Protein AF-A0A0H2RCX7-F1 (afdb_monomer)

Radius of gyration: 35.37 Å; Cα contacts (8 Å, |Δi|>4): 1238; chains: 1; bounding box: 104×89×108 Å

Organism: NCBI:txid27342

Foldseek 3Di:
DDAQVPPRADQDAQFWFAFPVRWIWHFHDWDADPNFIWGQIFTWDQDPQATDGDPPDDDDTDTGTPVRTDGGPVRCVVVVNDGHHDPLSPGLLLLQQQALPDADDFDDPPADPLRSCVVVLVVQVVCVVPFDWFADPVVRHIDTHGDDDQFDQDAPVVLCQLLQFQALLAQQRASFARQGHPLVLCLFLVNVLSLLAGHHTDFLVVLLVLLVVLLLVLLCLDCVVSVVSCRGRRGHHPLLVVNSVVNSVQSVVQVVPDDPDDSVVSSVVSVVVCVVCVCRRGRCQSPRPPHTSSQRHALACFNLQQVHLLLVLLCLQLVVCPPPVVLLQQLLQQLQFWDCFLLPADRDNSNVCNVCVNPDGSNVSSSCLLCVLVRCQPSHDNLSSQLSLLSLLLLLLLLDPADPDLVLSLVLNSLSLLSNLLSCLVVPVCCSVRGSSNSSSNCNSVVCVSVNRNNVSHCVSVVSSVSSLVVQQSNAPVPGSRVSSVVVSVVLVVLSCQQCFGWDADPVRDIDHHDPVSVVCSVPDVSNCSSSSNDDDDPQDPFFDFDADPVQPDAWDFPCVDLCCVAPVNVVDDRRFTKTWTQFTAHPVRDTAGAFHAHKDADPVDPVRTFADGWHTWIATPPPRDIDTHWAGWDWDPAADPSSLFIKTARPVVDIGHDGHDWTDPCPVQVWDQPDKDFDQDPNRTDPDIDTHTDGDDDRMTTHSCSRSRCNVVVVVPDDCNSSRDDRPDPPVCSSVSSSVSSVVVVVVVVVVVVVVVVVVVVVVVVVVVPDPDDDDDDDDDDDDDPPPPPPPPPPPDDDDDDDDDDDDDDDDDDDDDDDDDDDDDDDDDDDDDDDDDDDDDDDDDDDDDDD

pLDDT: mean 79.43, std 20.94, range [19.95, 98.75]

Solvent-accessible surface area (backbone atoms only — not comparable to full-atom values): 49452 Å² total; per-residue (Å²): 108,46,69,44,89,92,76,73,46,63,45,48,54,47,36,59,30,32,30,73,88,70,49,42,33,31,30,67,48,78,47,76,56,98,87,43,56,24,26,38,19,44,63,47,39,80,51,98,80,18,39,30,69,56,82,86,60,96,80,77,65,46,79,44,54,56,85,46,62,63,40,29,56,68,54,27,58,74,73,69,67,61,76,50,64,38,81,96,56,65,38,64,77,70,54,38,32,80,46,55,88,67,77,89,86,83,67,63,98,85,57,54,72,56,65,58,41,41,62,51,51,51,55,30,52,47,16,68,80,49,53,42,82,46,61,40,75,82,83,73,40,82,43,70,47,65,61,74,74,85,65,48,54,52,50,68,72,55,40,13,51,64,38,28,19,52,38,83,75,13,29,17,34,46,58,35,24,62,31,68,40,55,72,68,43,33,35,32,41,69,41,33,41,46,49,76,46,77,42,61,71,51,47,58,66,62,52,51,57,48,52,54,48,41,49,64,44,15,46,73,39,52,66,64,70,43,54,53,49,27,31,62,62,10,49,42,37,73,54,35,45,58,52,29,52,50,34,20,49,51,38,46,52,48,52,73,69,36,87,83,59,53,63,71,57,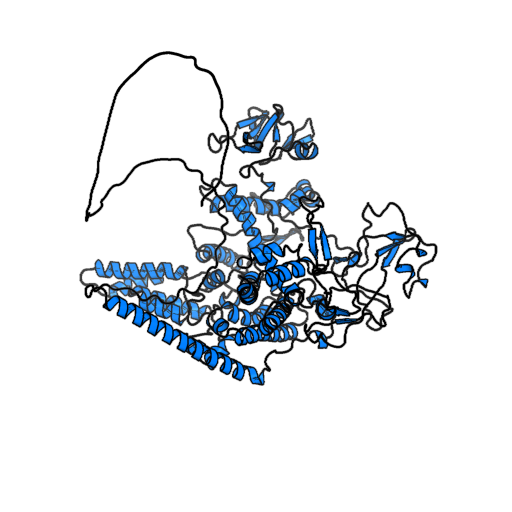55,41,50,55,50,51,49,58,48,64,77,40,62,88,74,44,52,52,45,53,72,72,38,90,88,52,47,45,41,75,31,42,52,69,22,45,47,54,33,41,36,66,29,58,48,45,52,58,47,49,69,48,51,58,80,36,77,85,35,65,65,57,53,48,53,43,28,30,45,53,54,56,57,83,56,74,62,47,84,56,77,90,69,57,30,65,56,53,64,74,40,60,94,73,72,53,53,75,56,42,59,51,42,45,50,41,40,68,85,50,36,75,83,74,40,60,67,70,60,42,52,38,43,44,33,48,10,49,33,48,16,63,52,44,19,89,66,74,94,49,68,66,65,49,34,56,44,47,49,40,29,51,47,34,36,53,53,46,44,35,74,77,45,42,61,49,66,74,72,36,53,55,62,40,52,53,50,45,40,55,59,38,37,76,74,74,39,42,53,49,79,45,42,44,64,65,66,56,53,38,51,55,39,55,50,45,40,44,73,74,48,85,70,84,51,47,50,62,52,28,52,55,49,51,51,54,48,54,59,42,53,38,36,33,77,45,41,58,47,72,47,98,89,68,49,83,43,60,53,59,65,72,56,30,50,43,43,77,70,36,63,69,57,23,49,44,49,17,46,78,73,82,73,84,74,59,62,56,72,44,63,58,77,50,81,91,46,67,86,66,63,43,52,35,78,81,42,68,45,56,72,26,93,67,33,85,84,51,66,69,92,39,46,26,28,62,35,66,35,32,29,34,90,84,63,44,76,42,39,69,67,39,40,58,70,44,77,35,97,90,32,97,83,41,48,44,35,35,35,32,75,43,38,36,31,32,72,86,80,61,54,73,52,70,22,37,44,27,33,42,78,46,97,53,52,37,95,86,74,75,27,36,29,33,33,35,58,96,77,47,60,60,27,22,8,37,52,65,42,76,49,46,76,86,57,64,42,40,71,79,30,73,42,69,39,71,53,100,87,39,83,43,93,55,67,45,64,26,61,38,78,59,92,71,65,51,35,35,37,55,66,24,20,49,43,67,32,56,61,52,54,74,71,48,58,62,93,69,67,62,72,72,62,76,61,55,79,92,49,38,66,62,48,32,30,52,37,15,54,56,41,42,55,56,48,50,53,49,50,49,52,50,50,47,53,52,45,55,52,50,54,54,52,61,73,60,70,94,81,83,94,76,94,73,86,88,79,82,79,87,71,92,75,82,75,73,80,81,74,80,78,88,69,91,78,79,92,80,83,86,78,89,87,87,88,86,84,87,87,88,84,93,80,90,79,91,88,80,90,81,90,80,91,82,88,87,82,87,80,85,84,84,89,84,81,89,78,88,86,84,82,88,82,86,88,82,135

Secondary structure (DSSP, 8-state):
-EE-TTT--EE-TTS-EEETTS-EEEEEEEEEETTEEEEEEEEEEEETTEEEE--SSS---EEEEGGGEEE-HHHHHHHT-PPPB-GGG--GGG---S-SS-------SSS-HHHHHHHHHHHHHHHHHSPEEEEETTTTEEEEE----------HHHHHHHTTB-GGGSSS--SSB----SHHHHHSHHHHHGGGS--SBP-HHHHHHHHHHHHHHHTTT-SHHHHHHHHHH-B--HHHHHHHHHHHHHHHHHHHHSSS--HHHHHHHHHHHHHTTTTTSS-GGGG-TT--HHHHS---HIIIIIIIIIHHHHHHHHGGGTT-HHHHHHHHHHHHHS--TTTT-----HHHHHHTGGG--HHHHHHHHHHHHHHHTTTS-HHHHHHHHHHHHHHHHHT-S--S-HHHHHHHHHHHHHHHHHHHHHH-THHHHH-HHHHHGGGHHHHHHHHSSGGGG-THHHHHHHHHHHHHHHTS-SSSHHHHHHHHHHHHHHHHHHHHT--EE-TTS-EE---HHHHHHHHH-HHHHHTTT--PPP--PPTT-----GGG-S-PEEGGGSGGGGSTTGGGS-TT-EEEEESEEE-TTS-EEETT----EE-TTSTTSEEBB--S-EEEETTT--EEE----BEEEEEE-TTT-SEEEE-GGG-----B--EEE-TTTTT-EEEEEEEEEETTEEEEEEEEEEEPPP-SEEEE-TT-SSSHHHHHHHS-GGGTS---SS-HHHHHHHHHHHHHHHHHHHHHHHHHHHHHHHHHHHHHHHS----------------------------PPP--------------------------------------------------

Sequence (852 aa):
MFVHPSNGKHFYVKEIAQLEDNSYVIPLRWVIRKGSLCADAYLMKLIDGKLTLSDESVRTPVSISSTQFKDDLQTMKKTGVVPEVSESVKPFAAINPQEFNVHFLSASQHTLATEQYAAVKDMMCATHARPAEAFDCMSKSRCRFRIYQNSEPADNPMQSELCAHIGGQGSKNCRRCMVGGTTQYKESPEGYHSLFSPGDPRTVKYTSDLLKTQLQLSIKGVKKPIGELQTATGVKDKVCEVFIEQFIKASKEMRTRIPRPSEARIEAELKSTLKSNEENILNPLLSMPGFDPHLDTPVELLHTILLGVNKYAWHMSHTPWKNLKDKQSQFVVRLQSIDIKGLNIPPIQAKYIMNYAGSLIGRQFKALIQTASFVLYDLVPPLVFELWKALGALSHVLWYPEIDDMDTYVDDLQILIDNVLDIFAVIEPSRMVTKAKMHILTHAPFDARRFGPLIGECTENYESYNGVFRQCSIFSNHRAPSRDIAKQLGCIEGSKQRFTGGFWKASDGEWVQAGPGLRECFTRDSIVQDGLGWVPERKKYPAGTVQVTGKSQETPVSWSSTASSKAVNKQLFGANTLWYKCSNIETESHELALHASWILAKSPLAESGYVIGRILEILKNSSNGTISVAIDRYELGQNLHAFFDMPTLLRPHGEETILDVPYDHDCRTANCKATGTRHVVQERQLTDNTVSEIEHQEVHAYILNTHCLHNGYLLRRFLPRSLTKPRRYIPETDREAKHTEFANSLHSKMDDRRAQTKTKRAEKRDATTAEHPTASGDLEDNPDSGDEDEGVAVAASGTVLDTQSSQTTRRPNTRAQRQQSKSRTDAENIETNNHDNLGESVANTRRKRKRV

Nearest PDB structures (foldseek):
  1whh-assembly1_A  TM=5.866E-01  e=3.506E+00  Mus musculus

Structure (mmCIF, N/CA/C/O backbone):
data_AF-A0A0H2RCX7-F1
#
_entry.id   AF-A0A0H2RCX7-F1
#
loop_
_atom_site.group_PDB
_atom_site.id
_atom_site.type_symbol
_atom_site.label_atom_id
_atom_site.label_alt_id
_atom_site.label_comp_id
_atom_site.label_asym_id
_atom_site.label_entity_id
_atom_site.label_seq_id
_atom_site.pdbx_PDB_ins_code
_atom_site.Cartn_x
_atom_site.Cartn_y
_atom_site.Cartn_z
_atom_site.occupancy
_atom_site.B_iso_or_equiv
_atom_site.auth_seq_id
_atom_site.auth_comp_id
_atom_site.auth_asym_id
_atom_site.auth_atom_id
_atom_site.pdbx_PDB_model_num
ATOM 1 N N . MET A 1 1 ? 7.120 40.050 -0.108 1.00 53.69 1 MET A N 1
ATOM 2 C CA . MET A 1 1 ? 7.940 40.460 -1.259 1.00 53.69 1 MET A CA 1
ATOM 3 C C . MET A 1 1 ? 7.944 41.974 -1.307 1.00 53.69 1 MET A C 1
ATOM 5 O O . MET A 1 1 ? 6.889 42.569 -1.120 1.00 53.69 1 MET A O 1
ATOM 9 N N . PHE A 1 2 ? 9.111 42.556 -1.524 1.00 71.19 2 PHE A N 1
ATOM 10 C CA . PHE A 1 2 ? 9.362 43.963 -1.804 1.00 71.19 2 PHE A CA 1
ATOM 11 C C . PHE A 1 2 ? 10.454 44.007 -2.881 1.00 71.19 2 PHE A C 1
ATOM 13 O O . PHE A 1 2 ? 11.323 43.137 -2.890 1.00 71.19 2 PHE A O 1
ATOM 20 N N . VAL A 1 3 ? 10.396 44.974 -3.794 1.00 70.06 3 VAL A N 1
ATOM 21 C CA . VAL A 1 3 ? 11.401 45.155 -4.851 1.00 70.06 3 VAL A CA 1
ATOM 22 C C . VAL A 1 3 ? 12.089 46.488 -4.605 1.00 70.06 3 VAL A C 1
ATOM 24 O O . VAL A 1 3 ? 11.413 47.515 -4.542 1.00 70.06 3 VAL A O 1
ATOM 27 N N . HIS A 1 4 ? 13.410 46.481 -4.424 1.00 71.94 4 HIS A N 1
ATOM 28 C CA . HIS A 1 4 ? 14.142 47.689 -4.052 1.00 71.94 4 HIS A CA 1
ATOM 29 C C . HIS A 1 4 ? 14.388 48.586 -5.286 1.00 71.94 4 HIS A C 1
ATOM 31 O O . HIS A 1 4 ? 15.114 48.172 -6.198 1.00 71.94 4 HIS A O 1
ATOM 37 N N . PRO A 1 5 ? 13.821 49.812 -5.356 1.00 51.53 5 PRO A N 1
ATOM 38 C CA . PRO A 1 5 ? 13.712 50.547 -6.623 1.00 51.53 5 PRO A CA 1
ATOM 39 C C . PRO A 1 5 ? 15.035 50.906 -7.309 1.00 51.53 5 PRO A C 1
ATOM 41 O O . PRO A 1 5 ? 15.069 51.004 -8.530 1.00 51.53 5 PRO A O 1
ATOM 44 N N . SER A 1 6 ? 16.120 51.106 -6.553 1.00 59.16 6 SER A N 1
ATOM 45 C CA . SER A 1 6 ? 17.409 51.554 -7.107 1.00 59.16 6 SER A CA 1
ATOM 46 C C . SER A 1 6 ? 18.318 50.438 -7.633 1.00 59.16 6 SER A C 1
ATOM 48 O O . SER A 1 6 ? 19.309 50.741 -8.290 1.00 59.16 6 SER A O 1
ATOM 50 N N . ASN A 1 7 ? 18.033 49.167 -7.325 1.00 66.94 7 ASN A N 1
ATOM 51 C CA . ASN A 1 7 ? 18.910 48.041 -7.683 1.00 66.94 7 ASN A CA 1
ATOM 52 C C . ASN A 1 7 ? 18.167 46.792 -8.199 1.00 66.94 7 ASN A C 1
ATOM 54 O O . ASN A 1 7 ? 18.817 45.817 -8.567 1.00 66.94 7 ASN A O 1
ATOM 58 N N . GLY A 1 8 ? 16.828 46.807 -8.232 1.00 71.62 8 GLY A N 1
ATOM 59 C CA . GLY A 1 8 ? 16.008 45.733 -8.799 1.00 71.62 8 GLY A CA 1
ATOM 60 C C . GLY A 1 8 ? 15.990 44.424 -7.999 1.00 71.62 8 GLY A C 1
ATOM 61 O O . GLY A 1 8 ? 15.477 43.431 -8.505 1.00 71.62 8 GLY A O 1
ATOM 62 N N . LYS A 1 9 ? 16.532 44.393 -6.774 1.00 79.81 9 LYS A N 1
ATOM 63 C CA . LYS A 1 9 ? 16.594 43.181 -5.935 1.00 79.81 9 LYS A CA 1
ATOM 64 C C . LYS A 1 9 ? 15.253 42.872 -5.266 1.00 79.81 9 LYS A C 1
ATOM 66 O O . LYS A 1 9 ? 14.487 43.781 -4.933 1.00 79.81 9 LYS A O 1
ATOM 71 N N . HIS A 1 10 ? 14.963 41.585 -5.079 1.00 78.56 10 HIS A N 1
ATOM 72 C CA . HIS A 1 10 ? 13.672 41.065 -4.619 1.00 78.56 10 HIS A CA 1
ATOM 73 C C . HIS A 1 10 ? 13.786 40.515 -3.191 1.00 78.56 10 HIS A C 1
ATOM 75 O O . HIS A 1 10 ? 14.227 39.391 -2.961 1.00 78.56 10 HIS A O 1
ATOM 81 N N . PHE A 1 11 ? 13.319 41.290 -2.214 1.00 79.25 11 PHE A N 1
ATOM 82 C CA . PHE A 1 11 ? 13.364 40.932 -0.800 1.00 79.25 11 PHE A CA 1
ATOM 83 C C . PHE A 1 11 ? 12.053 40.268 -0.352 1.00 79.25 11 PHE A C 1
ATOM 85 O O . PHE A 1 11 ? 10.996 40.900 -0.200 1.00 79.25 11 PHE A O 1
ATOM 92 N N . TYR A 1 12 ? 12.098 38.955 -0.149 1.00 73.44 12 TYR A N 1
ATOM 93 C CA . TYR A 1 12 ? 10.962 38.173 0.337 1.00 73.44 12 TYR A CA 1
ATOM 94 C C . TYR A 1 12 ? 10.816 38.268 1.862 1.00 73.44 12 TYR A C 1
ATOM 96 O O . TYR A 1 12 ? 11.703 38.733 2.572 1.00 73.44 12 TYR A O 1
ATOM 104 N N . VAL A 1 13 ? 9.637 37.893 2.367 1.00 75.00 13 VAL A N 1
ATOM 105 C CA . VAL A 1 13 ? 9.416 37.761 3.816 1.00 75.00 13 VAL A CA 1
ATOM 106 C C . VAL A 1 13 ? 9.635 36.306 4.209 1.00 75.00 13 VAL A C 1
ATOM 108 O O . VAL A 1 13 ? 9.267 35.414 3.449 1.00 75.00 13 VAL A O 1
ATOM 111 N N . LYS A 1 14 ? 10.211 36.076 5.390 1.00 67.75 14 LYS A N 1
ATOM 112 C CA . LYS A 1 14 ? 10.738 34.787 5.860 1.00 67.75 14 LYS A CA 1
ATOM 113 C C . LYS A 1 14 ? 11.873 34.212 5.000 1.00 67.75 14 LYS A C 1
ATOM 115 O O . LYS A 1 14 ? 12.071 33.001 5.008 1.00 67.75 14 LYS A O 1
ATOM 120 N N . GLU A 1 15 ? 12.623 35.063 4.304 1.00 75.69 15 GLU A N 1
ATOM 121 C CA . GLU A 1 15 ? 13.905 34.716 3.677 1.00 75.69 15 GLU A CA 1
ATOM 122 C C . GLU A 1 15 ? 15.048 35.519 4.299 1.00 75.69 15 GLU A C 1
ATOM 124 O O . GLU A 1 15 ? 14.815 36.540 4.943 1.00 75.69 15 GLU A O 1
ATOM 129 N N . ILE A 1 16 ? 16.278 35.044 4.105 1.00 83.19 16 ILE A N 1
ATOM 130 C CA . ILE A 1 16 ? 17.493 35.698 4.592 1.00 83.19 16 ILE A CA 1
ATOM 131 C C . ILE A 1 16 ? 17.903 36.787 3.601 1.00 83.19 16 ILE A C 1
ATOM 133 O O . ILE A 1 16 ? 18.026 36.527 2.404 1.00 83.19 16 ILE A O 1
ATOM 137 N N . ALA A 1 17 ? 18.158 37.986 4.110 1.00 85.44 17 ALA A N 1
ATOM 138 C CA . ALA A 1 17 ? 18.721 39.099 3.361 1.00 85.44 17 ALA A CA 1
ATOM 139 C C . ALA A 1 17 ? 19.939 39.666 4.098 1.00 85.44 17 ALA A C 1
ATOM 141 O O . ALA A 1 17 ? 19.961 39.689 5.332 1.00 85.44 17 ALA A O 1
ATOM 142 N N . GLN A 1 18 ? 20.932 40.140 3.347 1.00 88.94 18 GLN A N 1
ATOM 143 C CA . GLN A 1 18 ? 22.062 40.879 3.903 1.00 88.94 18 GLN A CA 1
ATOM 144 C C . GLN A 1 18 ? 21.757 42.382 3.913 1.00 88.94 18 GLN A C 1
ATOM 146 O O . GLN A 1 18 ? 21.192 42.917 2.952 1.00 88.94 18 GLN A O 1
ATOM 151 N N . LEU A 1 19 ? 22.155 43.066 4.984 1.00 90.06 19 LEU A N 1
ATOM 152 C CA . LEU A 1 19 ? 22.110 44.522 5.093 1.00 90.06 19 LEU A CA 1
ATOM 153 C C . LEU A 1 19 ? 23.426 45.174 4.631 1.00 90.06 19 LEU A C 1
ATOM 155 O O . LEU A 1 19 ? 24.433 44.501 4.407 1.00 90.06 19 LEU A O 1
ATOM 159 N N . GLU A 1 20 ? 23.428 46.498 4.467 1.00 88.62 20 GLU A N 1
ATOM 160 C CA . GLU A 1 20 ? 24.606 47.269 4.029 1.00 88.62 20 GLU A CA 1
ATOM 161 C C . GLU A 1 20 ? 25.798 47.173 4.999 1.00 88.62 20 GLU A C 1
ATOM 163 O O . GLU A 1 20 ? 26.948 47.196 4.563 1.00 88.62 20 GLU A O 1
ATOM 168 N N . ASP A 1 21 ? 25.541 46.966 6.295 1.00 87.75 21 ASP A N 1
ATOM 169 C CA . ASP A 1 21 ? 26.560 46.688 7.321 1.00 87.75 21 ASP A CA 1
ATOM 170 C C . ASP A 1 21 ? 27.112 45.243 7.277 1.00 87.75 21 ASP A C 1
ATOM 172 O O . ASP A 1 21 ? 27.990 44.879 8.058 1.00 87.75 21 ASP A O 1
ATOM 176 N N . ASN A 1 22 ? 26.650 44.433 6.317 1.00 86.06 22 ASN A N 1
ATOM 177 C CA . ASN A 1 22 ? 26.933 43.008 6.123 1.00 86.06 22 ASN A CA 1
ATOM 178 C C . ASN A 1 22 ? 26.335 42.063 7.182 1.00 86.06 22 ASN A C 1
ATOM 180 O O . ASN A 1 22 ? 26.572 40.854 7.102 1.00 86.06 22 ASN A O 1
ATOM 184 N N . SER A 1 23 ? 25.521 42.569 8.117 1.00 86.94 23 SER A N 1
ATOM 185 C CA . SER A 1 23 ? 24.685 41.732 8.983 1.00 86.94 23 SER A CA 1
ATOM 186 C C . SER A 1 23 ? 23.569 41.043 8.189 1.00 86.94 23 SER A C 1
ATOM 188 O O . SER A 1 23 ? 23.262 41.413 7.052 1.00 86.94 23 SER A O 1
ATOM 190 N N . TYR A 1 24 ? 22.958 40.017 8.784 1.00 87.06 24 TYR A N 1
ATOM 191 C CA . TYR A 1 24 ? 21.911 39.223 8.144 1.00 87.06 24 TYR A CA 1
ATOM 192 C C . TYR A 1 24 ? 20.611 39.295 8.939 1.00 87.06 24 TYR A C 1
ATOM 194 O O . TYR A 1 24 ? 20.609 39.231 10.173 1.00 87.06 24 TYR A O 1
ATOM 202 N N . VAL A 1 25 ? 19.497 39.414 8.219 1.00 86.88 25 VAL A N 1
ATOM 203 C CA . VAL A 1 25 ? 18.160 39.546 8.799 1.00 86.88 25 VAL A CA 1
ATOM 204 C C . VAL A 1 25 ? 17.125 38.714 8.054 1.00 86.88 25 VAL A C 1
ATOM 206 O O . VAL A 1 25 ? 17.297 38.372 6.884 1.00 86.88 25 VAL A O 1
ATOM 209 N N . ILE A 1 26 ? 16.005 38.452 8.727 1.00 83.31 26 ILE A N 1
ATOM 210 C CA . ILE A 1 26 ? 14.821 37.817 8.141 1.00 83.31 26 ILE A CA 1
ATOM 211 C C . ILE A 1 26 ? 13.634 38.787 8.222 1.00 83.31 26 ILE A C 1
ATOM 213 O O . ILE A 1 26 ? 13.061 38.945 9.306 1.00 83.31 26 ILE A O 1
ATOM 217 N N . PRO A 1 27 ? 13.232 39.443 7.113 1.00 81.50 27 PRO A N 1
ATOM 218 C CA . PRO A 1 27 ? 12.047 40.299 7.067 1.00 81.50 27 PRO A CA 1
ATOM 219 C C . PRO A 1 27 ? 10.772 39.498 7.335 1.00 81.50 27 PRO A C 1
ATOM 221 O O . PRO A 1 27 ? 10.557 38.442 6.750 1.00 81.50 27 PRO A O 1
ATOM 224 N N . LEU A 1 28 ? 9.881 40.005 8.180 1.00 73.75 28 LEU A N 1
ATOM 225 C CA . LEU A 1 28 ? 8.627 39.337 8.553 1.00 73.75 28 LEU A CA 1
ATOM 226 C C . LEU A 1 28 ? 7.428 39.977 7.858 1.00 73.75 28 LEU A C 1
ATOM 228 O O . LEU A 1 28 ? 6.521 39.285 7.398 1.00 73.75 28 LEU A O 1
ATOM 232 N N . ARG A 1 29 ? 7.437 41.310 7.780 1.00 76.38 29 ARG A N 1
ATOM 233 C CA . ARG A 1 29 ? 6.452 42.139 7.080 1.00 76.38 29 ARG A CA 1
ATOM 234 C C . ARG A 1 29 ? 7.067 43.488 6.723 1.00 76.38 29 ARG A C 1
ATOM 236 O O . ARG A 1 29 ? 7.948 43.970 7.430 1.00 76.38 29 ARG A O 1
ATOM 243 N N . TRP A 1 30 ? 6.550 44.097 5.664 1.00 82.88 30 TRP A N 1
ATOM 244 C CA . TRP A 1 30 ? 6.904 45.449 5.239 1.00 82.88 30 TRP A CA 1
ATOM 245 C C . TRP A 1 30 ? 5.830 46.426 5.729 1.00 82.88 30 TRP A C 1
ATOM 247 O O . TRP A 1 30 ? 4.639 46.130 5.630 1.00 82.88 30 TRP A O 1
ATOM 257 N N . VAL A 1 31 ? 6.245 47.549 6.314 1.00 81.00 31 VAL A N 1
ATOM 258 C CA . VAL A 1 31 ? 5.389 48.531 6.997 1.00 81.00 31 VAL A CA 1
ATOM 259 C C . VAL A 1 31 ? 5.909 49.947 6.756 1.00 81.00 31 VAL A C 1
ATOM 261 O O . VAL A 1 31 ? 7.114 50.178 6.793 1.00 81.00 31 VAL A O 1
ATOM 264 N N . ILE A 1 32 ? 5.020 50.916 6.537 1.00 82.88 32 ILE A N 1
ATOM 265 C CA . ILE A 1 32 ? 5.416 52.328 6.416 1.00 82.88 32 ILE A CA 1
ATOM 266 C C . ILE A 1 32 ? 5.423 52.957 7.814 1.00 82.88 32 ILE A C 1
ATOM 268 O O . ILE A 1 32 ? 4.420 52.917 8.525 1.00 82.88 32 ILE A O 1
ATOM 272 N N . ARG A 1 33 ? 6.551 53.550 8.218 1.00 81.62 33 ARG A N 1
ATOM 273 C CA . ARG A 1 33 ? 6.729 54.255 9.496 1.00 81.62 33 ARG A CA 1
ATOM 274 C C . ARG A 1 33 ? 7.238 55.672 9.220 1.00 81.62 33 ARG A C 1
ATOM 276 O O . ARG A 1 33 ? 8.301 55.845 8.637 1.00 81.62 33 ARG A O 1
ATOM 283 N N . LYS A 1 34 ? 6.483 56.693 9.649 1.00 86.38 34 LYS A N 1
ATOM 284 C CA . LYS A 1 34 ? 6.802 58.128 9.441 1.00 86.38 34 LYS A CA 1
ATOM 285 C C . LYS A 1 34 ? 7.104 58.504 7.970 1.00 86.38 34 LYS A C 1
ATOM 287 O O . LYS A 1 34 ? 7.958 59.340 7.711 1.00 86.38 34 LYS A O 1
ATOM 292 N N . GLY A 1 35 ? 6.410 57.879 7.015 1.00 81.06 35 GLY A N 1
ATOM 293 C CA . GLY A 1 35 ? 6.588 58.105 5.572 1.00 81.06 35 GLY A CA 1
ATOM 294 C C . GLY A 1 35 ? 7.628 57.203 4.893 1.00 81.06 35 GLY A C 1
ATOM 295 O O . GLY A 1 35 ? 7.510 56.959 3.697 1.00 81.06 35 GLY A O 1
ATOM 296 N N . SER A 1 36 ? 8.577 56.632 5.640 1.00 81.62 36 SER A N 1
ATOM 297 C CA . SER A 1 36 ? 9.573 55.690 5.110 1.00 81.62 36 SER A CA 1
ATOM 298 C C . SER A 1 36 ? 9.073 54.246 5.147 1.00 81.62 36 SER A C 1
ATOM 300 O O . SER A 1 36 ? 8.368 53.849 6.078 1.00 81.62 36 SER A O 1
ATOM 302 N N . LEU A 1 37 ? 9.460 53.435 4.161 1.00 85.50 37 LEU A N 1
ATOM 303 C CA . LEU A 1 37 ? 9.201 51.996 4.168 1.00 85.50 37 LEU A CA 1
ATOM 304 C C . LEU A 1 37 ? 10.252 51.269 5.021 1.00 85.50 37 LEU A C 1
ATOM 306 O O . LEU A 1 37 ? 11.452 51.457 4.839 1.00 85.50 37 LEU A O 1
ATOM 310 N N . CYS A 1 38 ? 9.795 50.402 5.919 1.00 88.06 38 CYS A N 1
ATOM 311 C CA . CYS A 1 38 ? 10.629 49.573 6.784 1.00 88.06 38 CYS A CA 1
ATOM 312 C C . CYS A 1 38 ? 10.209 48.098 6.697 1.00 88.06 38 CYS A C 1
ATOM 314 O O . CYS A 1 38 ? 9.060 47.784 6.380 1.00 88.06 38 CYS A O 1
ATOM 316 N N . ALA A 1 39 ? 11.114 47.191 7.052 1.00 88.06 39 ALA A N 1
ATOM 317 C CA . ALA A 1 39 ? 10.792 45.819 7.417 1.00 88.06 39 ALA A CA 1
ATOM 318 C C . ALA A 1 39 ? 10.798 45.670 8.943 1.00 88.06 39 ALA A C 1
ATOM 320 O O . ALA A 1 39 ? 11.762 46.061 9.600 1.00 88.06 39 ALA A O 1
ATOM 321 N N . ASP A 1 40 ? 9.770 45.030 9.498 1.00 86.50 40 ASP A N 1
ATOM 322 C CA . ASP A 1 40 ? 9.902 44.386 10.806 1.00 86.50 40 ASP A CA 1
ATOM 323 C C . ASP A 1 40 ? 10.643 43.061 10.575 1.00 86.50 40 ASP A C 1
ATOM 325 O O . ASP A 1 40 ? 10.132 42.209 9.844 1.00 86.50 40 ASP A O 1
ATOM 329 N N . ALA A 1 41 ? 11.830 42.881 11.154 1.00 84.31 41 ALA A N 1
ATOM 330 C CA . ALA A 1 41 ? 12.726 41.754 10.880 1.00 84.31 41 ALA A CA 1
ATOM 331 C C . ALA A 1 41 ? 13.295 41.115 12.161 1.00 84.31 41 ALA A C 1
ATOM 333 O O . ALA A 1 41 ? 13.341 41.753 13.213 1.00 84.31 41 ALA A O 1
ATOM 334 N N . TYR A 1 42 ? 13.758 39.864 12.076 1.00 82.69 42 TYR A N 1
ATOM 335 C CA . TYR A 1 42 ? 14.646 39.275 13.092 1.00 82.69 42 TYR A CA 1
ATOM 336 C C . TYR A 1 42 ? 16.111 39.427 12.674 1.00 82.69 42 TYR A C 1
ATOM 338 O O . TYR A 1 42 ? 16.429 39.247 11.499 1.00 82.69 42 TYR A O 1
ATOM 346 N N . LEU A 1 43 ? 16.985 39.723 13.638 1.00 82.06 43 LEU A N 1
ATOM 347 C CA . LEU A 1 43 ? 18.439 39.703 13.461 1.00 82.06 43 LEU A CA 1
ATOM 348 C C . LEU A 1 43 ? 18.973 38.264 13.545 1.00 82.06 43 LEU A C 1
ATOM 350 O O . LEU A 1 43 ? 18.432 37.432 14.277 1.00 82.06 43 LEU A O 1
ATOM 354 N N . MET A 1 44 ? 20.061 37.990 12.829 1.00 78.25 44 MET A N 1
ATOM 355 C CA . MET A 1 44 ? 20.776 36.712 12.863 1.00 78.25 44 MET A CA 1
ATOM 356 C C . MET A 1 44 ? 22.177 36.924 13.454 1.00 78.25 44 MET A C 1
ATOM 358 O O . MET A 1 44 ? 22.857 37.893 13.115 1.00 78.25 44 MET A O 1
ATOM 362 N N . LYS A 1 45 ? 22.622 36.016 14.328 1.00 78.69 45 LYS A N 1
ATOM 363 C CA . LYS A 1 45 ? 23.994 35.959 14.862 1.00 78.69 45 LYS A CA 1
ATOM 364 C C . LYS A 1 45 ? 24.731 34.782 14.209 1.00 78.69 45 LYS A C 1
ATOM 366 O O . LYS A 1 45 ? 24.124 33.748 13.942 1.00 78.69 45 LYS A O 1
ATOM 371 N N . LEU A 1 46 ? 26.032 34.924 13.957 1.00 73.88 46 LEU A N 1
ATOM 372 C CA . LEU A 1 46 ? 26.880 33.811 13.521 1.00 73.88 46 LEU A CA 1
ATOM 373 C C . LEU A 1 46 ? 27.347 33.032 14.760 1.00 73.88 46 LEU A C 1
ATOM 375 O O . LEU A 1 46 ? 27.939 33.626 15.658 1.00 73.88 46 LEU A O 1
ATOM 379 N N . ILE A 1 47 ? 27.065 31.730 14.814 1.00 72.69 47 ILE A N 1
ATOM 380 C CA . ILE A 1 47 ? 27.440 30.822 15.909 1.00 72.69 47 ILE A CA 1
ATOM 381 C C . ILE A 1 47 ? 28.012 29.554 15.266 1.00 72.69 47 ILE A C 1
ATOM 383 O O . ILE A 1 47 ? 27.387 28.993 14.370 1.00 72.69 47 ILE A O 1
ATOM 387 N N . ASP A 1 48 ? 29.220 29.145 15.657 1.00 73.00 48 ASP A N 1
ATOM 388 C CA . ASP A 1 48 ? 29.926 27.965 15.121 1.00 73.00 48 ASP A CA 1
ATOM 389 C C . ASP A 1 48 ? 29.968 27.901 13.578 1.00 73.00 48 ASP A C 1
ATOM 391 O O . ASP A 1 48 ? 29.796 26.856 12.953 1.00 73.00 48 ASP A O 1
ATOM 395 N N . GLY A 1 49 ? 30.163 29.067 12.950 1.00 68.44 49 GLY A N 1
ATOM 396 C CA . GLY A 1 49 ? 30.190 29.235 11.493 1.00 68.44 49 GLY A CA 1
ATOM 397 C C . GLY A 1 49 ? 28.817 29.273 10.810 1.00 68.44 49 GLY A C 1
ATOM 398 O O . GLY A 1 49 ? 28.760 29.528 9.608 1.00 68.44 49 GLY A O 1
ATOM 399 N N . LYS A 1 50 ? 27.713 29.082 11.547 1.00 72.81 50 LYS A N 1
ATOM 400 C CA . LYS A 1 50 ? 26.345 29.030 11.005 1.00 72.81 50 LYS A CA 1
ATOM 401 C C . LYS A 1 50 ? 25.493 30.188 11.511 1.00 72.81 50 LYS A C 1
ATOM 403 O O . LYS A 1 50 ? 25.511 30.537 12.692 1.00 72.81 50 LYS A O 1
ATOM 408 N N . LEU A 1 51 ? 24.711 30.799 10.627 1.00 73.94 51 LEU A N 1
ATOM 409 C CA . LEU A 1 51 ? 23.751 31.817 11.036 1.00 73.94 51 LEU A CA 1
ATOM 410 C C . LEU A 1 51 ? 22.596 31.176 11.807 1.00 73.94 51 LEU A C 1
ATOM 412 O O . LEU A 1 51 ? 21.928 30.260 11.325 1.00 73.94 51 LEU A O 1
ATOM 416 N N . THR A 1 52 ? 22.371 31.712 13.001 1.00 70.06 52 THR A N 1
ATOM 417 C CA . THR A 1 52 ? 21.378 31.281 13.984 1.00 70.06 52 THR A CA 1
ATOM 418 C C . THR A 1 52 ? 20.554 32.499 14.422 1.00 70.06 52 THR A C 1
ATOM 420 O O . THR A 1 52 ? 21.041 33.633 14.403 1.00 70.06 52 THR A O 1
ATOM 423 N N . LEU A 1 53 ? 19.284 32.309 14.788 1.00 68.06 53 LEU A N 1
ATOM 424 C CA . LEU A 1 53 ? 18.487 33.384 15.396 1.00 68.06 53 LEU A CA 1
ATOM 425 C C . LEU A 1 53 ? 19.091 33.768 16.757 1.00 68.06 53 LEU A C 1
ATOM 427 O O . LEU A 1 53 ? 19.562 32.907 17.493 1.00 68.06 53 LEU A O 1
ATOM 431 N N . SER A 1 54 ? 19.106 35.057 17.100 1.00 58.34 54 SER A N 1
ATOM 432 C CA . SER A 1 54 ? 19.692 35.510 18.367 1.00 58.34 54 SER A CA 1
ATOM 433 C C . SER A 1 54 ? 18.860 35.058 19.575 1.00 58.34 54 SER A C 1
ATOM 435 O O . SER A 1 54 ? 17.723 35.502 19.718 1.00 58.34 54 SER A O 1
ATOM 437 N N . ASP A 1 55 ? 19.444 34.252 20.464 1.00 54.34 55 ASP A N 1
ATOM 438 C CA . ASP A 1 55 ? 18.734 33.548 21.554 1.00 54.34 55 ASP A CA 1
ATOM 439 C C . ASP A 1 55 ? 18.196 34.431 22.704 1.00 54.34 55 ASP A C 1
ATOM 441 O O . ASP A 1 55 ? 17.543 33.955 23.633 1.00 54.34 55 ASP A O 1
ATOM 445 N N . GLU A 1 56 ? 18.430 35.744 22.659 1.00 42.75 56 GLU A N 1
ATOM 446 C CA . GLU A 1 56 ? 17.973 36.691 23.682 1.00 42.75 56 GLU A CA 1
ATOM 447 C C . GLU A 1 56 ? 16.485 37.038 23.495 1.00 42.75 56 GLU A C 1
ATOM 449 O O . GLU A 1 56 ? 16.102 38.127 23.065 1.00 42.75 56 GLU A O 1
ATOM 454 N N . SER A 1 57 ? 15.645 36.083 23.902 1.00 39.12 57 SER A N 1
ATOM 455 C CA . SER A 1 57 ? 14.177 36.095 23.943 1.00 39.12 57 SER A CA 1
ATOM 456 C C . SER A 1 57 ? 13.433 35.912 22.611 1.00 39.12 57 SER A C 1
ATOM 458 O O . SER A 1 57 ? 13.768 36.432 21.547 1.00 39.12 57 SER A O 1
ATOM 460 N N . VAL A 1 58 ? 12.330 35.163 22.694 1.00 50.34 58 VAL A N 1
ATOM 461 C CA . VAL A 1 58 ? 11.486 34.802 21.551 1.00 50.34 58 VAL A CA 1
ATOM 462 C C . VAL A 1 58 ? 10.700 36.023 21.046 1.00 50.34 58 VAL A C 1
ATOM 464 O O . VAL A 1 58 ? 9.602 36.307 21.521 1.00 50.34 58 VAL A O 1
ATOM 467 N N . ARG A 1 59 ? 11.218 36.632 19.968 1.00 51.41 59 ARG A N 1
ATOM 468 C CA . ARG A 1 59 ? 10.512 37.497 18.994 1.00 51.41 59 ARG A CA 1
ATOM 469 C C . ARG A 1 59 ? 10.205 38.945 19.423 1.00 51.41 59 ARG A C 1
ATOM 471 O O . ARG A 1 59 ? 9.039 39.337 19.452 1.00 51.41 59 ARG A O 1
ATOM 478 N N . THR A 1 60 ? 11.234 39.786 19.527 1.00 60.84 60 THR A N 1
ATOM 479 C CA . THR A 1 60 ? 11.085 41.247 19.332 1.00 60.84 60 THR A CA 1
ATOM 480 C C . THR A 1 60 ? 11.599 41.635 17.938 1.00 60.84 60 THR A C 1
ATOM 482 O O . THR A 1 60 ? 12.812 41.660 17.739 1.00 60.84 60 THR A O 1
ATOM 485 N N . PRO A 1 61 ? 10.730 41.904 16.940 1.00 72.88 61 PRO A N 1
ATOM 486 C CA . PRO A 1 61 ? 11.178 42.350 15.622 1.00 72.88 61 PRO A CA 1
ATOM 487 C C . PRO A 1 61 ? 11.788 43.754 15.674 1.00 72.88 61 PRO A C 1
ATOM 489 O O . PRO A 1 61 ? 11.175 44.682 16.206 1.00 72.88 61 PRO A O 1
ATOM 492 N N . VAL A 1 62 ? 12.956 43.927 15.059 1.00 83.31 62 VAL A N 1
ATOM 493 C CA . VAL A 1 62 ? 13.573 45.241 14.836 1.00 83.31 62 VAL A CA 1
ATOM 494 C C . VAL A 1 62 ? 13.027 45.876 13.557 1.00 83.31 62 VAL A C 1
ATOM 496 O O . VAL A 1 62 ? 12.689 45.179 12.604 1.00 83.31 62 VAL A O 1
ATOM 499 N N . SER A 1 63 ? 12.927 47.206 13.532 1.00 87.06 63 SER A N 1
ATOM 500 C CA . SER A 1 63 ? 12.447 47.968 12.371 1.00 87.06 63 SER A CA 1
ATOM 501 C C . SER A 1 63 ? 13.629 48.451 11.531 1.00 87.06 63 SER A C 1
ATOM 503 O O . SER A 1 63 ? 14.203 49.493 11.839 1.00 87.06 63 SER A O 1
ATOM 505 N N . ILE A 1 64 ? 13.956 47.728 10.463 1.00 88.56 64 ILE A N 1
ATOM 506 C CA . ILE A 1 64 ? 15.036 48.061 9.519 1.00 88.56 64 ILE A CA 1
ATOM 507 C C . ILE A 1 64 ? 14.469 48.906 8.369 1.00 88.56 64 ILE A C 1
ATOM 509 O O . ILE A 1 64 ? 13.406 48.574 7.845 1.00 88.56 64 ILE A O 1
ATOM 513 N N . SER A 1 65 ? 15.142 49.981 7.948 1.00 89.38 65 SER A N 1
ATOM 514 C CA . SER A 1 65 ? 14.732 50.759 6.764 1.00 89.38 65 SER A CA 1
ATOM 515 C C . SER A 1 65 ? 14.869 49.919 5.494 1.00 89.38 65 SER A C 1
ATOM 517 O O . SER A 1 65 ? 15.846 49.187 5.346 1.00 89.38 65 SER A O 1
ATOM 519 N N . SER A 1 66 ? 13.952 50.060 4.530 1.00 86.94 66 SER A N 1
ATOM 520 C CA . SER A 1 66 ? 14.072 49.371 3.237 1.00 86.94 66 SER A CA 1
ATOM 521 C C . SER A 1 66 ? 15.367 49.711 2.500 1.00 86.94 66 SER A C 1
ATOM 523 O O . SER A 1 66 ? 15.867 48.877 1.757 1.00 86.94 66 SER A O 1
ATOM 525 N N . THR A 1 67 ? 15.923 50.902 2.741 1.00 87.38 67 THR A N 1
ATOM 526 C CA . THR A 1 67 ? 17.184 51.372 2.148 1.00 87.38 67 THR A CA 1
ATOM 527 C C . THR A 1 67 ? 18.419 50.626 2.644 1.00 87.38 67 THR A C 1
ATOM 529 O O . THR A 1 67 ? 19.429 50.654 1.963 1.00 87.38 67 THR A O 1
ATOM 532 N N . GLN A 1 68 ? 18.358 49.959 3.803 1.00 89.50 68 GLN A N 1
ATOM 533 C CA . GLN A 1 68 ? 19.503 49.237 4.377 1.00 89.50 68 GLN A CA 1
ATOM 534 C C . GLN A 1 68 ? 19.681 47.830 3.781 1.00 89.50 68 GLN A C 1
ATOM 536 O O . GLN A 1 68 ? 20.585 47.109 4.193 1.00 89.50 68 GLN A O 1
ATOM 541 N N . PHE A 1 69 ? 18.808 47.401 2.862 1.00 89.31 69 PHE A N 1
ATOM 542 C CA . PHE A 1 69 ? 18.808 46.054 2.290 1.00 89.31 69 PHE A CA 1
ATOM 543 C C . PHE A 1 69 ? 19.724 45.960 1.064 1.00 89.31 69 PHE A C 1
ATOM 545 O O . PHE A 1 69 ? 19.437 46.506 -0.003 1.00 89.31 69 PHE A O 1
ATOM 552 N N . LYS A 1 70 ? 20.823 45.220 1.222 1.00 88.75 70 LYS A N 1
ATOM 553 C CA . LYS A 1 70 ? 21.944 45.164 0.280 1.00 88.75 70 LYS A CA 1
ATOM 554 C C . LYS A 1 70 ? 21.812 44.015 -0.718 1.00 88.75 70 LYS A C 1
ATOM 556 O O . LYS A 1 70 ? 21.817 44.262 -1.924 1.00 88.75 70 LYS A O 1
ATOM 561 N N . ASP A 1 71 ? 21.681 42.777 -0.236 1.00 86.00 71 ASP A N 1
ATOM 562 C CA . ASP A 1 71 ? 21.677 41.559 -1.060 1.00 86.00 71 ASP A CA 1
ATOM 563 C C . ASP A 1 71 ? 20.549 40.598 -0.663 1.00 86.00 71 ASP A C 1
ATOM 565 O O . ASP A 1 71 ? 20.350 40.294 0.516 1.00 86.00 71 ASP A O 1
ATOM 569 N N . ASP A 1 72 ? 19.803 40.115 -1.660 1.00 83.94 72 ASP A N 1
ATOM 570 C CA . ASP A 1 72 ? 18.767 39.095 -1.482 1.00 83.94 72 ASP A CA 1
ATOM 571 C C . ASP A 1 72 ? 19.344 37.667 -1.564 1.00 83.94 72 ASP A C 1
ATOM 573 O O . ASP A 1 72 ? 20.480 37.442 -1.998 1.00 83.94 72 ASP A O 1
ATOM 577 N N . LEU A 1 73 ? 18.553 36.675 -1.143 1.00 75.19 73 LEU A N 1
ATOM 578 C CA . LEU A 1 73 ? 18.973 35.271 -1.112 1.00 75.19 73 LEU A CA 1
ATOM 579 C C . LEU A 1 73 ? 19.357 34.726 -2.497 1.00 75.19 73 LEU A C 1
ATOM 581 O O . LEU A 1 73 ? 20.197 33.831 -2.590 1.00 75.19 73 LEU A O 1
ATOM 585 N N . GLN A 1 74 ? 18.778 35.253 -3.580 1.00 68.12 74 GLN A N 1
ATOM 586 C CA . GLN A 1 74 ? 19.131 34.836 -4.937 1.00 68.12 74 GLN A CA 1
ATOM 587 C C . GLN A 1 74 ? 20.481 35.426 -5.374 1.00 68.12 74 GLN A C 1
ATOM 589 O O . GLN A 1 74 ? 21.269 34.740 -6.026 1.00 68.12 74 GLN A O 1
ATOM 594 N N . THR A 1 75 ? 20.775 36.664 -4.980 1.00 78.19 75 THR A N 1
ATOM 595 C CA . THR A 1 75 ? 22.053 37.337 -5.226 1.00 78.19 75 THR A CA 1
ATOM 596 C C . THR A 1 75 ? 23.174 36.643 -4.455 1.00 78.19 75 THR A C 1
ATOM 598 O O . THR A 1 75 ? 24.162 36.250 -5.068 1.00 78.19 75 THR A O 1
ATOM 601 N N . MET A 1 76 ? 22.976 36.360 -3.161 1.00 77.56 76 MET A N 1
ATOM 602 C CA . MET A 1 76 ? 23.932 35.594 -2.343 1.00 77.56 76 MET A CA 1
ATOM 603 C C . MET A 1 76 ? 24.198 34.188 -2.913 1.00 77.56 76 MET A C 1
ATOM 605 O O . MET A 1 76 ? 25.344 33.741 -2.947 1.00 77.56 76 MET A O 1
ATOM 609 N N . LYS A 1 77 ? 23.166 33.507 -3.441 1.00 70.62 77 LYS A N 1
ATOM 610 C CA . LYS A 1 77 ? 23.314 32.223 -4.159 1.00 70.62 77 LYS A CA 1
ATOM 611 C C . LYS A 1 77 ? 24.143 32.345 -5.440 1.00 70.62 77 LYS A C 1
ATOM 613 O O . LYS A 1 77 ? 24.944 31.460 -5.716 1.00 70.62 77 LYS A O 1
ATOM 618 N N . LYS A 1 78 ? 23.972 33.423 -6.212 1.00 72.19 78 LYS A N 1
ATOM 619 C CA . LYS A 1 78 ? 24.718 33.673 -7.460 1.00 72.19 78 LYS A CA 1
ATOM 620 C C . LYS A 1 78 ? 26.182 34.054 -7.222 1.00 72.19 78 LYS A C 1
ATOM 622 O O . LYS A 1 78 ? 27.022 33.707 -8.043 1.00 72.19 78 LYS A O 1
ATOM 627 N N . THR A 1 79 ? 26.493 34.743 -6.124 1.00 74.38 79 THR A N 1
ATOM 628 C CA . THR A 1 79 ? 27.870 35.138 -5.772 1.00 74.38 79 THR A CA 1
ATOM 629 C C . THR A 1 79 ? 28.631 34.090 -4.956 1.00 74.38 79 THR A C 1
ATOM 631 O O . THR A 1 79 ? 29.822 34.264 -4.715 1.00 74.38 79 THR A O 1
ATOM 634 N N . GLY A 1 80 ? 27.973 33.006 -4.528 1.00 66.19 80 GLY A N 1
ATOM 635 C CA . GLY A 1 80 ? 28.575 31.963 -3.689 1.00 66.19 80 GLY A CA 1
ATOM 636 C C . GLY A 1 80 ? 28.730 32.349 -2.213 1.00 66.19 80 GLY A C 1
ATOM 637 O O . GLY A 1 80 ? 29.301 31.583 -1.444 1.00 66.19 80 GLY A O 1
ATOM 638 N N . VAL A 1 81 ? 28.198 33.502 -1.795 1.00 66.19 81 VAL A N 1
ATOM 639 C CA . VAL A 1 81 ? 28.317 34.047 -0.429 1.00 66.19 81 VAL A CA 1
ATOM 640 C C . VAL A 1 81 ? 27.066 33.715 0.400 1.00 66.19 81 VAL A C 1
ATOM 642 O O . VAL A 1 81 ? 26.550 34.549 1.135 1.00 66.19 81 VAL A O 1
ATOM 645 N N . VAL A 1 82 ? 26.526 32.499 0.255 1.00 68.75 82 VAL A N 1
ATOM 646 C CA . VAL A 1 82 ? 25.424 32.015 1.105 1.00 68.75 82 VAL A CA 1
ATOM 647 C C . VAL A 1 82 ? 26.021 31.509 2.417 1.00 68.75 82 VAL A C 1
ATOM 649 O O . VAL A 1 82 ? 26.769 30.531 2.381 1.00 68.75 82 VAL A O 1
ATOM 652 N N . PRO A 1 83 ? 25.704 32.113 3.574 1.00 66.69 83 PRO A N 1
ATOM 653 C CA . PRO A 1 83 ? 26.158 31.591 4.855 1.00 66.69 83 PRO A CA 1
ATOM 654 C C . PRO A 1 83 ? 25.497 30.241 5.136 1.00 66.69 83 PRO A C 1
ATOM 656 O O . PRO A 1 83 ? 24.322 30.042 4.813 1.00 66.69 83 PRO A O 1
ATOM 659 N N . GLU A 1 84 ? 26.216 29.325 5.784 1.00 67.12 84 GLU A N 1
ATOM 660 C CA . GLU A 1 84 ? 25.569 28.130 6.320 1.00 67.12 84 GLU A CA 1
ATOM 661 C C . GLU A 1 84 ? 24.584 28.537 7.433 1.00 67.12 84 GLU A C 1
ATOM 663 O O . GLU A 1 84 ? 24.800 29.524 8.137 1.00 67.12 84 GLU A O 1
ATOM 668 N N . VAL A 1 85 ? 23.476 27.811 7.583 1.00 63.81 85 VAL A N 1
ATOM 669 C CA . VAL A 1 85 ? 22.376 28.163 8.497 1.00 63.81 85 VAL A CA 1
ATOM 670 C C . VAL A 1 85 ? 22.043 26.992 9.410 1.00 63.81 85 VAL A C 1
ATOM 672 O O . VAL A 1 85 ? 22.029 25.840 8.969 1.00 63.81 85 VAL A O 1
ATOM 675 N N . SER A 1 86 ? 21.758 27.272 10.681 1.00 58.00 86 SER A N 1
ATOM 676 C CA . SER A 1 86 ? 21.268 26.249 11.607 1.00 58.00 86 SER A CA 1
ATOM 677 C C . SER A 1 86 ? 19.806 25.886 11.310 1.00 58.00 86 SER A C 1
ATOM 679 O O . SER A 1 86 ? 19.069 26.628 10.654 1.00 58.00 86 SER A O 1
ATOM 681 N N . GLU A 1 87 ? 19.370 24.697 11.740 1.00 53.72 87 GLU A N 1
ATOM 682 C CA . GLU A 1 87 ? 18.077 24.143 11.310 1.00 53.72 87 GLU A CA 1
ATOM 683 C C . GLU A 1 87 ? 16.866 24.976 11.749 1.00 53.72 87 GLU A C 1
ATOM 685 O O . GLU A 1 87 ? 15.870 25.025 11.029 1.00 53.72 87 GLU A O 1
ATOM 690 N N . SER A 1 88 ? 16.986 25.703 12.864 1.00 48.97 88 SER A N 1
ATOM 691 C CA . SER A 1 88 ? 15.983 26.645 13.379 1.00 48.97 88 SER A CA 1
ATOM 692 C C . SER A 1 88 ? 15.745 27.869 12.481 1.00 48.97 88 SER A C 1
ATOM 694 O O . SER A 1 88 ? 14.806 28.628 12.721 1.00 48.97 88 SER A O 1
ATOM 696 N N . VAL A 1 89 ? 16.573 28.067 11.448 1.00 50.41 89 VAL A N 1
ATOM 697 C CA . VAL A 1 89 ? 16.570 29.254 10.576 1.00 50.41 89 VAL A CA 1
ATOM 698 C C . VAL A 1 89 ? 16.275 28.914 9.110 1.00 50.41 89 VAL A C 1
ATOM 700 O O . VAL A 1 89 ? 16.277 29.794 8.249 1.00 50.41 89 VAL A O 1
ATOM 703 N N . LYS A 1 90 ? 15.978 27.646 8.799 1.00 49.69 90 LYS A N 1
ATOM 704 C CA . LYS A 1 90 ? 15.581 27.230 7.447 1.00 49.69 90 LYS A CA 1
ATOM 705 C C . LYS A 1 90 ? 14.310 28.005 7.019 1.00 49.69 90 LYS A C 1
ATOM 707 O O . LYS A 1 90 ? 13.284 27.891 7.688 1.00 49.69 90 LYS A O 1
ATOM 712 N N . PRO A 1 91 ? 14.368 28.828 5.948 1.00 45.62 91 PRO A N 1
ATOM 713 C CA . PRO A 1 91 ? 13.281 29.733 5.563 1.00 45.62 91 PRO A CA 1
ATOM 714 C C . PRO A 1 91 ? 12.069 28.981 4.996 1.00 45.62 91 PRO A C 1
ATOM 716 O O . PRO A 1 91 ? 12.097 27.764 4.839 1.00 45.62 91 PRO A O 1
ATOM 719 N N . PHE A 1 92 ? 11.005 29.706 4.632 1.00 38.22 92 PHE A N 1
ATOM 720 C CA . PHE A 1 92 ? 9.727 29.113 4.191 1.00 38.22 92 PHE A CA 1
ATOM 721 C C . PHE A 1 92 ? 9.865 28.125 3.009 1.00 38.22 92 PHE A C 1
ATOM 723 O O . PHE A 1 92 ? 9.091 27.180 2.922 1.00 38.22 92 PHE A O 1
ATOM 730 N N . ALA A 1 93 ? 10.907 28.273 2.180 1.00 38.44 93 ALA A N 1
ATOM 731 C CA . ALA A 1 93 ? 11.300 27.332 1.122 1.00 38.44 93 ALA A CA 1
ATOM 732 C C . ALA A 1 93 ? 11.676 25.909 1.607 1.00 38.44 93 ALA A C 1
ATOM 734 O O . ALA A 1 93 ? 11.844 25.011 0.786 1.00 38.44 93 ALA A O 1
ATOM 735 N N . ALA A 1 94 ? 11.832 25.688 2.917 1.00 40.09 94 ALA A N 1
ATOM 736 C CA . ALA A 1 94 ? 12.014 24.361 3.501 1.00 40.09 94 ALA A CA 1
ATOM 737 C C . ALA A 1 94 ? 10.690 23.604 3.698 1.00 40.09 94 ALA A C 1
ATOM 739 O O . ALA A 1 94 ? 10.715 22.375 3.716 1.00 40.09 94 ALA A O 1
ATOM 740 N N . ILE A 1 95 ? 9.553 24.309 3.795 1.00 47.25 95 ILE A N 1
ATOM 741 C CA . ILE A 1 95 ? 8.213 23.705 3.750 1.00 47.25 95 ILE A CA 1
ATOM 742 C C . ILE A 1 95 ? 7.840 23.499 2.278 1.00 47.25 95 ILE A C 1
ATOM 744 O O . ILE A 1 95 ? 6.950 24.153 1.746 1.00 47.25 95 ILE A O 1
ATOM 748 N N . ASN A 1 96 ? 8.582 22.614 1.613 1.00 49.66 96 ASN A N 1
ATOM 749 C CA . ASN A 1 96 ? 8.228 22.077 0.306 1.00 49.66 96 ASN A CA 1
ATOM 750 C C . ASN A 1 96 ? 7.098 21.052 0.536 1.00 49.66 96 ASN A C 1
ATOM 752 O O . ASN A 1 96 ? 7.355 20.023 1.171 1.00 49.66 96 ASN A O 1
ATOM 756 N N . PRO A 1 97 ? 5.849 21.319 0.108 1.00 54.91 97 PRO A N 1
ATOM 757 C CA . PRO A 1 97 ? 4.796 20.320 0.179 1.00 54.91 97 PRO A CA 1
ATOM 758 C C . PRO A 1 97 ? 5.152 19.234 -0.831 1.00 54.91 97 PRO A C 1
ATOM 760 O O . PRO A 1 97 ? 5.187 19.530 -2.012 1.00 54.91 97 PRO A O 1
ATOM 763 N N . GLN A 1 98 ? 5.420 17.994 -0.424 1.00 60.09 98 GLN A N 1
ATOM 764 C CA . GLN A 1 98 ? 5.812 16.972 -1.411 1.00 60.09 98 GLN A CA 1
ATOM 765 C C . GLN A 1 98 ? 4.640 16.514 -2.300 1.00 60.09 98 GLN A C 1
ATOM 767 O O . GLN A 1 98 ? 4.863 15.918 -3.346 1.00 60.09 98 GLN A O 1
ATOM 772 N N . GLU A 1 99 ? 3.408 16.879 -1.930 1.00 75.31 99 GLU A N 1
ATOM 773 C CA . GLU A 1 99 ? 2.176 16.560 -2.650 1.00 75.31 99 GLU A CA 1
ATOM 774 C C . GLU A 1 99 ? 1.313 17.824 -2.833 1.00 75.31 99 GLU A C 1
ATOM 776 O O . GLU A 1 99 ? 0.862 18.431 -1.853 1.00 75.31 99 GLU A O 1
ATOM 781 N N . PHE A 1 100 ? 1.011 18.215 -4.077 1.00 81.19 100 PHE A N 1
ATOM 782 C CA . PHE A 1 100 ? 0.092 19.336 -4.331 1.00 81.19 100 PHE A CA 1
ATOM 783 C C . PHE A 1 100 ? -1.363 19.013 -3.946 1.00 81.19 100 PHE A C 1
ATOM 785 O O . PHE A 1 100 ? -2.068 19.876 -3.424 1.00 81.19 100 PHE A O 1
ATOM 792 N N . ASN A 1 101 ? -1.802 17.773 -4.185 1.00 85.25 101 ASN A N 1
ATOM 793 C CA . ASN A 1 101 ? -3.205 17.348 -4.070 1.00 85.25 101 ASN A CA 1
ATOM 794 C C . ASN A 1 101 ? -3.562 16.719 -2.708 1.00 85.25 101 ASN A C 1
ATOM 796 O O . ASN A 1 101 ? -4.691 16.275 -2.515 1.00 85.25 101 ASN A O 1
ATOM 800 N N . VAL A 1 102 ? -2.625 16.674 -1.752 1.00 86.00 102 VAL A N 1
ATOM 801 C CA . VAL A 1 102 ? -2.933 16.309 -0.361 1.00 86.00 102 VAL A CA 1
ATOM 802 C C . VAL A 1 102 ? -3.280 17.581 0.412 1.00 86.00 102 VAL A C 1
ATOM 804 O O . VAL A 1 102 ? -2.508 18.546 0.445 1.00 86.00 102 VAL A O 1
ATOM 807 N N . HIS A 1 103 ? -4.462 17.574 1.028 1.00 86.94 103 HIS A N 1
ATOM 808 C CA . HIS A 1 103 ? -5.047 18.713 1.730 1.00 86.94 103 HIS A CA 1
ATOM 809 C C . HIS A 1 103 ? -5.270 18.377 3.209 1.00 86.94 103 HIS A C 1
ATOM 811 O O . HIS A 1 103 ? -5.754 17.302 3.558 1.00 86.94 103 HIS A O 1
ATOM 817 N N . PHE A 1 104 ? -4.932 19.313 4.094 1.00 88.00 104 PHE A N 1
ATOM 818 C CA . PHE A 1 104 ? -5.066 19.139 5.540 1.00 88.00 104 PHE A CA 1
ATOM 819 C C . PHE A 1 104 ? -6.474 19.495 6.039 1.00 88.00 104 PHE A C 1
ATOM 821 O O . PHE A 1 104 ? -6.955 20.600 5.786 1.00 88.00 104 PHE A O 1
ATOM 828 N N . LEU A 1 105 ? -7.091 18.592 6.812 1.00 88.44 105 LEU A N 1
ATOM 829 C CA . LEU A 1 105 ? -8.396 18.812 7.450 1.00 88.44 105 LEU A CA 1
ATOM 830 C C . LEU A 1 105 ? -8.269 19.233 8.924 1.00 88.44 105 LEU A C 1
ATOM 832 O O . LEU A 1 105 ? -8.743 20.301 9.309 1.00 88.44 105 LEU A O 1
ATOM 836 N N . SER A 1 106 ? -7.642 18.404 9.765 1.00 90.44 106 SER A N 1
ATOM 837 C CA . SER A 1 106 ? -7.512 18.647 11.209 1.00 90.44 106 SER A CA 1
ATOM 838 C C . SER A 1 106 ? -6.337 17.879 11.829 1.00 90.44 106 SER A C 1
ATOM 840 O O . SER A 1 106 ? -5.783 16.971 11.212 1.00 90.44 106 SER A O 1
ATOM 842 N N . ALA A 1 107 ? -5.935 18.276 13.040 1.00 89.81 107 ALA A N 1
ATOM 843 C CA . ALA A 1 107 ? -5.040 17.512 13.910 1.00 89.81 107 ALA A CA 1
ATOM 844 C C . ALA A 1 107 ? -5.183 17.984 15.366 1.00 89.81 107 ALA A C 1
ATOM 846 O O . ALA A 1 107 ? -5.234 19.188 15.629 1.00 89.81 107 ALA A O 1
ATOM 847 N N . SER A 1 108 ? -5.144 17.059 16.324 1.00 89.38 108 SER A N 1
ATOM 848 C CA . SER A 1 108 ? -5.253 17.327 17.762 1.00 89.38 108 SER A CA 1
ATOM 849 C C . SER A 1 108 ? -4.254 16.482 18.551 1.00 89.38 108 SER A C 1
ATOM 851 O O . SER A 1 108 ? -3.871 15.398 18.123 1.00 89.38 108 SER A O 1
ATOM 853 N N . GLN A 1 109 ? -3.845 16.980 19.718 1.00 86.69 109 GLN A N 1
ATOM 854 C CA . GLN A 1 109 ? -3.095 16.217 20.727 1.00 86.69 109 GLN A CA 1
ATOM 855 C C . GLN A 1 109 ? -4.007 15.701 21.858 1.00 86.69 109 GLN A C 1
ATOM 857 O O . GLN A 1 109 ? -3.526 15.081 22.806 1.00 86.69 109 GLN A O 1
ATOM 862 N N . HIS A 1 110 ? -5.309 16.007 21.800 1.00 88.56 110 HIS A N 1
ATOM 863 C CA . HIS A 1 110 ? -6.273 15.829 22.896 1.00 88.56 110 HIS A CA 1
ATOM 864 C C . HIS A 1 110 ? -7.633 15.288 22.415 1.00 88.56 110 HIS A C 1
ATOM 866 O O . HIS A 1 110 ? -8.628 15.414 23.122 1.00 88.56 110 HIS A O 1
ATOM 872 N N . THR A 1 111 ? -7.704 14.780 21.183 1.00 87.62 111 THR A N 1
ATOM 873 C CA . THR A 1 111 ? -8.954 14.406 20.501 1.00 87.62 111 THR A CA 1
ATOM 874 C C . THR A 1 111 ? -8.643 13.276 19.526 1.00 87.62 111 THR A C 1
ATOM 876 O O . THR A 1 111 ? -7.635 13.347 18.819 1.00 87.62 111 THR A O 1
ATOM 879 N N . LEU A 1 112 ? -9.477 12.241 19.490 1.00 86.62 112 LEU A N 1
ATOM 880 C CA . LEU A 1 112 ? -9.338 11.085 18.603 1.00 86.62 112 LEU A CA 1
ATOM 881 C C . LEU A 1 112 ? -9.511 11.483 17.128 1.00 86.62 112 LEU A C 1
ATOM 883 O O . LEU A 1 112 ? -10.023 12.561 16.809 1.00 86.62 112 LEU A O 1
ATOM 887 N N . ALA A 1 113 ? -9.095 10.609 16.208 1.00 87.19 113 ALA A N 1
ATOM 888 C CA . ALA A 1 113 ? -9.327 10.813 14.776 1.00 87.19 113 ALA A CA 1
ATOM 889 C C . ALA A 1 113 ? -10.834 10.787 14.464 1.00 87.19 113 ALA A C 1
ATOM 891 O O . ALA A 1 113 ? -11.360 11.690 13.818 1.00 87.19 113 ALA A O 1
ATOM 892 N N . THR A 1 114 ? -11.538 9.805 15.029 1.00 88.81 114 THR A N 1
ATOM 893 C CA . THR A 1 114 ? -12.998 9.635 14.955 1.00 88.81 114 THR A CA 1
ATOM 894 C C . THR A 1 114 ? -13.781 10.810 15.555 1.00 88.81 114 THR A C 1
ATOM 896 O O . THR A 1 114 ? -14.734 11.281 14.941 1.00 88.81 114 THR A O 1
ATOM 899 N N . GLU A 1 115 ? -13.355 11.355 16.699 1.00 88.44 115 GLU A N 1
ATOM 900 C CA . GLU A 1 115 ? -13.950 12.568 17.290 1.00 88.44 115 GLU A CA 1
ATOM 901 C C . GLU A 1 115 ? -13.762 13.807 16.394 1.00 88.44 115 GLU A C 1
ATOM 903 O O . GLU A 1 115 ? -14.705 14.567 16.178 1.00 88.44 115 GLU A O 1
ATOM 908 N N . GLN A 1 116 ? -12.566 14.006 15.825 1.00 90.31 116 GLN A N 1
ATOM 909 C CA . GLN A 1 116 ? -12.317 15.092 14.863 1.00 90.31 116 GLN A CA 1
ATOM 910 C C . GLN A 1 116 ? -13.132 14.915 13.574 1.00 90.31 116 GLN A C 1
ATOM 912 O O . GLN A 1 116 ? -13.583 15.904 12.990 1.00 90.31 116 GLN A O 1
ATOM 917 N N . TYR A 1 117 ? -13.373 13.667 13.157 1.00 90.50 117 TYR A N 1
ATOM 918 C CA . TYR A 1 117 ? -14.179 13.357 11.981 1.00 90.50 117 TYR A CA 1
ATOM 919 C C . TYR A 1 117 ? -15.637 13.819 12.124 1.00 90.50 117 TYR A C 1
ATOM 921 O O . TYR A 1 117 ? -16.252 14.159 11.118 1.00 90.50 117 TYR A O 1
ATOM 929 N N . ALA A 1 118 ? -16.199 13.919 13.334 1.00 90.06 118 ALA A N 1
ATOM 930 C CA . ALA A 1 118 ? -17.586 14.368 13.521 1.00 90.06 118 ALA A CA 1
ATOM 931 C C . ALA A 1 118 ? -17.849 15.739 12.861 1.00 90.06 118 ALA A C 1
ATOM 933 O O . ALA A 1 118 ? -18.801 15.892 12.097 1.00 90.06 118 ALA A O 1
ATOM 934 N N . ALA A 1 119 ? -16.930 16.696 13.029 1.00 91.06 119 ALA A N 1
ATOM 935 C CA . ALA A 1 119 ? -17.017 17.999 12.369 1.00 91.06 119 ALA A CA 1
ATOM 936 C C . ALA A 1 119 ? -16.849 17.916 10.835 1.00 91.06 119 ALA A C 1
ATOM 938 O O . ALA A 1 119 ? -17.427 18.718 10.102 1.00 91.06 119 ALA A O 1
ATOM 939 N N . VAL A 1 120 ? -16.075 16.947 10.330 1.00 91.62 120 VAL A N 1
ATOM 940 C CA . VAL A 1 120 ? -15.902 16.700 8.886 1.00 91.62 120 VAL A CA 1
ATOM 941 C C . VAL A 1 120 ? -17.178 16.111 8.281 1.00 91.62 120 VAL A C 1
ATOM 943 O O . VAL A 1 120 ? -17.657 16.625 7.268 1.00 91.62 120 VAL A O 1
ATOM 946 N N . LYS A 1 121 ? -17.780 15.111 8.940 1.00 92.31 121 LYS A N 1
ATOM 947 C CA . LYS A 1 121 ? -19.101 14.557 8.607 1.00 92.31 121 LYS A CA 1
ATOM 948 C C . LYS A 1 121 ? -20.146 15.666 8.511 1.00 92.31 121 LYS A C 1
ATOM 950 O O . LYS A 1 121 ? -20.845 15.735 7.503 1.00 92.31 121 LYS A O 1
ATOM 955 N N . ASP A 1 122 ? -20.233 16.546 9.508 1.00 92.56 122 ASP A N 1
ATOM 956 C CA . ASP A 1 122 ? -21.212 17.640 9.521 1.00 92.56 122 ASP A CA 1
ATOM 957 C C . ASP A 1 122 ? -21.014 18.600 8.339 1.00 92.56 122 ASP A C 1
ATOM 959 O O . ASP A 1 122 ? -21.981 18.958 7.662 1.00 92.56 122 ASP A O 1
ATOM 963 N N . MET A 1 123 ? -19.764 18.959 8.021 1.00 92.81 123 MET A N 1
ATOM 964 C CA . MET A 1 123 ? -19.448 19.769 6.839 1.00 92.81 123 MET A CA 1
ATOM 965 C C . MET A 1 123 ? -19.841 19.067 5.529 1.00 92.81 123 MET A C 1
ATOM 967 O O . MET A 1 123 ? -20.442 19.704 4.661 1.00 92.81 123 MET A O 1
ATOM 971 N N . MET A 1 124 ? -19.567 17.766 5.378 1.00 93.75 124 MET A N 1
ATOM 972 C CA . MET A 1 124 ? -19.971 16.999 4.191 1.00 93.75 124 MET A CA 1
ATOM 973 C C . MET A 1 124 ? -21.500 16.904 4.070 1.00 93.75 124 MET A C 1
ATOM 975 O O . MET A 1 124 ? -22.056 17.254 3.024 1.00 93.75 124 MET A O 1
ATOM 979 N N . CYS A 1 125 ? -22.194 16.528 5.148 1.00 93.69 125 CYS A N 1
ATOM 980 C CA . CYS A 1 125 ? -23.655 16.417 5.207 1.00 93.69 125 CYS A CA 1
ATOM 981 C C . CYS A 1 125 ? -24.348 17.761 4.928 1.00 93.69 125 CYS A C 1
ATOM 983 O O . CYS A 1 125 ? -25.365 17.806 4.228 1.00 93.69 125 CYS A O 1
ATOM 985 N N . ALA A 1 126 ? -23.768 18.877 5.384 1.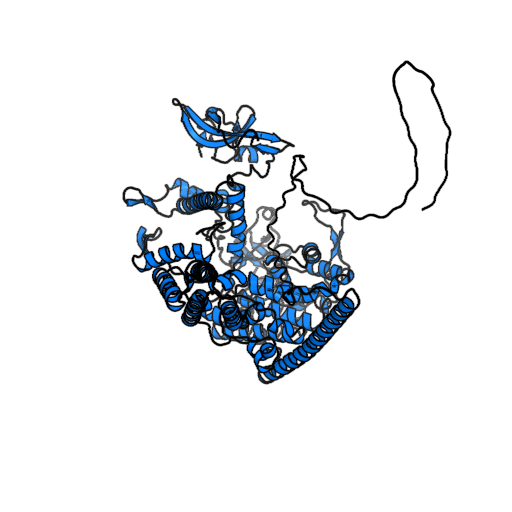00 95.12 126 ALA A N 1
ATOM 986 C CA . ALA A 1 126 ? -24.245 20.213 5.044 1.00 95.12 126 ALA A CA 1
ATOM 987 C C . ALA A 1 126 ? -24.215 20.469 3.525 1.00 95.12 126 ALA A C 1
ATOM 989 O O . ALA A 1 126 ? -25.163 21.056 3.000 1.00 95.12 126 ALA A O 1
ATOM 990 N N . THR A 1 127 ? -23.207 19.967 2.792 1.00 95.25 127 THR A N 1
ATOM 991 C CA . THR A 1 127 ? -23.209 20.041 1.317 1.00 95.25 127 THR A CA 1
ATOM 992 C C . THR A 1 127 ? -24.291 19.166 0.682 1.00 95.25 127 THR A C 1
ATOM 994 O O . THR A 1 127 ? -24.850 19.540 -0.347 1.00 95.25 127 THR A O 1
ATOM 997 N N . HIS A 1 128 ? -24.658 18.028 1.284 1.00 93.31 128 HIS A N 1
ATOM 998 C CA . HIS A 1 128 ? -25.728 17.173 0.750 1.00 93.31 128 HIS A CA 1
ATOM 999 C C . HIS A 1 128 ? -27.073 17.904 0.802 1.00 93.31 128 HIS A C 1
ATOM 1001 O O . HIS A 1 128 ? -27.773 17.980 -0.214 1.00 93.31 128 HIS A O 1
ATOM 1007 N N . ALA A 1 129 ? -27.388 18.500 1.956 1.00 92.25 129 ALA A N 1
ATOM 1008 C CA . ALA A 1 129 ? -28.596 19.294 2.177 1.00 92.25 129 ALA A CA 1
ATOM 1009 C C . ALA A 1 129 ? -28.593 20.623 1.396 1.00 92.25 129 ALA A C 1
ATOM 1011 O O . ALA A 1 129 ? -29.632 21.050 0.890 1.00 92.25 129 ALA A O 1
ATOM 1012 N N . ARG A 1 130 ? -27.432 21.276 1.267 1.00 95.44 130 ARG A N 1
ATOM 1013 C CA . ARG A 1 130 ? -27.248 22.536 0.536 1.00 95.44 130 ARG A CA 1
ATOM 1014 C C . ARG A 1 130 ? -25.938 22.497 -0.267 1.00 95.44 130 ARG A C 1
ATOM 1016 O O . ARG A 1 130 ? -24.905 22.901 0.264 1.00 95.44 130 ARG A O 1
ATOM 1023 N N . PRO A 1 131 ? -25.975 22.061 -1.543 1.00 95.25 131 PRO A N 1
ATOM 1024 C CA . PRO A 1 131 ? -24.793 21.973 -2.400 1.00 95.25 131 PRO A CA 1
ATOM 1025 C C . PRO A 1 131 ? -23.968 23.262 -2.398 1.00 95.25 131 PRO A C 1
ATOM 1027 O O . PRO A 1 131 ? -24.505 24.352 -2.620 1.00 95.25 131 PRO A O 1
ATOM 1030 N N . ALA A 1 132 ? -22.673 23.122 -2.118 1.00 92.19 132 ALA A N 1
ATOM 1031 C CA . ALA A 1 132 ? -21.761 24.232 -1.878 1.00 92.19 132 ALA A CA 1
ATOM 1032 C C . ALA A 1 132 ? -21.572 25.064 -3.154 1.00 92.19 132 ALA A C 1
ATOM 1034 O O . ALA A 1 132 ? -21.342 24.504 -4.224 1.00 92.19 132 ALA A O 1
ATOM 1035 N N . GLU A 1 133 ? -21.687 26.394 -3.053 1.00 91.25 133 GLU A N 1
ATOM 1036 C CA . GLU A 1 133 ? -21.463 27.307 -4.182 1.00 91.25 133 GLU A CA 1
ATOM 1037 C C . GLU A 1 133 ? -19.960 27.437 -4.458 1.00 91.25 133 GLU A C 1
ATOM 1039 O O . GLU A 1 133 ? -19.186 27.798 -3.571 1.00 91.25 133 GLU A O 1
ATOM 1044 N N . ALA A 1 134 ? -19.565 27.183 -5.702 1.00 91.00 134 ALA A N 1
ATOM 1045 C CA . ALA A 1 134 ? -18.218 27.399 -6.208 1.00 91.00 134 ALA A CA 1
ATOM 1046 C C . ALA A 1 134 ? -18.268 28.154 -7.543 1.00 91.00 134 ALA A C 1
ATOM 1048 O O . ALA A 1 134 ? -19.337 28.428 -8.097 1.00 91.00 134 ALA A O 1
ATOM 1049 N N . PHE A 1 135 ? -17.095 28.496 -8.063 1.00 90.81 135 PHE A N 1
ATOM 1050 C CA . PHE A 1 135 ? -16.937 29.101 -9.376 1.00 90.81 135 PHE A CA 1
ATOM 1051 C C . PHE A 1 135 ? -15.966 28.254 -10.192 1.00 90.81 135 PHE A C 1
ATOM 1053 O O . PHE A 1 135 ? -14.801 28.105 -9.817 1.00 90.81 135 PHE A O 1
ATOM 1060 N N . ASP A 1 136 ? -16.454 27.686 -11.290 1.00 88.81 136 ASP A N 1
ATOM 1061 C CA . ASP A 1 136 ? -15.637 26.890 -12.194 1.00 88.81 136 ASP A CA 1
ATOM 1062 C C . ASP A 1 136 ? -14.677 27.810 -12.962 1.00 88.81 136 ASP A C 1
ATOM 1064 O O . ASP A 1 136 ? -15.076 28.681 -13.742 1.00 88.81 136 ASP A O 1
ATOM 1068 N N . CYS A 1 137 ? -13.380 27.605 -12.739 1.00 83.81 137 CYS A N 1
ATOM 1069 C CA . CYS A 1 137 ? -12.327 28.377 -13.374 1.00 83.81 137 CYS A CA 1
ATOM 1070 C C . CYS A 1 137 ? -12.169 28.069 -14.874 1.00 83.81 137 CYS A C 1
ATOM 1072 O O . CYS A 1 137 ? -11.563 28.894 -15.565 1.00 83.81 137 CYS A O 1
ATOM 1074 N N . MET A 1 138 ? -12.725 26.965 -15.389 1.00 84.56 138 MET A N 1
ATOM 1075 C CA . MET A 1 138 ? -12.750 26.624 -16.815 1.00 84.56 138 MET A CA 1
ATOM 1076 C C . MET A 1 138 ? -13.928 27.294 -17.533 1.00 84.56 138 MET A C 1
ATOM 1078 O O . MET A 1 138 ? -13.694 28.168 -18.367 1.00 84.56 138 MET A O 1
ATOM 1082 N N . SER A 1 139 ? -15.181 26.965 -17.190 1.00 88.75 139 SER A N 1
ATOM 1083 C CA . SER A 1 139 ? -16.370 27.555 -17.840 1.00 88.75 139 SER A CA 1
ATOM 1084 C C . SER A 1 139 ? -16.660 29.009 -17.449 1.00 88.75 139 SER A C 1
ATOM 1086 O O . SER A 1 139 ? -17.524 29.637 -18.057 1.00 88.75 139 SER A O 1
ATOM 1088 N N . LYS A 1 140 ? -15.959 29.554 -16.442 1.00 87.75 140 LYS A N 1
ATOM 1089 C CA . LYS A 1 140 ? -16.196 30.891 -15.860 1.00 87.75 140 LYS A CA 1
ATOM 1090 C C . LYS A 1 140 ? -17.636 31.078 -15.362 1.00 87.75 140 LYS A C 1
ATOM 1092 O O . LYS A 1 140 ? -18.205 32.164 -15.473 1.00 87.75 140 LYS A O 1
ATOM 1097 N N . SER A 1 141 ? -18.219 30.019 -14.803 1.00 91.62 141 SER A N 1
ATOM 1098 C CA . SER A 1 141 ? -19.602 29.994 -14.324 1.00 91.62 141 SER A CA 1
ATOM 1099 C C . SER A 1 141 ? -19.697 29.627 -12.840 1.00 91.62 141 SER A C 1
ATOM 1101 O O . SER A 1 141 ? -18.793 29.018 -12.266 1.00 91.62 141 SER A O 1
ATOM 1103 N N . ARG A 1 142 ? -20.811 29.997 -12.195 1.00 92.12 142 ARG A N 1
ATOM 1104 C CA . ARG A 1 142 ? -21.126 29.529 -10.838 1.00 92.12 142 ARG A CA 1
ATOM 1105 C C . ARG A 1 142 ? -21.593 28.078 -10.909 1.00 92.12 142 ARG A C 1
ATOM 1107 O O . ARG A 1 142 ? -22.595 27.789 -11.559 1.00 92.12 142 ARG A O 1
ATOM 1114 N N . CYS A 1 143 ? -20.914 27.193 -10.195 1.00 92.69 143 CYS A N 1
ATOM 1115 C CA . CYS A 1 143 ? -21.266 25.783 -10.078 1.00 92.69 143 CYS A CA 1
ATOM 1116 C C . CYS A 1 143 ? -21.698 25.448 -8.640 1.00 92.69 143 CYS A C 1
ATOM 1118 O O . CYS A 1 143 ? -21.575 26.259 -7.716 1.00 92.69 143 CYS A O 1
ATOM 1120 N N . ARG A 1 144 ? -22.240 24.242 -8.442 1.00 94.06 144 ARG A N 1
ATOM 1121 C CA . ARG A 1 144 ? -22.490 23.688 -7.108 1.00 94.06 144 ARG A CA 1
ATOM 1122 C C . ARG A 1 144 ? -22.056 22.236 -7.041 1.00 94.06 144 ARG A C 1
ATOM 1124 O O . ARG A 1 144 ? -22.246 21.502 -8.005 1.00 94.06 144 ARG A O 1
ATOM 1131 N N . PHE A 1 145 ? -21.532 21.827 -5.892 1.00 93.50 145 PHE A N 1
ATOM 1132 C CA . PHE A 1 145 ? -21.038 20.471 -5.668 1.00 93.50 145 PHE A CA 1
ATOM 1133 C C . PHE A 1 145 ? -21.502 19.905 -4.320 1.00 93.50 145 PHE A C 1
ATOM 1135 O O . PHE A 1 145 ? -21.932 20.634 -3.422 1.00 93.50 145 PHE A O 1
ATOM 1142 N N . ARG A 1 146 ? -21.428 18.579 -4.200 1.00 94.38 146 ARG A N 1
ATOM 1143 C CA . ARG A 1 146 ? -21.591 17.826 -2.953 1.00 94.38 146 ARG A CA 1
ATOM 1144 C C . ARG A 1 146 ? -20.285 17.098 -2.673 1.00 94.38 146 ARG A C 1
ATOM 1146 O O . ARG A 1 146 ? -19.669 16.596 -3.608 1.00 94.38 146 ARG A O 1
ATOM 1153 N N . ILE A 1 147 ? -19.882 17.041 -1.410 1.00 92.75 147 ILE A N 1
ATOM 1154 C CA . ILE A 1 147 ? -18.710 16.283 -0.975 1.00 92.75 147 ILE A CA 1
ATOM 1155 C C . ILE A 1 147 ? -19.197 14.925 -0.476 1.00 92.75 147 ILE A C 1
ATOM 1157 O O . ILE A 1 147 ? -20.019 14.862 0.437 1.00 92.75 147 ILE A O 1
ATOM 1161 N N . TYR A 1 148 ? -18.691 13.854 -1.074 1.00 91.81 148 TYR A N 1
ATOM 1162 C CA . TYR A 1 148 ? -18.878 12.485 -0.605 1.00 91.81 148 TYR A CA 1
ATOM 1163 C C . TYR A 1 148 ? -17.523 11.925 -0.171 1.00 91.81 148 TYR A C 1
ATOM 1165 O O . TYR A 1 148 ? -16.491 12.286 -0.736 1.00 91.81 148 TYR A O 1
ATOM 1173 N N . GLN A 1 149 ? -17.536 11.062 0.839 1.00 91.00 149 GLN A N 1
ATOM 1174 C CA . GLN A 1 149 ? -16.381 10.265 1.236 1.00 91.00 149 GLN A CA 1
ATOM 1175 C C . GLN A 1 149 ? -16.267 9.082 0.264 1.00 91.00 149 GLN A C 1
ATOM 1177 O O . GLN A 1 149 ? -17.265 8.407 0.025 1.00 91.00 149 GLN A O 1
ATOM 1182 N N . ASN A 1 150 ? -15.090 8.871 -0.328 1.00 90.19 150 ASN A N 1
ATOM 1183 C CA . ASN A 1 150 ? -14.852 7.779 -1.282 1.00 90.19 150 ASN A CA 1
ATOM 1184 C C . ASN A 1 150 ? -14.435 6.491 -0.561 1.00 90.19 150 ASN A C 1
ATOM 1186 O O . ASN A 1 150 ? -15.033 5.437 -0.746 1.00 90.19 150 ASN A O 1
ATOM 1190 N N . SER A 1 151 ? -13.406 6.614 0.271 1.00 92.88 151 SER A N 1
ATOM 1191 C CA . SER A 1 151 ? -12.702 5.530 0.947 1.00 92.88 151 SER A CA 1
ATOM 1192 C C . SER A 1 151 ? -11.911 6.103 2.128 1.00 92.88 151 SER A C 1
ATOM 1194 O O . SER A 1 151 ? -11.679 7.311 2.199 1.00 92.88 151 SER A O 1
ATOM 1196 N N . GLU A 1 152 ? -11.497 5.243 3.058 1.00 92.56 152 GLU A N 1
ATOM 1197 C CA . GLU A 1 152 ? -10.537 5.563 4.126 1.00 92.56 152 GLU A CA 1
ATOM 1198 C C . GLU A 1 152 ? -9.327 4.602 4.058 1.00 92.56 152 GLU A C 1
ATOM 1200 O O . GLU A 1 152 ? -9.244 3.617 4.811 1.00 92.56 152 GLU A O 1
ATOM 1205 N N . PRO A 1 153 ? -8.382 4.839 3.126 1.00 92.56 153 PRO A N 1
ATOM 1206 C CA . PRO A 1 153 ? -7.080 4.185 3.127 1.00 92.56 153 PRO A CA 1
ATOM 1207 C C . PRO A 1 153 ? -6.223 4.734 4.279 1.00 92.56 153 PRO A C 1
ATOM 1209 O O . PRO A 1 153 ? -5.942 5.928 4.364 1.00 92.56 153 PRO A O 1
ATOM 1212 N N . ALA A 1 154 ? -5.814 3.854 5.191 1.00 92.81 154 ALA A N 1
ATOM 1213 C CA . ALA A 1 154 ? -4.978 4.184 6.345 1.00 92.81 154 ALA A CA 1
ATOM 1214 C C . ALA A 1 154 ? -4.222 2.932 6.823 1.00 92.81 154 ALA A C 1
ATOM 1216 O O . ALA A 1 154 ? -4.436 1.833 6.304 1.00 92.81 154 ALA A O 1
ATOM 1217 N N . ASP A 1 155 ? -3.372 3.070 7.845 1.00 92.31 155 ASP A N 1
ATOM 1218 C CA . ASP A 1 155 ? -2.750 1.908 8.480 1.00 92.31 155 ASP A CA 1
ATOM 1219 C C . ASP A 1 155 ? -3.796 0.945 9.085 1.00 92.31 155 ASP A C 1
ATOM 1221 O O . ASP A 1 155 ? -4.935 1.309 9.388 1.00 92.31 155 ASP A O 1
ATOM 1225 N N . ASN A 1 156 ? -3.429 -0.330 9.234 1.00 92.19 156 ASN A N 1
ATOM 1226 C CA . ASN A 1 156 ? -4.374 -1.362 9.673 1.00 92.19 156 ASN A CA 1
ATOM 1227 C C . ASN A 1 156 ? -4.950 -1.117 11.095 1.00 92.19 156 ASN A C 1
ATOM 1229 O O . ASN A 1 156 ? -6.150 -1.356 11.279 1.00 92.19 156 ASN A O 1
ATOM 1233 N N . PRO A 1 157 ? -4.171 -0.642 12.091 1.00 92.75 157 PRO A N 1
ATOM 1234 C CA . PRO A 1 157 ? -4.707 -0.144 13.362 1.00 92.75 157 PRO A CA 1
ATOM 1235 C C . PRO A 1 157 ? -5.742 0.985 13.213 1.00 92.75 157 PRO A C 1
ATOM 1237 O O . PRO A 1 157 ? -6.821 0.895 13.802 1.00 92.75 157 PRO A O 1
ATOM 1240 N N . MET A 1 158 ? -5.463 2.007 12.401 1.00 93.38 158 MET A N 1
ATOM 1241 C CA . MET A 1 158 ? -6.363 3.133 12.139 1.00 93.38 158 MET A CA 1
ATOM 1242 C C . MET A 1 158 ? -7.641 2.664 11.446 1.00 93.38 158 MET A C 1
ATOM 1244 O O . MET A 1 158 ? -8.729 2.901 11.960 1.00 93.38 158 MET A O 1
ATOM 1248 N N . GLN A 1 159 ? -7.543 1.898 10.355 1.00 94.62 159 GLN A N 1
ATOM 1249 C CA . GLN A 1 159 ? -8.718 1.330 9.682 1.00 94.62 159 GLN A CA 1
ATOM 1250 C C . GLN A 1 159 ? -9.566 0.458 10.628 1.00 94.62 159 GLN A C 1
ATOM 1252 O O . GLN A 1 159 ? -10.784 0.394 10.472 1.00 94.62 159 GLN A O 1
ATOM 1257 N N . SER A 1 160 ? -8.959 -0.181 11.638 1.00 94.56 160 SER A N 1
ATOM 1258 C CA . SER A 1 160 ? -9.700 -0.905 12.682 1.00 94.56 160 SER A CA 1
ATOM 1259 C C . SER A 1 160 ? -10.461 0.050 13.616 1.00 94.56 160 SER A C 1
ATOM 1261 O O . SER A 1 160 ? -11.646 -0.175 13.856 1.00 94.56 160 SER A O 1
ATOM 1263 N N . GLU A 1 161 ? -9.852 1.157 14.066 1.00 93.94 161 GLU A N 1
ATOM 1264 C CA . GLU A 1 161 ? -10.552 2.221 14.814 1.00 93.94 161 GLU A CA 1
ATOM 1265 C C . GLU A 1 161 ? -11.727 2.804 14.010 1.00 93.94 161 GLU A C 1
ATOM 1267 O O . GLU A 1 161 ? -12.846 2.880 14.525 1.00 93.94 161 GLU A O 1
ATOM 1272 N N . LEU A 1 162 ? -11.502 3.149 12.738 1.00 93.38 162 LEU A N 1
ATOM 1273 C CA . LEU A 1 162 ? -12.529 3.695 11.843 1.00 93.38 162 LEU A CA 1
ATOM 1274 C C . LEU A 1 162 ? -13.698 2.712 11.626 1.00 93.38 162 LEU A C 1
ATOM 1276 O O . LEU A 1 162 ? -14.838 3.147 11.476 1.00 93.38 162 LEU A O 1
ATOM 1280 N N . CYS A 1 163 ? -13.444 1.400 11.703 1.00 95.50 163 CYS A N 1
ATOM 1281 C CA . CYS A 1 163 ? -14.453 0.332 11.666 1.00 95.50 163 CYS A CA 1
ATOM 1282 C C . CYS A 1 163 ? -15.132 0.021 13.012 1.00 95.50 163 CYS A C 1
ATOM 1284 O O . CYS A 1 163 ? -15.922 -0.923 13.067 1.00 95.50 163 CYS A O 1
ATOM 1286 N N . ALA A 1 164 ? -14.810 0.730 14.103 1.00 95.88 164 ALA A N 1
ATOM 1287 C CA . ALA A 1 164 ? -15.204 0.337 15.462 1.00 95.88 164 ALA A CA 1
ATOM 1288 C C . ALA A 1 164 ? -14.819 -1.125 15.796 1.00 95.88 164 ALA A C 1
ATOM 1290 O O . ALA A 1 164 ? -15.593 -1.886 16.387 1.00 95.88 164 ALA A O 1
ATOM 1291 N N . HIS A 1 165 ? -13.616 -1.532 15.384 1.00 95.75 165 HIS A N 1
ATOM 1292 C CA . HIS A 1 165 ? -13.081 -2.885 15.517 1.00 95.75 165 HIS A CA 1
ATOM 1293 C C . HIS A 1 165 ? -11.867 -2.927 16.458 1.00 95.75 165 HIS A C 1
ATOM 1295 O O . HIS A 1 165 ? -10.998 -2.059 16.435 1.00 95.75 165 HIS A O 1
ATOM 1301 N N . ILE A 1 166 ? -11.789 -3.975 17.281 1.00 93.50 166 ILE A N 1
ATOM 1302 C CA . ILE A 1 166 ? -10.755 -4.162 18.318 1.00 93.50 166 ILE A CA 1
ATOM 1303 C C . ILE A 1 166 ? -9.364 -4.559 17.768 1.00 93.50 166 ILE A C 1
ATOM 1305 O O . ILE A 1 166 ? -8.416 -4.737 18.532 1.00 93.50 166 ILE A O 1
ATOM 1309 N N . GLY A 1 167 ? -9.224 -4.740 16.453 1.00 89.81 167 GLY A N 1
ATOM 1310 C CA . GLY A 1 167 ? -7.997 -5.220 15.820 1.00 89.81 167 GLY A CA 1
ATOM 1311 C C . GLY A 1 167 ? -7.700 -6.693 16.131 1.00 89.81 167 GLY A C 1
ATOM 1312 O O . GLY A 1 167 ? -8.602 -7.524 16.275 1.00 89.81 167 GLY A O 1
ATOM 1313 N N . GLY A 1 168 ? -6.410 -7.032 16.235 1.00 82.19 168 GLY A N 1
ATOM 1314 C CA . GLY A 1 168 ? -5.931 -8.414 16.389 1.00 82.19 168 GLY A CA 1
ATOM 1315 C C . GLY A 1 168 ? -6.363 -9.130 17.676 1.00 82.19 168 GLY A C 1
ATOM 1316 O O . GLY A 1 168 ? -6.320 -10.357 17.721 1.00 82.19 168 GLY A O 1
ATOM 1317 N N . GLN A 1 169 ? -6.821 -8.387 18.689 1.00 78.75 169 GLN A N 1
ATOM 1318 C CA . GLN A 1 169 ? -7.236 -8.911 19.999 1.00 78.75 169 GLN A CA 1
ATOM 1319 C C . GLN A 1 169 ? -8.645 -9.543 19.996 1.00 78.75 169 GLN A C 1
ATOM 1321 O O . GLN A 1 169 ? -9.061 -10.157 20.976 1.00 78.75 169 GLN A O 1
ATOM 1326 N N . GLY A 1 170 ? -9.408 -9.395 18.908 1.00 86.94 170 GLY A N 1
ATOM 1327 C CA . GLY A 1 170 ? -10.750 -9.967 18.780 1.00 86.94 170 GLY A CA 1
ATOM 1328 C C . GLY A 1 170 ? -10.730 -11.422 18.313 1.00 86.94 170 GLY A C 1
ATOM 1329 O O . GLY A 1 170 ? -9.957 -11.790 17.432 1.00 86.94 170 GLY A O 1
ATOM 1330 N N . SER A 1 171 ? -11.655 -12.245 18.815 1.00 91.88 171 SER A N 1
ATOM 1331 C CA . SER A 1 171 ? -11.929 -13.583 18.259 1.00 91.88 171 SER A CA 1
ATOM 1332 C C . SER A 1 171 ? -12.284 -13.496 16.768 1.00 91.88 171 SER A C 1
ATOM 1334 O O . SER A 1 171 ? -11.789 -14.271 15.949 1.00 91.88 171 SER A O 1
ATOM 1336 N N . LYS A 1 172 ? -13.094 -12.493 16.410 1.00 93.38 172 LYS A N 1
ATOM 1337 C CA . LYS A 1 172 ? -13.429 -12.113 15.033 1.00 93.38 172 LYS A CA 1
ATOM 1338 C C . LYS A 1 172 ? -12.477 -11.010 14.549 1.00 93.38 172 LYS A C 1
ATOM 1340 O O . LYS A 1 172 ? -12.834 -9.831 14.526 1.00 93.38 172 LYS A O 1
ATOM 1345 N N . ASN A 1 173 ? -11.240 -11.391 14.232 1.00 88.50 173 ASN A N 1
ATOM 1346 C CA . ASN A 1 173 ? -10.098 -10.490 14.007 1.00 88.50 173 ASN A CA 1
ATOM 1347 C C . ASN A 1 173 ? -10.088 -9.738 12.659 1.00 88.50 173 ASN A C 1
ATOM 1349 O O . ASN A 1 173 ? -9.214 -8.896 12.463 1.00 88.50 173 ASN A O 1
ATOM 1353 N N . CYS A 1 174 ? -11.037 -9.980 11.749 1.00 94.81 174 CYS A N 1
ATOM 1354 C CA . CYS A 1 174 ? -11.226 -9.127 10.572 1.00 94.81 174 CYS A CA 1
ATOM 1355 C C . CYS A 1 174 ? -12.164 -7.948 10.883 1.00 94.81 174 CYS A C 1
ATOM 1357 O O . CYS A 1 174 ? -13.234 -8.136 11.470 1.00 94.81 174 CYS A O 1
ATOM 1359 N N . ARG A 1 175 ? -11.790 -6.741 10.435 1.00 95.12 175 ARG A N 1
ATOM 1360 C CA . ARG A 1 175 ? -12.612 -5.519 10.540 1.00 95.12 175 ARG A CA 1
ATOM 1361 C C . ARG A 1 175 ? -13.763 -5.449 9.525 1.00 95.12 175 ARG A C 1
ATOM 1363 O O . ARG A 1 175 ? -14.659 -4.628 9.696 1.00 95.12 175 ARG A O 1
ATOM 1370 N N . ARG A 1 176 ? -13.736 -6.293 8.483 1.00 95.25 176 ARG A N 1
ATOM 1371 C CA . ARG A 1 176 ? -14.674 -6.276 7.338 1.00 95.25 176 ARG A CA 1
ATOM 1372 C C . ARG A 1 176 ? -15.661 -7.442 7.332 1.00 95.25 176 ARG A C 1
ATOM 1374 O O . ARG A 1 176 ? -16.767 -7.299 6.826 1.00 95.25 176 ARG A O 1
ATOM 1381 N N . CYS A 1 177 ? -15.293 -8.576 7.924 1.00 96.44 177 CYS A N 1
ATOM 1382 C CA . CYS A 1 177 ? -16.116 -9.784 7.947 1.00 96.44 177 CYS A CA 1
ATOM 1383 C C . CYS A 1 177 ? -16.105 -10.495 9.310 1.00 96.44 177 CYS A C 1
ATOM 1385 O O . CYS A 1 177 ? -15.368 -10.133 10.232 1.00 96.44 177 CYS A O 1
ATOM 1387 N N . MET A 1 178 ? -16.936 -11.528 9.419 1.00 95.38 178 MET A N 1
ATOM 1388 C CA . MET A 1 178 ? -17.166 -12.343 10.610 1.00 95.38 178 MET A CA 1
ATOM 1389 C C . MET A 1 178 ? -16.310 -13.622 10.647 1.00 95.38 178 MET A C 1
ATOM 1391 O O . MET A 1 178 ? -16.671 -14.582 11.331 1.00 95.38 178 MET A O 1
ATOM 1395 N N . VAL A 1 179 ? -15.165 -13.655 9.955 1.00 94.25 179 VAL A N 1
ATOM 1396 C CA . VAL A 1 179 ? -14.213 -14.781 10.016 1.00 94.25 179 VAL A CA 1
ATOM 1397 C C . VAL A 1 179 ? -13.578 -14.929 11.408 1.00 94.25 179 VAL A C 1
ATOM 1399 O O . VAL A 1 179 ? -13.569 -13.995 12.215 1.00 94.25 179 VAL A O 1
ATOM 1402 N N . GLY A 1 180 ? -13.002 -16.099 11.686 1.00 91.81 180 GLY A N 1
ATOM 1403 C CA . GLY A 1 180 ? -12.303 -16.393 12.936 1.00 91.81 180 GLY A CA 1
ATOM 1404 C C . GLY A 1 180 ? -13.233 -16.910 14.034 1.00 91.81 180 GLY A C 1
ATOM 1405 O O . GLY A 1 180 ? -14.358 -17.341 13.780 1.00 91.81 180 GLY A O 1
ATOM 1406 N N . GLY A 1 181 ? -12.767 -16.878 15.278 1.00 92.06 181 GLY A N 1
ATOM 1407 C CA . GLY A 1 181 ? -13.433 -17.479 16.431 1.00 92.06 181 GLY A CA 1
ATOM 1408 C C . GLY A 1 181 ? -12.461 -17.647 17.596 1.00 92.06 181 GLY A C 1
ATOM 1409 O O . GLY A 1 181 ? -11.474 -16.914 17.701 1.00 92.06 181 GLY A O 1
ATOM 1410 N N . THR A 1 182 ? -12.718 -18.627 18.462 1.00 91.06 182 THR A N 1
ATOM 1411 C CA . THR A 1 182 ? -11.746 -19.033 19.489 1.00 91.06 182 THR A CA 1
ATOM 1412 C C . THR A 1 182 ? -10.453 -19.534 18.836 1.00 91.06 182 THR A C 1
ATOM 1414 O O . THR A 1 182 ? -10.452 -19.976 17.686 1.00 91.06 182 THR A O 1
ATOM 1417 N N . THR A 1 183 ? -9.339 -19.508 19.570 1.00 88.75 183 THR A N 1
ATOM 1418 C CA . THR A 1 183 ? -8.064 -20.066 19.086 1.00 88.75 183 THR A CA 1
ATOM 1419 C C . THR A 1 183 ? -8.205 -21.539 18.696 1.00 88.75 183 THR A C 1
ATOM 1421 O O . THR A 1 183 ? -7.708 -21.930 17.650 1.00 88.75 183 THR A O 1
ATOM 1424 N N . GLN A 1 184 ? -8.971 -22.320 19.470 1.00 89.88 184 GLN A N 1
ATOM 1425 C CA . GLN A 1 184 ? -9.281 -23.719 19.163 1.00 89.88 184 GLN A CA 1
ATOM 1426 C C . GLN A 1 184 ? -10.062 -23.878 17.848 1.00 89.88 184 GLN A C 1
ATOM 1428 O O . GLN A 1 184 ? -9.733 -24.759 17.066 1.00 89.88 184 GLN A O 1
ATOM 1433 N N . TYR A 1 185 ? -11.053 -23.020 17.570 1.00 93.94 185 TYR A N 1
ATOM 1434 C CA . TYR A 1 185 ? -11.767 -23.048 16.287 1.00 93.94 185 TYR A CA 1
ATOM 1435 C C . TYR A 1 185 ? -10.833 -22.694 15.124 1.00 93.94 185 TYR A C 1
ATOM 1437 O O . TYR A 1 185 ? -10.784 -23.410 14.136 1.00 93.94 185 TYR A O 1
ATOM 1445 N N . LYS A 1 186 ? -10.011 -21.645 15.258 1.00 93.75 186 LYS A N 1
ATOM 1446 C CA . LYS A 1 186 ? -9.019 -21.278 14.229 1.00 93.75 186 LYS A CA 1
ATOM 1447 C C . LYS A 1 186 ? -7.906 -22.326 14.028 1.00 93.75 186 LYS A C 1
ATOM 1449 O O . LYS A 1 186 ? -7.138 -22.193 13.083 1.00 93.75 186 LYS A O 1
ATOM 1454 N N . GLU A 1 187 ? -7.800 -23.323 14.905 1.00 93.62 187 GLU A N 1
ATOM 1455 C CA . GLU A 1 187 ? -6.898 -24.478 14.785 1.00 93.62 187 GLU A CA 1
ATOM 1456 C C . GLU A 1 187 ? -7.603 -25.757 14.299 1.00 93.62 187 GLU A C 1
ATOM 1458 O O . GLU A 1 187 ? -6.913 -26.727 13.991 1.00 93.62 187 GLU A O 1
ATOM 1463 N N . SER A 1 188 ? -8.940 -25.783 14.209 1.00 95.19 188 SER A N 1
ATOM 1464 C CA . SER A 1 188 ? -9.673 -26.907 13.610 1.00 95.19 188 SER A CA 1
ATOM 1465 C C . SER A 1 188 ? -9.602 -26.843 12.077 1.00 95.19 188 SER A C 1
ATOM 1467 O O . SER A 1 188 ? -9.384 -25.758 11.533 1.00 95.19 188 SER A O 1
ATOM 1469 N N . PRO A 1 189 ? -9.794 -27.959 11.351 1.00 96.81 189 PRO A N 1
ATOM 1470 C CA . PRO A 1 189 ? -9.769 -27.968 9.887 1.00 96.81 189 PRO A CA 1
ATOM 1471 C C . PRO A 1 189 ? -10.691 -26.921 9.247 1.00 96.81 189 PRO A C 1
ATOM 1473 O O . PRO A 1 189 ? -10.266 -26.159 8.380 1.00 96.81 189 PRO A O 1
ATOM 1476 N N . GLU A 1 190 ? -11.928 -26.831 9.735 1.00 96.50 190 GLU A N 1
ATOM 1477 C CA . GLU A 1 190 ? -12.986 -25.969 9.208 1.00 96.50 190 GLU A CA 1
ATOM 1478 C C . GLU A 1 190 ? -12.680 -24.495 9.497 1.00 96.50 190 GLU A C 1
ATOM 1480 O O . GLU A 1 190 ? -12.726 -23.637 8.609 1.00 96.50 190 GLU A O 1
ATOM 1485 N N . GLY A 1 191 ? -12.314 -24.189 10.746 1.00 95.88 191 GLY A N 1
ATOM 1486 C CA . GLY A 1 191 ? -12.003 -22.827 11.152 1.00 95.88 191 GLY A CA 1
ATOM 1487 C C . GLY A 1 191 ? -10.678 -22.323 10.587 1.00 95.88 191 GLY A C 1
ATOM 1488 O O . GLY A 1 191 ? -10.588 -21.134 10.283 1.00 95.88 191 GLY A O 1
ATOM 1489 N N . TYR A 1 192 ? -9.696 -23.201 10.366 1.00 97.38 192 TYR A N 1
ATOM 1490 C CA . TYR A 1 192 ? -8.443 -22.880 9.680 1.00 97.38 192 TYR A CA 1
ATOM 1491 C C . TYR A 1 192 ? -8.672 -22.623 8.187 1.00 97.38 192 TYR A C 1
ATOM 1493 O O . TYR A 1 192 ? -8.251 -21.581 7.686 1.00 97.38 192 TYR A O 1
ATOM 1501 N N . HIS A 1 193 ? -9.395 -23.509 7.486 1.00 97.56 193 HIS A N 1
ATOM 1502 C CA . HIS A 1 193 ? -9.740 -23.322 6.072 1.00 97.56 193 HIS A CA 1
ATOM 1503 C C . HIS A 1 193 ? -10.525 -22.017 5.847 1.00 97.56 193 HIS A C 1
ATOM 1505 O O . HIS A 1 193 ? -10.211 -21.275 4.917 1.00 97.56 193 HIS A O 1
ATOM 1511 N N . SER A 1 194 ? -11.442 -21.656 6.758 1.00 96.75 194 SER A N 1
ATOM 1512 C CA . SER A 1 194 ? -12.214 -20.405 6.660 1.00 96.75 194 SER A CA 1
ATOM 1513 C C . SER A 1 194 ? -11.372 -19.117 6.644 1.00 96.75 194 SER A C 1
ATOM 1515 O O . SER A 1 194 ? -11.866 -18.080 6.219 1.00 96.75 194 SER A O 1
ATOM 1517 N N . LEU A 1 195 ? -10.099 -19.148 7.066 1.00 96.94 195 LEU A N 1
ATOM 1518 C CA . LEU A 1 195 ? -9.221 -17.967 7.075 1.00 96.94 195 LEU A CA 1
ATOM 1519 C C . LEU A 1 195 ? -8.735 -17.553 5.673 1.00 96.94 195 LEU A C 1
ATOM 1521 O O . LEU A 1 195 ? -8.305 -16.411 5.504 1.00 96.94 195 LEU A O 1
ATOM 1525 N N . PHE A 1 196 ? -8.818 -18.444 4.680 1.00 97.62 196 PHE A N 1
ATOM 1526 C CA . PHE A 1 196 ? -8.292 -18.249 3.320 1.00 97.62 196 PHE A CA 1
ATOM 1527 C C . PHE A 1 196 ? -9.298 -17.597 2.356 1.00 97.62 196 PHE A C 1
ATOM 1529 O O . PHE A 1 196 ? -8.974 -17.352 1.197 1.00 97.62 196 PHE A O 1
ATOM 1536 N N . SER A 1 197 ? -10.519 -17.300 2.807 1.00 96.50 197 SER A N 1
ATOM 1537 C CA . SER A 1 197 ? -11.562 -16.657 1.997 1.00 96.50 197 SER A CA 1
ATOM 1538 C C . SER A 1 197 ? -12.385 -15.674 2.838 1.00 96.50 197 SER A C 1
ATOM 1540 O O . SER A 1 197 ? -12.480 -15.859 4.053 1.00 96.50 197 SER A O 1
ATOM 1542 N N . PRO A 1 198 ? -12.997 -14.633 2.241 1.00 97.00 198 PRO A N 1
ATOM 1543 C CA . PRO A 1 198 ? -13.879 -13.718 2.962 1.00 97.00 198 PRO A CA 1
ATOM 1544 C C . PRO A 1 198 ? -15.051 -14.447 3.638 1.00 97.00 198 PRO A C 1
ATOM 1546 O O . PRO A 1 198 ? -15.811 -15.150 2.977 1.00 97.00 198 PRO A O 1
ATOM 1549 N N . GLY A 1 199 ? -15.216 -14.254 4.950 1.00 95.94 199 GLY A N 1
ATOM 1550 C CA . GLY A 1 199 ? -16.417 -14.692 5.675 1.00 95.94 199 GLY A CA 1
ATOM 1551 C C . GLY A 1 199 ? -17.592 -13.717 5.514 1.00 95.94 199 GLY A C 1
ATOM 1552 O O . GLY A 1 199 ? -17.470 -12.703 4.824 1.00 95.94 199 GLY A O 1
ATOM 1553 N N . ASP A 1 200 ? -18.704 -13.973 6.216 1.00 96.50 200 ASP A N 1
ATOM 1554 C CA . ASP A 1 200 ? -19.899 -13.111 6.173 1.00 96.50 200 ASP A CA 1
ATOM 1555 C C . ASP A 1 200 ? -19.550 -11.632 6.433 1.00 96.50 200 ASP A C 1
ATOM 1557 O O . ASP A 1 200 ? -18.823 -11.341 7.392 1.00 96.50 200 ASP A O 1
ATOM 1561 N N . PRO A 1 201 ? -20.050 -10.676 5.631 1.00 96.62 201 PRO A N 1
ATOM 1562 C CA . PRO A 1 201 ? -19.703 -9.269 5.786 1.00 96.62 201 PRO A CA 1
ATOM 1563 C C . PRO A 1 201 ? -20.226 -8.698 7.110 1.00 96.62 201 PRO A C 1
ATOM 1565 O O . PRO A 1 201 ? -21.355 -8.956 7.536 1.00 96.62 201 PRO A O 1
ATOM 1568 N N . ARG A 1 202 ? -19.411 -7.856 7.751 1.00 96.56 202 ARG A N 1
ATOM 1569 C CA . ARG A 1 202 ? -19.889 -6.959 8.809 1.00 96.56 202 ARG A CA 1
ATOM 1570 C C . ARG A 1 202 ? -20.771 -5.885 8.182 1.00 96.56 202 ARG A C 1
ATOM 1572 O O . ARG A 1 202 ? -20.601 -5.523 7.024 1.00 96.56 202 ARG A O 1
ATOM 1579 N N . THR A 1 203 ? -21.703 -5.362 8.970 1.00 96.88 203 THR A N 1
ATOM 1580 C CA . THR A 1 203 ? -22.571 -4.255 8.559 1.00 96.88 203 THR A CA 1
ATOM 1581 C C . THR A 1 203 ? -22.571 -3.185 9.634 1.00 96.88 203 THR A C 1
ATOM 1583 O O . THR A 1 203 ? -22.550 -3.507 10.827 1.00 96.88 203 THR A O 1
ATOM 1586 N N . VAL A 1 204 ? -22.679 -1.918 9.224 1.00 96.88 204 VAL A N 1
ATOM 1587 C CA . VAL A 1 204 ? -22.854 -0.782 10.145 1.00 96.88 204 VAL A CA 1
ATOM 1588 C C . VAL A 1 204 ? -23.960 -1.056 11.167 1.00 96.88 204 VAL A C 1
ATOM 1590 O O . VAL A 1 204 ? -23.759 -0.830 12.356 1.00 96.88 204 VAL A O 1
ATOM 1593 N N . LYS A 1 205 ? -25.088 -1.648 10.743 1.00 96.12 205 LYS A N 1
ATOM 1594 C CA . LYS A 1 205 ? -26.193 -2.014 11.641 1.00 96.12 205 LYS A CA 1
ATOM 1595 C C . LYS A 1 205 ? -25.771 -2.992 12.745 1.00 96.12 205 LYS A C 1
ATOM 1597 O O . LYS A 1 205 ? -26.035 -2.718 13.913 1.00 96.12 205 LYS A O 1
ATOM 1602 N N . TYR A 1 206 ? -25.119 -4.104 12.397 1.00 96.44 206 TYR A N 1
ATOM 1603 C CA . TYR A 1 206 ? -24.649 -5.098 13.372 1.00 96.44 206 TYR A CA 1
ATOM 1604 C C . TYR A 1 206 ? -23.692 -4.471 14.397 1.00 96.44 206 TYR A C 1
ATOM 1606 O O . TYR A 1 206 ? -23.841 -4.668 15.605 1.00 96.44 206 TYR A O 1
ATOM 1614 N N . THR A 1 207 ? -22.751 -3.662 13.912 1.00 97.38 207 THR A N 1
ATOM 1615 C CA . THR A 1 207 ? -21.775 -2.941 14.734 1.00 97.38 207 THR A CA 1
ATOM 1616 C C . THR A 1 207 ? -22.465 -1.933 15.664 1.00 97.38 207 THR A C 1
ATOM 1618 O O . THR A 1 207 ? -22.219 -1.946 16.871 1.00 97.38 207 THR A O 1
ATOM 1621 N N . SER A 1 208 ? -23.397 -1.117 15.159 1.00 96.12 208 SER A N 1
ATOM 1622 C CA . SER A 1 208 ? -24.158 -0.150 15.964 1.00 96.12 208 SER A CA 1
ATOM 1623 C C . SER A 1 208 ? -25.054 -0.804 17.021 1.00 96.12 208 SER A C 1
ATOM 1625 O O . SER A 1 208 ? -25.065 -0.353 18.166 1.00 96.12 208 SER A O 1
ATOM 1627 N N . ASP A 1 209 ? -25.785 -1.869 16.679 1.00 96.19 209 ASP A N 1
ATOM 1628 C CA . ASP A 1 209 ? -26.673 -2.567 17.621 1.00 96.19 209 ASP A CA 1
ATOM 1629 C C . ASP A 1 209 ? -25.871 -3.235 18.762 1.00 96.19 209 ASP A C 1
ATOM 1631 O O . ASP A 1 209 ? -26.301 -3.242 19.923 1.00 96.19 209 ASP A O 1
ATOM 1635 N N . LEU A 1 210 ? -24.654 -3.719 18.475 1.00 97.12 210 LEU A N 1
ATOM 1636 C CA . LEU A 1 210 ? -23.723 -4.210 19.495 1.00 97.12 210 LEU A CA 1
ATOM 1637 C C . LEU A 1 210 ? -23.161 -3.101 20.388 1.00 97.12 210 LEU A C 1
ATOM 1639 O O . LEU A 1 210 ? -23.114 -3.290 21.602 1.00 97.12 210 LEU A O 1
ATOM 1643 N N . LEU A 1 211 ? -22.776 -1.944 19.843 1.00 96.81 211 LEU A N 1
ATOM 1644 C CA . LEU A 1 211 ? -22.313 -0.813 20.661 1.00 96.81 211 LEU A CA 1
ATOM 1645 C C . LEU A 1 211 ? -23.434 -0.297 21.579 1.00 96.81 211 LEU A C 1
ATOM 1647 O O . LEU A 1 211 ? -23.214 -0.104 22.776 1.00 96.81 211 LEU A O 1
ATOM 1651 N N . LYS A 1 212 ? -24.675 -0.207 21.079 1.00 94.44 212 LYS A N 1
ATOM 1652 C CA . LYS A 1 212 ? -25.860 0.078 21.912 1.00 94.44 212 LYS A CA 1
ATOM 1653 C C . LYS A 1 212 ? -26.062 -0.972 23.010 1.00 94.44 212 LYS A C 1
ATOM 1655 O O . LYS A 1 212 ? -26.393 -0.616 24.139 1.00 94.44 212 LYS A O 1
ATOM 1660 N N . THR A 1 213 ? -25.788 -2.247 22.731 1.00 95.69 213 THR A N 1
ATOM 1661 C CA . THR A 1 213 ? -25.812 -3.317 23.745 1.00 95.69 213 THR A CA 1
ATOM 1662 C C . THR A 1 213 ? -24.711 -3.137 24.802 1.00 95.69 213 THR A C 1
ATOM 1664 O O . THR A 1 213 ? -24.987 -3.255 25.996 1.00 95.69 213 THR A O 1
ATOM 1667 N N . GLN A 1 214 ? -23.486 -2.776 24.404 1.00 96.75 214 GLN A N 1
ATOM 1668 C CA . GLN A 1 214 ? -22.379 -2.480 25.326 1.00 96.75 214 GLN A CA 1
ATOM 1669 C C . GLN A 1 214 ? -22.694 -1.282 26.243 1.00 96.75 214 GLN A C 1
ATOM 1671 O O . GLN A 1 214 ? -22.420 -1.338 27.443 1.00 96.75 214 GLN A O 1
ATOM 1676 N N . LEU A 1 215 ? -23.359 -0.244 25.724 1.00 94.81 215 LEU A N 1
ATOM 1677 C CA . LEU A 1 215 ? -23.839 0.907 26.502 1.00 94.81 215 LEU A CA 1
ATOM 1678 C C . LEU A 1 215 ? -24.959 0.538 27.493 1.00 94.81 215 LEU A C 1
ATOM 1680 O O . LEU A 1 215 ? -24.970 1.015 28.623 1.00 94.81 215 LEU A O 1
ATOM 1684 N N . GLN A 1 216 ? -25.879 -0.360 27.130 1.00 93.00 216 GLN A N 1
ATOM 1685 C CA . GLN A 1 216 ? -26.883 -0.868 28.080 1.00 93.00 216 GLN A CA 1
ATOM 1686 C C . GLN A 1 216 ? -26.261 -1.755 29.177 1.00 93.00 216 GLN A C 1
ATOM 1688 O O . GLN A 1 216 ? -26.781 -1.816 30.292 1.00 93.00 216 GLN A O 1
ATOM 1693 N N . LEU A 1 217 ? -25.134 -2.420 28.898 1.00 94.38 217 LEU A N 1
ATOM 1694 C CA . LEU A 1 217 ? -24.362 -3.164 29.899 1.00 94.38 217 LEU A CA 1
ATOM 1695 C C . LEU A 1 217 ? -23.528 -2.243 30.809 1.00 94.38 217 LEU A C 1
ATOM 1697 O O . LEU A 1 217 ? -23.422 -2.522 32.004 1.00 94.38 217 LEU A O 1
ATOM 1701 N N . SER A 1 218 ? -22.979 -1.136 30.297 1.00 94.75 218 SER A N 1
ATOM 1702 C CA . SER A 1 218 ? -22.150 -0.197 31.078 1.00 94.75 218 SER A CA 1
ATOM 1703 C C . SER A 1 218 ? -22.925 0.458 32.225 1.00 94.75 218 SER A C 1
ATOM 1705 O O . SER A 1 218 ? -22.401 0.589 33.334 1.00 94.75 218 SER A O 1
ATOM 1707 N N . ILE A 1 219 ? -24.217 0.722 32.006 1.00 93.00 219 ILE A N 1
ATOM 1708 C CA . ILE A 1 219 ? -25.183 1.195 33.008 1.00 93.00 219 ILE A CA 1
ATOM 1709 C C . ILE A 1 219 ? -25.263 0.271 34.239 1.00 93.00 219 ILE A C 1
ATOM 1711 O O . ILE A 1 219 ? -25.553 0.749 35.337 1.00 93.00 219 ILE A O 1
ATOM 1715 N N . LYS A 1 220 ? -24.925 -1.022 34.125 1.00 89.56 220 LYS A N 1
ATOM 1716 C CA . LYS A 1 220 ? -24.885 -1.950 35.271 1.00 89.56 220 LYS A CA 1
ATOM 1717 C C . LYS A 1 220 ? -23.663 -1.764 36.174 1.00 89.56 220 LYS A C 1
ATOM 1719 O O . LYS A 1 220 ? -23.692 -2.234 37.308 1.00 89.56 220 LYS A O 1
ATOM 1724 N N . GLY A 1 221 ? -22.616 -1.066 35.723 1.00 89.12 221 GLY A N 1
ATOM 1725 C CA . GLY A 1 221 ? -21.422 -0.758 36.522 1.00 89.12 221 GLY A CA 1
ATOM 1726 C C . GLY A 1 221 ? -20.318 -1.825 36.504 1.00 89.12 221 GLY A C 1
ATOM 1727 O O . GLY A 1 221 ? -19.372 -1.731 37.290 1.00 89.12 221 GLY A O 1
ATOM 1728 N N . VAL A 1 222 ? -20.400 -2.833 35.626 1.00 88.94 222 VAL A N 1
ATOM 1729 C CA . VAL A 1 222 ? -19.464 -3.975 35.579 1.00 88.94 222 VAL A CA 1
ATOM 1730 C C . VAL A 1 222 ? -18.775 -4.051 34.212 1.00 88.94 222 VAL A C 1
ATOM 1732 O O . VAL A 1 222 ? -19.437 -4.237 33.197 1.00 88.94 222 VAL A O 1
ATOM 1735 N N . LYS A 1 223 ? -17.437 -3.942 34.178 1.00 93.38 223 LYS A N 1
ATOM 1736 C CA . LYS A 1 223 ? -16.656 -3.906 32.921 1.00 93.38 223 LYS A CA 1
ATOM 1737 C C . LYS A 1 223 ? -16.486 -5.282 32.254 1.00 93.38 223 LYS A C 1
ATOM 1739 O O . LYS A 1 223 ? -16.418 -5.354 31.031 1.00 93.38 223 LYS A O 1
ATOM 1744 N N . LYS A 1 224 ? -16.453 -6.373 33.034 1.00 95.88 224 LYS A N 1
ATOM 1745 C CA . LYS A 1 224 ? -16.142 -7.731 32.538 1.00 95.88 224 LYS A CA 1
ATOM 1746 C C . LYS A 1 224 ? -17.059 -8.214 31.386 1.00 95.88 224 LYS A C 1
ATOM 1748 O O . LYS A 1 224 ? -16.501 -8.510 30.333 1.00 95.88 224 LYS A O 1
ATOM 1753 N N . PRO A 1 225 ? -18.407 -8.185 31.489 1.00 96.81 225 PRO A N 1
ATOM 1754 C CA . PRO A 1 225 ? -19.286 -8.639 30.401 1.00 96.81 225 PRO A CA 1
ATOM 1755 C C . PRO A 1 225 ? -19.141 -7.847 29.095 1.00 96.81 225 PRO A C 1
ATOM 1757 O O . PRO A 1 225 ? -19.428 -8.360 28.018 1.00 96.81 225 PRO A O 1
ATOM 1760 N N . ILE A 1 226 ? -18.697 -6.590 29.182 1.00 97.06 226 ILE A N 1
ATOM 1761 C CA . ILE A 1 226 ? -18.469 -5.723 28.020 1.00 97.06 226 ILE A CA 1
ATOM 1762 C C . ILE A 1 226 ? -17.163 -6.130 27.338 1.00 97.06 226 ILE A C 1
ATOM 1764 O O . ILE A 1 226 ? -17.160 -6.331 26.131 1.00 97.06 226 ILE A O 1
ATOM 1768 N N . GLY A 1 227 ? -16.085 -6.339 28.103 1.00 96.44 227 GLY A N 1
ATOM 1769 C CA . GLY A 1 227 ? -14.827 -6.873 27.570 1.00 96.44 227 GLY A CA 1
ATOM 1770 C C . GLY A 1 227 ? -15.003 -8.250 26.921 1.00 96.44 227 GLY A C 1
ATOM 1771 O O . GLY A 1 227 ? -14.518 -8.475 25.817 1.00 96.44 227 GLY A O 1
ATOM 1772 N N . GLU A 1 228 ? -15.772 -9.143 27.548 1.00 96.12 228 GLU A N 1
ATOM 1773 C CA . GLU A 1 228 ? -16.114 -10.459 26.987 1.00 96.12 228 GLU A CA 1
ATOM 1774 C C . GLU A 1 228 ? -16.886 -10.331 25.659 1.00 96.12 228 GLU A C 1
ATOM 1776 O O . GLU A 1 228 ? -16.540 -10.994 24.680 1.00 96.12 228 GLU A O 1
ATOM 1781 N N . LEU A 1 229 ? -17.869 -9.423 25.579 1.00 96.69 229 LEU A N 1
ATOM 1782 C CA . LEU A 1 229 ? -18.629 -9.152 24.352 1.00 96.69 229 LEU A CA 1
ATOM 1783 C C . LEU A 1 229 ? -17.770 -8.505 23.247 1.00 96.69 229 LEU A C 1
ATOM 1785 O O . LEU A 1 229 ? -17.895 -8.878 22.078 1.00 96.69 229 LEU A O 1
ATOM 1789 N N . GLN A 1 230 ? -16.882 -7.571 23.601 1.00 96.75 230 GLN A N 1
ATOM 1790 C CA . GLN A 1 230 ? -15.934 -6.928 22.682 1.00 96.75 230 GLN A CA 1
ATOM 1791 C C . GLN A 1 230 ? -14.965 -7.958 22.084 1.00 96.75 230 GLN A C 1
ATOM 1793 O O . GLN A 1 230 ? -14.819 -8.028 20.864 1.00 96.75 230 GLN A O 1
ATOM 1798 N N . THR A 1 231 ? -14.367 -8.819 22.913 1.00 95.50 231 THR A N 1
ATOM 1799 C CA . THR A 1 231 ? -13.467 -9.888 22.455 1.00 95.50 231 THR A CA 1
ATOM 1800 C C . THR A 1 231 ? -14.196 -10.916 21.587 1.00 95.50 231 THR A C 1
ATOM 1802 O O . THR A 1 231 ? -13.676 -11.294 20.538 1.00 95.50 231 THR A O 1
ATOM 1805 N N . ALA A 1 232 ? -15.413 -11.332 21.957 1.00 95.75 232 ALA A N 1
ATOM 1806 C CA . ALA A 1 232 ? -16.179 -12.324 21.197 1.00 95.75 232 ALA A CA 1
ATOM 1807 C C . ALA A 1 232 ? -16.628 -11.821 19.809 1.00 95.75 232 ALA A C 1
ATOM 1809 O O . ALA A 1 232 ? -16.564 -12.563 18.830 1.00 95.75 232 ALA A O 1
ATOM 1810 N N . THR A 1 233 ? -17.067 -10.562 19.706 1.00 95.88 233 THR A N 1
ATOM 1811 C CA . THR A 1 233 ? -17.627 -9.978 18.465 1.00 95.88 233 THR A CA 1
ATOM 1812 C C . THR A 1 233 ? -16.601 -9.228 17.611 1.00 95.88 233 THR A C 1
ATOM 1814 O O . THR A 1 233 ? -16.825 -8.976 16.423 1.00 95.88 233 THR A O 1
ATOM 1817 N N . GLY A 1 234 ? -15.474 -8.840 18.208 1.00 95.69 234 GLY A N 1
ATOM 1818 C CA . GLY A 1 234 ? -14.498 -7.920 17.629 1.00 95.69 234 GLY A CA 1
ATOM 1819 C C . GLY A 1 234 ? -14.947 -6.451 17.595 1.00 95.69 234 GLY A C 1
ATOM 1820 O O . GLY A 1 234 ? -14.187 -5.620 17.113 1.00 95.69 234 GLY A O 1
ATOM 1821 N N . VAL A 1 235 ? -16.153 -6.110 18.069 1.00 97.25 235 VAL A N 1
ATOM 1822 C CA . VAL A 1 235 ? -16.702 -4.742 18.004 1.00 97.25 235 VAL A CA 1
ATOM 1823 C C . VAL A 1 235 ? -16.288 -3.940 19.236 1.00 97.25 235 VAL A C 1
ATOM 1825 O O . VAL A 1 235 ? -16.703 -4.265 20.348 1.00 97.25 235 VAL A O 1
ATOM 1828 N N . LYS A 1 236 ? -15.505 -2.877 19.033 1.00 95.94 236 LYS A N 1
ATOM 1829 C CA . LYS A 1 236 ? -15.052 -1.924 20.054 1.00 95.94 236 LYS A CA 1
ATOM 1830 C C . LYS A 1 236 ? -14.785 -0.563 19.402 1.00 95.94 236 LYS A C 1
ATOM 1832 O O . LYS A 1 236 ? -13.849 -0.422 18.622 1.00 95.94 236 LYS A O 1
ATOM 1837 N N . ASP A 1 237 ? -15.580 0.439 19.756 1.00 95.19 237 ASP A N 1
ATOM 1838 C CA . ASP A 1 237 ? -15.403 1.830 19.323 1.00 95.19 237 ASP A CA 1
ATOM 1839 C C . ASP A 1 237 ? -14.701 2.649 20.418 1.00 95.19 237 ASP A C 1
ATOM 1841 O O . ASP A 1 237 ? -15.099 2.587 21.582 1.00 95.19 237 ASP A O 1
ATOM 1845 N N . LYS A 1 238 ? -13.682 3.439 20.054 1.00 92.69 238 LYS A N 1
ATOM 1846 C CA . LYS A 1 238 ? -12.977 4.321 20.996 1.00 92.69 238 LYS A CA 1
ATOM 1847 C C . LYS A 1 238 ? -13.847 5.485 21.484 1.00 92.69 238 LYS A C 1
ATOM 1849 O O . LYS A 1 238 ? -13.687 5.875 22.637 1.00 92.69 238 LYS A O 1
ATOM 1854 N N . VAL A 1 239 ? -14.778 5.996 20.669 1.00 91.75 239 VAL A N 1
ATOM 1855 C CA . VAL A 1 239 ? -15.726 7.045 21.092 1.00 91.75 239 VAL A CA 1
ATOM 1856 C C . VAL A 1 239 ? -16.696 6.459 22.121 1.00 91.75 239 VAL A C 1
ATOM 1858 O O . VAL A 1 239 ? -16.759 6.924 23.260 1.00 91.75 239 VAL A O 1
ATOM 1861 N N . CYS A 1 240 ? -17.362 5.353 21.777 1.00 93.75 240 CYS A N 1
ATOM 1862 C CA . CYS A 1 240 ? -18.259 4.630 22.678 1.00 93.75 240 CYS A CA 1
ATOM 1863 C C . CYS A 1 240 ? -17.592 4.187 23.997 1.00 93.75 240 CYS A C 1
ATOM 1865 O O . CYS A 1 240 ? -18.240 4.227 25.044 1.00 93.75 240 CYS A O 1
ATOM 1867 N N . GLU A 1 241 ? -16.317 3.778 23.985 1.00 94.44 241 GLU A N 1
ATOM 1868 C CA . GLU A 1 241 ? -15.581 3.379 25.197 1.00 94.44 241 GLU A CA 1
ATOM 1869 C C . GLU A 1 241 ? -15.487 4.508 26.235 1.00 94.44 241 GLU A C 1
ATOM 1871 O O . GLU A 1 241 ? -15.678 4.251 27.425 1.00 94.44 241 GLU A O 1
ATOM 1876 N N . VAL A 1 242 ? -15.282 5.762 25.808 1.00 92.12 242 VAL A N 1
ATOM 1877 C CA . VAL A 1 242 ? -15.250 6.926 26.715 1.00 92.12 242 VAL A CA 1
ATOM 1878 C C . VAL A 1 242 ? -16.567 7.044 27.489 1.00 92.12 242 VAL A C 1
ATOM 1880 O O . VAL A 1 242 ? -16.565 7.240 28.708 1.00 92.12 242 VAL A O 1
ATOM 1883 N N . PHE A 1 243 ? -17.701 6.853 26.814 1.00 92.88 243 PHE A N 1
ATOM 1884 C CA . PHE A 1 243 ? -19.019 6.866 27.450 1.00 92.88 243 PHE A CA 1
ATOM 1885 C C . PHE A 1 243 ? -19.285 5.606 28.285 1.00 92.88 243 PHE A C 1
ATOM 1887 O O . PHE A 1 243 ? -19.850 5.709 29.373 1.00 92.88 243 PHE A O 1
ATOM 1894 N N . ILE A 1 244 ? -18.838 4.425 27.844 1.00 95.31 244 ILE A N 1
ATOM 1895 C CA . ILE A 1 244 ? -18.915 3.177 28.622 1.00 95.31 244 ILE A CA 1
ATOM 1896 C C . ILE A 1 244 ? -18.216 3.339 29.980 1.00 95.31 244 ILE A C 1
ATOM 1898 O O . ILE A 1 244 ? -18.798 2.983 31.007 1.00 95.31 244 ILE A O 1
ATOM 1902 N N . GLU A 1 245 ? -17.016 3.922 30.025 1.00 95.75 245 GLU A N 1
ATOM 1903 C CA . GLU A 1 245 ? -16.307 4.144 31.290 1.00 95.75 245 GLU A CA 1
ATOM 1904 C C . GLU A 1 245 ? -16.983 5.205 32.172 1.00 95.75 245 GLU A C 1
ATOM 1906 O O . GLU A 1 245 ? -17.090 5.006 33.387 1.00 95.75 245 GLU A O 1
ATOM 1911 N N . GLN A 1 246 ? -17.525 6.278 31.582 1.00 94.19 246 GLN A N 1
ATOM 1912 C CA . GLN A 1 246 ? -18.331 7.269 32.308 1.00 94.19 246 GLN A CA 1
ATOM 1913 C C . GLN A 1 246 ? -19.588 6.647 32.936 1.00 94.19 246 GLN A C 1
ATOM 1915 O O . GLN A 1 246 ? -19.838 6.853 34.126 1.00 94.19 246 GLN A O 1
ATOM 1920 N N . PHE A 1 247 ? -20.352 5.844 32.188 1.00 94.62 247 PHE A N 1
ATOM 1921 C CA . PHE A 1 247 ? -21.548 5.167 32.701 1.00 94.62 247 PHE A CA 1
ATOM 1922 C C . PHE A 1 247 ? -21.208 4.128 33.778 1.00 94.62 247 PHE A C 1
ATOM 1924 O O . PHE A 1 247 ? -21.888 4.083 34.804 1.00 94.62 247 PHE A O 1
ATOM 1931 N N . ILE A 1 248 ? -20.121 3.358 33.621 1.00 95.06 248 ILE A N 1
ATOM 1932 C CA . ILE A 1 248 ? -19.637 2.434 34.662 1.00 95.06 248 ILE A CA 1
ATOM 1933 C C . ILE A 1 248 ? -19.284 3.195 35.944 1.00 95.06 248 ILE A C 1
ATOM 1935 O O . ILE A 1 248 ? -19.652 2.761 37.039 1.00 95.06 248 ILE A O 1
ATOM 1939 N N . LYS A 1 249 ? -18.579 4.326 35.824 1.00 95.50 249 LYS A N 1
ATOM 1940 C CA . LYS A 1 249 ? -18.194 5.170 36.960 1.00 95.50 249 LYS A CA 1
ATOM 1941 C C . LYS A 1 249 ? -19.424 5.754 37.660 1.00 95.50 249 LYS A C 1
ATOM 1943 O O . LYS A 1 249 ? -19.587 5.530 38.858 1.00 95.50 249 LYS A O 1
ATOM 1948 N N . ALA A 1 250 ? -20.323 6.402 36.920 1.00 92.81 250 ALA A N 1
ATOM 1949 C CA . ALA A 1 250 ? -21.551 6.981 37.465 1.00 92.81 250 ALA A CA 1
ATOM 1950 C C . ALA A 1 250 ? -22.445 5.920 38.137 1.00 92.81 250 ALA A C 1
ATOM 1952 O O . ALA A 1 250 ? -22.955 6.142 39.233 1.00 92.81 250 ALA A O 1
ATOM 1953 N N . SER A 1 251 ? -22.566 4.729 37.540 1.00 92.50 251 SER A N 1
ATOM 1954 C CA . SER A 1 251 ? -23.316 3.588 38.088 1.00 92.50 251 SER A CA 1
ATOM 1955 C C . SER A 1 251 ? -22.751 3.070 39.422 1.00 92.50 251 SER A C 1
ATOM 1957 O O . SER A 1 251 ? -23.507 2.646 40.303 1.00 92.50 251 SER A O 1
ATOM 1959 N N . LYS A 1 252 ? -21.427 3.146 39.622 1.00 91.50 252 LYS A N 1
ATOM 1960 C CA . LYS A 1 252 ? -20.783 2.860 40.916 1.00 91.50 252 LYS A CA 1
ATOM 1961 C C . LYS A 1 252 ? -20.992 4.001 41.914 1.00 91.50 252 LYS A C 1
ATOM 1963 O O . LYS A 1 252 ? -21.433 3.757 43.033 1.00 91.50 252 LYS A O 1
ATOM 1968 N N . GLU A 1 253 ? -20.734 5.243 41.507 1.00 91.06 253 GLU A N 1
ATOM 1969 C CA . GLU A 1 253 ? -20.864 6.430 42.365 1.00 91.06 253 GLU A CA 1
ATOM 1970 C C . GLU A 1 253 ? -22.298 6.621 42.881 1.00 91.06 253 GLU A C 1
ATOM 1972 O O . GLU A 1 253 ? -22.490 6.911 44.062 1.00 91.06 253 GLU A O 1
ATOM 1977 N N . MET A 1 254 ? -23.316 6.378 42.049 1.00 88.69 254 MET A N 1
ATOM 1978 C CA . MET A 1 254 ? -24.722 6.407 42.465 1.00 88.69 254 MET A CA 1
ATOM 1979 C C . MET A 1 254 ? -25.048 5.328 43.506 1.00 88.69 254 MET A C 1
ATOM 1981 O O . MET A 1 254 ? -25.717 5.641 44.491 1.00 88.69 254 MET A O 1
ATOM 1985 N N . ARG A 1 255 ? -24.553 4.088 43.348 1.00 87.88 255 ARG A N 1
ATOM 1986 C CA . ARG A 1 255 ? -24.762 3.021 44.347 1.00 87.88 255 ARG A CA 1
ATOM 1987 C C . ARG A 1 255 ? -24.103 3.335 45.692 1.00 87.88 255 ARG A C 1
ATOM 1989 O O . ARG A 1 255 ? -24.687 3.021 46.721 1.00 87.88 255 ARG A O 1
ATOM 1996 N N . THR A 1 256 ? -22.935 3.980 45.692 1.00 86.88 256 THR A N 1
ATOM 1997 C CA . THR A 1 256 ? -22.248 4.405 46.925 1.00 86.88 256 THR A CA 1
ATOM 1998 C C . THR A 1 256 ? -22.916 5.621 47.577 1.00 86.88 256 THR A C 1
ATOM 2000 O O . THR A 1 256 ? -22.984 5.704 48.801 1.00 86.88 256 THR A O 1
ATOM 2003 N N . ARG A 1 257 ? -23.411 6.579 46.780 1.00 85.69 257 ARG A N 1
ATOM 2004 C CA . ARG A 1 257 ? -23.964 7.855 47.269 1.00 85.69 257 ARG A CA 1
ATOM 2005 C C . ARG A 1 257 ? -25.412 7.758 47.757 1.00 85.69 257 ARG A C 1
ATOM 2007 O O . ARG A 1 257 ? -25.805 8.556 48.602 1.00 85.69 257 ARG A O 1
ATOM 2014 N N . ILE A 1 258 ? -26.223 6.852 47.208 1.00 79.50 258 ILE A N 1
ATOM 2015 C CA . ILE A 1 258 ? -27.656 6.744 47.528 1.00 79.50 258 ILE A CA 1
ATOM 2016 C C . ILE A 1 258 ? -27.856 5.777 48.709 1.00 79.50 258 ILE A C 1
ATOM 2018 O O . ILE A 1 258 ? -27.608 4.582 48.551 1.00 79.50 258 ILE A O 1
ATOM 2022 N N . PRO A 1 259 ? -28.370 6.226 49.874 1.00 68.38 259 PRO A N 1
ATOM 2023 C CA . PRO A 1 259 ? -28.725 5.319 50.962 1.00 68.38 259 PRO A CA 1
ATOM 2024 C C . PRO A 1 259 ? -29.857 4.382 50.520 1.00 68.38 259 PRO A C 1
ATOM 2026 O O . PRO A 1 259 ? -30.926 4.854 50.138 1.00 68.38 259 PRO A O 1
ATOM 2029 N N . ARG A 1 260 ? -29.626 3.062 50.590 1.00 74.62 260 ARG A N 1
ATOM 2030 C CA . ARG A 1 260 ? -30.501 2.011 50.021 1.00 74.62 260 ARG A CA 1
ATOM 2031 C C . ARG A 1 260 ? -30.732 2.216 48.506 1.00 74.62 260 ARG A C 1
ATOM 2033 O O . ARG A 1 260 ? -31.827 2.611 48.099 1.00 74.62 260 ARG A O 1
ATOM 2040 N N . PRO A 1 261 ? -29.718 1.966 47.657 1.00 72.56 261 PRO A N 1
ATOM 2041 C CA . PRO A 1 261 ? -29.830 2.196 46.221 1.00 72.56 261 PRO A CA 1
ATOM 2042 C C . PRO A 1 261 ? -30.869 1.260 45.586 1.00 72.56 261 PRO A C 1
ATOM 2044 O O . PRO A 1 261 ? -30.775 0.041 45.695 1.00 72.56 261 PRO A O 1
ATOM 2047 N N . SER A 1 262 ? -31.845 1.836 44.882 1.00 85.38 262 SER A N 1
ATOM 2048 C CA . SER A 1 262 ? -32.727 1.085 43.984 1.00 85.38 262 SER A CA 1
ATOM 2049 C C . SER A 1 262 ? -32.057 0.981 42.618 1.00 85.38 262 SER A C 1
ATOM 2051 O O . SER A 1 262 ? -31.890 1.997 41.938 1.00 85.38 262 SER A O 1
ATOM 2053 N N . GLU A 1 263 ? -31.677 -0.230 42.207 1.00 84.12 263 GLU A N 1
ATOM 2054 C CA . GLU A 1 263 ? -31.012 -0.441 40.915 1.00 84.12 263 GLU A CA 1
ATOM 2055 C C . GLU A 1 263 ? -31.886 0.020 39.748 1.00 84.12 263 GLU A C 1
ATOM 2057 O O . GLU A 1 263 ? -31.398 0.725 38.874 1.00 84.12 263 GLU A O 1
ATOM 2062 N N . ALA A 1 264 ? -33.195 -0.248 39.788 1.00 86.38 264 ALA A N 1
ATOM 2063 C CA . ALA A 1 264 ? -34.138 0.221 38.771 1.00 86.38 264 ALA A CA 1
ATOM 2064 C C . ALA A 1 264 ? -34.168 1.758 38.640 1.00 86.38 264 ALA A C 1
ATOM 2066 O O . ALA A 1 264 ? -34.324 2.272 37.533 1.00 86.38 264 ALA A O 1
ATOM 2067 N N . ARG A 1 265 ? -33.975 2.504 39.741 1.00 86.31 265 ARG A N 1
ATOM 2068 C CA . ARG A 1 265 ? -33.867 3.973 39.698 1.00 86.31 265 ARG A CA 1
ATOM 2069 C C . ARG A 1 265 ? -32.546 4.423 39.073 1.00 86.31 265 ARG A C 1
ATOM 2071 O O . ARG A 1 265 ? -32.563 5.316 38.234 1.00 86.31 265 ARG A O 1
ATOM 2078 N N . ILE A 1 266 ? -31.429 3.809 39.468 1.00 86.56 266 ILE A N 1
ATOM 2079 C CA . ILE A 1 266 ? -30.093 4.125 38.932 1.00 86.56 266 ILE A CA 1
ATOM 2080 C C . ILE A 1 266 ? -30.034 3.804 37.433 1.00 86.56 266 ILE A C 1
ATOM 2082 O O . ILE A 1 266 ? -29.592 4.636 36.644 1.00 86.56 266 ILE A O 1
ATOM 2086 N N . GLU A 1 267 ? -30.549 2.643 37.019 1.00 90.00 267 GLU A N 1
ATOM 2087 C CA . GLU A 1 267 ? -30.658 2.297 35.604 1.00 90.00 267 GLU A CA 1
ATOM 2088 C C . GLU A 1 267 ? -31.557 3.280 34.847 1.00 90.00 267 GLU A C 1
ATOM 2090 O O . GLU A 1 267 ? -31.184 3.693 33.756 1.00 90.00 267 GLU A O 1
ATOM 2095 N N . ALA A 1 268 ? -32.715 3.680 35.386 1.00 89.12 268 ALA A N 1
ATOM 2096 C CA . ALA A 1 268 ? -33.609 4.627 34.712 1.00 89.12 268 ALA A CA 1
ATOM 2097 C C . ALA A 1 268 ? -32.976 6.020 34.532 1.00 89.12 268 ALA A C 1
ATOM 2099 O O . ALA A 1 268 ? -33.099 6.613 33.460 1.00 89.12 268 ALA A O 1
ATOM 2100 N N . GLU A 1 269 ? -32.264 6.519 35.547 1.00 89.69 269 GLU A N 1
ATOM 2101 C CA . GLU A 1 269 ? -31.551 7.802 35.500 1.00 89.69 269 GLU A CA 1
ATOM 2102 C C . GLU A 1 269 ? -30.450 7.771 34.424 1.00 89.69 269 GLU A C 1
ATOM 2104 O O . GLU A 1 269 ? -30.426 8.619 33.532 1.00 89.69 269 GLU A O 1
ATOM 2109 N N . LEU A 1 270 ? -29.609 6.729 34.415 1.00 90.88 270 LEU A N 1
ATOM 2110 C CA . LEU A 1 270 ? -28.538 6.580 33.423 1.00 90.88 270 LEU A CA 1
ATOM 2111 C C . LEU A 1 270 ? -29.056 6.250 32.010 1.00 90.88 270 LEU A C 1
ATOM 2113 O O . LEU A 1 270 ? -28.478 6.725 31.035 1.00 90.88 270 LEU A O 1
ATOM 2117 N N . LYS A 1 271 ? -30.165 5.509 31.868 1.00 91.19 271 LYS A N 1
ATOM 2118 C CA . LYS A 1 271 ? -30.839 5.272 30.573 1.00 91.19 271 LYS A CA 1
ATOM 2119 C C . LYS A 1 271 ? -31.413 6.561 29.984 1.00 91.19 271 LYS A C 1
ATOM 2121 O O . LYS A 1 271 ? -31.385 6.723 28.765 1.00 91.19 271 LYS A O 1
ATOM 2126 N N . SER A 1 272 ? -31.879 7.486 30.826 1.00 89.56 272 SER A N 1
ATOM 2127 C CA . SER A 1 272 ? -32.285 8.828 30.394 1.00 89.56 272 SER A CA 1
ATOM 2128 C C . SER A 1 272 ? -31.089 9.613 29.839 1.00 89.56 272 SER A C 1
ATOM 2130 O O . SER A 1 272 ? -31.148 10.102 28.712 1.00 89.56 272 SER A O 1
ATOM 2132 N N . THR A 1 273 ? -29.966 9.632 30.568 1.00 87.00 273 THR A N 1
ATOM 2133 C CA . THR A 1 273 ? -28.714 10.286 30.138 1.00 87.00 273 THR A CA 1
ATOM 2134 C C . THR A 1 273 ? -28.108 9.659 28.878 1.00 87.00 273 THR A C 1
ATOM 2136 O O . THR A 1 273 ? -27.547 10.367 28.046 1.00 87.00 273 THR A O 1
ATOM 2139 N N . LEU A 1 274 ? -28.229 8.341 28.693 1.00 88.94 274 LEU A N 1
ATOM 2140 C CA . LEU A 1 274 ? -27.837 7.666 27.453 1.00 88.94 274 LEU A CA 1
ATOM 2141 C C . LEU A 1 274 ? -28.708 8.134 26.277 1.00 88.94 274 LEU A C 1
ATOM 2143 O O . LEU A 1 274 ? -28.179 8.533 25.241 1.00 88.94 274 LEU A O 1
ATOM 2147 N N . LYS A 1 275 ? -30.035 8.166 26.455 1.00 87.25 275 LYS A N 1
ATOM 2148 C CA . LYS A 1 275 ? -30.972 8.614 25.416 1.00 87.25 275 LYS A CA 1
ATOM 2149 C C . LYS A 1 275 ? -30.787 10.089 25.036 1.00 87.25 275 LYS A C 1
ATOM 2151 O O . LYS A 1 275 ? -30.937 10.428 23.868 1.00 87.25 275 LYS A O 1
ATOM 2156 N N . SER A 1 276 ? -30.436 10.967 25.978 1.00 85.19 276 SER A N 1
ATOM 2157 C CA . SER A 1 276 ? -30.204 12.393 25.687 1.00 85.19 276 SER A CA 1
ATOM 2158 C C . SER A 1 276 ? -28.912 12.685 24.913 1.00 85.19 276 SER A C 1
ATOM 2160 O O . SER A 1 276 ? -28.672 13.839 24.578 1.00 85.19 276 SER A O 1
ATOM 2162 N N . ASN A 1 277 ? -28.068 11.679 24.662 1.00 80.56 277 ASN A N 1
ATOM 2163 C CA . ASN A 1 277 ? -26.763 11.827 24.010 1.00 80.56 277 ASN A CA 1
ATOM 2164 C C . ASN A 1 277 ? -26.572 10.872 22.809 1.00 80.56 277 ASN A C 1
ATOM 2166 O O . ASN A 1 277 ? -25.473 10.788 22.267 1.00 80.56 277 ASN A O 1
ATOM 2170 N N . GLU A 1 278 ? -27.619 10.150 22.385 1.00 78.06 278 GLU A N 1
ATOM 2171 C CA . GLU A 1 278 ? -27.526 9.013 21.448 1.00 78.06 278 GLU A CA 1
ATOM 2172 C C . GLU A 1 278 ? -26.854 9.349 20.098 1.00 78.06 278 GLU A C 1
ATOM 2174 O O . GLU A 1 278 ? -26.192 8.489 19.521 1.00 78.06 278 GLU A O 1
ATOM 2179 N N . GLU A 1 279 ? -26.955 10.596 19.627 1.00 74.25 279 GLU A N 1
ATOM 2180 C CA . GLU A 1 279 ? -26.362 11.061 18.361 1.00 74.25 279 GLU A CA 1
ATOM 2181 C C . GLU A 1 279 ? -24.826 11.201 18.392 1.00 74.25 279 GLU A C 1
ATOM 2183 O O . GLU A 1 279 ? -24.195 11.119 17.342 1.00 74.25 279 GLU A O 1
ATOM 2188 N N . ASN A 1 280 ? -24.221 11.386 19.575 1.00 80.81 280 ASN A N 1
ATOM 2189 C CA . ASN A 1 280 ? -22.800 11.749 19.737 1.00 80.81 280 ASN A CA 1
ATOM 2190 C C . ASN A 1 280 ? -21.953 10.691 20.472 1.00 80.81 280 ASN A C 1
ATOM 2192 O O . ASN A 1 280 ? -20.775 10.916 20.737 1.00 80.81 280 ASN A O 1
ATOM 2196 N N . ILE A 1 281 ? -22.543 9.548 20.838 1.00 89.44 281 ILE A N 1
ATOM 2197 C CA . ILE A 1 281 ? -21.872 8.505 21.637 1.00 89.44 281 ILE A CA 1
ATOM 2198 C C . ILE A 1 281 ? -21.085 7.494 20.780 1.00 89.44 281 ILE A C 1
ATOM 2200 O O . ILE A 1 281 ? -20.222 6.793 21.303 1.00 89.44 281 ILE A O 1
ATOM 2204 N N . LEU A 1 282 ? -21.369 7.406 19.479 1.00 92.25 282 LEU A N 1
ATOM 2205 C CA . LEU A 1 282 ? -20.775 6.424 18.565 1.00 92.25 282 LEU A CA 1
ATOM 2206 C C . LEU A 1 282 ? -19.862 7.098 17.533 1.00 92.25 282 LEU A C 1
ATOM 2208 O O . LEU A 1 282 ? -20.116 8.233 17.131 1.00 92.25 282 LEU A O 1
ATOM 2212 N N . ASN A 1 283 ? -18.860 6.364 17.041 1.00 93.06 283 ASN A N 1
ATOM 2213 C CA . ASN A 1 283 ? -18.046 6.736 15.880 1.00 93.06 283 ASN A CA 1
ATOM 2214 C C . ASN A 1 283 ? -18.926 7.293 14.730 1.00 93.06 283 ASN A C 1
ATOM 2216 O O . ASN A 1 283 ? -19.807 6.578 14.233 1.00 93.06 283 ASN A O 1
ATOM 2220 N N . PRO A 1 284 ? -18.688 8.538 14.264 1.00 93.25 284 PRO A N 1
ATOM 2221 C CA . PRO A 1 284 ? -19.542 9.202 13.279 1.00 93.25 284 PRO A CA 1
ATOM 2222 C C . PRO A 1 284 ? -19.599 8.485 11.923 1.00 93.25 284 PRO A C 1
ATOM 2224 O O . PRO A 1 284 ? -20.606 8.620 11.226 1.00 93.25 284 PRO A O 1
ATOM 2227 N N . LEU A 1 285 ? -18.587 7.684 11.564 1.00 93.25 285 LEU A N 1
ATOM 2228 C CA . LEU A 1 285 ? -18.564 6.900 10.323 1.00 93.25 285 LEU A CA 1
ATOM 2229 C C . LEU A 1 285 ? -19.664 5.830 10.272 1.00 93.25 285 LEU A C 1
ATOM 2231 O O . LEU A 1 285 ? -20.170 5.533 9.196 1.00 93.25 285 LEU A O 1
ATOM 2235 N N . LEU A 1 286 ? -20.133 5.334 11.425 1.00 94.12 286 LEU A N 1
ATOM 2236 C CA . LEU A 1 286 ? -21.291 4.428 11.520 1.00 94.12 286 LEU A CA 1
ATOM 2237 C C . LEU A 1 286 ? -22.634 5.119 11.192 1.00 94.12 286 LEU A C 1
ATOM 2239 O O . LEU A 1 286 ? -23.701 4.528 11.338 1.00 94.12 286 LEU A O 1
ATOM 2243 N N . SER A 1 287 ? -22.608 6.393 10.801 1.00 92.25 287 SER A N 1
ATOM 2244 C CA . SER A 1 287 ? -23.785 7.184 10.427 1.00 92.25 287 SER A CA 1
ATOM 2245 C C . SER A 1 287 ? -23.473 8.218 9.334 1.00 92.25 287 SER A C 1
ATOM 2247 O O . SER A 1 287 ? -24.135 9.256 9.253 1.00 92.25 287 SER A O 1
ATOM 2249 N N . MET A 1 288 ? -22.455 7.957 8.507 1.00 91.88 288 MET A N 1
ATOM 2250 C CA . MET A 1 288 ? -22.056 8.821 7.394 1.00 91.88 288 MET A CA 1
ATOM 2251 C C . MET A 1 288 ? -22.841 8.464 6.112 1.00 91.88 288 MET A C 1
ATOM 2253 O O . MET A 1 288 ? -22.769 7.323 5.654 1.00 91.88 288 MET A O 1
ATOM 2257 N N . PRO A 1 289 ? -23.612 9.389 5.502 1.00 90.81 289 PRO A N 1
ATOM 2258 C CA . PRO A 1 289 ? -24.423 9.065 4.329 1.00 90.81 289 PRO A CA 1
ATOM 2259 C C . PRO A 1 289 ? -23.584 8.699 3.096 1.00 90.81 289 PRO A C 1
ATOM 2261 O O . PRO A 1 289 ? -22.875 9.539 2.541 1.00 90.81 289 PRO A O 1
ATOM 2264 N N . GLY A 1 290 ? -23.738 7.457 2.628 1.00 90.62 290 GLY A N 1
ATOM 2265 C CA . GLY A 1 290 ? -23.089 6.939 1.417 1.00 90.62 290 GLY A CA 1
ATOM 2266 C C . GLY A 1 290 ? -21.773 6.186 1.640 1.00 90.62 290 GLY A C 1
ATOM 2267 O O . GLY A 1 290 ? -21.169 5.784 0.654 1.00 90.62 290 GLY A O 1
ATOM 2268 N N . PHE A 1 291 ? -21.363 5.973 2.894 1.00 94.44 291 PHE A N 1
ATOM 2269 C CA . PHE A 1 291 ? -20.123 5.291 3.277 1.00 94.44 291 PHE A CA 1
ATOM 2270 C C . PHE A 1 291 ? -20.420 4.178 4.299 1.00 94.44 291 PHE A C 1
ATOM 2272 O O . PHE A 1 291 ? -21.198 4.391 5.230 1.00 94.44 291 PHE A O 1
ATOM 2279 N N . ASP A 1 292 ? -19.806 3.002 4.151 1.00 95.81 292 ASP A N 1
ATOM 2280 C CA . ASP A 1 292 ? -19.806 1.927 5.156 1.00 95.81 292 ASP A CA 1
ATOM 2281 C C . ASP A 1 292 ? -18.346 1.565 5.483 1.00 95.81 292 ASP A C 1
ATOM 2283 O O . ASP A 1 292 ? -17.673 0.986 4.630 1.00 95.81 292 ASP A O 1
ATOM 2287 N N . PRO A 1 293 ? -17.821 1.838 6.695 1.00 95.44 293 PRO A N 1
ATOM 2288 C CA . PRO A 1 293 ? -16.410 1.599 7.011 1.00 95.44 293 PRO A CA 1
ATOM 2289 C C . PRO A 1 293 ? -15.961 0.136 6.836 1.00 95.44 293 PRO A C 1
ATOM 2291 O O . PRO A 1 293 ? -14.783 -0.106 6.568 1.00 95.44 293 PRO A O 1
ATOM 2294 N N . HIS A 1 294 ? -16.864 -0.848 6.934 1.00 96.00 294 HIS A N 1
ATOM 2295 C CA . HIS A 1 294 ? -16.527 -2.258 6.708 1.00 96.00 294 HIS A CA 1
ATOM 2296 C C . HIS A 1 294 ? -16.308 -2.574 5.219 1.00 96.00 294 HIS A C 1
ATOM 2298 O O . HIS A 1 294 ? -15.555 -3.495 4.888 1.00 96.00 294 HIS A O 1
ATOM 2304 N N . LEU A 1 295 ? -16.924 -1.801 4.320 1.00 95.12 295 LEU A N 1
ATOM 2305 C CA . LEU A 1 295 ? -16.742 -1.896 2.870 1.00 95.12 295 LEU A CA 1
ATOM 2306 C C . LEU A 1 295 ? -15.685 -0.910 2.353 1.00 95.12 295 LEU A C 1
ATOM 2308 O O . LEU A 1 295 ? -14.953 -1.260 1.434 1.00 95.12 295 LEU A O 1
ATOM 2312 N N . ASP A 1 296 ? -15.564 0.260 2.981 1.00 95.56 296 ASP A N 1
ATOM 2313 C CA . ASP A 1 296 ? -14.834 1.431 2.479 1.00 95.56 296 ASP A CA 1
ATOM 2314 C C . ASP A 1 296 ? -13.492 1.699 3.179 1.00 95.56 296 ASP A C 1
ATOM 2316 O O . ASP A 1 296 ? -12.866 2.739 2.978 1.00 95.56 296 ASP A O 1
ATOM 2320 N N . THR A 1 297 ? -12.998 0.727 3.951 1.00 94.88 297 THR A N 1
ATOM 2321 C CA . THR A 1 297 ? -11.584 0.633 4.350 1.00 94.88 297 THR A CA 1
ATOM 2322 C C . THR A 1 297 ? -10.877 -0.450 3.512 1.00 94.88 297 THR A C 1
ATOM 2324 O O . THR A 1 297 ? -10.796 -1.606 3.951 1.00 94.88 297 THR A O 1
ATOM 2327 N N . PRO A 1 298 ? -10.385 -0.133 2.296 1.00 95.31 298 PRO A N 1
ATOM 2328 C CA . PRO A 1 298 ? -9.795 -1.122 1.387 1.00 95.31 298 PRO A CA 1
ATOM 2329 C C . PRO A 1 298 ? -8.482 -1.728 1.913 1.00 95.31 298 PRO A C 1
ATOM 2331 O O . PRO A 1 298 ? -7.906 -1.267 2.908 1.00 95.31 298 PRO A O 1
ATOM 2334 N N . VAL A 1 299 ? -8.004 -2.782 1.243 1.00 95.81 299 VAL A N 1
ATOM 2335 C CA . VAL A 1 299 ? -6.674 -3.381 1.451 1.00 95.81 299 VAL A CA 1
ATOM 2336 C C . VAL A 1 299 ? -5.581 -2.386 1.048 1.00 95.81 299 VAL A C 1
ATOM 2338 O O . VAL A 1 299 ? -5.128 -2.352 -0.092 1.00 95.81 299 VAL A O 1
ATOM 2341 N N . GLU A 1 300 ? -5.138 -1.585 2.015 1.00 94.69 300 GLU A N 1
ATOM 2342 C CA . GLU A 1 300 ? -4.061 -0.613 1.828 1.00 94.69 300 GLU A CA 1
ATOM 2343 C C . GLU A 1 300 ? -2.727 -1.342 1.564 1.00 94.69 300 GLU A C 1
ATOM 2345 O O . GLU A 1 300 ? -2.297 -2.210 2.341 1.00 94.69 300 GLU A O 1
ATOM 2350 N N . LEU A 1 301 ? -2.092 -1.028 0.432 1.00 95.31 301 LEU A N 1
ATOM 2351 C CA . LEU A 1 301 ? -0.985 -1.798 -0.131 1.00 95.31 301 LEU A CA 1
ATOM 2352 C C . LEU A 1 301 ? 0.329 -1.657 0.656 1.00 95.31 301 LEU A C 1
ATOM 2354 O O . LEU A 1 301 ? 1.080 -2.631 0.791 1.00 95.31 301 LEU A O 1
ATOM 2358 N N . LEU A 1 302 ? 0.621 -0.476 1.202 1.00 93.94 302 LEU A N 1
ATOM 2359 C CA . LEU A 1 302 ? 1.865 -0.199 1.917 1.00 93.94 302 LEU A CA 1
ATOM 2360 C C . LEU A 1 302 ? 1.899 -0.918 3.277 1.00 93.94 302 LEU A C 1
ATOM 2362 O O . LEU A 1 302 ? 2.848 -1.649 3.567 1.00 93.94 302 LEU A O 1
ATOM 2366 N N . HIS A 1 303 ? 0.842 -0.819 4.077 1.00 93.44 303 HIS A N 1
ATOM 2367 C CA . HIS A 1 303 ? 0.735 -1.411 5.409 1.00 93.44 303 HIS A CA 1
ATOM 2368 C C . HIS A 1 303 ? 0.377 -2.897 5.405 1.00 93.44 303 HIS A C 1
ATOM 2370 O O . HIS A 1 303 ? 0.768 -3.611 6.342 1.00 93.44 303 HIS A O 1
ATOM 2376 N N . THR A 1 304 ? -0.364 -3.366 4.394 1.00 95.31 304 THR A N 1
ATOM 2377 C CA . THR A 1 304 ? -0.803 -4.767 4.302 1.00 95.31 304 THR A CA 1
ATOM 2378 C C . THR A 1 304 ? 0.192 -5.617 3.520 1.00 95.31 304 THR A C 1
ATOM 2380 O O . THR A 1 304 ? 0.619 -6.651 4.034 1.00 95.31 304 THR A O 1
ATOM 2383 N N . ILE A 1 305 ? 0.635 -5.181 2.332 1.00 95.75 305 ILE A N 1
ATOM 2384 C CA . ILE A 1 305 ? 1.585 -5.952 1.514 1.00 95.75 305 ILE A CA 1
ATOM 2385 C C . ILE A 1 305 ? 3.020 -5.682 1.962 1.00 95.75 305 ILE A C 1
ATOM 2387 O O . ILE A 1 305 ? 3.675 -6.587 2.472 1.00 95.75 305 ILE A O 1
ATOM 2391 N N . LEU A 1 306 ? 3.521 -4.450 1.812 1.00 95.12 306 LEU A N 1
ATOM 2392 C CA . LEU A 1 306 ? 4.955 -4.160 1.963 1.00 95.12 306 LEU A CA 1
ATOM 2393 C C . LEU A 1 306 ? 5.422 -4.275 3.424 1.00 95.12 306 LEU A C 1
ATOM 2395 O O . LEU A 1 306 ? 6.317 -5.057 3.732 1.00 95.12 306 LEU A O 1
ATOM 2399 N N . LEU A 1 307 ? 4.771 -3.557 4.340 1.00 94.69 307 LEU A N 1
ATOM 2400 C CA . LEU A 1 307 ? 5.054 -3.562 5.783 1.00 94.69 307 LEU A CA 1
ATOM 2401 C C . LEU A 1 307 ? 4.317 -4.685 6.542 1.00 94.69 307 LEU A C 1
ATOM 2403 O O . LEU A 1 307 ? 4.371 -4.756 7.773 1.00 94.69 307 LEU A O 1
ATOM 2407 N N . GLY A 1 308 ? 3.624 -5.570 5.822 1.00 94.62 308 GLY A N 1
ATOM 2408 C CA . GLY A 1 308 ? 2.916 -6.728 6.363 1.00 94.62 308 GLY A CA 1
ATOM 2409 C C . GLY A 1 308 ? 3.446 -8.034 5.785 1.00 94.62 308 GLY A C 1
ATOM 2410 O O . GLY A 1 308 ? 4.455 -8.558 6.252 1.00 94.62 308 GLY A O 1
ATOM 2411 N N . VAL A 1 309 ? 2.758 -8.561 4.773 1.00 96.00 309 VAL A N 1
ATOM 2412 C CA . VAL A 1 309 ? 3.023 -9.881 4.177 1.00 96.00 309 VAL A CA 1
ATOM 2413 C C . VAL A 1 309 ? 4.480 -10.019 3.690 1.00 96.00 309 VAL A C 1
ATOM 2415 O O . VAL A 1 309 ? 5.163 -10.985 4.031 1.00 96.00 309 VAL A O 1
ATOM 2418 N N . ASN A 1 310 ? 5.002 -9.020 2.975 1.00 95.88 310 ASN A N 1
ATOM 2419 C CA . ASN A 1 310 ? 6.377 -8.988 2.468 1.00 95.88 310 ASN A CA 1
ATOM 2420 C C . ASN A 1 310 ? 7.410 -8.864 3.613 1.00 95.88 310 ASN A C 1
ATOM 2422 O O . ASN A 1 310 ? 8.398 -9.601 3.644 1.00 95.88 310 ASN A O 1
ATOM 2426 N N . LYS A 1 311 ? 7.137 -8.035 4.636 1.00 96.12 311 LYS A N 1
ATOM 2427 C CA . LYS A 1 311 ? 7.938 -7.969 5.878 1.00 96.12 311 LYS A CA 1
ATOM 2428 C C . LYS A 1 311 ? 8.041 -9.338 6.573 1.00 96.12 311 LYS A C 1
ATOM 2430 O O . LYS A 1 311 ? 9.106 -9.660 7.101 1.00 96.12 311 LYS A O 1
ATOM 2435 N N . TYR A 1 312 ? 6.995 -10.171 6.541 1.00 95.88 312 TYR A N 1
ATOM 2436 C CA . TYR A 1 312 ? 7.044 -11.531 7.099 1.00 95.88 312 TYR A CA 1
ATOM 2437 C C . TYR A 1 312 ? 7.951 -12.471 6.282 1.00 95.88 312 TYR A C 1
ATOM 2439 O O . TYR A 1 312 ? 8.814 -13.129 6.866 1.00 95.88 312 TYR A O 1
ATOM 2447 N N . ALA A 1 313 ? 7.831 -12.490 4.949 1.00 96.31 313 ALA A N 1
ATOM 2448 C CA . ALA A 1 313 ? 8.691 -13.303 4.078 1.00 96.31 313 ALA A CA 1
ATOM 2449 C C . ALA A 1 313 ? 10.172 -12.883 4.156 1.00 96.31 313 ALA A C 1
ATOM 2451 O O . ALA A 1 313 ? 11.077 -13.723 4.210 1.00 96.31 313 ALA A O 1
ATOM 2452 N N . TRP A 1 314 ? 10.434 -11.578 4.248 1.00 97.19 314 TRP A N 1
ATOM 2453 C CA . TRP A 1 314 ? 11.771 -11.040 4.480 1.00 97.19 314 TRP A CA 1
ATOM 2454 C C . TRP A 1 314 ? 12.340 -11.462 5.838 1.00 97.19 314 TRP A C 1
ATOM 2456 O O . TRP A 1 314 ? 13.471 -11.946 5.883 1.00 97.19 314 TRP A O 1
ATOM 2466 N N . HIS A 1 315 ? 11.557 -11.401 6.921 1.00 95.56 315 HIS A N 1
ATOM 2467 C CA . HIS A 1 315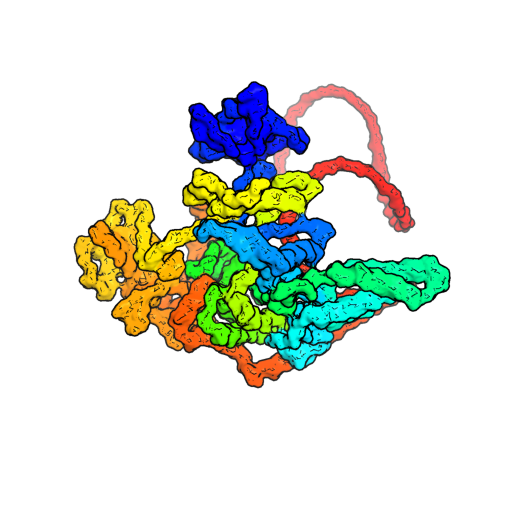 ? 11.981 -11.901 8.234 1.00 95.56 315 HIS A CA 1
ATOM 2468 C C . HIS A 1 315 ? 12.363 -13.393 8.197 1.00 95.56 315 HIS A C 1
ATOM 2470 O O . HIS A 1 315 ? 13.407 -13.783 8.722 1.00 95.56 315 HIS A O 1
ATOM 2476 N N . MET A 1 316 ? 11.570 -14.226 7.514 1.00 94.12 316 MET A N 1
ATOM 2477 C CA . MET A 1 316 ? 11.876 -15.651 7.300 1.00 94.12 316 MET A CA 1
ATOM 2478 C C . MET A 1 316 ? 13.156 -15.868 6.473 1.00 94.12 316 MET A C 1
ATOM 2480 O O . MET A 1 316 ? 13.831 -16.883 6.640 1.00 94.12 316 MET A O 1
ATOM 2484 N N . SER A 1 317 ? 13.513 -14.908 5.616 1.00 95.19 317 SER A N 1
ATOM 2485 C CA . SER A 1 317 ? 14.708 -14.953 4.767 1.00 95.19 317 SER A CA 1
ATOM 2486 C C . SER A 1 317 ? 15.976 -14.532 5.517 1.00 95.19 317 SER A C 1
ATOM 2488 O O . SER A 1 317 ? 16.962 -15.267 5.513 1.00 95.19 317 SER A O 1
ATOM 2490 N N . HIS A 1 318 ? 15.967 -13.371 6.184 1.00 94.50 318 HIS A N 1
ATOM 2491 C CA . HIS A 1 318 ? 17.181 -12.785 6.764 1.00 94.50 318 HIS A CA 1
ATOM 2492 C C . HIS A 1 318 ? 17.510 -13.292 8.177 1.00 94.50 318 HIS A C 1
ATOM 2494 O O . HIS A 1 318 ? 18.677 -13.270 8.574 1.00 94.50 318 HIS A O 1
ATOM 2500 N N . THR A 1 319 ? 16.526 -13.740 8.966 1.00 94.31 319 THR A N 1
ATOM 2501 C CA . THR A 1 319 ? 16.768 -14.181 10.354 1.00 94.31 319 THR A CA 1
ATOM 2502 C C . THR A 1 319 ? 17.688 -15.410 10.439 1.00 94.31 319 THR A C 1
ATOM 2504 O O . THR A 1 319 ? 18.636 -15.362 11.230 1.00 94.31 319 THR A O 1
ATOM 2507 N N . PRO A 1 320 ? 17.552 -16.450 9.586 1.00 94.25 320 PRO A N 1
ATOM 2508 C CA . PRO A 1 320 ? 18.540 -17.531 9.486 1.00 94.25 320 PRO A CA 1
ATOM 2509 C C . PRO A 1 320 ? 19.961 -17.056 9.141 1.00 94.25 320 PRO A C 1
ATOM 2511 O O . PRO A 1 320 ? 20.939 -17.710 9.501 1.00 94.25 320 PRO A O 1
ATOM 2514 N N . TRP A 1 321 ? 20.109 -15.910 8.468 1.00 94.44 321 TRP A N 1
ATOM 2515 C CA . TRP A 1 321 ? 21.416 -15.382 8.079 1.00 94.44 321 TRP A CA 1
ATOM 2516 C C . TRP A 1 321 ? 22.121 -14.581 9.174 1.00 94.44 321 TRP A C 1
ATOM 2518 O O . TRP A 1 321 ? 23.251 -14.163 8.936 1.00 94.44 321 TRP A O 1
ATOM 2528 N N . LYS A 1 322 ? 21.524 -14.338 10.354 1.00 88.19 322 LYS A N 1
ATOM 2529 C CA . LYS A 1 322 ? 22.059 -13.414 11.385 1.00 88.19 322 LYS A CA 1
ATOM 2530 C C . LYS A 1 322 ? 23.552 -13.626 11.695 1.00 88.19 322 LYS A C 1
ATOM 2532 O O . LYS A 1 322 ? 24.294 -12.649 11.811 1.00 88.19 322 LYS A O 1
ATOM 2537 N N . ASN A 1 323 ? 23.989 -14.888 11.719 1.00 89.12 323 ASN A N 1
ATOM 2538 C CA . ASN A 1 323 ? 25.375 -15.300 11.974 1.00 89.12 323 ASN A CA 1
ATOM 2539 C C . ASN A 1 323 ? 26.129 -15.794 10.712 1.00 89.12 323 ASN A C 1
ATOM 2541 O O . ASN A 1 323 ? 27.297 -16.155 10.807 1.00 89.12 323 ASN A O 1
ATOM 2545 N N . LEU A 1 324 ? 25.494 -15.811 9.533 1.00 92.06 324 LEU A N 1
ATOM 2546 C CA . LEU A 1 324 ? 26.048 -16.336 8.275 1.00 92.06 324 LEU A CA 1
ATOM 2547 C C . LEU A 1 324 ? 26.565 -15.194 7.386 1.00 92.06 324 LEU A C 1
ATOM 2549 O O . LEU A 1 324 ? 25.878 -14.726 6.474 1.00 92.06 324 LEU A O 1
ATOM 2553 N N . LYS A 1 325 ? 27.787 -14.726 7.663 1.00 90.75 325 LYS A N 1
ATOM 2554 C CA . LYS A 1 325 ? 28.376 -13.556 6.985 1.00 90.75 325 LYS A CA 1
ATOM 2555 C C . LYS A 1 325 ? 28.556 -13.737 5.478 1.00 90.75 325 LYS A C 1
ATOM 2557 O O . LYS A 1 325 ? 28.410 -12.755 4.750 1.00 90.75 325 LYS A O 1
ATOM 2562 N N . ASP A 1 326 ? 28.752 -14.962 5.002 1.00 91.75 326 ASP A N 1
ATOM 2563 C CA . ASP A 1 326 ? 28.875 -15.246 3.568 1.00 91.75 326 ASP A CA 1
ATOM 2564 C C . ASP A 1 326 ? 27.544 -15.032 2.839 1.00 91.75 326 ASP A C 1
ATOM 2566 O O . ASP A 1 326 ? 27.514 -14.331 1.830 1.00 91.75 326 ASP A O 1
ATOM 2570 N N . LYS A 1 327 ? 26.418 -15.513 3.396 1.00 92.81 327 LYS A N 1
ATOM 2571 C CA . LYS A 1 327 ? 25.080 -15.265 2.823 1.00 92.81 327 LYS A CA 1
ATOM 2572 C C . LYS A 1 327 ? 24.709 -13.780 2.852 1.00 92.81 327 LYS A C 1
ATOM 2574 O O . LYS A 1 327 ? 24.198 -13.270 1.859 1.00 92.81 327 LYS A O 1
ATOM 2579 N N . GLN A 1 328 ? 25.024 -13.070 3.942 1.00 94.12 328 GLN A N 1
ATOM 2580 C CA . GLN A 1 328 ? 24.848 -11.610 4.013 1.00 94.12 328 GLN A CA 1
ATOM 2581 C C . GLN A 1 328 ? 25.658 -10.893 2.918 1.00 94.12 328 GLN A C 1
ATOM 2583 O O . GLN A 1 328 ? 25.143 -9.991 2.262 1.00 94.12 328 GLN A O 1
ATOM 2588 N N . SER A 1 329 ? 26.906 -11.309 2.692 1.00 93.94 329 SER A N 1
ATOM 2589 C CA . SER A 1 329 ? 27.798 -10.705 1.694 1.00 93.94 329 SER A CA 1
ATOM 2590 C C . SER A 1 329 ? 27.362 -11.016 0.259 1.00 93.94 329 SER A C 1
ATOM 2592 O O . SER A 1 329 ? 27.291 -10.108 -0.563 1.00 93.94 329 SER A O 1
ATOM 2594 N N . GLN A 1 330 ? 26.995 -12.268 -0.034 1.00 94.38 330 GLN A N 1
ATOM 2595 C CA . GLN A 1 330 ? 26.478 -12.694 -1.341 1.00 94.38 330 GLN A CA 1
ATOM 2596 C C . GLN A 1 330 ? 25.177 -11.968 -1.704 1.00 94.38 330 GLN A C 1
ATOM 2598 O O . GLN A 1 330 ? 25.050 -11.476 -2.825 1.00 94.38 330 GLN A O 1
ATOM 2603 N N . PHE A 1 331 ? 24.248 -11.833 -0.748 1.00 96.38 331 PHE A N 1
ATOM 2604 C CA . PHE A 1 331 ? 23.044 -11.016 -0.905 1.00 96.38 331 PHE A CA 1
ATOM 2605 C C . PHE A 1 331 ? 23.391 -9.564 -1.255 1.00 96.38 331 PHE A C 1
ATOM 2607 O O . PHE A 1 331 ? 22.865 -9.024 -2.226 1.00 96.38 331 PHE A O 1
ATOM 2614 N N . VAL A 1 332 ? 24.297 -8.941 -0.488 1.00 96.12 332 VAL A N 1
ATOM 2615 C CA . VAL A 1 332 ? 24.691 -7.541 -0.699 1.00 96.12 332 VAL A CA 1
ATOM 2616 C C . VAL A 1 332 ? 25.340 -7.339 -2.067 1.00 96.12 332 VAL A C 1
ATOM 2618 O O . VAL A 1 332 ? 24.990 -6.373 -2.732 1.00 96.12 332 VAL A O 1
ATOM 2621 N N . VAL A 1 333 ? 26.231 -8.229 -2.518 1.00 94.50 333 VAL A N 1
ATOM 2622 C CA . VAL A 1 333 ? 26.866 -8.110 -3.845 1.00 94.50 333 VAL A CA 1
ATOM 2623 C C . VAL A 1 333 ? 25.835 -8.284 -4.964 1.00 94.50 333 VAL A C 1
ATOM 2625 O O . VAL A 1 333 ? 25.715 -7.401 -5.809 1.00 94.50 333 VAL A O 1
ATOM 2628 N N . ARG A 1 334 ? 25.025 -9.354 -4.947 1.00 94.44 334 ARG A N 1
ATOM 2629 C CA . ARG A 1 334 ? 24.008 -9.597 -5.990 1.00 94.44 334 ARG A CA 1
ATOM 2630 C C . ARG A 1 334 ? 22.992 -8.461 -6.100 1.00 94.44 334 ARG A C 1
ATOM 2632 O O . ARG A 1 334 ? 22.762 -7.959 -7.193 1.00 94.44 334 ARG A O 1
ATOM 2639 N N . LEU A 1 335 ? 22.423 -8.019 -4.975 1.00 95.44 335 LEU A N 1
ATOM 2640 C CA . LEU A 1 335 ? 21.444 -6.927 -4.958 1.00 95.44 335 LEU A CA 1
ATOM 2641 C C . LEU A 1 335 ? 22.067 -5.568 -5.333 1.00 95.44 335 LEU A C 1
ATOM 2643 O O . LEU A 1 335 ? 21.346 -4.652 -5.718 1.00 95.44 335 LEU A O 1
ATOM 2647 N N . GLN A 1 336 ? 23.390 -5.414 -5.218 1.00 93.81 336 GLN A N 1
ATOM 2648 C CA . GLN A 1 336 ? 24.078 -4.183 -5.604 1.00 93.81 336 GLN A CA 1
ATOM 2649 C C . GLN A 1 336 ? 24.457 -4.128 -7.091 1.00 93.81 336 GLN A C 1
ATOM 2651 O O . GLN A 1 336 ? 24.607 -3.014 -7.598 1.00 93.81 336 GLN A O 1
ATOM 2656 N N . SER A 1 337 ? 24.605 -5.282 -7.754 1.00 89.81 337 SER A N 1
ATOM 2657 C CA . SER A 1 337 ? 24.992 -5.405 -9.172 1.00 89.81 337 SER A CA 1
ATOM 2658 C C . SER A 1 337 ? 23.834 -5.740 -10.129 1.00 89.81 337 SER A C 1
ATOM 2660 O O . SER A 1 337 ? 24.052 -5.762 -11.335 1.00 89.81 337 SER A O 1
ATOM 2662 N N . ILE A 1 338 ? 22.614 -5.992 -9.636 1.00 88.94 338 ILE A N 1
ATOM 2663 C CA . ILE A 1 338 ? 21.435 -6.217 -10.495 1.00 88.94 338 ILE A CA 1
ATOM 2664 C C . ILE A 1 338 ? 21.088 -4.963 -11.322 1.00 88.94 338 ILE A C 1
ATOM 2666 O O . ILE A 1 338 ? 21.205 -3.836 -10.829 1.00 88.94 338 ILE A O 1
ATOM 2670 N N . ASP A 1 339 ? 20.658 -5.138 -12.577 1.00 83.94 339 ASP A N 1
ATOM 2671 C CA . ASP A 1 339 ? 20.239 -4.012 -13.419 1.00 83.94 339 ASP A CA 1
ATOM 2672 C C . ASP A 1 339 ? 18.832 -3.554 -13.012 1.00 83.94 339 ASP A C 1
ATOM 2674 O O . ASP A 1 339 ? 17.884 -4.331 -13.001 1.00 83.94 339 ASP A O 1
ATOM 2678 N N . ILE A 1 340 ? 18.696 -2.277 -12.657 1.00 85.94 340 ILE A N 1
ATOM 2679 C CA . ILE A 1 340 ? 17.438 -1.695 -12.161 1.00 85.94 340 ILE A CA 1
ATOM 2680 C C . ILE A 1 340 ? 16.719 -0.829 -13.206 1.00 85.94 340 ILE A C 1
ATOM 2682 O O . ILE A 1 340 ? 15.715 -0.180 -12.896 1.00 85.94 340 ILE A O 1
ATOM 2686 N N . LYS A 1 341 ? 17.223 -0.785 -14.448 1.00 80.44 341 LYS A N 1
ATOM 2687 C CA . LYS A 1 341 ? 16.564 -0.082 -15.560 1.00 80.44 341 LYS A CA 1
ATOM 2688 C C . LYS A 1 341 ? 15.166 -0.654 -15.797 1.00 80.44 341 LYS A C 1
ATOM 2690 O O . LYS A 1 341 ? 14.967 -1.861 -15.780 1.00 80.44 341 LYS A O 1
ATOM 2695 N N . GLY A 1 342 ? 14.191 0.220 -16.035 1.00 76.12 342 GLY A N 1
ATOM 2696 C CA . GLY A 1 342 ? 12.794 -0.170 -16.258 1.00 76.12 342 GLY A CA 1
ATOM 2697 C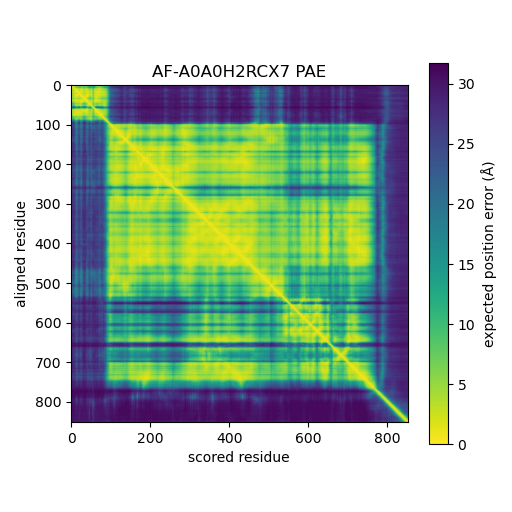 C . GLY A 1 342 ? 11.997 -0.516 -14.992 1.00 76.12 342 GLY A C 1
ATOM 2698 O O . GLY A 1 342 ? 10.778 -0.443 -15.037 1.00 76.12 342 GLY A O 1
ATOM 2699 N N . LEU A 1 343 ? 12.637 -0.791 -13.845 1.00 84.06 343 LEU A N 1
ATOM 2700 C CA . LEU A 1 343 ? 11.942 -1.107 -12.581 1.00 84.06 343 LEU A CA 1
ATOM 2701 C C . LEU A 1 343 ? 11.429 0.132 -11.813 1.00 84.06 343 LEU A C 1
ATOM 2703 O O . LEU A 1 343 ? 10.792 -0.011 -10.770 1.00 84.06 343 LEU A O 1
ATOM 2707 N N . ASN A 1 344 ? 11.750 1.344 -12.287 1.00 81.69 344 ASN A N 1
ATOM 2708 C CA . ASN A 1 344 ? 11.436 2.638 -11.653 1.00 81.69 344 ASN A CA 1
ATOM 2709 C C . ASN A 1 344 ? 11.748 2.681 -10.140 1.00 81.69 344 ASN A C 1
ATOM 2711 O O . ASN A 1 344 ? 11.001 3.224 -9.326 1.00 81.69 344 ASN A O 1
ATOM 2715 N N . ILE A 1 345 ? 12.883 2.088 -9.757 1.00 86.62 345 ILE A N 1
ATOM 2716 C CA . ILE A 1 345 ? 13.432 2.178 -8.403 1.00 86.62 345 ILE A CA 1
ATOM 2717 C C . ILE A 1 345 ? 14.702 3.034 -8.400 1.00 86.62 345 ILE A C 1
ATOM 2719 O O . ILE A 1 345 ? 15.538 2.916 -9.298 1.00 86.62 345 ILE A O 1
ATOM 2723 N N . PRO A 1 346 ? 14.887 3.899 -7.389 1.00 86.38 346 PRO A N 1
ATOM 2724 C CA . PRO A 1 346 ? 16.126 4.649 -7.225 1.00 86.38 346 PRO A CA 1
ATOM 2725 C C . PRO A 1 346 ? 17.287 3.712 -6.835 1.00 86.38 346 PRO A C 1
ATOM 2727 O O . PRO A 1 346 ? 17.033 2.642 -6.276 1.00 86.38 346 PRO A O 1
ATOM 2730 N N . PRO A 1 347 ? 18.556 4.124 -7.044 1.00 89.44 347 PRO A N 1
ATOM 2731 C CA . PRO A 1 347 ? 19.736 3.296 -6.793 1.00 89.44 347 PRO A CA 1
ATOM 2732 C C . PRO A 1 347 ? 19.706 2.558 -5.450 1.00 89.44 347 PRO A C 1
ATOM 2734 O O . PRO A 1 347 ? 19.584 3.172 -4.383 1.00 89.44 347 PRO A O 1
ATOM 2737 N N . ILE A 1 348 ? 19.811 1.229 -5.516 1.00 92.31 348 ILE A N 1
ATOM 2738 C CA . ILE A 1 348 ? 19.708 0.356 -4.346 1.00 92.31 348 ILE A CA 1
ATOM 2739 C C . ILE A 1 348 ? 20.960 0.512 -3.477 1.00 92.31 348 ILE A C 1
ATOM 2741 O O . ILE A 1 348 ? 22.084 0.499 -3.973 1.00 92.31 348 ILE A O 1
ATOM 2745 N N . GLN A 1 349 ? 20.765 0.622 -2.162 1.00 92.56 349 GLN A N 1
ATOM 2746 C CA . GLN A 1 349 ? 21.837 0.575 -1.166 1.00 92.56 349 GLN A CA 1
ATOM 2747 C C . GLN A 1 349 ? 21.810 -0.791 -0.470 1.00 92.56 349 GLN A C 1
ATOM 2749 O O . GLN A 1 349 ? 21.288 -0.928 0.638 1.00 92.56 349 GLN A O 1
ATOM 2754 N N . ALA A 1 350 ? 22.340 -1.831 -1.118 1.00 94.94 350 ALA A N 1
ATOM 2755 C CA . ALA A 1 350 ? 22.159 -3.212 -0.655 1.00 94.94 350 ALA A CA 1
ATOM 2756 C C . ALA A 1 350 ? 22.745 -3.451 0.752 1.00 94.94 350 ALA A C 1
ATOM 2758 O O . ALA A 1 350 ? 22.138 -4.120 1.589 1.00 94.94 350 ALA A O 1
ATOM 2759 N N . LYS A 1 351 ? 23.885 -2.813 1.058 1.00 94.06 351 LYS A N 1
ATOM 2760 C CA . LYS A 1 351 ? 24.506 -2.838 2.394 1.00 94.06 351 LYS A CA 1
ATOM 2761 C C . LYS A 1 351 ? 23.633 -2.182 3.473 1.00 94.06 351 LYS A C 1
ATOM 2763 O O . LYS A 1 351 ? 23.620 -2.662 4.600 1.00 94.06 351 LYS A O 1
ATOM 2768 N N . TYR A 1 352 ? 22.880 -1.128 3.141 1.00 94.81 352 TYR A N 1
ATOM 2769 C CA . TYR A 1 352 ? 21.908 -0.528 4.064 1.00 94.81 352 TYR A CA 1
ATOM 2770 C C . TYR A 1 352 ? 20.758 -1.505 4.337 1.00 94.81 352 TYR A C 1
ATOM 2772 O O . TYR A 1 352 ? 20.440 -1.760 5.494 1.00 94.81 352 TYR A O 1
ATOM 2780 N N . ILE A 1 353 ? 20.199 -2.117 3.285 1.00 96.06 353 ILE A N 1
ATOM 2781 C CA . ILE A 1 353 ? 19.102 -3.094 3.395 1.00 96.06 353 ILE A CA 1
ATOM 2782 C C . ILE A 1 353 ? 19.483 -4.270 4.308 1.00 96.06 353 ILE A C 1
ATOM 2784 O O . ILE A 1 353 ? 18.679 -4.686 5.136 1.00 96.06 353 ILE A O 1
ATOM 2788 N N . MET A 1 354 ? 20.716 -4.776 4.207 1.00 96.06 354 MET A N 1
ATOM 2789 C CA . MET A 1 354 ? 21.187 -5.863 5.071 1.00 96.06 354 MET A CA 1
ATOM 2790 C C . MET A 1 354 ? 21.524 -5.400 6.500 1.00 96.06 354 MET A C 1
ATOM 2792 O O . MET A 1 354 ? 21.201 -6.097 7.459 1.00 96.06 354 MET A O 1
ATOM 2796 N N . ASN A 1 355 ? 22.112 -4.211 6.675 1.00 94.06 355 ASN A N 1
ATOM 2797 C CA . ASN A 1 355 ? 22.403 -3.660 8.006 1.00 94.06 355 ASN A CA 1
ATOM 2798 C C . ASN A 1 355 ? 21.131 -3.350 8.820 1.00 94.06 355 ASN A C 1
ATOM 2800 O O . ASN A 1 355 ? 21.130 -3.533 10.034 1.00 94.06 355 ASN A O 1
ATOM 2804 N N . TYR A 1 356 ? 20.064 -2.892 8.159 1.00 94.94 356 TYR A N 1
ATOM 2805 C CA . TYR A 1 356 ? 18.798 -2.477 8.777 1.00 94.94 356 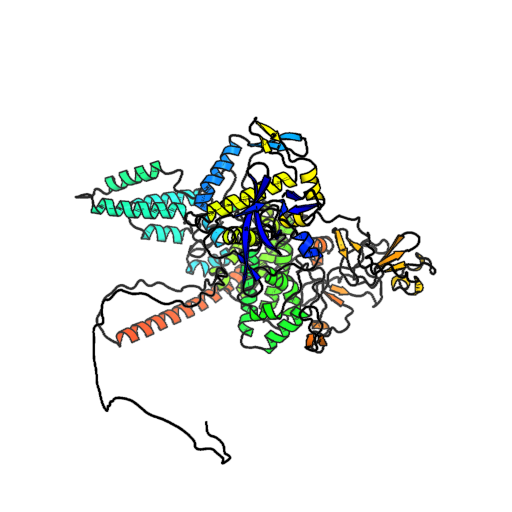TYR A CA 1
ATOM 2806 C C . TYR A 1 356 ? 17.640 -3.430 8.438 1.00 94.94 356 TYR A C 1
ATOM 2808 O O . TYR A 1 356 ? 16.491 -3.006 8.336 1.00 94.94 356 TYR A O 1
ATOM 2816 N N . ALA A 1 357 ? 17.928 -4.726 8.269 1.00 93.62 357 ALA A N 1
ATOM 2817 C CA . ALA A 1 357 ? 16.976 -5.711 7.747 1.00 93.62 357 ALA A CA 1
ATOM 2818 C C . ALA A 1 357 ? 15.631 -5.783 8.505 1.00 93.62 357 ALA A C 1
ATOM 2820 O O . ALA A 1 357 ? 14.604 -6.010 7.874 1.00 93.62 357 ALA A O 1
ATOM 2821 N N . GLY A 1 358 ? 15.608 -5.538 9.822 1.00 93.19 358 GLY A N 1
ATOM 2822 C CA . GLY A 1 358 ? 14.368 -5.507 10.616 1.00 93.19 358 GLY A CA 1
ATOM 2823 C C . GLY A 1 358 ? 13.535 -4.218 10.495 1.00 93.19 358 GLY A C 1
ATOM 2824 O O . GLY A 1 358 ? 12.382 -4.198 10.920 1.00 93.19 358 GLY A O 1
ATOM 2825 N N . SER A 1 359 ? 14.095 -3.152 9.912 1.00 93.12 359 SER A N 1
ATOM 2826 C CA . SER A 1 359 ? 13.573 -1.774 9.971 1.00 93.12 359 SER A CA 1
ATOM 2827 C C . SER A 1 359 ? 13.448 -1.123 8.584 1.00 93.12 359 SER A C 1
ATOM 2829 O O . SER A 1 359 ? 13.623 0.085 8.434 1.00 93.12 359 SER A O 1
ATOM 2831 N N . LEU A 1 360 ? 13.177 -1.927 7.553 1.00 95.00 360 LEU A N 1
ATOM 2832 C CA . LEU A 1 360 ? 12.951 -1.447 6.187 1.00 95.00 360 LEU A CA 1
ATOM 2833 C C . LEU A 1 360 ? 11.596 -0.730 6.052 1.00 95.00 360 LEU A C 1
ATOM 2835 O O . LEU A 1 360 ? 10.616 -1.114 6.690 1.00 95.00 360 LEU A O 1
ATOM 2839 N N . ILE A 1 361 ? 11.535 0.271 5.169 1.00 91.25 361 ILE A N 1
ATOM 2840 C CA . ILE A 1 361 ? 10.309 0.985 4.783 1.00 91.25 361 ILE A CA 1
ATOM 2841 C C . ILE A 1 361 ? 9.829 0.545 3.389 1.00 91.25 361 ILE A C 1
ATOM 2843 O O . ILE A 1 361 ? 10.549 -0.137 2.651 1.00 91.25 361 ILE A O 1
ATOM 2847 N N . GLY A 1 362 ? 8.619 0.963 2.995 1.00 90.81 362 GLY A N 1
ATOM 2848 C CA . GLY A 1 362 ? 7.974 0.563 1.734 1.00 90.81 362 GLY A CA 1
ATOM 2849 C C . GLY A 1 362 ? 8.873 0.674 0.497 1.00 90.81 362 GLY A C 1
ATOM 2850 O O . GLY A 1 362 ? 8.932 -0.252 -0.308 1.00 90.81 362 GLY A O 1
ATOM 2851 N N . ARG A 1 363 ? 9.675 1.744 0.396 1.00 90.69 363 ARG A N 1
ATOM 2852 C CA . ARG A 1 363 ? 10.643 1.947 -0.696 1.00 90.69 363 ARG A CA 1
ATOM 2853 C C . ARG A 1 363 ? 11.667 0.813 -0.843 1.00 90.69 363 ARG A C 1
ATOM 2855 O O . ARG A 1 363 ? 11.970 0.447 -1.977 1.00 90.69 363 ARG A O 1
ATOM 2862 N N . GLN A 1 364 ? 12.223 0.254 0.241 1.00 95.38 364 GLN A N 1
ATOM 2863 C CA . GLN A 1 364 ? 13.139 -0.889 0.095 1.00 95.38 364 GLN A CA 1
ATOM 2864 C C . GLN A 1 364 ? 12.375 -2.189 -0.176 1.00 95.38 364 GLN A C 1
ATOM 2866 O O . GLN A 1 364 ? 12.855 -3.003 -0.958 1.00 95.38 364 GLN A O 1
ATOM 2871 N N . PHE A 1 365 ? 11.168 -2.366 0.372 1.00 95.88 365 PHE A N 1
ATOM 2872 C CA . PHE A 1 365 ? 10.328 -3.525 0.050 1.00 95.88 365 PHE A CA 1
ATOM 2873 C C . PHE A 1 365 ? 9.877 -3.555 -1.423 1.00 95.88 365 PHE A C 1
ATOM 2875 O O . PHE A 1 365 ? 9.878 -4.632 -2.017 1.00 95.88 365 PHE A O 1
ATOM 2882 N N . LYS A 1 366 ? 9.603 -2.399 -2.049 1.00 94.06 366 LYS A N 1
ATOM 2883 C CA . LYS A 1 366 ? 9.382 -2.267 -3.506 1.00 94.06 366 LYS A CA 1
ATOM 2884 C C . LYS A 1 366 ? 10.610 -2.634 -4.342 1.00 94.06 366 LYS A C 1
ATOM 2886 O O . LYS A 1 366 ? 10.463 -3.185 -5.428 1.00 94.06 366 LYS A O 1
ATOM 2891 N N . ALA A 1 367 ? 11.817 -2.325 -3.864 1.00 95.31 367 ALA A N 1
ATOM 2892 C CA . ALA A 1 367 ? 13.047 -2.746 -4.533 1.00 95.31 367 ALA A CA 1
ATOM 2893 C C . ALA A 1 367 ? 13.269 -4.260 -4.385 1.00 95.31 367 ALA A C 1
ATOM 2895 O O . ALA A 1 367 ? 13.588 -4.930 -5.362 1.00 95.31 367 ALA A O 1
ATOM 2896 N N . LEU A 1 368 ? 13.041 -4.813 -3.188 1.00 96.19 368 LEU A N 1
ATOM 2897 C CA . LEU A 1 368 ? 13.173 -6.247 -2.923 1.00 96.19 368 LEU A CA 1
ATOM 2898 C C . LEU A 1 368 ? 12.178 -7.081 -3.733 1.00 96.19 368 LEU A C 1
ATOM 2900 O O . LEU A 1 368 ? 12.596 -8.034 -4.374 1.00 96.19 368 LEU A O 1
ATOM 2904 N N . ILE A 1 369 ? 10.890 -6.735 -3.763 1.00 95.19 369 ILE A N 1
ATOM 2905 C CA . ILE A 1 369 ? 9.875 -7.597 -4.395 1.00 95.19 369 ILE A CA 1
ATOM 2906 C C . ILE A 1 369 ? 10.048 -7.734 -5.917 1.00 95.19 369 ILE A C 1
ATOM 2908 O O . ILE A 1 369 ? 9.747 -8.785 -6.472 1.00 95.19 369 ILE A O 1
ATOM 2912 N N . GLN A 1 370 ? 10.628 -6.718 -6.565 1.00 94.62 370 GLN A N 1
ATOM 2913 C CA . GLN A 1 370 ? 10.967 -6.732 -7.994 1.00 94.62 370 GLN A CA 1
ATOM 2914 C C . GLN A 1 370 ? 12.277 -7.477 -8.311 1.00 94.62 370 GLN A C 1
ATOM 2916 O O . GLN A 1 370 ? 12.515 -7.816 -9.464 1.00 94.62 370 GLN A O 1
ATOM 2921 N N . THR A 1 371 ? 13.146 -7.719 -7.322 1.00 95.56 371 THR A N 1
ATOM 2922 C CA . THR A 1 371 ? 14.517 -8.241 -7.536 1.00 95.56 371 THR A CA 1
ATOM 2923 C C . THR A 1 371 ? 14.805 -9.564 -6.818 1.00 95.56 371 THR A C 1
ATOM 2925 O O . THR A 1 371 ? 15.738 -10.281 -7.181 1.00 95.56 371 THR A O 1
ATOM 2928 N N . ALA A 1 372 ? 14.000 -9.931 -5.817 1.00 95.06 372 ALA A N 1
ATOM 2929 C CA . ALA A 1 372 ? 14.229 -11.062 -4.919 1.00 95.06 372 ALA A CA 1
ATOM 2930 C C . ALA A 1 372 ? 14.444 -12.393 -5.651 1.00 95.06 372 ALA A C 1
ATOM 2932 O O . ALA A 1 372 ? 15.349 -13.145 -5.286 1.00 95.06 372 ALA A O 1
ATOM 2933 N N . SER A 1 373 ? 13.679 -12.665 -6.712 1.00 94.56 373 SER A N 1
ATOM 2934 C CA . SER A 1 373 ? 13.806 -13.890 -7.511 1.00 94.56 373 SER A CA 1
ATOM 2935 C C . SER A 1 373 ? 15.217 -14.074 -8.093 1.00 94.56 373 SER A C 1
ATOM 2937 O O . SER A 1 373 ? 15.745 -15.182 -8.092 1.00 94.56 373 SER A O 1
ATOM 2939 N N . PHE A 1 374 ? 15.880 -12.991 -8.496 1.00 94.25 374 PHE A N 1
ATOM 2940 C CA . PHE A 1 374 ? 17.220 -13.018 -9.097 1.00 94.25 374 PHE A CA 1
ATOM 2941 C C . PHE A 1 374 ? 18.356 -12.950 -8.066 1.00 94.25 374 PHE A C 1
ATOM 2943 O O . PHE A 1 374 ? 19.504 -13.253 -8.379 1.00 94.25 374 PHE A O 1
ATOM 2950 N N . VAL A 1 375 ? 18.048 -12.587 -6.817 1.00 95.12 375 VAL A N 1
ATOM 2951 C CA . VAL A 1 375 ? 19.035 -12.435 -5.736 1.00 95.12 375 VAL A CA 1
ATOM 2952 C C . VAL A 1 375 ? 19.056 -13.647 -4.795 1.00 95.12 375 VAL A C 1
ATOM 2954 O O . VAL A 1 375 ? 20.132 -14.055 -4.349 1.00 95.12 375 VAL A O 1
ATOM 2957 N N . LEU A 1 376 ? 17.892 -14.229 -4.481 1.00 95.81 376 LEU A N 1
ATOM 2958 C CA . LEU A 1 376 ? 17.693 -15.123 -3.329 1.00 95.81 376 LEU A CA 1
ATOM 2959 C C . LEU A 1 376 ? 17.759 -16.631 -3.616 1.00 95.81 376 LEU A C 1
ATOM 2961 O O . LEU A 1 376 ? 17.739 -17.405 -2.660 1.00 95.81 376 LEU A O 1
ATOM 2965 N N . TYR A 1 377 ? 17.840 -17.048 -4.880 1.00 92.75 377 TYR A N 1
ATOM 2966 C CA . TYR A 1 377 ? 17.533 -18.412 -5.349 1.00 92.75 377 TYR A CA 1
ATOM 2967 C C . TYR A 1 377 ? 18.288 -19.590 -4.692 1.00 92.75 377 TYR A C 1
ATOM 2969 O O . TYR A 1 377 ? 17.811 -20.719 -4.748 1.00 92.75 377 TYR A O 1
ATOM 2977 N N . ASP A 1 378 ? 19.443 -19.351 -4.069 1.00 93.25 378 ASP A N 1
ATOM 2978 C CA . ASP A 1 378 ? 20.236 -20.318 -3.282 1.00 93.25 378 ASP A CA 1
ATOM 2979 C C . ASP A 1 378 ? 20.540 -19.815 -1.842 1.00 93.25 378 ASP A C 1
ATOM 2981 O O . ASP A 1 378 ? 21.160 -20.494 -1.009 1.00 93.25 378 ASP A O 1
ATOM 2985 N N . LEU A 1 379 ? 20.081 -18.605 -1.508 1.00 95.69 379 LEU A N 1
ATOM 2986 C CA . LEU A 1 379 ? 20.306 -17.961 -0.215 1.00 95.69 379 LEU A CA 1
ATOM 2987 C C . LEU A 1 379 ? 19.230 -18.358 0.807 1.00 95.69 379 LEU A C 1
ATOM 2989 O O . LEU A 1 379 ? 19.553 -18.516 1.992 1.00 95.69 379 LEU A O 1
ATOM 2993 N N . VAL A 1 380 ? 17.994 -18.591 0.357 1.00 96.50 380 VAL A N 1
ATOM 2994 C CA . VAL A 1 380 ? 16.851 -19.041 1.176 1.00 96.50 380 VAL A CA 1
ATOM 2995 C C . VAL A 1 380 ? 16.496 -20.521 0.912 1.00 96.50 380 VAL A C 1
ATOM 2997 O O . VAL A 1 380 ? 16.914 -21.070 -0.107 1.00 96.50 380 VAL A O 1
ATOM 3000 N N . PRO A 1 381 ? 15.744 -21.201 1.802 1.00 96.44 381 PRO A N 1
ATOM 3001 C CA . PRO A 1 381 ? 15.198 -22.535 1.522 1.00 96.44 381 PRO A CA 1
ATOM 3002 C C . PRO A 1 381 ? 14.217 -22.530 0.330 1.00 96.44 381 PRO A C 1
ATOM 3004 O O . PRO A 1 381 ? 13.531 -21.524 0.147 1.00 96.44 381 PRO A O 1
ATOM 3007 N N . PRO A 1 382 ? 14.052 -23.640 -0.422 1.00 96.31 382 PRO A N 1
ATOM 3008 C CA . PRO A 1 382 ? 13.235 -23.666 -1.642 1.00 96.31 382 PRO A CA 1
ATOM 3009 C C . PRO A 1 382 ? 11.806 -23.127 -1.484 1.00 96.31 382 PRO A C 1
ATOM 3011 O O . PRO A 1 382 ? 11.394 -22.280 -2.262 1.00 96.31 382 PRO A O 1
ATOM 3014 N N . LEU A 1 383 ? 11.072 -23.509 -0.433 1.00 96.50 383 LEU A N 1
ATOM 3015 C CA . LEU A 1 383 ? 9.714 -22.988 -0.199 1.00 96.50 383 LEU A CA 1
ATOM 3016 C C . LEU A 1 383 ? 9.682 -21.470 0.058 1.00 96.50 383 LEU A C 1
ATOM 3018 O O . LEU A 1 383 ? 8.741 -20.793 -0.340 1.00 96.50 383 LEU A O 1
ATOM 3022 N N . VAL A 1 384 ? 10.723 -20.910 0.684 1.00 97.56 384 VAL A N 1
ATOM 3023 C CA . VAL A 1 384 ? 10.848 -19.454 0.872 1.00 97.56 384 VAL A CA 1
ATOM 3024 C C . VAL A 1 384 ? 11.170 -18.771 -0.463 1.00 97.56 384 VAL A C 1
ATOM 3026 O O . VAL A 1 384 ? 10.758 -17.637 -0.680 1.00 97.56 384 VAL A O 1
ATOM 3029 N N . PHE A 1 385 ? 11.850 -19.454 -1.389 1.00 97.69 385 PHE A N 1
ATOM 3030 C CA . PHE A 1 385 ? 12.045 -18.960 -2.753 1.00 97.69 385 PHE A CA 1
ATOM 3031 C C . PHE A 1 385 ? 10.745 -18.975 -3.573 1.00 97.69 385 PHE A C 1
ATOM 3033 O O . PHE A 1 385 ? 10.424 -17.973 -4.212 1.00 97.69 385 PHE A O 1
ATOM 3040 N N . GLU A 1 386 ? 9.956 -20.051 -3.490 1.00 97.81 386 GLU A N 1
ATOM 3041 C CA . GLU A 1 386 ? 8.605 -20.109 -4.074 1.00 97.81 386 GLU A CA 1
ATOM 3042 C C . GLU A 1 386 ? 7.712 -18.986 -3.528 1.00 97.81 386 GLU A C 1
ATOM 3044 O O . GLU A 1 386 ? 7.033 -18.304 -4.296 1.00 97.81 386 GLU A O 1
ATOM 3049 N N . LEU A 1 387 ? 7.791 -18.702 -2.221 1.00 98.06 387 LEU A N 1
ATOM 3050 C CA . LEU A 1 387 ? 7.080 -17.583 -1.603 1.00 98.06 387 LEU A CA 1
ATOM 3051 C C . LEU A 1 387 ? 7.487 -16.228 -2.205 1.00 98.06 387 LEU A C 1
ATOM 3053 O O . LEU A 1 387 ? 6.624 -15.396 -2.475 1.00 98.06 387 LEU A O 1
ATOM 3057 N N . TRP A 1 388 ? 8.780 -16.001 -2.457 1.00 98.06 388 TRP A N 1
ATOM 3058 C CA . TRP A 1 388 ? 9.247 -14.779 -3.121 1.00 98.06 388 TRP A CA 1
ATOM 3059 C C . TRP A 1 388 ? 8.784 -14.668 -4.576 1.00 98.06 388 TRP A C 1
ATOM 3061 O O . TRP A 1 388 ? 8.473 -13.559 -5.011 1.00 98.06 388 TRP A O 1
ATOM 3071 N N . LYS A 1 389 ? 8.680 -15.782 -5.315 1.00 97.62 389 LYS A N 1
ATOM 3072 C CA . LYS A 1 389 ? 8.070 -15.777 -6.655 1.00 97.62 389 LYS A CA 1
ATOM 3073 C C . LYS A 1 389 ? 6.582 -15.423 -6.587 1.00 97.62 389 LYS A C 1
ATOM 3075 O O . LYS A 1 389 ? 6.149 -14.498 -7.267 1.00 97.62 389 LYS A O 1
ATOM 3080 N N . ALA A 1 390 ? 5.818 -16.076 -5.710 1.00 98.19 390 ALA A N 1
ATOM 3081 C CA . ALA A 1 390 ? 4.394 -15.794 -5.531 1.00 98.19 390 ALA A CA 1
ATOM 3082 C C . ALA A 1 390 ? 4.132 -14.335 -5.104 1.00 98.19 390 ALA A C 1
ATOM 3084 O O . ALA A 1 390 ? 3.234 -13.687 -5.639 1.00 98.19 390 ALA A O 1
ATOM 3085 N N . LEU A 1 391 ? 4.952 -13.784 -4.200 1.00 98.06 391 LEU A N 1
ATOM 3086 C CA . LEU A 1 391 ? 4.854 -12.391 -3.755 1.00 98.06 391 LEU A CA 1
ATOM 3087 C C . LEU A 1 391 ? 5.189 -11.377 -4.853 1.00 98.06 391 LEU A C 1
ATOM 3089 O O . LEU A 1 391 ? 4.510 -10.352 -4.950 1.00 98.06 391 LEU A O 1
ATOM 3093 N N . GLY A 1 392 ? 6.199 -11.654 -5.682 1.00 97.00 392 GLY A N 1
ATOM 3094 C CA . GLY A 1 392 ? 6.526 -10.836 -6.850 1.00 97.00 392 GLY A CA 1
ATOM 3095 C C . GLY A 1 392 ? 5.381 -10.811 -7.864 1.00 97.00 392 GLY A C 1
ATOM 3096 O O . GLY A 1 392 ? 4.922 -9.736 -8.249 1.00 97.00 392 GLY A O 1
ATOM 3097 N N . ALA A 1 393 ? 4.856 -11.985 -8.224 1.00 97.06 393 ALA A N 1
ATOM 3098 C CA . ALA A 1 393 ? 3.752 -12.124 -9.172 1.00 97.06 393 ALA A CA 1
ATOM 3099 C C . ALA A 1 393 ? 2.442 -11.489 -8.664 1.00 97.06 393 ALA A C 1
ATOM 3101 O O . ALA A 1 393 ? 1.743 -10.830 -9.435 1.00 97.06 393 ALA A O 1
ATOM 3102 N N . LEU A 1 394 ? 2.132 -11.624 -7.368 1.00 98.12 394 LEU A N 1
ATOM 3103 C CA . LEU A 1 394 ? 0.998 -10.948 -6.729 1.00 98.12 394 LEU A CA 1
ATOM 3104 C C . LEU A 1 394 ? 1.167 -9.423 -6.742 1.00 98.12 394 LEU A C 1
ATOM 3106 O O . LEU A 1 394 ? 0.254 -8.699 -7.135 1.00 98.12 394 LEU A O 1
ATOM 3110 N N . SER A 1 395 ? 2.333 -8.925 -6.323 1.00 95.94 395 SER A N 1
ATOM 3111 C CA . SER A 1 395 ? 2.559 -7.480 -6.185 1.00 95.94 395 SER A CA 1
ATOM 3112 C C . SER A 1 395 ? 2.596 -6.773 -7.536 1.00 95.94 395 SER A C 1
ATOM 3114 O O . SER A 1 395 ? 2.083 -5.667 -7.647 1.00 95.94 395 SER A O 1
ATOM 3116 N N . HIS A 1 396 ? 3.111 -7.427 -8.579 1.00 92.88 396 HIS A N 1
ATOM 3117 C CA . HIS A 1 396 ? 2.988 -6.954 -9.955 1.00 92.88 396 HIS A CA 1
ATOM 3118 C C . HIS A 1 396 ? 1.531 -6.622 -10.317 1.00 92.88 396 HIS A C 1
ATOM 3120 O O . HIS A 1 396 ? 1.279 -5.524 -10.799 1.00 92.88 396 HIS A O 1
ATOM 3126 N N . VAL A 1 397 ? 0.575 -7.518 -10.030 1.00 95.25 397 VAL A N 1
ATOM 3127 C CA . VAL A 1 397 ? -0.856 -7.305 -10.328 1.00 95.25 397 VAL A CA 1
ATOM 3128 C C . VAL A 1 397 ? -1.484 -6.241 -9.420 1.00 95.25 397 VAL A C 1
ATOM 3130 O O . VAL A 1 397 ? -2.196 -5.371 -9.911 1.00 95.25 397 VAL A O 1
ATOM 3133 N N . LEU A 1 398 ? -1.176 -6.243 -8.117 1.00 95.94 398 LEU A N 1
ATOM 3134 C CA . LEU A 1 398 ? -1.711 -5.259 -7.160 1.00 95.94 398 LEU A CA 1
ATOM 3135 C C . LEU A 1 398 ? -1.308 -3.801 -7.465 1.00 95.94 398 LEU A C 1
ATOM 3137 O O . LEU A 1 398 ? -2.024 -2.883 -7.070 1.00 95.94 398 LEU A O 1
ATOM 3141 N N . TRP A 1 399 ? -0.184 -3.579 -8.154 1.00 94.06 399 TRP A N 1
ATOM 3142 C CA . TRP A 1 399 ? 0.323 -2.247 -8.521 1.00 94.06 399 TRP A CA 1
ATOM 3143 C C . TRP A 1 399 ? -0.140 -1.748 -9.901 1.00 94.06 399 TRP A C 1
ATOM 3145 O O . TRP A 1 399 ? 0.432 -0.798 -10.440 1.00 94.06 399 TRP A O 1
ATOM 3155 N N . TYR A 1 400 ? -1.170 -2.353 -10.494 1.00 91.44 400 TYR A N 1
ATOM 3156 C CA . TYR A 1 400 ? -1.692 -1.886 -11.780 1.00 91.44 400 TYR A CA 1
ATOM 3157 C C . TYR A 1 400 ? -2.327 -0.491 -11.653 1.00 91.44 400 TYR A C 1
ATOM 3159 O O . TYR A 1 400 ? -3.094 -0.270 -10.718 1.00 91.44 400 TYR A O 1
ATOM 3167 N N . PRO A 1 401 ? -2.044 0.446 -12.581 1.00 90.38 401 PRO A N 1
ATOM 3168 C CA . PRO A 1 401 ? -2.713 1.747 -12.654 1.00 90.38 401 PRO A CA 1
ATOM 3169 C C . PRO A 1 401 ? -4.012 1.703 -13.474 1.00 90.38 401 PRO A C 1
ATOM 3171 O O . PRO A 1 401 ? -4.815 2.626 -13.402 1.00 90.38 401 PRO A O 1
ATOM 3174 N N . GLU A 1 402 ? -4.212 0.644 -14.262 1.00 90.56 402 GLU A N 1
ATOM 3175 C CA . GLU A 1 402 ? -5.331 0.442 -15.185 1.00 90.56 402 GLU A CA 1
ATOM 3176 C C . GLU A 1 402 ? -5.717 -1.047 -15.180 1.00 90.56 402 GLU A C 1
ATOM 3178 O O . GLU A 1 402 ? -4.848 -1.912 -15.055 1.00 90.56 402 GLU A O 1
ATOM 3183 N N . ILE A 1 403 ? -7.008 -1.355 -15.338 1.00 92.12 403 ILE A N 1
ATOM 3184 C CA . ILE A 1 403 ? -7.532 -2.726 -15.453 1.00 92.12 403 ILE A CA 1
ATOM 3185 C C . ILE A 1 403 ? -8.363 -2.800 -16.738 1.00 92.12 403 ILE A C 1
ATOM 3187 O O . ILE A 1 403 ? -9.363 -2.097 -16.856 1.00 92.12 403 ILE A O 1
ATOM 3191 N N . ASP A 1 404 ? -7.943 -3.639 -17.690 1.00 91.19 404 ASP A N 1
ATOM 3192 C CA . ASP A 1 404 ? -8.611 -3.790 -18.995 1.00 91.19 404 ASP A CA 1
ATOM 3193 C C . ASP A 1 404 ? -9.893 -4.625 -18.917 1.00 91.19 404 ASP A C 1
ATOM 3195 O O . ASP A 1 404 ? -10.908 -4.282 -19.516 1.00 91.19 404 ASP A O 1
ATOM 3199 N N . ASP A 1 405 ? -9.829 -5.730 -18.172 1.00 94.31 405 ASP A N 1
ATOM 3200 C CA . ASP A 1 405 ? -10.931 -6.661 -17.956 1.00 94.31 405 ASP A CA 1
ATOM 3201 C C . ASP A 1 405 ? -10.988 -7.028 -16.472 1.00 94.31 405 ASP A C 1
ATOM 3203 O O . ASP A 1 405 ? -10.062 -7.639 -15.928 1.00 94.31 405 ASP A O 1
ATOM 3207 N N . MET A 1 406 ? -12.060 -6.605 -15.802 1.00 96.38 406 MET A N 1
ATOM 3208 C CA . MET A 1 406 ? -12.189 -6.728 -14.348 1.00 96.38 406 MET A CA 1
ATOM 3209 C C . MET A 1 406 ? -12.349 -8.184 -13.900 1.00 96.38 406 MET A C 1
ATOM 3211 O O . MET A 1 406 ? -11.842 -8.552 -12.843 1.00 96.38 406 MET A O 1
ATOM 3215 N N . ASP A 1 407 ? -13.018 -9.019 -14.697 1.00 97.69 407 ASP A N 1
ATOM 3216 C CA . ASP A 1 407 ? -13.258 -10.420 -14.346 1.00 97.69 407 ASP A CA 1
ATOM 3217 C C . ASP A 1 407 ? -11.967 -11.242 -14.439 1.00 97.69 407 ASP A C 1
ATOM 3219 O O . ASP A 1 407 ? -11.565 -11.858 -13.452 1.00 97.69 407 ASP A O 1
ATOM 3223 N N . THR A 1 408 ? -11.230 -11.151 -15.552 1.00 96.25 408 THR A N 1
ATOM 3224 C CA . THR A 1 408 ? -9.917 -11.801 -15.697 1.00 96.25 408 THR A CA 1
ATOM 3225 C C . THR A 1 408 ? -8.902 -11.283 -14.678 1.00 96.25 408 THR A C 1
ATOM 3227 O O . THR A 1 408 ? -8.104 -12.069 -14.165 1.00 96.25 408 THR A O 1
ATOM 3230 N N . TYR A 1 409 ? -8.910 -9.980 -14.369 1.00 96.56 409 TYR A N 1
ATOM 3231 C CA . TYR A 1 409 ? -8.040 -9.410 -13.337 1.00 96.56 409 TYR A CA 1
ATOM 3232 C C . TYR A 1 409 ? -8.353 -9.990 -11.952 1.00 96.56 409 TYR A C 1
ATOM 3234 O O . TYR A 1 409 ? -7.432 -10.386 -11.241 1.00 96.56 409 TYR A O 1
ATOM 3242 N N . VAL A 1 410 ? -9.633 -10.082 -11.578 1.00 98.06 410 VAL A N 1
ATOM 3243 C CA . VAL A 1 410 ? -10.077 -10.634 -10.288 1.00 98.06 410 VAL A CA 1
ATOM 3244 C C . VAL A 1 410 ? -9.763 -12.123 -10.161 1.00 98.06 410 VAL A C 1
ATOM 3246 O O . VAL A 1 410 ? -9.237 -12.533 -9.126 1.00 98.06 410 VAL A O 1
ATOM 3249 N N . ASP A 1 411 ? -10.016 -12.917 -11.201 1.00 97.75 411 ASP A N 1
ATOM 3250 C CA . ASP A 1 411 ? -9.717 -14.354 -11.214 1.00 97.75 411 ASP A CA 1
ATOM 3251 C C . ASP A 1 411 ? -8.207 -14.618 -11.095 1.00 97.75 411 ASP A C 1
ATOM 3253 O O . ASP A 1 411 ? -7.766 -15.446 -10.290 1.00 97.75 411 ASP A O 1
ATOM 3257 N N . ASP A 1 412 ? -7.393 -13.885 -11.864 1.00 97.81 412 ASP A N 1
ATOM 3258 C CA . ASP A 1 412 ? -5.936 -13.977 -11.792 1.00 97.81 412 ASP A CA 1
ATOM 3259 C C . ASP A 1 412 ? -5.410 -13.497 -10.420 1.00 97.81 412 ASP A C 1
ATOM 3261 O O . ASP A 1 412 ? -4.504 -14.116 -9.858 1.00 97.81 412 ASP A O 1
ATOM 3265 N N . LEU A 1 413 ? -5.979 -12.422 -9.856 1.00 98.31 413 LEU A N 1
ATOM 3266 C CA . LEU A 1 413 ? -5.613 -11.886 -8.541 1.00 98.31 413 LEU A CA 1
ATOM 3267 C C . LEU A 1 413 ? -5.950 -12.866 -7.409 1.00 98.31 413 LEU A C 1
ATOM 3269 O O . LEU A 1 413 ? -5.120 -13.071 -6.525 1.00 98.31 413 LEU A O 1
ATOM 3273 N N . GLN A 1 414 ? -7.120 -13.511 -7.448 1.00 98.44 414 GLN A N 1
ATOM 3274 C CA . GLN A 1 414 ? -7.511 -14.523 -6.464 1.00 98.44 414 GLN A CA 1
ATOM 3275 C C . GLN A 1 414 ? -6.508 -15.686 -6.450 1.00 98.44 414 GLN A C 1
ATOM 3277 O O . GLN A 1 414 ? -6.010 -16.041 -5.385 1.00 98.44 414 GLN A O 1
ATOM 3282 N N . ILE A 1 415 ? -6.121 -16.212 -7.620 1.00 98.56 415 ILE A N 1
ATOM 3283 C CA . ILE A 1 415 ? -5.099 -17.272 -7.734 1.00 98.56 415 ILE A CA 1
ATOM 3284 C C . ILE A 1 415 ? -3.747 -16.822 -7.150 1.00 98.56 415 ILE A C 1
ATOM 3286 O O . ILE A 1 415 ? -3.056 -17.608 -6.504 1.00 98.56 415 ILE A O 1
ATOM 3290 N N . LEU A 1 416 ? -3.352 -15.563 -7.358 1.00 98.62 416 LEU A N 1
ATOM 3291 C CA . LEU A 1 416 ? -2.085 -15.030 -6.845 1.00 98.62 416 LEU A CA 1
ATOM 3292 C C . LEU A 1 416 ? -2.096 -14.817 -5.323 1.00 98.62 416 LEU A C 1
ATOM 3294 O O . LEU A 1 416 ? -1.087 -15.081 -4.668 1.00 98.62 416 LEU A O 1
ATOM 3298 N N . ILE A 1 417 ? -3.227 -14.392 -4.754 1.00 98.75 417 ILE A N 1
ATOM 3299 C CA . ILE A 1 417 ? -3.438 -14.326 -3.300 1.00 98.75 417 ILE A CA 1
ATOM 3300 C C . ILE A 1 417 ? -3.392 -15.734 -2.707 1.00 98.75 417 ILE A C 1
ATOM 3302 O O . ILE A 1 417 ? -2.652 -15.971 -1.752 1.00 98.75 417 ILE A O 1
ATOM 3306 N N . ASP A 1 418 ? -4.128 -16.668 -3.310 1.00 98.56 418 ASP A N 1
ATOM 3307 C CA . ASP A 1 418 ? -4.198 -18.062 -2.885 1.00 98.56 418 ASP A CA 1
ATOM 3308 C C . ASP A 1 418 ? -2.808 -18.703 -2.837 1.00 98.56 418 ASP A C 1
ATOM 3310 O O . ASP A 1 418 ? -2.423 -19.244 -1.806 1.00 98.56 418 ASP A O 1
ATOM 3314 N N . ASN A 1 419 ? -1.996 -18.533 -3.886 1.00 98.69 419 ASN A N 1
ATOM 3315 C CA . ASN A 1 419 ? -0.614 -19.016 -3.912 1.00 98.69 419 ASN A CA 1
ATOM 3316 C C . ASN A 1 419 ? 0.231 -18.484 -2.744 1.00 98.69 419 ASN A C 1
ATOM 3318 O O . ASN A 1 419 ? 0.976 -19.242 -2.124 1.00 98.69 419 ASN A O 1
ATOM 3322 N N . VAL A 1 420 ? 0.135 -17.187 -2.436 1.00 98.56 420 VAL A N 1
ATOM 3323 C CA . VAL A 1 420 ? 0.897 -16.578 -1.336 1.00 98.56 420 VAL A CA 1
ATOM 3324 C C . VAL A 1 420 ? 0.446 -17.133 0.016 1.00 98.56 420 VAL A C 1
ATOM 3326 O O . VAL A 1 420 ? 1.295 -17.495 0.833 1.00 98.56 420 VAL A O 1
ATOM 3329 N N . LEU A 1 421 ? -0.865 -17.234 0.256 1.00 98.50 421 LEU A N 1
ATOM 3330 C CA . LEU A 1 421 ? -1.408 -17.751 1.514 1.00 98.50 421 LEU A CA 1
ATOM 3331 C C . LEU A 1 421 ? -1.095 -19.241 1.701 1.00 98.50 421 LEU A C 1
ATOM 3333 O O . LEU A 1 421 ? -0.637 -19.631 2.775 1.00 98.50 421 LEU A O 1
ATOM 3337 N N . ASP A 1 422 ? -1.253 -20.052 0.656 1.00 98.38 422 ASP A N 1
ATOM 3338 C CA . ASP A 1 422 ? -0.992 -21.493 0.683 1.00 98.38 422 ASP A CA 1
ATOM 3339 C C . ASP A 1 422 ? 0.493 -21.784 0.947 1.00 98.38 422 ASP A C 1
ATOM 3341 O O . ASP A 1 422 ? 0.823 -22.606 1.803 1.00 98.38 422 ASP A O 1
ATOM 3345 N N . ILE A 1 423 ? 1.417 -21.070 0.288 1.00 98.25 423 ILE A N 1
ATOM 3346 C CA . ILE A 1 423 ? 2.860 -21.238 0.531 1.00 98.25 423 ILE A CA 1
ATOM 3347 C C . ILE A 1 423 ? 3.236 -20.773 1.950 1.00 98.25 423 ILE A C 1
ATOM 3349 O O . ILE A 1 423 ? 4.009 -21.454 2.630 1.00 98.25 423 ILE A O 1
ATOM 3353 N N . PHE A 1 424 ? 2.665 -19.669 2.454 1.00 97.44 424 PHE A N 1
ATOM 3354 C CA . PHE A 1 424 ? 2.840 -19.284 3.862 1.00 97.44 424 PHE A CA 1
ATOM 3355 C C . PHE A 1 424 ? 2.321 -20.362 4.823 1.00 97.44 424 PHE A C 1
ATOM 3357 O O . PHE A 1 424 ? 2.974 -20.626 5.833 1.00 97.44 424 PHE A O 1
ATOM 3364 N N . ALA A 1 425 ? 1.184 -20.992 4.517 1.00 96.94 425 ALA A N 1
ATOM 3365 C CA . ALA A 1 425 ? 0.599 -22.048 5.336 1.00 96.94 425 ALA A CA 1
ATOM 3366 C C . ALA A 1 425 ? 1.455 -23.325 5.346 1.00 96.94 425 ALA A C 1
ATOM 3368 O O . ALA A 1 425 ? 1.624 -23.922 6.404 1.00 96.94 425 ALA A O 1
ATOM 3369 N N . VAL A 1 426 ? 2.077 -23.695 4.220 1.00 96.50 426 VAL A N 1
ATOM 3370 C CA . VAL A 1 426 ? 3.038 -24.813 4.152 1.00 96.50 426 VAL A CA 1
ATOM 3371 C C . VAL A 1 426 ? 4.271 -24.556 5.031 1.00 96.50 426 VAL A C 1
ATOM 3373 O O . VAL A 1 426 ? 4.747 -25.474 5.700 1.00 96.50 426 VAL A O 1
ATOM 3376 N N . ILE A 1 427 ? 4.810 -23.329 5.044 1.00 95.19 427 ILE A N 1
ATOM 3377 C CA . ILE A 1 427 ? 6.050 -23.019 5.779 1.00 95.19 427 ILE A CA 1
ATOM 3378 C C . ILE A 1 427 ? 5.785 -22.773 7.272 1.00 95.19 427 ILE A C 1
ATOM 3380 O O . ILE A 1 427 ? 6.509 -23.286 8.125 1.00 95.19 427 ILE A O 1
ATOM 3384 N N . GLU A 1 428 ? 4.772 -21.971 7.606 1.00 92.75 428 GLU A N 1
ATOM 3385 C CA . GLU A 1 428 ? 4.465 -21.568 8.981 1.00 92.75 428 GLU A CA 1
ATOM 3386 C C . GLU A 1 428 ? 2.938 -21.421 9.191 1.00 92.75 428 GLU A C 1
ATOM 3388 O O . GLU A 1 428 ? 2.416 -20.300 9.220 1.00 92.75 428 GLU A O 1
ATOM 3393 N N . PRO A 1 429 ? 2.202 -22.540 9.391 1.00 94.69 429 PRO A N 1
ATOM 3394 C CA . PRO A 1 429 ? 0.735 -22.556 9.464 1.00 94.69 429 PRO A CA 1
ATOM 3395 C C . PRO A 1 429 ? 0.117 -21.537 10.434 1.00 94.69 429 PRO A C 1
ATOM 3397 O O . PRO A 1 429 ? -0.958 -20.989 10.176 1.00 94.69 429 PRO A O 1
ATOM 3400 N N . SER A 1 430 ? 0.803 -21.250 11.546 1.00 93.44 430 SER A N 1
ATOM 3401 C CA . SER A 1 430 ? 0.372 -20.312 12.590 1.00 93.44 430 SER A CA 1
ATOM 3402 C C . SER A 1 430 ? 0.203 -18.871 12.096 1.00 93.44 430 SER A C 1
ATOM 3404 O O . SER A 1 430 ? -0.520 -18.100 12.734 1.00 93.44 430 SER A O 1
ATOM 3406 N N . ARG A 1 431 ? 0.819 -18.481 10.969 1.00 92.56 431 ARG A N 1
ATOM 3407 C CA . ARG A 1 431 ? 0.689 -17.130 10.393 1.00 92.56 431 ARG A CA 1
ATOM 3408 C C . ARG A 1 431 ? -0.764 -16.781 10.072 1.00 92.56 431 ARG A C 1
ATOM 3410 O O . ARG A 1 431 ? -1.177 -15.667 10.383 1.00 92.56 431 ARG A O 1
ATOM 3417 N N . MET A 1 432 ? -1.546 -17.731 9.556 1.00 95.00 432 MET A N 1
ATOM 3418 C CA . MET A 1 432 ? -2.966 -17.523 9.227 1.00 95.00 432 MET A CA 1
ATOM 3419 C C . MET A 1 432 ? -3.807 -17.232 10.476 1.00 95.00 432 MET A C 1
ATOM 3421 O O . MET A 1 432 ? -4.625 -16.316 10.492 1.00 95.00 432 MET A O 1
ATOM 3425 N N . VAL A 1 433 ? -3.547 -17.954 11.570 1.00 92.75 433 VAL A N 1
ATOM 3426 C CA . VAL A 1 433 ? -4.274 -17.805 12.844 1.00 92.75 433 VAL A CA 1
ATOM 3427 C C . VAL A 1 433 ? -3.905 -16.513 13.585 1.00 92.75 433 VAL A C 1
ATOM 3429 O O . VAL A 1 433 ? -4.744 -15.964 14.312 1.00 92.75 433 VAL A O 1
ATOM 3432 N N . THR A 1 434 ? -2.664 -16.034 13.420 1.00 89.69 434 THR A N 1
ATOM 3433 C CA . THR A 1 434 ? -2.056 -14.978 14.254 1.00 89.69 434 THR A CA 1
ATOM 3434 C C . THR A 1 434 ? -1.877 -13.619 13.577 1.00 89.69 434 THR A C 1
ATOM 3436 O O . THR A 1 434 ? -1.834 -12.613 14.282 1.00 89.69 434 THR A O 1
ATOM 3439 N N . LYS A 1 435 ? -1.767 -13.531 12.244 1.00 91.31 435 LYS A N 1
ATOM 3440 C CA . LYS A 1 435 ? -1.510 -12.263 11.536 1.00 91.31 435 LYS A CA 1
ATOM 3441 C C . LYS A 1 435 ? -2.684 -11.887 10.635 1.00 91.31 435 LYS A C 1
ATOM 3443 O O . LYS A 1 435 ? -2.764 -12.304 9.486 1.00 91.31 435 LYS A O 1
ATOM 3448 N N . ALA A 1 436 ? -3.561 -11.021 11.152 1.00 90.75 436 ALA A N 1
ATOM 3449 C CA . ALA A 1 436 ? -4.782 -10.568 10.474 1.00 90.75 436 ALA A CA 1
ATOM 3450 C C . ALA A 1 436 ? -4.548 -10.008 9.055 1.00 90.75 436 ALA A C 1
ATOM 3452 O O . ALA A 1 436 ? -5.405 -10.192 8.196 1.00 90.75 436 ALA A O 1
ATOM 3453 N N . LYS A 1 437 ? -3.373 -9.413 8.779 1.00 94.06 437 LYS A N 1
ATOM 3454 C CA . LYS A 1 437 ? -2.970 -8.945 7.437 1.00 94.06 437 LYS A CA 1
ATOM 3455 C C . LYS A 1 437 ? -3.051 -10.052 6.361 1.00 94.06 437 LYS A C 1
ATOM 3457 O O . LYS A 1 437 ? -3.360 -9.736 5.219 1.00 94.06 437 LYS A O 1
ATOM 3462 N N . MET A 1 438 ? -2.852 -11.329 6.726 1.00 95.25 438 MET A N 1
ATOM 3463 C CA . MET A 1 438 ? -3.008 -12.477 5.815 1.00 95.25 438 MET A CA 1
ATOM 3464 C C . MET A 1 438 ? -4.458 -12.650 5.352 1.00 95.25 438 MET A C 1
ATOM 3466 O O . MET A 1 438 ? -4.720 -12.756 4.162 1.00 95.25 438 MET A O 1
ATOM 3470 N N . HIS A 1 439 ? -5.413 -12.627 6.284 1.00 96.31 439 HIS A N 1
ATOM 3471 C CA . HIS A 1 439 ? -6.827 -12.741 5.935 1.00 96.31 439 HIS A CA 1
ATOM 3472 C C . HIS A 1 439 ? -7.358 -11.459 5.271 1.00 96.31 439 HIS A C 1
ATOM 3474 O O . HIS A 1 439 ? -8.129 -11.538 4.321 1.00 96.31 439 HIS A O 1
ATOM 3480 N N . ILE A 1 440 ? -6.932 -10.274 5.725 1.00 95.88 440 ILE A N 1
ATOM 3481 C CA . ILE A 1 440 ? -7.370 -8.986 5.155 1.00 95.88 440 ILE A CA 1
ATOM 3482 C C . ILE A 1 440 ? -7.078 -8.920 3.646 1.00 95.88 440 ILE A C 1
ATOM 3484 O O . ILE A 1 440 ? -7.924 -8.442 2.895 1.00 95.88 440 ILE A O 1
ATOM 3488 N N . LEU A 1 441 ? -5.953 -9.489 3.194 1.00 97.12 441 LEU A N 1
ATOM 3489 C CA . LEU A 1 441 ? -5.606 -9.628 1.775 1.00 97.12 441 LEU A CA 1
ATOM 3490 C C . LEU A 1 441 ? -6.687 -10.342 0.938 1.00 97.12 441 LEU A C 1
ATOM 3492 O O . LEU A 1 441 ? -6.879 -9.977 -0.218 1.00 97.12 441 LEU A O 1
ATOM 3496 N N . THR A 1 442 ? -7.439 -11.294 1.506 1.00 97.81 442 THR A N 1
ATOM 3497 C CA . THR A 1 442 ? -8.507 -12.027 0.789 1.00 97.81 442 THR A CA 1
ATOM 3498 C C . THR A 1 442 ? -9.654 -11.127 0.313 1.00 97.81 442 THR A C 1
ATOM 3500 O O . THR A 1 442 ? -10.420 -11.524 -0.560 1.00 97.81 442 THR A O 1
ATOM 3503 N N . HIS A 1 443 ? -9.761 -9.897 0.830 1.00 97.94 443 HIS A N 1
ATOM 3504 C CA . HIS A 1 443 ? -10.740 -8.907 0.377 1.00 97.94 443 HIS A CA 1
ATOM 3505 C C . HIS A 1 443 ? -10.271 -8.054 -0.820 1.00 97.94 443 HIS A C 1
ATOM 3507 O O . HIS A 1 443 ? -11.095 -7.364 -1.419 1.00 97.94 443 HIS A O 1
ATOM 3513 N N . ALA A 1 444 ? -8.994 -8.106 -1.217 1.00 97.94 444 ALA A N 1
ATOM 3514 C CA . ALA A 1 444 ? -8.473 -7.305 -2.332 1.00 97.94 444 ALA A CA 1
ATOM 3515 C C . ALA A 1 444 ? -9.218 -7.512 -3.679 1.00 97.94 444 ALA A C 1
ATOM 3517 O O . ALA A 1 444 ? -9.400 -6.529 -4.397 1.00 97.94 444 ALA A O 1
ATOM 3518 N N . PRO A 1 445 ? -9.732 -8.712 -4.033 1.00 98.12 445 PRO A N 1
ATOM 3519 C CA . PRO A 1 445 ? -10.548 -8.887 -5.240 1.00 98.12 445 PRO A CA 1
ATOM 3520 C C . PRO A 1 445 ? -11.920 -8.193 -5.172 1.00 98.12 445 PRO A C 1
ATOM 3522 O O . PRO A 1 445 ? -12.439 -7.759 -6.199 1.00 98.12 445 PRO A O 1
ATOM 3525 N N . PHE A 1 446 ? -12.504 -8.039 -3.975 1.00 97.38 446 PHE A N 1
ATOM 3526 C CA . PHE A 1 446 ? -13.713 -7.228 -3.778 1.00 97.38 446 PHE A CA 1
ATOM 3527 C C . PHE A 1 446 ? -13.394 -5.735 -3.922 1.00 97.38 446 PHE A C 1
ATOM 3529 O O . PHE A 1 446 ? -14.119 -5.016 -4.608 1.00 97.38 446 PHE A O 1
ATOM 3536 N N . ASP A 1 447 ? -12.279 -5.282 -3.340 1.00 97.12 447 ASP A N 1
ATOM 3537 C CA . ASP A 1 447 ? -11.839 -3.888 -3.452 1.00 97.12 447 ASP A CA 1
ATOM 3538 C C . ASP A 1 447 ? -11.534 -3.501 -4.898 1.00 97.12 447 ASP A C 1
ATOM 3540 O O . ASP A 1 447 ? -11.936 -2.426 -5.332 1.00 97.12 447 ASP A O 1
ATOM 3544 N N . ALA A 1 448 ? -10.922 -4.397 -5.677 1.00 96.88 448 ALA A N 1
ATOM 3545 C CA . ALA A 1 448 ? -10.655 -4.160 -7.091 1.00 96.88 448 ALA A CA 1
ATOM 3546 C C . ALA A 1 448 ? -11.943 -3.895 -7.890 1.00 96.88 448 ALA A C 1
ATOM 3548 O O . ALA A 1 448 ? -11.990 -2.991 -8.721 1.00 96.88 448 ALA A O 1
ATOM 3549 N N . ARG A 1 449 ? -13.028 -4.620 -7.587 1.00 96.50 449 ARG A N 1
ATOM 3550 C CA . ARG A 1 449 ? -14.351 -4.387 -8.196 1.00 96.50 449 ARG A CA 1
ATOM 3551 C C . ARG A 1 449 ? -15.042 -3.115 -7.697 1.00 96.50 449 ARG A C 1
ATOM 3553 O O . ARG A 1 449 ? -15.944 -2.631 -8.376 1.00 96.50 449 ARG A O 1
ATOM 3560 N N . ARG A 1 450 ? -14.667 -2.599 -6.521 1.00 94.31 450 ARG A N 1
ATOM 3561 C CA . ARG A 1 450 ? -15.306 -1.442 -5.872 1.00 94.31 450 ARG A CA 1
ATOM 3562 C C . ARG A 1 450 ? -14.612 -0.113 -6.179 1.00 94.31 450 ARG A C 1
ATOM 3564 O O . ARG A 1 450 ? -15.304 0.864 -6.446 1.00 94.31 450 ARG A O 1
ATOM 3571 N N . PHE A 1 451 ? -13.282 -0.094 -6.154 1.00 94.19 451 PHE A N 1
ATOM 3572 C CA . PHE A 1 451 ? -12.441 1.098 -6.321 1.00 94.19 451 PHE A CA 1
ATOM 3573 C C . PHE A 1 451 ? -11.654 1.097 -7.639 1.00 94.19 451 PHE A C 1
ATOM 3575 O O . PHE A 1 451 ? -11.124 2.129 -8.045 1.00 94.19 451 PHE A O 1
ATOM 3582 N N . GLY A 1 452 ? -11.589 -0.041 -8.337 1.00 94.81 452 GLY A N 1
ATOM 3583 C CA . GLY A 1 452 ? -10.743 -0.204 -9.513 1.00 94.81 452 GLY A CA 1
ATOM 3584 C C . GLY A 1 452 ? -9.295 -0.545 -9.123 1.00 94.81 452 GLY A C 1
ATOM 3585 O O . GLY A 1 452 ? -9.079 -1.373 -8.235 1.00 94.81 452 GLY A O 1
ATOM 3586 N N . PRO A 1 453 ? -8.280 0.029 -9.791 1.00 94.56 453 PRO A N 1
ATOM 3587 C CA . PRO A 1 453 ? -6.884 -0.342 -9.563 1.00 94.56 453 PRO A CA 1
ATOM 3588 C C . PRO A 1 453 ? -6.382 0.091 -8.171 1.00 94.56 453 PRO A C 1
ATOM 3590 O O . PRO A 1 453 ? -6.294 1.280 -7.863 1.00 94.56 453 PRO A O 1
ATOM 3593 N N . LEU A 1 454 ? -6.016 -0.884 -7.328 1.00 94.12 454 LEU A N 1
ATOM 3594 C CA . LEU A 1 454 ? -5.756 -0.686 -5.889 1.00 94.12 454 LEU A CA 1
ATOM 3595 C C . LEU A 1 454 ? -4.576 0.239 -5.554 1.00 94.12 454 LEU A C 1
ATOM 3597 O O . LEU A 1 454 ? -4.481 0.720 -4.427 1.00 94.12 454 LEU A O 1
ATOM 3601 N N . ILE A 1 455 ? -3.703 0.539 -6.519 1.00 90.94 455 ILE A N 1
ATOM 3602 C CA . ILE A 1 455 ? -2.645 1.543 -6.352 1.00 90.94 455 ILE A CA 1
ATOM 3603 C C . ILE A 1 455 ? -3.204 2.944 -6.036 1.00 90.94 455 ILE A C 1
ATOM 3605 O O . ILE A 1 455 ? -2.522 3.728 -5.378 1.00 90.94 455 ILE A O 1
ATOM 3609 N N . GLY A 1 456 ? -4.444 3.246 -6.445 1.00 89.00 456 GLY A N 1
ATOM 3610 C CA . GLY A 1 456 ? -5.130 4.502 -6.118 1.00 89.00 456 GLY A CA 1
ATOM 3611 C C . GLY A 1 456 ? -5.472 4.667 -4.631 1.00 89.00 456 GLY A C 1
ATOM 3612 O O . GLY A 1 456 ? -5.610 5.793 -4.167 1.00 89.00 456 GLY A O 1
ATOM 3613 N N . GLU A 1 457 ? -5.538 3.567 -3.876 1.00 91.50 457 GLU A N 1
ATOM 3614 C CA . GLU A 1 457 ? -5.865 3.531 -2.441 1.00 91.50 457 GLU A CA 1
ATOM 3615 C C . GLU A 1 457 ? -4.601 3.375 -1.556 1.00 91.50 457 GLU A C 1
ATOM 3617 O O . GLU A 1 457 ? -4.681 2.957 -0.401 1.00 91.50 457 GLU A O 1
ATOM 3622 N N . CYS A 1 458 ? -3.407 3.666 -2.092 1.00 88.69 458 CYS A N 1
ATOM 3623 C CA . CYS A 1 458 ? -2.119 3.530 -1.397 1.00 88.69 458 CYS A CA 1
ATOM 3624 C C . CYS A 1 458 ? -1.788 4.759 -0.520 1.00 88.69 458 CYS A C 1
ATOM 3626 O O . CYS A 1 458 ? -1.848 5.897 -0.992 1.00 88.69 458 CYS A O 1
ATOM 3628 N N . THR A 1 459 ? -1.353 4.567 0.734 1.00 89.00 459 THR A N 1
ATOM 3629 C CA . THR A 1 459 ? -1.111 5.690 1.677 1.00 89.00 459 THR A CA 1
ATOM 3630 C C . THR A 1 459 ? 0.206 6.444 1.490 1.00 89.00 459 THR A C 1
ATOM 3632 O O . THR A 1 459 ? 0.415 7.472 2.132 1.00 89.00 459 THR A O 1
ATOM 3635 N N . GLU A 1 460 ? 1.093 5.991 0.606 1.00 83.00 460 GLU A N 1
ATOM 3636 C CA . GLU A 1 460 ? 2.482 6.466 0.481 1.00 83.00 460 GLU A CA 1
ATOM 3637 C C . GLU A 1 460 ? 2.623 7.992 0.295 1.00 83.00 460 GLU A C 1
ATOM 3639 O O . GLU A 1 460 ? 3.491 8.614 0.912 1.00 83.00 460 GLU A O 1
ATOM 3644 N N . ASN A 1 461 ? 1.733 8.616 -0.481 1.00 77.94 461 ASN A N 1
ATOM 3645 C CA . ASN A 1 461 ? 1.714 10.069 -0.699 1.00 77.94 461 ASN A CA 1
ATOM 3646 C C . ASN A 1 461 ? 1.213 10.826 0.549 1.00 77.94 461 ASN A C 1
ATOM 3648 O O . ASN A 1 461 ? 1.766 11.851 0.947 1.00 77.94 461 ASN A O 1
ATOM 3652 N N . TYR A 1 462 ? 0.201 10.293 1.237 1.00 82.00 462 TYR A N 1
ATOM 3653 C CA . TYR A 1 462 ? -0.276 10.842 2.511 1.00 82.00 462 TYR A CA 1
ATOM 3654 C C . TYR A 1 462 ? 0.794 10.704 3.612 1.00 82.00 462 TYR A C 1
ATOM 3656 O O . TYR A 1 462 ? 0.943 11.581 4.466 1.00 82.00 462 TYR A O 1
ATOM 3664 N N . GLU A 1 463 ? 1.608 9.648 3.560 1.00 81.00 463 GLU A N 1
ATOM 3665 C CA . GLU A 1 463 ? 2.765 9.464 4.435 1.00 81.00 463 GLU A CA 1
ATOM 3666 C C . GLU A 1 463 ? 3.929 10.410 4.120 1.00 81.00 463 GLU A C 1
ATOM 3668 O O . GLU A 1 463 ? 4.562 10.904 5.060 1.00 81.00 463 GLU A O 1
ATOM 3673 N N . SER A 1 464 ? 4.187 10.720 2.843 1.00 76.50 464 SER A N 1
ATOM 3674 C CA . SER A 1 464 ? 5.166 11.744 2.439 1.00 76.50 464 SER A CA 1
ATOM 3675 C C . SER A 1 464 ? 4.797 13.108 3.050 1.00 76.50 464 SER A C 1
ATOM 3677 O O . SER A 1 464 ? 5.637 13.790 3.654 1.00 76.50 464 SER A O 1
ATOM 3679 N N . TYR A 1 465 ? 3.499 13.439 3.050 1.00 80.69 465 TYR A N 1
ATOM 3680 C CA . TYR A 1 465 ? 2.952 14.670 3.621 1.00 80.69 465 TYR A CA 1
ATOM 3681 C C . TYR A 1 465 ? 3.187 14.812 5.139 1.00 80.69 465 TYR A C 1
ATOM 3683 O O . TYR A 1 465 ? 3.269 15.934 5.653 1.00 80.69 465 TYR A O 1
ATOM 3691 N N . ASN A 1 466 ? 3.422 13.717 5.877 1.00 81.25 466 ASN A N 1
ATOM 3692 C CA . ASN A 1 466 ? 3.847 13.807 7.281 1.00 81.25 466 ASN A CA 1
ATOM 3693 C C . ASN A 1 466 ? 5.193 14.544 7.447 1.00 81.25 466 ASN A C 1
ATOM 3695 O O . ASN A 1 466 ? 5.477 15.064 8.527 1.00 81.25 466 ASN A O 1
ATOM 3699 N N . GLY A 1 467 ? 6.039 14.620 6.413 1.00 78.38 467 GLY A N 1
ATOM 3700 C CA . GLY A 1 467 ? 7.210 15.505 6.400 1.00 78.38 467 GLY A CA 1
ATOM 3701 C C . GLY A 1 467 ? 6.815 16.980 6.533 1.00 78.38 467 GLY A C 1
ATOM 3702 O O . GLY A 1 467 ? 7.302 17.675 7.427 1.00 78.38 467 GLY A O 1
ATOM 3703 N N . VAL A 1 468 ? 5.854 17.415 5.715 1.00 79.50 468 VAL A N 1
ATOM 3704 C CA . VAL A 1 468 ? 5.300 18.781 5.678 1.00 79.50 468 VAL A CA 1
ATOM 3705 C C . VAL A 1 468 ? 4.648 19.141 7.017 1.00 79.50 468 VAL A C 1
ATOM 3707 O O . VAL A 1 468 ? 4.931 20.190 7.600 1.00 79.50 468 VAL A O 1
ATOM 3710 N N . PHE A 1 469 ? 3.838 18.230 7.567 1.00 82.00 469 PHE A N 1
ATOM 3711 C CA . PHE A 1 469 ? 3.198 18.397 8.875 1.00 82.00 469 PHE A CA 1
ATOM 3712 C C . PHE A 1 469 ? 4.224 18.590 10.008 1.00 82.00 469 PHE A C 1
ATOM 3714 O O . PHE A 1 469 ? 4.108 19.524 10.810 1.00 82.00 469 PHE A O 1
ATOM 3721 N N . ARG A 1 470 ? 5.274 17.752 10.051 1.00 81.94 470 ARG A N 1
ATOM 3722 C CA . ARG A 1 470 ? 6.367 17.875 11.033 1.00 81.94 470 ARG A CA 1
ATOM 3723 C C . ARG A 1 470 ? 7.100 19.210 10.890 1.00 81.94 470 ARG A C 1
ATOM 3725 O O . ARG A 1 470 ? 7.352 19.857 11.902 1.00 81.94 470 ARG A O 1
ATOM 3732 N N . GLN A 1 471 ? 7.380 19.667 9.668 1.00 79.50 471 GLN A N 1
ATOM 3733 C CA . GLN A 1 471 ? 8.013 20.970 9.420 1.00 79.50 471 GLN A CA 1
ATOM 3734 C C . GLN A 1 471 ? 7.160 22.142 9.925 1.00 79.50 471 GLN A C 1
ATOM 3736 O O . GLN A 1 471 ? 7.677 23.009 10.628 1.00 79.50 471 GLN A O 1
ATOM 3741 N N . CYS A 1 472 ? 5.847 22.152 9.665 1.00 81.44 472 CYS A N 1
ATOM 3742 C CA . CYS A 1 472 ? 4.950 23.170 10.226 1.00 81.44 472 CYS A CA 1
ATOM 3743 C C . CYS A 1 472 ? 4.939 23.172 11.766 1.00 81.44 472 CYS A C 1
ATOM 3745 O O . CYS A 1 472 ? 4.759 24.232 12.369 1.00 81.44 472 CYS A O 1
ATOM 3747 N N . SER A 1 473 ? 5.162 22.023 12.413 1.00 81.25 473 SER A N 1
ATOM 3748 C CA . SER A 1 473 ? 5.359 21.950 13.866 1.00 81.25 473 SER A CA 1
ATOM 3749 C C . SER A 1 473 ? 6.709 22.547 14.290 1.00 81.25 473 SER A C 1
ATOM 3751 O O . SER A 1 473 ? 6.739 23.421 15.158 1.00 81.25 473 SER A O 1
ATOM 3753 N N . ILE A 1 474 ? 7.809 22.139 13.642 1.00 77.81 474 ILE A N 1
ATOM 3754 C CA . ILE A 1 474 ? 9.192 22.584 13.914 1.00 77.81 474 ILE A CA 1
ATOM 3755 C C . ILE A 1 474 ? 9.342 24.109 13.790 1.00 77.81 474 ILE A C 1
ATOM 3757 O O . ILE A 1 474 ? 9.974 24.732 14.635 1.00 77.81 474 ILE A O 1
ATOM 3761 N N . PHE A 1 475 ? 8.710 24.736 12.794 1.00 72.44 475 PHE A N 1
ATOM 3762 C CA . PHE A 1 475 ? 8.783 26.189 12.574 1.00 72.44 475 PHE A CA 1
ATOM 3763 C C . PHE A 1 475 ? 7.693 26.999 13.314 1.00 72.44 475 PHE A C 1
ATOM 3765 O O . PHE A 1 475 ? 7.437 28.165 12.992 1.00 72.44 475 PHE A O 1
ATOM 3772 N N . SER A 1 476 ? 7.027 26.402 14.310 1.00 76.94 476 SER A N 1
ATOM 3773 C CA . SER A 1 476 ? 5.979 27.057 15.107 1.00 76.94 476 SER A CA 1
ATOM 3774 C C . SER A 1 476 ? 6.550 27.842 16.311 1.00 76.94 476 SER A C 1
ATOM 3776 O O . SER A 1 476 ? 7.667 28.353 16.288 1.00 76.94 476 SER A O 1
ATOM 3778 N N . ASN A 1 477 ? 5.749 28.052 17.360 1.00 79.12 477 ASN A N 1
ATOM 3779 C CA . ASN A 1 477 ? 6.230 28.451 18.695 1.00 79.12 477 ASN A CA 1
ATOM 3780 C C . ASN A 1 477 ? 5.999 27.347 19.748 1.00 79.12 477 ASN A C 1
ATOM 3782 O O . ASN A 1 477 ? 6.189 27.594 20.936 1.00 79.12 477 ASN A O 1
ATOM 3786 N N . HIS A 1 478 ? 5.511 26.179 19.318 1.00 78.44 478 HIS A N 1
ATOM 3787 C CA . HIS A 1 478 ? 5.112 25.017 20.119 1.00 78.44 478 HIS A CA 1
ATOM 3788 C C . HIS A 1 478 ? 4.051 25.246 21.221 1.00 78.44 478 HIS A C 1
ATOM 3790 O O . HIS A 1 478 ? 3.635 24.282 21.853 1.00 78.44 478 HIS A O 1
ATOM 3796 N N . ARG A 1 479 ? 3.525 26.467 21.421 1.00 83.88 479 ARG A N 1
ATOM 3797 C CA . ARG A 1 479 ? 2.503 26.771 22.450 1.00 83.88 479 ARG A CA 1
ATOM 3798 C C . ARG A 1 479 ? 1.088 26.316 22.083 1.00 83.88 479 ARG A C 1
ATOM 3800 O O . ARG A 1 479 ? 0.236 26.239 22.959 1.00 83.88 479 ARG A O 1
ATOM 3807 N N . ALA A 1 480 ? 0.812 26.090 20.798 1.00 86.25 480 ALA A N 1
ATOM 3808 C CA . ALA A 1 480 ? -0.456 25.536 20.314 1.00 86.25 480 ALA A CA 1
ATOM 3809 C C . ALA A 1 480 ? -0.254 24.835 18.952 1.00 86.25 480 ALA A C 1
ATOM 3811 O O . ALA A 1 480 ? -0.680 25.382 17.928 1.00 86.25 480 ALA A O 1
ATOM 3812 N N . PRO A 1 481 ? 0.421 23.665 18.908 1.00 86.69 481 PRO A N 1
ATOM 3813 C CA . PRO A 1 481 ? 0.890 23.051 17.663 1.00 86.69 481 PRO A CA 1
ATOM 3814 C C . PRO A 1 481 ? -0.211 22.886 16.612 1.00 86.69 481 PRO A C 1
ATOM 3816 O O . PRO A 1 481 ? -0.087 23.448 15.530 1.00 86.69 481 PRO A O 1
ATOM 3819 N N . SER A 1 482 ? -1.337 22.247 16.951 1.00 90.25 482 SER A N 1
ATOM 3820 C CA . SER A 1 482 ? -2.494 22.069 16.056 1.00 90.25 482 SER A CA 1
ATOM 3821 C C . SER A 1 482 ? -2.959 23.360 15.379 1.00 90.25 482 SER A C 1
ATOM 3823 O O . SER A 1 482 ? -3.131 23.410 14.163 1.00 90.25 482 SER A O 1
ATOM 3825 N N . ARG A 1 483 ? -3.125 24.436 16.158 1.00 89.38 483 ARG A N 1
ATOM 3826 C CA . ARG A 1 483 ? -3.602 25.738 15.670 1.00 89.38 483 ARG A CA 1
ATOM 3827 C C . ARG A 1 483 ? -2.579 26.407 14.755 1.00 89.38 483 ARG A C 1
ATOM 3829 O O . ARG A 1 483 ? -2.951 27.028 13.760 1.00 89.38 483 ARG A O 1
ATOM 3836 N N . ASP A 1 484 ? -1.303 26.324 15.110 1.00 86.50 484 ASP A N 1
ATOM 3837 C CA . ASP A 1 484 ? -0.233 27.003 14.381 1.00 86.50 484 ASP A CA 1
ATOM 3838 C C . ASP A 1 484 ? 0.188 26.211 13.127 1.00 86.50 484 ASP A C 1
ATOM 3840 O O . ASP A 1 484 ? 0.595 26.823 12.140 1.00 86.50 484 ASP A O 1
ATOM 3844 N N . ILE A 1 485 ? -0.012 24.887 13.107 1.00 87.62 485 ILE A N 1
ATOM 3845 C CA . ILE A 1 485 ? 0.050 24.036 11.908 1.00 87.62 485 ILE A CA 1
ATOM 3846 C C . ILE A 1 485 ? -1.134 24.339 10.983 1.00 87.62 485 ILE A C 1
ATOM 3848 O O . ILE A 1 485 ? -0.912 24.717 9.836 1.00 87.62 485 ILE A O 1
ATOM 3852 N N . ALA A 1 486 ? -2.377 24.285 11.478 1.00 90.44 486 ALA A N 1
ATOM 3853 C CA . ALA A 1 486 ? -3.576 24.557 10.676 1.00 90.44 486 ALA A CA 1
ATOM 3854 C C . ALA A 1 486 ? -3.533 25.943 10.002 1.00 90.44 486 ALA A C 1
ATOM 3856 O O . ALA A 1 486 ? -3.896 26.088 8.836 1.00 90.44 486 ALA A O 1
ATOM 3857 N N . LYS A 1 487 ? -3.008 26.964 10.696 1.00 88.25 487 LYS A N 1
ATOM 3858 C CA . LYS A 1 487 ? -2.779 28.301 10.121 1.00 88.25 487 LYS A CA 1
ATOM 3859 C C . LYS A 1 487 ? -1.687 28.337 9.050 1.00 88.25 487 LYS A C 1
ATOM 3861 O O . LYS A 1 487 ? -1.793 29.133 8.122 1.00 88.25 487 LYS A O 1
ATOM 3866 N N . GLN A 1 488 ? -0.631 27.534 9.171 1.00 85.94 488 GLN A N 1
ATOM 3867 C CA . GLN A 1 488 ? 0.415 27.454 8.147 1.00 85.94 488 GLN A CA 1
ATOM 3868 C C . GLN A 1 488 ? -0.083 26.718 6.904 1.00 85.94 488 GLN A C 1
ATOM 3870 O O . GLN A 1 488 ? 0.037 27.255 5.806 1.00 85.94 488 GLN A O 1
ATOM 3875 N N . LEU A 1 489 ? -0.710 25.554 7.083 1.00 86.88 489 LEU A N 1
ATOM 3876 C CA . LEU A 1 489 ? -1.254 24.761 5.983 1.00 86.88 489 LEU A CA 1
ATOM 3877 C C . LEU A 1 489 ? -2.394 25.514 5.278 1.00 86.88 489 LEU A C 1
ATOM 3879 O O . LEU A 1 489 ? -2.352 25.653 4.063 1.00 86.88 489 LEU A O 1
ATOM 3883 N N . GLY A 1 490 ? -3.306 26.171 6.005 1.00 88.56 490 GLY A N 1
ATOM 3884 C CA . GLY A 1 490 ? -4.317 27.056 5.403 1.00 88.56 490 GLY A CA 1
ATOM 3885 C C . GLY A 1 490 ? -3.735 28.248 4.618 1.00 88.56 490 GLY A C 1
ATOM 3886 O O . GLY A 1 490 ? -4.307 28.673 3.613 1.00 88.56 490 GLY A O 1
ATOM 3887 N N . CYS A 1 491 ? -2.565 28.767 5.013 1.00 86.00 491 CYS A N 1
ATOM 3888 C CA . CYS A 1 491 ? -1.835 29.765 4.222 1.00 86.00 491 CYS A CA 1
ATOM 3889 C C . CYS A 1 491 ? -1.200 29.172 2.952 1.00 86.00 491 CYS A C 1
ATOM 3891 O O . CYS A 1 491 ? -1.105 29.888 1.951 1.00 86.00 491 CYS A O 1
ATOM 3893 N N . ILE A 1 492 ? -0.781 27.902 2.974 1.00 84.38 492 ILE A N 1
ATOM 3894 C CA . ILE A 1 492 ? -0.277 27.173 1.801 1.00 84.38 492 ILE A CA 1
ATOM 3895 C C . ILE A 1 492 ? -1.432 26.871 0.841 1.00 84.38 492 ILE A C 1
ATOM 3897 O O . ILE A 1 492 ? -1.353 27.282 -0.311 1.00 84.38 492 ILE A O 1
ATOM 3901 N N . GLU A 1 493 ? -2.545 26.303 1.311 1.00 86.94 493 GLU A N 1
ATOM 3902 C CA . GLU A 1 493 ? -3.746 26.030 0.501 1.00 86.94 493 GLU A CA 1
ATOM 3903 C C . GLU A 1 493 ? -4.310 27.301 -0.150 1.00 86.94 493 GLU A C 1
ATOM 3905 O O . GLU A 1 493 ? -4.505 27.366 -1.365 1.00 86.94 493 GLU A O 1
ATOM 3910 N N . GLY A 1 494 ? -4.463 28.380 0.625 1.00 87.94 494 GLY A N 1
ATOM 3911 C CA . GLY A 1 494 ? -4.861 29.674 0.072 1.00 87.94 494 GLY A CA 1
ATOM 3912 C C . GLY A 1 494 ? -3.859 30.231 -0.948 1.00 87.94 494 GLY A C 1
ATOM 3913 O O . GLY A 1 494 ? -4.235 31.039 -1.794 1.00 87.94 494 GLY A O 1
ATOM 3914 N N . SER A 1 495 ? -2.587 29.823 -0.890 1.00 86.25 495 SER A N 1
ATOM 3915 C CA . SER A 1 495 ? -1.569 30.214 -1.870 1.00 86.25 495 SER A CA 1
ATOM 3916 C C . SER A 1 495 ? -1.601 29.330 -3.115 1.00 86.25 495 SER A C 1
ATOM 3918 O O . SER A 1 495 ? -1.578 29.903 -4.201 1.00 86.25 495 SER A O 1
ATOM 3920 N N . LYS A 1 496 ? -1.775 28.003 -2.987 1.00 86.81 496 LYS A N 1
ATOM 3921 C CA . LYS A 1 496 ? -2.073 27.088 -4.105 1.00 86.81 496 LYS A CA 1
ATOM 3922 C C . LYS A 1 496 ? -3.206 27.667 -4.963 1.00 86.81 496 LYS A C 1
ATOM 3924 O O . LYS A 1 496 ? -2.982 27.954 -6.135 1.00 86.81 496 LYS A O 1
ATOM 3929 N N . GLN A 1 497 ? -4.352 27.986 -4.345 1.00 87.56 497 GLN A N 1
ATOM 3930 C CA . GLN A 1 497 ? -5.524 28.582 -5.009 1.00 87.56 497 GLN A CA 1
ATOM 3931 C C . GLN A 1 497 ? -5.199 29.885 -5.763 1.00 87.56 497 GLN A C 1
ATOM 3933 O O . GLN A 1 497 ? -5.647 30.088 -6.891 1.00 87.56 497 GLN A O 1
ATOM 3938 N N . ARG A 1 498 ? -4.407 30.786 -5.163 1.00 88.00 498 ARG A N 1
ATOM 3939 C CA . ARG A 1 498 ? -4.030 32.067 -5.789 1.00 88.00 498 ARG A CA 1
ATOM 3940 C C . ARG A 1 498 ? -3.052 31.898 -6.953 1.00 88.00 498 ARG A C 1
ATOM 3942 O O . ARG A 1 498 ? -3.179 32.618 -7.941 1.00 88.00 498 ARG A O 1
ATOM 3949 N N . PHE A 1 499 ? -2.087 30.989 -6.839 1.00 87.31 499 PHE A N 1
ATOM 3950 C CA . PHE A 1 499 ? -1.057 30.768 -7.855 1.00 87.31 499 PHE A CA 1
ATOM 3951 C C . PHE A 1 499 ? -1.590 30.005 -9.077 1.00 87.31 499 PHE A C 1
ATOM 3953 O O . PHE A 1 499 ? -1.304 30.412 -10.201 1.00 87.31 499 PHE A O 1
ATOM 3960 N N . THR A 1 500 ? -2.443 28.991 -8.888 1.00 86.25 500 THR A N 1
ATOM 3961 C CA . THR A 1 500 ? -3.113 28.281 -10.001 1.00 86.25 500 THR A CA 1
ATOM 3962 C C . THR A 1 500 ? -4.205 29.109 -10.684 1.00 86.25 500 THR A C 1
ATOM 3964 O O . THR A 1 500 ? -4.636 28.780 -11.786 1.00 86.25 500 THR A O 1
ATOM 3967 N N . GLY A 1 501 ? -4.648 30.207 -10.064 1.00 87.81 501 GLY A N 1
ATOM 3968 C CA . GLY A 1 501 ? -5.714 31.059 -10.592 1.00 87.81 501 GLY A CA 1
ATOM 3969 C C . GLY A 1 501 ? -7.127 30.559 -10.304 1.00 87.81 501 GLY A C 1
ATOM 3970 O O . GLY A 1 501 ? -8.060 30.917 -11.024 1.00 87.81 501 GLY A O 1
ATOM 3971 N N . GLY A 1 502 ? -7.289 29.766 -9.246 1.00 89.94 502 GLY A N 1
ATOM 3972 C CA . GLY A 1 502 ? -8.591 29.486 -8.662 1.00 89.94 502 GLY A CA 1
ATOM 3973 C C . GLY A 1 502 ? -9.258 30.759 -8.127 1.00 89.94 502 GLY A C 1
ATOM 3974 O O . GLY A 1 502 ? -8.601 31.723 -7.721 1.00 89.94 502 GLY A O 1
ATOM 3975 N N . PHE A 1 503 ? -10.589 30.759 -8.143 1.00 91.06 503 PHE A N 1
ATOM 3976 C CA . PHE A 1 503 ? -11.407 31.882 -7.692 1.00 91.06 503 PHE A CA 1
ATOM 3977 C C . PHE A 1 503 ? -11.751 31.749 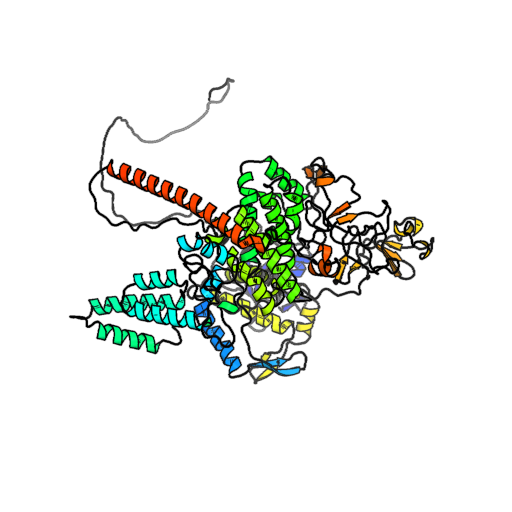-6.203 1.00 91.06 503 PHE A C 1
ATOM 3979 O O . PHE A 1 503 ? -11.765 30.651 -5.643 1.00 91.06 503 PHE A O 1
ATOM 3986 N N . TRP A 1 504 ? -12.061 32.868 -5.557 1.00 90.50 504 TRP A N 1
ATOM 3987 C CA . TRP A 1 504 ? -12.654 32.905 -4.222 1.00 90.50 504 TRP A CA 1
ATOM 3988 C C . TRP A 1 504 ? -13.665 34.048 -4.124 1.00 90.50 504 TRP A C 1
ATOM 3990 O O . TRP A 1 504 ? -13.647 34.985 -4.923 1.00 90.50 504 TRP A O 1
ATOM 4000 N N . LYS A 1 505 ? -14.561 33.961 -3.142 1.00 89.69 505 LYS A N 1
ATOM 4001 C CA . LYS A 1 505 ? -15.587 34.974 -2.905 1.00 89.69 505 LYS A CA 1
ATOM 4002 C C . LYS A 1 505 ? -15.000 36.126 -2.082 1.00 89.69 505 LYS A C 1
ATOM 4004 O O . LYS A 1 505 ? -14.402 35.888 -1.031 1.00 89.69 505 LYS A O 1
ATOM 4009 N N . ALA A 1 506 ? -15.121 37.353 -2.574 1.00 89.56 506 ALA A N 1
ATOM 4010 C CA . ALA A 1 506 ? -14.705 38.570 -1.887 1.00 89.56 506 ALA A CA 1
ATOM 4011 C C . ALA A 1 506 ? -15.766 39.033 -0.866 1.00 89.56 506 ALA A C 1
ATOM 4013 O O . ALA A 1 506 ? -16.842 38.446 -0.743 1.00 89.56 506 ALA A O 1
ATOM 4014 N N . SER A 1 507 ? -15.446 40.069 -0.085 1.00 91.44 507 SER A N 1
ATOM 4015 C CA . SER A 1 507 ? -16.294 40.579 1.009 1.00 91.44 507 SER A CA 1
ATOM 4016 C C . SER A 1 507 ? -17.590 41.259 0.551 1.00 91.44 507 SER A C 1
ATOM 4018 O O . SER A 1 507 ? -18.504 41.425 1.351 1.00 91.44 507 SER A O 1
ATOM 4020 N N . ASP A 1 508 ? -17.661 41.649 -0.719 1.00 91.62 508 ASP A N 1
ATOM 4021 C CA . ASP A 1 508 ? -18.854 42.136 -1.424 1.00 91.62 508 ASP A CA 1
ATOM 4022 C C . ASP A 1 508 ? -19.748 40.993 -1.950 1.00 91.62 508 ASP A C 1
ATOM 4024 O O . ASP A 1 508 ? -20.897 41.223 -2.321 1.00 91.62 508 ASP A O 1
ATOM 4028 N N . GLY A 1 509 ? -19.248 39.753 -1.939 1.00 87.06 509 GLY A N 1
ATOM 4029 C CA . GLY A 1 509 ? -19.923 38.571 -2.464 1.00 87.06 509 GLY A CA 1
ATOM 4030 C C . GLY A 1 509 ? -19.536 38.190 -3.896 1.00 87.06 509 GLY A C 1
ATOM 4031 O O . GLY A 1 509 ? -20.028 37.163 -4.373 1.00 87.06 509 GLY A O 1
ATOM 4032 N N . GLU A 1 510 ? -18.661 38.946 -4.566 1.00 90.44 510 GLU A N 1
ATOM 4033 C CA . GLU A 1 510 ? -18.246 38.665 -5.942 1.00 90.44 510 GLU A CA 1
ATOM 4034 C C . GLU A 1 510 ? -17.090 37.666 -6.045 1.00 90.44 510 GLU A C 1
ATOM 4036 O O . GLU A 1 510 ? -16.308 37.467 -5.114 1.00 90.44 510 GLU A O 1
ATOM 4041 N N . TRP A 1 511 ? -16.995 36.993 -7.194 1.00 91.00 511 TRP A N 1
ATOM 4042 C CA . TRP A 1 511 ? -15.980 35.967 -7.442 1.00 91.00 511 TRP A CA 1
ATOM 4043 C C . TRP A 1 511 ? -14.731 36.576 -8.083 1.00 91.00 511 TRP A C 1
ATOM 4045 O O . TRP A 1 511 ? -14.729 36.952 -9.254 1.00 91.00 511 TRP A O 1
ATOM 4055 N N . VAL A 1 512 ? -13.642 36.631 -7.317 1.00 91.88 512 VAL A N 1
ATOM 4056 C CA . VAL A 1 512 ? -12.361 37.224 -7.726 1.00 91.88 512 VAL A CA 1
ATOM 4057 C C . VAL A 1 512 ? -11.268 36.163 -7.877 1.00 91.88 512 VAL A C 1
ATOM 4059 O O . VAL A 1 512 ? -11.330 35.091 -7.280 1.00 91.88 512 VAL A O 1
ATOM 4062 N N . GLN A 1 513 ? -10.246 36.476 -8.675 1.00 92.50 513 GLN A N 1
ATOM 4063 C CA . GLN A 1 513 ? -9.054 35.649 -8.908 1.00 92.50 513 GLN A CA 1
ATOM 4064 C C . GLN A 1 513 ? -7.783 36.498 -8.756 1.00 92.50 513 GLN A C 1
ATOM 4066 O O . GLN A 1 513 ? -7.836 37.730 -8.766 1.00 92.50 513 GLN A O 1
ATOM 4071 N N . ALA A 1 514 ? -6.615 35.857 -8.687 1.00 92.25 514 ALA A N 1
ATOM 4072 C CA . ALA A 1 514 ? -5.342 36.573 -8.683 1.00 92.25 514 ALA A CA 1
ATOM 4073 C C . ALA A 1 514 ? -5.049 37.285 -10.023 1.00 92.25 514 ALA A C 1
ATOM 4075 O O . ALA A 1 514 ? -5.360 36.784 -11.111 1.00 92.25 514 ALA A O 1
ATOM 4076 N N . GLY A 1 515 ? -4.387 38.445 -9.944 1.00 92.12 515 GLY A N 1
ATOM 4077 C CA . GLY A 1 515 ? -3.919 39.190 -11.117 1.00 92.12 515 GLY A CA 1
ATOM 4078 C C . GLY A 1 515 ? -2.949 38.373 -11.991 1.00 92.12 515 GLY A C 1
ATOM 4079 O O . GLY A 1 515 ? -2.274 37.476 -11.477 1.00 92.12 515 GLY A O 1
ATOM 4080 N N . PRO A 1 516 ? -2.865 38.661 -13.306 1.00 90.19 516 PRO A N 1
ATOM 4081 C CA . PRO A 1 516 ? -2.140 37.828 -14.270 1.00 90.19 516 PRO A CA 1
ATOM 4082 C C . PRO A 1 516 ? -0.678 37.587 -13.883 1.00 90.19 516 PRO A C 1
ATOM 4084 O O . PRO A 1 516 ? -0.260 36.436 -13.867 1.00 90.19 516 PRO A O 1
ATOM 4087 N N . GLY A 1 517 ? 0.054 38.612 -13.430 1.00 88.88 517 GLY A N 1
ATOM 4088 C CA . GLY A 1 517 ? 1.466 38.476 -13.046 1.00 88.88 517 GLY A CA 1
ATOM 4089 C C . GLY A 1 517 ? 1.754 37.443 -11.942 1.00 88.88 517 GLY A C 1
ATOM 4090 O O . GLY A 1 517 ? 2.812 36.819 -11.965 1.00 88.88 517 GLY A O 1
ATOM 4091 N N . LEU A 1 518 ? 0.823 37.198 -11.006 1.00 85.62 518 LEU A N 1
ATOM 4092 C CA . LEU A 1 518 ? 1.004 36.156 -9.981 1.00 85.62 518 LEU A CA 1
ATOM 4093 C C . LEU A 1 518 ? 0.812 34.748 -10.566 1.00 85.62 518 LEU A C 1
ATOM 4095 O O . LEU A 1 518 ? 1.539 33.824 -10.209 1.00 85.62 518 LEU A O 1
ATOM 4099 N N . ARG A 1 519 ? -0.140 34.599 -11.492 1.00 87.81 519 ARG A N 1
ATOM 4100 C CA . ARG A 1 519 ? -0.423 33.335 -12.189 1.00 87.81 519 ARG A CA 1
ATOM 4101 C C . ARG A 1 519 ? 0.678 33.012 -13.205 1.00 87.81 519 ARG A C 1
ATOM 4103 O O . ARG A 1 519 ? 1.156 31.887 -13.267 1.00 87.81 519 ARG A O 1
ATOM 4110 N N . GLU A 1 520 ? 1.164 34.022 -13.925 1.00 86.94 520 GLU A N 1
ATOM 4111 C CA . GLU A 1 520 ? 2.327 33.912 -14.810 1.00 86.94 520 GLU A CA 1
ATOM 4112 C C . GLU A 1 520 ? 3.595 33.495 -14.052 1.00 86.94 520 GLU A C 1
ATOM 4114 O O . GLU A 1 520 ? 4.343 32.658 -14.552 1.00 86.94 520 GLU A O 1
ATOM 4119 N N . CYS A 1 521 ? 3.812 34.020 -12.839 1.00 83.69 521 CYS A N 1
ATOM 4120 C CA . CYS A 1 521 ? 4.915 33.610 -11.966 1.00 83.69 521 CYS A CA 1
ATOM 4121 C C . CYS A 1 521 ? 4.886 32.094 -11.702 1.00 83.69 521 CYS A C 1
ATOM 4123 O O . CYS A 1 521 ? 5.863 31.411 -12.002 1.00 83.69 521 CYS A O 1
ATOM 4125 N N . PHE A 1 522 ? 3.738 31.547 -11.281 1.00 83.56 522 PHE A N 1
ATOM 4126 C CA . PHE A 1 522 ? 3.569 30.099 -11.095 1.00 83.56 522 PHE A CA 1
ATOM 4127 C C . PHE A 1 522 ? 3.834 29.295 -12.376 1.00 83.56 522 PHE A C 1
ATOM 4129 O O . PHE A 1 522 ? 4.457 28.242 -12.315 1.00 83.56 522 PHE A O 1
ATOM 4136 N N . THR A 1 523 ? 3.429 29.784 -13.553 1.00 80.94 523 THR A N 1
ATOM 4137 C CA . THR A 1 523 ? 3.687 29.071 -14.823 1.00 80.94 523 THR A CA 1
ATOM 4138 C C . THR A 1 523 ? 5.138 29.130 -15.316 1.00 80.94 523 THR A C 1
ATOM 4140 O O . THR A 1 523 ? 5.502 28.333 -16.179 1.00 80.94 523 THR A O 1
ATOM 4143 N N . ARG A 1 524 ? 5.960 30.069 -14.822 1.00 80.19 524 ARG A N 1
ATOM 4144 C CA . ARG A 1 524 ? 7.328 30.317 -15.321 1.00 80.19 524 ARG A CA 1
ATOM 4145 C C . ARG A 1 524 ? 8.438 29.926 -14.349 1.00 80.19 524 ARG A C 1
ATOM 4147 O O . ARG A 1 524 ? 9.536 29.633 -14.811 1.00 80.19 524 ARG A O 1
ATOM 4154 N N . ASP A 1 525 ? 8.184 29.956 -13.044 1.00 78.94 525 ASP A N 1
ATOM 4155 C CA . ASP A 1 525 ? 9.200 29.718 -12.018 1.00 78.94 525 ASP A CA 1
ATOM 4156 C C . ASP A 1 525 ? 9.034 28.328 -11.388 1.00 78.94 525 ASP A C 1
ATOM 4158 O O . ASP A 1 525 ? 8.092 28.078 -10.630 1.00 78.94 525 ASP A O 1
ATOM 4162 N N . SER A 1 526 ? 9.972 27.421 -11.683 1.00 73.50 526 SER A N 1
ATOM 4163 C CA . SER A 1 526 ? 9.963 26.076 -11.103 1.00 73.50 526 SER A CA 1
ATOM 4164 C C . SER A 1 526 ? 10.138 26.103 -9.585 1.00 73.50 526 SER A C 1
ATOM 4166 O O . SER A 1 526 ? 9.574 25.255 -8.917 1.00 73.50 526 SER A O 1
ATOM 4168 N N . ILE A 1 527 ? 10.811 27.107 -9.007 1.00 72.81 527 ILE A N 1
ATOM 4169 C CA . ILE A 1 527 ? 10.989 27.217 -7.550 1.00 72.81 527 ILE A CA 1
ATOM 4170 C C . ILE A 1 527 ? 9.637 27.461 -6.860 1.00 72.81 527 ILE A C 1
ATOM 4172 O O . ILE A 1 527 ? 9.420 27.003 -5.738 1.00 72.81 527 ILE A O 1
ATOM 4176 N N . VAL A 1 528 ? 8.702 28.144 -7.531 1.00 76.56 528 VAL A N 1
ATOM 4177 C CA . VAL A 1 528 ? 7.333 28.359 -7.029 1.00 76.56 528 VAL A CA 1
ATOM 4178 C C . VAL A 1 528 ? 6.463 27.111 -7.230 1.00 76.56 528 VAL A C 1
ATOM 4180 O O . VAL A 1 528 ? 5.593 26.848 -6.405 1.00 76.56 528 VAL A O 1
ATOM 4183 N N . GLN A 1 529 ? 6.713 26.320 -8.278 1.00 77.75 529 GLN A N 1
ATOM 4184 C CA . GLN A 1 529 ? 6.060 25.020 -8.489 1.00 77.75 529 GLN A CA 1
ATOM 4185 C C . GLN A 1 529 ? 6.534 23.992 -7.447 1.00 77.75 529 GLN A C 1
ATOM 4187 O O . GLN A 1 529 ? 5.724 23.514 -6.651 1.00 77.75 529 GLN A O 1
ATOM 4192 N N . ASP A 1 530 ? 7.848 23.759 -7.370 1.00 72.06 530 ASP A N 1
ATOM 4193 C CA . ASP A 1 530 ? 8.527 22.918 -6.380 1.00 72.06 530 ASP A CA 1
ATOM 4194 C C . ASP A 1 530 ? 8.115 23.322 -4.953 1.00 72.06 530 ASP A C 1
ATOM 4196 O O . ASP A 1 530 ? 7.723 22.485 -4.144 1.00 72.06 530 ASP A O 1
ATOM 4200 N N . GLY A 1 531 ? 8.137 24.625 -4.646 1.00 71.44 531 GLY A N 1
ATOM 4201 C CA . GLY A 1 531 ? 7.762 25.192 -3.346 1.00 71.44 531 GLY A CA 1
ATOM 4202 C C . GLY A 1 531 ? 6.270 25.117 -2.994 1.00 71.44 531 GLY A C 1
ATOM 4203 O O . GLY A 1 531 ? 5.892 25.519 -1.894 1.00 71.44 531 GLY A O 1
ATOM 4204 N N . LEU A 1 532 ? 5.421 24.610 -3.892 1.00 76.25 532 LEU A N 1
ATOM 4205 C CA . LEU A 1 532 ? 4.004 24.312 -3.647 1.00 76.25 532 LEU A CA 1
ATOM 4206 C C . LEU A 1 532 ? 3.666 22.818 -3.806 1.00 76.25 532 LEU A C 1
ATOM 4208 O O . LEU A 1 532 ? 2.516 22.443 -3.569 1.00 76.25 532 LEU A O 1
ATOM 4212 N N . GLY A 1 533 ? 4.637 21.982 -4.187 1.00 75.19 533 GLY A N 1
ATOM 4213 C CA . GLY A 1 533 ? 4.440 20.561 -4.491 1.00 75.19 533 GLY A CA 1
ATOM 4214 C C . GLY A 1 533 ? 3.913 20.266 -5.883 1.00 75.19 533 GLY A C 1
ATOM 4215 O O . GLY A 1 533 ? 3.507 19.139 -6.166 1.00 75.19 533 GLY A O 1
ATOM 4216 N N . TRP A 1 534 ? 3.868 21.275 -6.750 1.00 79.94 534 TRP A N 1
ATOM 4217 C CA . TRP A 1 534 ? 3.386 21.114 -8.110 1.00 79.94 534 TRP A CA 1
ATOM 4218 C C . TRP A 1 534 ? 4.456 20.435 -8.959 1.00 79.94 534 TRP A C 1
ATOM 4220 O O . TRP A 1 534 ? 5.405 21.078 -9.402 1.00 79.94 534 TRP A O 1
ATOM 4230 N N . VAL A 1 535 ? 4.276 19.143 -9.226 1.00 73.50 535 VAL A N 1
ATOM 4231 C CA . VAL A 1 535 ? 5.007 18.454 -10.292 1.00 73.50 535 VAL A CA 1
ATOM 4232 C C . VAL A 1 535 ? 4.391 18.898 -11.626 1.00 73.50 535 VAL A C 1
ATOM 4234 O O . VAL A 1 535 ? 3.241 18.543 -11.897 1.00 73.50 535 VAL A O 1
ATOM 4237 N N . PRO A 1 536 ? 5.088 19.687 -12.468 1.00 67.31 536 PRO A N 1
ATOM 4238 C CA . PRO A 1 536 ? 4.545 20.074 -13.763 1.00 67.31 536 PRO A CA 1
ATOM 4239 C C . PRO A 1 536 ? 4.371 18.844 -14.651 1.00 67.31 536 PRO A C 1
ATOM 4241 O O . PRO A 1 536 ? 5.243 17.974 -14.691 1.00 67.31 536 PRO A O 1
ATOM 4244 N N . GLU A 1 537 ? 3.267 18.790 -15.403 1.00 66.44 537 GLU A N 1
ATOM 4245 C CA . GLU A 1 537 ? 3.054 17.723 -16.380 1.00 66.44 537 GLU A CA 1
ATOM 4246 C C . GLU A 1 537 ? 4.249 17.676 -17.342 1.00 66.44 537 GLU A C 1
ATOM 4248 O O . GLU A 1 537 ? 4.549 18.646 -18.051 1.00 66.44 537 GLU A O 1
ATOM 4253 N N . ARG A 1 538 ? 4.967 16.544 -17.339 1.00 66.25 538 ARG A N 1
ATOM 4254 C CA . ARG A 1 538 ? 6.109 16.325 -18.227 1.00 66.25 538 ARG A CA 1
ATOM 4255 C C . ARG A 1 538 ? 5.621 16.527 -19.657 1.00 66.25 538 ARG A C 1
ATOM 4257 O O . ARG A 1 538 ? 4.675 15.865 -20.069 1.00 66.25 538 ARG A O 1
ATOM 4264 N N . LYS A 1 539 ? 6.262 17.432 -20.409 1.00 69.62 539 LYS A N 1
ATOM 4265 C CA . LYS A 1 539 ? 5.915 17.691 -21.816 1.00 69.62 539 LYS A CA 1
ATOM 4266 C C . LYS A 1 539 ? 5.915 16.372 -22.588 1.00 69.62 539 LYS A C 1
ATOM 4268 O O . LYS A 1 539 ? 6.984 15.846 -22.883 1.00 69.62 539 LYS A O 1
ATOM 4273 N N . LYS A 1 540 ? 4.719 15.870 -22.893 1.00 74.50 540 LYS A N 1
ATOM 4274 C CA . LYS A 1 540 ? 4.491 14.666 -23.688 1.00 74.50 540 LYS A CA 1
ATOM 4275 C C . LYS A 1 540 ? 4.915 14.966 -25.118 1.00 74.50 540 LYS A C 1
ATOM 4277 O O . LYS A 1 540 ? 4.268 15.757 -25.805 1.00 74.50 540 LYS A O 1
ATOM 4282 N N . TYR A 1 541 ? 6.024 14.378 -25.549 1.00 78.56 541 TYR A N 1
ATOM 4283 C CA . TYR A 1 541 ? 6.413 14.413 -26.954 1.00 78.56 541 TYR A CA 1
ATOM 4284 C C . TYR A 1 541 ? 5.752 13.235 -27.690 1.00 78.56 541 TYR A C 1
ATOM 4286 O O . TYR A 1 541 ? 5.420 12.229 -27.056 1.00 78.56 541 TYR A O 1
ATOM 4294 N N . PRO A 1 542 ? 5.538 13.328 -29.015 1.00 79.69 542 PRO A N 1
ATOM 4295 C CA . PRO A 1 542 ? 5.149 12.170 -29.811 1.00 79.69 542 PRO A CA 1
ATOM 4296 C C . PRO A 1 542 ? 6.181 11.047 -29.669 1.00 79.69 542 PRO A C 1
ATOM 4298 O O . PRO A 1 542 ? 7.388 11.318 -29.660 1.00 79.69 542 PRO A O 1
ATOM 4301 N N . ALA A 1 543 ? 5.718 9.799 -29.601 1.00 78.44 543 ALA A N 1
ATOM 4302 C CA . ALA A 1 543 ? 6.599 8.637 -29.581 1.00 78.44 543 ALA A CA 1
ATOM 4303 C C . ALA A 1 543 ? 7.563 8.657 -30.781 1.00 78.44 543 ALA A C 1
ATOM 4305 O O . ALA A 1 543 ? 7.210 9.084 -31.882 1.00 78.44 543 ALA A O 1
ATOM 4306 N N . GLY A 1 544 ? 8.807 8.244 -30.550 1.00 74.19 544 GLY A N 1
ATOM 4307 C CA . GLY A 1 544 ? 9.896 8.360 -31.516 1.00 74.19 544 GLY A CA 1
ATOM 4308 C C . GLY A 1 544 ? 10.620 9.715 -31.516 1.00 74.19 544 GLY A C 1
ATOM 4309 O O . GLY A 1 544 ? 11.616 9.857 -32.219 1.00 74.19 544 GLY A O 1
ATOM 4310 N N . THR A 1 545 ? 10.192 10.714 -30.733 1.00 82.06 545 THR A N 1
ATOM 4311 C CA . THR A 1 545 ? 10.913 11.999 -30.626 1.00 82.06 545 THR A CA 1
ATOM 4312 C C . THR A 1 545 ? 12.247 11.828 -29.894 1.00 82.06 545 THR A C 1
ATOM 4314 O O . THR A 1 545 ? 12.272 11.340 -28.770 1.00 82.06 545 THR A O 1
ATOM 4317 N N . VAL A 1 546 ? 13.355 12.295 -30.479 1.00 81.00 546 VAL A N 1
ATOM 4318 C CA . VAL A 1 546 ? 14.686 12.314 -29.832 1.00 81.00 546 VAL A CA 1
ATOM 4319 C C . VAL A 1 546 ? 15.078 13.719 -29.381 1.00 81.00 546 VAL A C 1
ATOM 4321 O O . VAL A 1 546 ? 14.907 14.687 -30.130 1.00 81.00 546 VAL A O 1
ATOM 4324 N N . GLN A 1 547 ? 15.671 13.840 -28.189 1.00 68.56 547 GLN A N 1
ATOM 4325 C CA . GLN A 1 547 ? 16.273 15.094 -27.730 1.00 68.56 547 GLN A CA 1
ATOM 4326 C C . GLN A 1 547 ? 17.797 15.063 -27.897 1.00 68.56 547 GLN A C 1
ATOM 4328 O O . GLN A 1 547 ? 18.501 14.252 -27.296 1.00 68.56 547 GLN A O 1
ATOM 4333 N N . VAL A 1 548 ? 18.324 15.992 -28.699 1.00 64.25 548 VAL A N 1
ATOM 4334 C CA . VAL A 1 548 ? 19.771 16.213 -28.828 1.00 64.25 548 VAL A CA 1
ATOM 4335 C C . VAL A 1 548 ? 20.228 17.072 -27.650 1.00 64.25 548 VAL A C 1
ATOM 4337 O O . VAL A 1 548 ? 19.974 18.274 -27.606 1.00 64.25 548 VAL A O 1
ATOM 4340 N N . THR A 1 549 ? 20.878 16.454 -26.668 1.00 56.66 549 THR A N 1
ATOM 4341 C CA . THR A 1 549 ? 21.447 17.153 -25.504 1.00 56.66 549 THR A CA 1
ATOM 4342 C C . THR A 1 549 ? 22.711 17.927 -25.891 1.00 56.66 549 THR A C 1
ATOM 4344 O O . THR A 1 549 ? 23.516 17.413 -26.654 1.00 56.66 549 THR A O 1
ATOM 4347 N N . GLY A 1 550 ? 22.941 19.127 -25.341 1.00 49.25 550 GLY A N 1
ATOM 4348 C CA . GLY A 1 550 ? 23.971 20.061 -25.846 1.00 49.25 550 GLY A CA 1
ATOM 4349 C C . GLY A 1 550 ? 25.385 19.484 -26.053 1.00 49.25 550 GLY A C 1
ATOM 4350 O O . GLY A 1 550 ? 26.028 19.786 -27.050 1.00 49.25 550 GLY A O 1
ATOM 4351 N N . LYS A 1 551 ? 25.845 18.571 -25.184 1.00 47.44 551 LYS A N 1
ATOM 4352 C CA . LYS A 1 551 ? 27.160 17.909 -25.327 1.00 47.44 551 LYS A CA 1
ATOM 4353 C C . LYS A 1 551 ? 27.276 16.920 -26.501 1.00 47.44 551 LYS A C 1
ATOM 4355 O O . LYS A 1 551 ? 28.374 16.453 -26.771 1.00 47.44 551 LYS A O 1
ATOM 4360 N N . SER A 1 552 ? 26.183 16.572 -27.183 1.00 50.22 552 SER A N 1
ATOM 4361 C CA . SER A 1 552 ? 26.191 15.676 -28.351 1.00 50.22 552 SER A CA 1
ATOM 4362 C C . SER A 1 552 ? 26.059 16.412 -29.694 1.00 50.22 552 SER A C 1
ATOM 4364 O O . SER A 1 552 ? 25.823 15.776 -30.720 1.00 50.22 552 SER A O 1
ATOM 4366 N N . GLN A 1 553 ? 26.218 17.743 -29.707 1.00 52.44 553 GLN A N 1
ATOM 4367 C CA . GLN A 1 553 ? 26.111 18.570 -30.918 1.00 52.44 553 GLN A CA 1
ATOM 4368 C C . GLN A 1 553 ? 27.400 18.655 -31.757 1.00 52.44 553 GLN A C 1
ATOM 4370 O O . GLN A 1 553 ? 27.321 19.000 -32.932 1.00 52.44 553 GLN A O 1
ATOM 4375 N N . GLU A 1 554 ? 28.574 18.383 -31.178 1.00 57.97 554 GLU A N 1
ATOM 4376 C CA . GLU A 1 554 ? 29.839 18.940 -31.695 1.00 57.97 554 GLU A CA 1
ATOM 4377 C C . GLU A 1 554 ? 30.409 18.255 -32.954 1.00 57.97 554 GLU A C 1
ATOM 4379 O O . GLU A 1 554 ? 31.060 18.934 -33.745 1.00 57.97 554 GLU A O 1
ATOM 4384 N N . THR A 1 555 ? 30.107 16.973 -33.214 1.00 76.44 555 THR A N 1
ATOM 4385 C CA . THR A 1 555 ? 30.512 16.297 -34.467 1.00 76.44 555 THR A CA 1
ATOM 4386 C C . THR A 1 555 ? 29.492 15.232 -34.903 1.00 76.44 555 THR A C 1
ATOM 4388 O O . THR A 1 555 ? 29.249 14.290 -34.144 1.00 76.44 555 THR A O 1
ATOM 4391 N N . PRO A 1 556 ? 28.913 15.306 -36.119 1.00 84.81 556 PRO A N 1
ATOM 4392 C CA . PRO A 1 556 ? 28.117 14.217 -36.679 1.00 84.81 556 PRO A CA 1
ATOM 4393 C C . PRO A 1 556 ? 29.014 13.095 -37.233 1.00 84.81 556 PRO A C 1
ATOM 4395 O O . PRO A 1 556 ? 30.084 13.348 -37.784 1.00 84.81 556 PRO A O 1
ATOM 4398 N N . VAL A 1 557 ? 28.563 11.845 -37.126 1.00 87.12 557 VAL A N 1
ATOM 4399 C CA . VAL A 1 557 ? 29.280 10.651 -37.602 1.00 87.12 557 VAL A CA 1
ATOM 4400 C C . VAL A 1 557 ? 28.760 10.171 -38.960 1.00 87.12 557 VAL A C 1
ATOM 4402 O O . VAL A 1 557 ? 27.579 10.323 -39.272 1.00 87.12 557 VAL A O 1
ATOM 4405 N N . SER A 1 558 ? 29.636 9.562 -39.764 1.00 86.94 558 SER A N 1
ATOM 4406 C CA . SER A 1 558 ? 29.253 8.889 -41.015 1.00 86.94 558 SER A CA 1
ATOM 4407 C C . SER A 1 558 ? 28.420 7.645 -40.720 1.00 86.94 558 SER A C 1
ATOM 4409 O O . SER A 1 558 ? 28.818 6.850 -39.864 1.00 86.94 558 SER A O 1
ATOM 4411 N N . TRP A 1 559 ? 27.332 7.420 -41.465 1.00 82.50 559 TRP A N 1
ATOM 4412 C CA . TRP A 1 559 ? 26.494 6.217 -41.362 1.00 82.50 559 TRP A CA 1
ATOM 4413 C C . TRP A 1 559 ? 27.323 4.928 -41.309 1.00 82.50 559 TRP A C 1
ATOM 4415 O O . TRP A 1 559 ? 27.133 4.121 -40.404 1.00 82.50 559 TRP A O 1
ATOM 4425 N N . SER A 1 560 ? 28.319 4.785 -42.189 1.00 82.50 560 SER A N 1
ATOM 4426 C CA . SER A 1 560 ? 29.233 3.629 -42.263 1.00 82.50 560 SER A CA 1
ATOM 4427 C C . SER A 1 560 ? 30.048 3.321 -40.993 1.00 82.50 560 SER A C 1
ATOM 4429 O O . SER A 1 560 ? 30.655 2.258 -40.912 1.00 82.50 560 SER A O 1
ATOM 4431 N N . SER A 1 561 ? 30.066 4.222 -40.004 1.00 83.19 561 SER A N 1
ATOM 4432 C CA . SER A 1 561 ? 30.736 4.049 -38.702 1.00 83.19 561 SER A CA 1
ATOM 4433 C C . SER A 1 561 ? 29.779 3.743 -37.536 1.00 83.19 561 SER A C 1
ATOM 4435 O O . SER A 1 561 ? 30.205 3.645 -36.386 1.00 83.19 561 SER A O 1
ATOM 4437 N N . THR A 1 562 ? 28.480 3.614 -37.819 1.00 81.88 562 THR A N 1
ATOM 4438 C CA . THR A 1 562 ? 27.409 3.413 -36.827 1.00 81.88 562 THR A CA 1
ATOM 4439 C C . THR A 1 562 ? 26.986 1.947 -36.735 1.00 81.88 562 THR A C 1
ATOM 4441 O O . THR A 1 562 ? 27.144 1.195 -37.702 1.00 81.88 562 THR A O 1
ATOM 4444 N N . ALA A 1 563 ? 26.407 1.518 -35.608 1.00 77.31 563 ALA A N 1
ATOM 4445 C CA . ALA A 1 563 ? 25.854 0.163 -35.504 1.00 77.31 563 ALA A CA 1
ATOM 4446 C C . ALA A 1 563 ? 24.647 -0.034 -36.443 1.00 77.31 563 ALA A C 1
ATOM 4448 O O . ALA A 1 563 ? 24.477 -1.115 -37.005 1.00 77.31 563 ALA A O 1
ATOM 4449 N N . SER A 1 564 ? 23.880 1.029 -36.708 1.00 78.50 564 SER A N 1
ATOM 4450 C CA . SER A 1 564 ? 22.772 1.055 -37.670 1.00 78.50 564 SER A CA 1
ATOM 4451 C C . SER A 1 564 ? 23.202 0.637 -39.085 1.00 78.50 564 SER A C 1
ATOM 4453 O O . SER A 1 564 ? 22.416 0.042 -39.815 1.00 78.50 564 SER A O 1
ATOM 4455 N N . SER A 1 565 ? 24.467 0.839 -39.473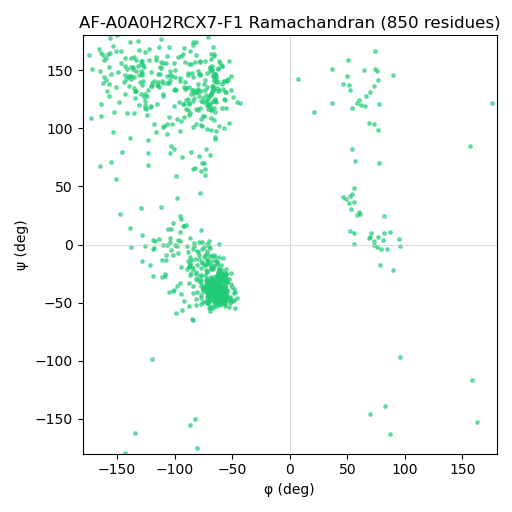 1.00 75.12 565 SER A N 1
ATOM 4456 C CA . SER A 1 565 ? 24.983 0.355 -40.767 1.00 75.12 565 SER A CA 1
ATOM 4457 C C . SER A 1 565 ? 25.075 -1.172 -40.894 1.00 75.12 565 SER A C 1
ATOM 4459 O O . SER A 1 565 ? 25.208 -1.685 -42.007 1.00 75.12 565 SER A O 1
ATOM 4461 N N . LYS A 1 566 ? 24.978 -1.916 -39.784 1.00 76.00 566 LYS A N 1
ATOM 4462 C CA . LYS A 1 566 ? 24.901 -3.386 -39.777 1.00 76.00 566 LYS A CA 1
ATOM 4463 C C . LYS A 1 566 ? 23.470 -3.911 -39.937 1.00 76.00 566 LYS A C 1
ATOM 4465 O O . LYS A 1 566 ? 23.312 -5.067 -40.315 1.00 76.00 566 LYS A O 1
ATOM 4470 N N . ALA A 1 567 ? 22.463 -3.067 -39.695 1.00 72.81 567 ALA A N 1
ATOM 4471 C CA . ALA A 1 567 ? 21.045 -3.413 -39.691 1.00 72.81 567 ALA A CA 1
ATOM 4472 C C . ALA A 1 567 ? 20.586 -4.163 -40.954 1.00 72.81 567 ALA A C 1
ATOM 4474 O O . ALA A 1 567 ? 21.008 -3.851 -42.070 1.00 72.81 567 ALA A O 1
ATOM 4475 N N . VAL A 1 568 ? 19.638 -5.092 -40.792 1.00 69.94 568 VAL A N 1
ATOM 4476 C CA . VAL A 1 568 ? 19.037 -5.862 -41.900 1.00 69.94 568 VAL A CA 1
ATOM 4477 C C . VAL A 1 568 ? 18.452 -4.935 -42.978 1.00 69.94 568 VAL A C 1
ATOM 4479 O O . VAL A 1 568 ? 18.632 -5.162 -44.172 1.00 69.94 568 VAL A O 1
ATOM 4482 N N . ASN A 1 569 ? 17.827 -3.829 -42.565 1.00 66.19 569 ASN A N 1
ATOM 4483 C CA . ASN A 1 569 ? 17.209 -2.824 -43.435 1.00 66.19 569 ASN A CA 1
ATOM 4484 C C . ASN A 1 569 ? 18.133 -1.639 -43.802 1.00 66.19 569 ASN A C 1
ATOM 4486 O O . ASN A 1 569 ? 17.647 -0.624 -44.301 1.00 66.19 569 ASN A O 1
ATOM 4490 N N . LYS A 1 570 ? 19.459 -1.747 -43.609 1.00 68.25 570 LYS A N 1
ATOM 4491 C CA . LYS A 1 570 ? 20.443 -0.666 -43.859 1.00 68.25 570 LYS A CA 1
ATOM 4492 C C . LYS A 1 570 ? 20.360 0.008 -45.233 1.00 68.25 570 LYS A C 1
ATOM 4494 O O . LYS A 1 570 ? 20.784 1.149 -45.367 1.00 68.25 570 LYS A O 1
ATOM 4499 N N . GLN A 1 571 ? 19.823 -0.680 -46.244 1.00 66.00 571 GLN A N 1
ATOM 4500 C CA . GLN A 1 571 ? 19.648 -0.154 -47.604 1.00 66.00 571 GLN A CA 1
ATOM 4501 C C . GLN A 1 571 ? 18.635 1.004 -47.688 1.00 66.00 571 GLN A C 1
ATOM 4503 O O . GLN A 1 571 ? 18.673 1.767 -48.648 1.00 66.00 571 GLN A O 1
ATOM 4508 N N . LEU A 1 572 ? 17.769 1.175 -46.681 1.00 65.25 572 LEU A N 1
ATOM 4509 C CA . LEU A 1 572 ? 16.840 2.309 -46.581 1.00 65.25 572 LEU A CA 1
ATOM 4510 C C . LEU A 1 572 ? 17.541 3.642 -46.244 1.00 65.25 572 LEU A C 1
ATOM 4512 O O . LEU A 1 572 ? 16.907 4.695 -46.290 1.00 65.25 572 LEU A O 1
ATOM 4516 N N . PHE A 1 573 ? 18.837 3.615 -45.912 1.00 67.62 573 PHE A N 1
ATOM 4517 C CA . PHE A 1 573 ? 19.606 4.774 -45.468 1.00 67.62 573 PHE A CA 1
ATOM 4518 C C . PHE A 1 573 ? 20.862 4.963 -46.333 1.00 67.62 573 PHE A C 1
ATOM 4520 O O . PHE A 1 573 ? 21.642 4.037 -46.556 1.00 67.62 573 PHE A O 1
ATOM 4527 N N . GLY A 1 574 ? 21.074 6.181 -46.841 1.00 66.75 574 GLY A N 1
ATOM 4528 C CA . GLY A 1 574 ? 22.171 6.470 -47.770 1.00 66.75 574 GLY A CA 1
ATOM 4529 C C . GLY A 1 574 ? 23.553 6.372 -47.114 1.00 66.75 574 GLY A C 1
ATOM 4530 O O . GLY A 1 574 ? 23.804 7.022 -46.101 1.00 66.75 574 GLY A O 1
ATOM 4531 N N . ALA A 1 575 ? 24.480 5.626 -47.721 1.00 65.19 575 ALA A N 1
ATOM 4532 C CA . ALA A 1 575 ? 25.801 5.338 -47.145 1.00 65.19 575 ALA A CA 1
ATOM 4533 C C . ALA A 1 575 ? 26.640 6.584 -46.783 1.00 65.19 575 ALA A C 1
ATOM 4535 O O . ALA A 1 575 ? 27.384 6.553 -45.806 1.00 65.19 575 ALA A O 1
ATOM 4536 N N . ASN A 1 576 ? 26.474 7.684 -47.527 1.00 76.19 576 ASN A N 1
ATOM 4537 C CA . ASN A 1 576 ? 27.203 8.946 -47.337 1.00 76.19 576 ASN A CA 1
ATOM 4538 C C . ASN A 1 576 ? 26.445 9.960 -46.450 1.00 76.19 576 ASN A C 1
ATOM 4540 O O . ASN A 1 576 ? 26.657 11.165 -46.569 1.00 76.19 576 ASN A O 1
ATOM 4544 N N . THR A 1 577 ? 25.514 9.506 -45.603 1.00 82.94 577 THR A N 1
ATOM 4545 C CA . THR A 1 577 ? 24.752 10.390 -44.703 1.00 82.94 577 THR A CA 1
ATOM 4546 C C . THR A 1 577 ? 25.451 10.608 -43.360 1.00 82.94 577 THR A C 1
ATOM 4548 O O . THR A 1 577 ? 26.133 9.724 -42.838 1.00 82.94 577 THR A O 1
ATOM 4551 N N . LEU A 1 578 ? 25.260 11.804 -42.796 1.00 87.94 578 LEU A N 1
ATOM 4552 C CA . LEU A 1 578 ? 25.805 12.236 -41.509 1.00 87.94 578 LEU A CA 1
ATOM 4553 C C . LEU A 1 578 ? 24.717 12.229 -40.424 1.00 87.94 578 LEU A C 1
ATOM 4555 O O . LEU A 1 578 ? 23.562 12.581 -40.678 1.00 87.94 578 LEU A O 1
ATOM 4559 N N . TRP A 1 579 ? 25.088 11.814 -39.210 1.00 85.62 579 TRP A N 1
ATOM 4560 C CA . TRP A 1 579 ? 24.153 11.571 -38.108 1.00 85.62 579 TRP A CA 1
ATOM 4561 C C . TRP A 1 579 ? 24.696 12.070 -36.767 1.00 85.62 579 TRP A C 1
ATOM 4563 O O . TRP A 1 579 ? 25.842 11.812 -36.409 1.00 85.62 579 TRP A O 1
ATOM 4573 N N . TYR A 1 580 ? 23.851 12.728 -35.979 1.00 86.50 580 TYR A N 1
ATOM 4574 C CA . TYR A 1 580 ? 24.119 13.042 -34.578 1.00 86.50 580 TYR A CA 1
ATOM 4575 C C . TYR A 1 580 ? 23.721 11.862 -33.690 1.00 86.50 580 TYR A C 1
ATOM 4577 O O . TYR A 1 580 ? 22.606 11.345 -33.808 1.00 86.50 580 TYR A O 1
ATOM 4585 N N . LYS A 1 581 ? 24.599 11.463 -32.761 1.00 85.25 581 LYS A N 1
ATOM 4586 C CA . LYS A 1 581 ? 24.243 10.495 -31.714 1.00 85.25 581 LYS A CA 1
ATOM 4587 C C . LYS A 1 581 ? 23.323 11.162 -30.689 1.00 85.25 581 LYS A C 1
ATOM 4589 O O . LYS A 1 581 ? 23.628 12.239 -30.177 1.00 85.25 581 LYS A O 1
ATOM 4594 N N . CYS A 1 582 ? 22.196 10.524 -30.401 1.00 80.75 582 CYS A N 1
ATOM 4595 C CA . CYS A 1 582 ? 21.199 10.985 -29.439 1.00 80.75 582 CYS A CA 1
ATOM 4596 C C . CYS A 1 582 ? 21.297 10.161 -28.150 1.00 80.75 582 CYS A C 1
ATOM 4598 O O . CYS A 1 582 ? 21.609 8.972 -28.184 1.00 80.75 582 CYS A O 1
ATOM 4600 N N . SER A 1 583 ? 21.040 10.793 -27.006 1.00 82.06 583 SER A N 1
ATOM 4601 C CA . SER A 1 583 ? 21.108 10.135 -25.695 1.00 82.06 583 SER A CA 1
ATOM 4602 C C . SER A 1 583 ? 19.817 9.407 -25.313 1.00 82.06 583 SER A C 1
ATOM 4604 O O . SER A 1 583 ? 19.852 8.545 -24.436 1.00 82.06 583 SER A O 1
ATOM 4606 N N . ASN A 1 584 ? 18.693 9.754 -25.949 1.00 84.62 584 ASN A N 1
ATOM 4607 C CA . ASN A 1 584 ? 17.371 9.225 -25.634 1.00 84.62 584 ASN A CA 1
ATOM 4608 C C . ASN A 1 584 ? 16.380 9.305 -26.810 1.00 84.62 584 ASN A C 1
ATOM 4610 O O . ASN A 1 584 ? 16.602 10.047 -27.773 1.00 84.62 584 ASN A O 1
ATOM 4614 N N . ILE A 1 585 ? 15.281 8.558 -26.686 1.00 84.00 585 ILE A N 1
ATOM 4615 C CA . ILE A 1 585 ? 14.081 8.616 -27.529 1.00 84.00 585 ILE A CA 1
ATOM 4616 C C . ILE A 1 585 ? 12.821 8.478 -26.655 1.00 84.00 585 ILE A C 1
ATOM 4618 O O . ILE A 1 585 ? 12.831 7.771 -25.648 1.00 84.00 585 ILE A O 1
ATOM 4622 N N . GLU A 1 586 ? 11.752 9.187 -27.012 1.00 83.38 586 GLU A N 1
ATOM 4623 C CA . GLU A 1 586 ? 10.471 9.188 -26.296 1.00 83.38 586 GLU A CA 1
ATOM 4624 C C . GLU A 1 586 ? 9.614 7.960 -26.672 1.00 83.38 586 GLU A C 1
ATOM 4626 O O . GLU A 1 586 ? 9.445 7.654 -27.856 1.00 83.38 586 GLU A O 1
ATOM 4631 N N . THR A 1 587 ? 9.051 7.272 -25.677 1.00 81.50 587 THR A N 1
ATOM 4632 C CA . THR A 1 587 ? 8.187 6.083 -25.829 1.00 81.50 587 THR A CA 1
ATOM 4633 C C . THR A 1 587 ? 6.712 6.430 -26.093 1.00 81.50 587 THR A C 1
ATOM 4635 O O . THR A 1 587 ? 6.278 7.569 -25.918 1.00 81.50 587 THR A O 1
ATOM 4638 N N . GLU A 1 588 ? 5.891 5.419 -26.411 1.00 78.25 588 GLU A N 1
ATOM 4639 C CA . GLU A 1 588 ? 4.420 5.532 -26.326 1.00 78.25 588 GLU A CA 1
ATOM 4640 C C . GLU A 1 588 ? 3.906 5.650 -24.874 1.00 78.25 588 GLU A C 1
ATOM 4642 O O . GLU A 1 588 ? 2.825 6.188 -24.664 1.00 78.25 588 GLU A O 1
ATOM 4647 N N . SER A 1 589 ? 4.695 5.246 -23.865 1.00 74.69 589 SER A N 1
ATOM 4648 C CA . SER A 1 589 ? 4.418 5.505 -22.437 1.00 74.69 589 SER A CA 1
ATOM 4649 C C . SER A 1 589 ? 4.784 6.928 -21.968 1.00 74.69 589 SER A C 1
ATOM 4651 O O . SER A 1 589 ? 4.615 7.240 -20.792 1.00 74.69 589 SER A O 1
ATOM 4653 N N . HIS A 1 590 ? 5.272 7.803 -22.861 1.00 75.81 590 HIS A N 1
ATOM 4654 C CA . HIS A 1 590 ? 5.823 9.131 -22.541 1.00 75.81 590 HIS A CA 1
ATOM 4655 C C . HIS A 1 590 ? 6.978 9.097 -21.522 1.00 75.81 590 HIS A C 1
ATOM 4657 O O . HIS A 1 590 ? 7.034 9.866 -20.556 1.00 75.81 590 HIS A O 1
ATOM 4663 N N . GLU A 1 591 ? 7.937 8.213 -21.775 1.00 77.88 591 GLU A N 1
ATOM 4664 C CA . GLU A 1 591 ? 9.167 8.015 -21.010 1.00 77.88 591 GLU A CA 1
ATOM 4665 C C . GLU A 1 591 ? 10.397 8.104 -21.921 1.00 77.88 591 GLU A C 1
ATOM 4667 O O . GLU A 1 591 ? 10.283 8.065 -23.146 1.00 77.88 591 GLU A O 1
ATOM 4672 N N . LEU A 1 592 ? 11.589 8.229 -21.328 1.00 80.69 592 LEU A N 1
ATOM 4673 C CA . LEU A 1 592 ? 12.849 8.270 -22.073 1.00 80.69 592 LEU A CA 1
ATOM 4674 C C . LEU A 1 592 ? 13.527 6.902 -22.084 1.00 80.69 592 LEU A C 1
ATOM 4676 O O . LEU A 1 592 ? 14.125 6.479 -21.094 1.00 80.69 592 LEU A O 1
ATOM 4680 N N . ALA A 1 593 ? 13.507 6.267 -23.247 1.00 81.06 593 ALA A N 1
ATOM 4681 C CA . ALA A 1 593 ? 14.391 5.163 -23.569 1.00 81.06 593 ALA A CA 1
ATOM 4682 C C . ALA A 1 593 ? 15.808 5.695 -23.812 1.00 81.06 593 ALA A C 1
ATOM 4684 O O . ALA A 1 593 ? 15.978 6.680 -24.533 1.00 81.06 593 ALA A O 1
ATOM 4685 N N . LEU A 1 594 ? 16.822 5.070 -23.216 1.00 83.44 594 LEU A N 1
ATOM 4686 C CA . LEU A 1 594 ? 18.229 5.456 -23.339 1.00 83.44 594 LEU A CA 1
ATOM 4687 C C . LEU A 1 594 ? 19.016 4.390 -24.123 1.00 83.44 594 LEU A C 1
ATOM 4689 O O . LEU A 1 594 ? 18.512 3.325 -24.474 1.00 83.44 594 LEU A O 1
ATOM 4693 N N . HIS A 1 595 ? 20.299 4.651 -24.364 1.00 78.81 595 HIS A N 1
ATOM 4694 C CA . HIS A 1 595 ? 21.233 3.611 -24.802 1.00 78.81 595 HIS A CA 1
ATOM 4695 C C . HIS A 1 595 ? 21.240 2.423 -23.814 1.00 78.81 595 HIS A C 1
ATOM 4697 O O . HIS A 1 595 ? 21.432 2.619 -22.611 1.00 78.81 595 HIS A O 1
ATOM 4703 N N . ALA A 1 596 ? 21.119 1.194 -24.328 1.00 76.31 596 ALA A N 1
ATOM 4704 C CA . ALA A 1 596 ? 21.053 -0.057 -23.563 1.00 76.31 596 ALA A CA 1
ATOM 4705 C C . ALA A 1 596 ? 19.870 -0.168 -22.567 1.00 76.31 596 ALA A C 1
ATOM 4707 O O . ALA A 1 596 ? 20.003 -0.858 -21.549 1.00 76.31 596 ALA A O 1
ATOM 4708 N N . SER A 1 597 ? 18.749 0.512 -22.863 1.00 77.69 597 SER A N 1
ATOM 4709 C CA . SER A 1 597 ? 17.462 0.449 -22.139 1.00 77.69 597 SER A CA 1
ATOM 4710 C C . SER A 1 597 ? 16.576 -0.745 -22.550 1.00 77.69 597 SER A C 1
ATOM 4712 O O . SER A 1 597 ? 17.137 -1.810 -22.790 1.00 77.69 597 SER A O 1
ATOM 4714 N N . TRP A 1 598 ? 15.236 -0.592 -22.473 1.00 78.56 598 TRP A N 1
ATOM 4715 C CA . TRP A 1 598 ? 14.213 -1.632 -22.286 1.00 78.56 598 TRP A CA 1
ATOM 4716 C C . TRP A 1 598 ? 12.718 -1.182 -22.615 1.00 78.56 598 TRP A C 1
ATOM 4718 O O . TRP A 1 598 ? 11.910 -1.102 -21.690 1.00 78.56 598 TRP A O 1
ATOM 4728 N N . ILE A 1 599 ? 12.286 -0.876 -23.865 1.00 78.44 599 ILE A N 1
ATOM 4729 C CA . ILE A 1 599 ? 10.907 -0.410 -24.280 1.00 78.44 599 ILE A CA 1
ATOM 4730 C C . ILE A 1 599 ? 10.296 -0.949 -25.634 1.00 78.44 599 ILE A C 1
ATOM 4732 O O . ILE A 1 599 ? 10.725 -0.583 -26.726 1.00 78.44 599 ILE A O 1
ATOM 4736 N N . LEU A 1 600 ? 9.224 -1.761 -25.608 1.00 79.81 600 LEU A N 1
ATOM 4737 C CA . LEU A 1 600 ? 8.667 -2.442 -26.812 1.00 79.81 600 LEU A CA 1
ATOM 4738 C C . LEU A 1 600 ? 8.330 -1.477 -27.972 1.00 79.81 600 LEU A C 1
ATOM 4740 O O . LEU A 1 600 ? 7.711 -0.440 -27.721 1.00 79.81 600 LEU A O 1
ATOM 4744 N N . ALA A 1 601 ? 8.583 -1.841 -29.244 1.00 76.75 601 ALA A N 1
ATOM 4745 C CA . ALA A 1 601 ? 8.029 -1.065 -30.366 1.00 76.75 601 ALA A CA 1
ATOM 4746 C C . ALA A 1 601 ? 7.645 -1.839 -31.645 1.00 76.75 601 ALA A C 1
ATOM 4748 O O . ALA A 1 601 ? 7.948 -3.016 -31.857 1.00 76.75 601 ALA A O 1
ATOM 4749 N N . LYS A 1 602 ? 6.904 -1.113 -32.490 1.00 75.38 602 LYS A N 1
ATOM 4750 C CA . LYS A 1 602 ? 6.250 -1.570 -33.720 1.00 75.38 602 LYS A CA 1
ATOM 4751 C C . LYS A 1 602 ? 7.248 -1.656 -34.875 1.00 75.38 602 LYS A C 1
ATOM 4753 O O . LYS A 1 602 ? 8.044 -0.741 -35.073 1.00 75.38 602 LYS A O 1
ATOM 4758 N N . SER A 1 603 ? 7.169 -2.715 -35.676 1.00 71.50 603 SER A N 1
ATOM 4759 C CA . SER A 1 603 ? 7.985 -2.889 -36.881 1.00 71.50 603 SER A CA 1
ATOM 4760 C C . SER A 1 603 ? 7.185 -3.564 -37.998 1.00 71.50 603 SER A C 1
ATOM 4762 O O . SER A 1 603 ? 6.638 -4.644 -37.774 1.00 71.50 603 SER A O 1
ATOM 4764 N N . PRO A 1 604 ? 7.167 -3.005 -39.225 1.00 65.62 604 PRO A N 1
ATOM 4765 C CA . PRO A 1 604 ? 6.542 -3.644 -40.383 1.00 65.62 604 PRO A CA 1
ATOM 4766 C C . PRO A 1 604 ? 7.340 -4.853 -40.908 1.00 65.62 604 PRO A C 1
ATOM 4768 O O . PRO A 1 604 ? 6.946 -5.456 -41.899 1.00 65.62 604 PRO A O 1
ATOM 4771 N N . LEU A 1 605 ? 8.475 -5.188 -40.279 1.00 64.19 605 LEU A N 1
ATOM 4772 C CA . LEU A 1 605 ? 9.322 -6.339 -40.615 1.00 64.19 605 LEU A CA 1
ATOM 4773 C C . LEU A 1 605 ? 9.044 -7.570 -39.730 1.00 64.19 605 LEU A C 1
ATOM 4775 O O . LEU A 1 605 ? 9.753 -8.565 -39.848 1.00 64.19 605 LEU A O 1
ATOM 4779 N N . ALA A 1 606 ? 8.051 -7.506 -38.837 1.00 69.00 606 ALA A N 1
ATOM 4780 C CA . ALA A 1 606 ? 7.626 -8.617 -37.987 1.00 69.00 606 ALA A CA 1
ATOM 4781 C C . ALA A 1 606 ? 6.156 -8.968 -38.247 1.00 69.00 606 ALA A C 1
ATOM 4783 O O . ALA A 1 606 ? 5.310 -8.080 -38.321 1.00 69.00 606 ALA A O 1
ATOM 4784 N N . GLU A 1 607 ? 5.841 -10.262 -38.334 1.00 69.50 607 GLU A N 1
ATOM 4785 C CA . GLU A 1 607 ? 4.481 -10.760 -38.612 1.00 69.50 607 GLU A CA 1
ATOM 4786 C C . GLU A 1 607 ? 3.470 -10.376 -37.518 1.00 69.50 607 GLU A C 1
ATOM 4788 O O . GLU A 1 607 ? 2.299 -10.135 -37.797 1.00 69.50 607 GLU A O 1
ATOM 4793 N N . SER A 1 608 ? 3.939 -10.252 -36.275 1.00 69.62 608 SER A N 1
ATOM 4794 C CA . SER A 1 608 ? 3.180 -9.746 -35.123 1.00 69.62 608 SER A CA 1
ATOM 4795 C C . SER A 1 608 ? 2.965 -8.225 -35.138 1.00 69.62 608 SER A C 1
ATOM 4797 O O . SER A 1 608 ? 2.245 -7.704 -34.288 1.00 69.62 608 SER A O 1
ATOM 4799 N N . GLY A 1 609 ? 3.638 -7.493 -36.032 1.00 75.12 609 GLY A N 1
ATOM 4800 C CA . GLY A 1 609 ? 3.724 -6.031 -36.037 1.00 75.12 609 GLY A CA 1
ATOM 4801 C C . GLY A 1 609 ? 4.659 -5.425 -34.979 1.00 75.12 609 GLY A C 1
ATOM 4802 O O . GLY A 1 609 ? 4.820 -4.205 -34.962 1.00 75.12 609 GLY A O 1
ATOM 4803 N N . TYR A 1 610 ? 5.294 -6.232 -34.117 1.00 77.69 610 TYR A N 1
ATOM 4804 C CA . TYR A 1 610 ? 6.157 -5.785 -33.010 1.00 77.69 610 TYR A CA 1
ATOM 4805 C C . TYR A 1 610 ? 7.451 -6.608 -32.908 1.00 77.69 610 TYR A C 1
ATOM 4807 O O . TYR A 1 610 ? 7.487 -7.788 -33.253 1.00 77.69 610 TYR A O 1
ATOM 4815 N N . VAL A 1 611 ? 8.506 -5.995 -32.374 1.00 78.31 611 VAL A N 1
ATOM 4816 C CA . VAL A 1 611 ? 9.829 -6.601 -32.130 1.00 78.31 611 VAL A CA 1
ATOM 4817 C C . VAL A 1 611 ? 10.280 -6.346 -30.689 1.00 78.31 611 VAL A C 1
ATOM 4819 O O . VAL A 1 611 ? 9.822 -5.387 -30.073 1.00 78.31 611 VAL A O 1
ATOM 4822 N N . ILE A 1 612 ? 11.156 -7.215 -30.160 1.00 81.81 612 ILE A N 1
ATOM 4823 C CA . ILE A 1 612 ? 11.620 -7.199 -28.759 1.00 81.81 612 ILE A CA 1
ATOM 4824 C C . ILE A 1 612 ? 13.165 -7.181 -28.676 1.00 81.81 612 ILE A C 1
ATOM 4826 O O . ILE A 1 612 ? 13.853 -7.670 -29.577 1.00 81.81 612 ILE A O 1
ATOM 4830 N N . GLY A 1 613 ? 13.746 -6.636 -27.599 1.00 80.19 613 GLY A N 1
ATOM 4831 C CA . GLY A 1 613 ? 15.168 -6.770 -27.257 1.00 80.19 613 GLY A CA 1
ATOM 4832 C C . GLY A 1 613 ? 15.738 -5.694 -26.318 1.00 80.19 613 GLY A C 1
ATOM 4833 O O . GLY A 1 613 ? 15.316 -5.600 -25.172 1.00 80.19 613 GLY A O 1
ATOM 4834 N N . ARG A 1 614 ? 16.701 -4.904 -26.817 1.00 79.81 614 ARG A N 1
ATOM 4835 C CA . ARG A 1 614 ? 17.447 -3.792 -26.171 1.00 79.81 614 ARG A CA 1
ATOM 4836 C C . ARG A 1 614 ? 17.534 -2.547 -27.095 1.00 79.81 614 ARG A C 1
ATOM 4838 O O . ARG A 1 614 ? 16.782 -2.493 -28.056 1.00 79.81 614 ARG A O 1
ATOM 4845 N N . ILE A 1 615 ? 18.444 -1.587 -26.871 1.00 80.56 615 ILE A N 1
ATOM 4846 C CA . ILE A 1 615 ? 18.857 -0.501 -27.794 1.00 80.56 615 ILE A CA 1
ATOM 4847 C C . ILE A 1 615 ? 20.391 -0.434 -27.809 1.00 80.56 615 ILE A C 1
ATOM 4849 O O . ILE A 1 615 ? 21.006 -0.355 -26.746 1.00 80.56 615 ILE A O 1
ATOM 4853 N N . LEU A 1 616 ? 21.017 -0.385 -28.993 1.00 81.12 616 LEU A N 1
ATOM 4854 C CA . LEU A 1 616 ? 22.471 -0.185 -29.143 1.00 81.12 616 LEU A CA 1
ATOM 4855 C C . LEU A 1 616 ? 22.859 1.269 -29.454 1.00 81.12 616 LEU A C 1
ATOM 4857 O O . LEU A 1 616 ? 23.889 1.742 -28.991 1.00 81.12 616 LEU A O 1
ATOM 4861 N N . GLU A 1 617 ? 22.060 2.004 -30.224 1.00 82.88 617 GLU A N 1
ATOM 4862 C CA . GLU A 1 617 ? 22.268 3.439 -30.462 1.00 82.88 617 GLU A CA 1
ATOM 4863 C C . GLU A 1 617 ? 20.988 4.099 -30.984 1.00 82.88 617 GLU A C 1
ATOM 4865 O O . GLU A 1 617 ? 20.108 3.442 -31.542 1.00 82.88 617 GLU A O 1
ATOM 4870 N N . ILE A 1 618 ? 20.925 5.418 -30.808 1.00 85.00 618 ILE A N 1
ATOM 4871 C CA . ILE A 1 618 ? 19.854 6.295 -31.273 1.00 85.00 618 ILE A CA 1
ATOM 4872 C C . ILE A 1 618 ? 20.532 7.411 -32.074 1.00 85.00 618 ILE A C 1
ATOM 4874 O O . ILE A 1 618 ? 21.467 8.054 -31.586 1.00 85.00 618 ILE A O 1
ATOM 4878 N N . LEU A 1 619 ? 20.091 7.641 -33.307 1.00 82.44 619 LEU A N 1
ATOM 4879 C CA . LEU A 1 619 ? 20.699 8.571 -34.255 1.00 82.44 619 LEU A CA 1
ATOM 4880 C C . LEU A 1 619 ? 19.661 9.541 -34.828 1.00 82.44 619 LEU A C 1
ATOM 4882 O O . LEU A 1 619 ? 18.519 9.162 -35.088 1.00 82.44 619 LEU A O 1
ATOM 4886 N N . LYS A 1 620 ? 20.092 10.770 -35.128 1.00 85.88 620 LYS A N 1
ATOM 4887 C CA . LYS A 1 620 ? 19.319 11.756 -35.894 1.00 85.88 620 LYS A CA 1
ATOM 4888 C C . LYS A 1 620 ? 20.117 12.255 -37.093 1.00 85.88 620 LYS A C 1
ATOM 4890 O O . LYS A 1 620 ? 21.217 12.776 -36.927 1.00 85.88 620 LYS A O 1
ATOM 4895 N N . ASN A 1 621 ? 19.563 12.117 -38.290 1.00 84.31 621 ASN A N 1
ATOM 4896 C CA . ASN A 1 621 ? 20.181 12.555 -39.535 1.00 84.31 621 ASN A CA 1
ATOM 4897 C C . ASN A 1 621 ? 20.382 14.078 -39.525 1.00 84.31 621 ASN A C 1
ATOM 4899 O O . ASN A 1 621 ? 19.457 14.825 -39.196 1.00 84.31 621 ASN A O 1
ATOM 4903 N N . SER A 1 622 ? 21.576 14.548 -39.890 1.00 84.69 622 SER A N 1
ATOM 4904 C CA . SER A 1 622 ? 21.916 15.973 -39.825 1.00 84.69 622 SER A CA 1
ATOM 4905 C C . SER A 1 622 ? 21.216 16.831 -40.879 1.00 84.69 622 SER A C 1
ATOM 4907 O O . SER A 1 622 ? 21.105 18.038 -40.690 1.00 84.69 622 SER A O 1
ATOM 4909 N N . SER A 1 623 ? 20.771 16.231 -41.986 1.00 83.44 623 SER A N 1
ATOM 4910 C CA . SER A 1 623 ? 20.283 16.953 -43.167 1.00 83.44 623 SER A CA 1
ATOM 4911 C C . SER A 1 623 ? 18.760 17.000 -43.260 1.00 83.44 623 SER A C 1
ATOM 4913 O O . SER A 1 623 ? 18.210 18.032 -43.630 1.00 83.44 623 SER A O 1
ATOM 4915 N N . ASN A 1 624 ? 18.068 15.903 -42.932 1.00 81.06 624 ASN A N 1
ATOM 4916 C CA . ASN A 1 624 ? 16.602 15.814 -43.013 1.00 81.06 624 ASN A CA 1
ATOM 4917 C C . ASN A 1 624 ? 15.913 15.544 -41.660 1.00 81.06 624 ASN A C 1
ATOM 4919 O O . ASN A 1 624 ? 14.688 15.505 -41.593 1.00 81.06 624 ASN A O 1
ATOM 4923 N N . GLY A 1 625 ? 16.678 15.345 -40.581 1.00 79.56 625 GLY A N 1
ATOM 4924 C CA . GLY A 1 625 ? 16.141 15.093 -39.245 1.00 79.56 625 GLY A CA 1
ATOM 4925 C C . GLY A 1 625 ? 15.523 13.708 -39.019 1.00 79.56 625 GLY A C 1
ATOM 4926 O O . GLY A 1 625 ? 15.035 13.483 -37.911 1.00 79.56 625 GLY A O 1
ATOM 4927 N N . THR A 1 626 ? 15.557 12.792 -40.000 1.00 81.75 626 THR A N 1
ATOM 4928 C CA . THR A 1 626 ? 15.119 11.392 -39.848 1.00 81.75 626 THR A CA 1
ATOM 4929 C C . THR A 1 626 ? 15.823 10.728 -38.666 1.00 81.75 626 THR A C 1
ATOM 4931 O O . THR A 1 626 ? 17.005 10.965 -38.419 1.00 81.75 626 THR A O 1
ATOM 4934 N N . ILE A 1 627 ? 15.095 9.886 -37.939 1.00 82.12 627 ILE A N 1
ATOM 4935 C CA . ILE A 1 627 ? 15.572 9.209 -36.732 1.00 82.12 627 ILE A CA 1
ATOM 4936 C C . ILE A 1 627 ? 15.822 7.734 -37.067 1.00 82.12 627 ILE A C 1
ATOM 4938 O O . ILE A 1 627 ? 15.043 7.127 -37.799 1.00 82.12 627 ILE A O 1
ATOM 4942 N N . SER A 1 628 ? 16.917 7.176 -36.554 1.00 80.31 628 SER A N 1
ATOM 4943 C CA . SER A 1 628 ? 17.266 5.755 -36.672 1.00 80.31 628 SER A CA 1
ATOM 4944 C C . SER A 1 628 ? 17.616 5.203 -35.292 1.00 80.31 628 SER A C 1
ATOM 4946 O O . SER A 1 628 ? 18.292 5.871 -34.511 1.00 80.31 628 SER A O 1
ATOM 4948 N N . VAL A 1 629 ? 17.172 3.983 -35.000 1.00 82.06 629 VAL A N 1
ATOM 4949 C CA . VAL A 1 629 ? 17.511 3.226 -33.786 1.00 82.06 629 VAL A CA 1
ATOM 4950 C C . VAL A 1 629 ? 18.100 1.886 -34.249 1.00 82.06 629 VAL A C 1
ATOM 4952 O O . VAL A 1 629 ? 17.507 1.240 -35.111 1.00 82.06 629 VAL A O 1
ATOM 4955 N N . ALA A 1 630 ? 19.288 1.510 -33.759 1.00 80.12 630 ALA A N 1
ATOM 4956 C CA . ALA A 1 630 ? 20.007 0.287 -34.180 1.00 80.12 630 ALA A CA 1
ATOM 4957 C C . ALA A 1 630 ? 19.557 -0.981 -33.431 1.00 80.12 630 ALA A C 1
ATOM 4959 O O . ALA A 1 630 ? 18.734 -0.852 -32.536 1.00 80.12 630 ALA A O 1
ATOM 4960 N N . ILE A 1 631 ? 20.072 -2.171 -33.826 1.00 79.25 631 ILE A N 1
ATOM 4961 C CA . ILE A 1 631 ? 19.416 -3.508 -33.753 1.00 79.25 631 ILE A CA 1
ATOM 4962 C C . ILE A 1 631 ? 20.459 -4.694 -33.799 1.00 79.25 631 ILE A C 1
ATOM 4964 O O . ILE A 1 631 ? 21.298 -4.570 -34.681 1.00 79.25 631 ILE A O 1
ATOM 4968 N N . ASP A 1 632 ? 20.650 -5.836 -33.048 1.00 80.19 632 ASP A N 1
ATOM 4969 C CA . ASP A 1 632 ? 20.380 -6.699 -31.797 1.00 80.19 632 ASP A CA 1
ATOM 4970 C C . ASP A 1 632 ? 19.306 -7.898 -31.616 1.00 80.19 632 ASP A C 1
ATOM 4972 O O . ASP A 1 632 ? 19.565 -9.014 -32.021 1.00 80.19 632 ASP A O 1
ATOM 4976 N N . ARG A 1 633 ? 18.094 -7.758 -31.065 1.00 80.31 633 ARG A N 1
ATOM 4977 C CA . ARG A 1 633 ? 16.905 -8.663 -30.866 1.00 80.31 633 ARG A CA 1
ATOM 4978 C C . ARG A 1 633 ? 17.006 -10.045 -30.247 1.00 80.31 633 ARG A C 1
ATOM 4980 O O . ARG A 1 633 ? 17.998 -10.751 -30.234 1.00 80.31 633 ARG A O 1
ATOM 4987 N N . TYR A 1 634 ? 15.817 -10.406 -29.776 1.00 82.81 634 TYR A N 1
ATOM 4988 C CA . TYR A 1 634 ? 15.449 -11.632 -29.129 1.00 82.81 634 TYR A CA 1
ATOM 4989 C C . TYR A 1 634 ? 13.997 -11.961 -29.498 1.00 82.81 634 TYR A C 1
ATOM 4991 O O . TYR A 1 634 ? 13.204 -11.075 -29.826 1.00 82.81 634 TYR A O 1
ATOM 4999 N N . GLU A 1 635 ? 13.647 -13.234 -29.415 1.00 84.44 635 GLU A N 1
ATOM 5000 C CA . GLU A 1 635 ? 12.300 -13.752 -29.616 1.00 84.44 635 GLU A CA 1
ATOM 5001 C C . GLU A 1 635 ? 11.754 -14.302 -28.298 1.00 84.44 635 GLU A C 1
ATOM 5003 O O . GLU A 1 635 ? 12.504 -14.796 -27.451 1.00 84.44 635 GLU A O 1
ATOM 5008 N N . LEU A 1 636 ? 10.441 -14.165 -28.108 1.00 87.56 636 LEU A N 1
ATOM 5009 C CA . LEU A 1 636 ? 9.757 -14.581 -26.890 1.00 87.56 636 LEU A CA 1
ATOM 5010 C C . LEU A 1 636 ? 9.681 -16.111 -26.826 1.00 87.56 636 LEU A C 1
ATOM 5012 O O . LEU A 1 636 ? 9.114 -16.753 -27.711 1.00 87.56 636 LEU A O 1
ATOM 5016 N N . GLY A 1 637 ? 10.225 -16.695 -25.760 1.00 86.38 637 GLY A N 1
ATOM 5017 C CA . GLY A 1 637 ? 10.164 -18.130 -25.524 1.00 86.38 637 GLY A CA 1
ATOM 5018 C C . GLY A 1 637 ? 8.722 -18.617 -25.380 1.00 86.38 637 GLY A C 1
ATOM 5019 O O . GLY A 1 637 ? 7.933 -18.051 -24.629 1.00 86.38 637 GLY A O 1
ATOM 5020 N N . GLN A 1 638 ? 8.384 -19.713 -26.066 1.00 88.12 638 GLN A N 1
ATOM 5021 C CA . GLN A 1 638 ? 7.038 -20.311 -26.041 1.00 88.12 638 GLN A CA 1
ATOM 5022 C C . GLN A 1 638 ? 6.617 -20.847 -24.659 1.00 88.12 638 GLN A C 1
ATOM 5024 O O . GLN A 1 638 ? 5.444 -21.145 -24.444 1.00 88.12 638 GLN A O 1
ATOM 5029 N N . ASN A 1 639 ? 7.567 -20.989 -23.730 1.00 90.06 639 ASN A N 1
ATOM 5030 C CA . ASN A 1 639 ? 7.374 -21.526 -22.388 1.00 90.06 639 ASN A CA 1
ATOM 5031 C C . ASN A 1 639 ? 8.022 -20.611 -21.341 1.00 90.06 639 ASN A C 1
ATOM 5033 O O . ASN A 1 639 ? 9.009 -19.930 -21.618 1.00 90.06 639 ASN A O 1
ATOM 5037 N N . LEU A 1 640 ? 7.493 -20.657 -20.117 1.00 92.19 640 LEU A N 1
ATOM 5038 C CA . LEU A 1 640 ? 8.104 -20.021 -18.950 1.00 92.19 640 LEU A CA 1
ATOM 5039 C C . LEU A 1 640 ? 9.423 -20.717 -18.573 1.00 92.19 640 LEU A C 1
ATOM 5041 O O . LEU A 1 640 ? 9.581 -21.927 -18.749 1.00 92.19 640 LEU A O 1
ATOM 5045 N N . HIS A 1 641 ? 10.355 -19.959 -18.003 1.00 92.75 641 HIS A N 1
ATOM 5046 C CA . HIS A 1 641 ? 11.607 -20.466 -17.467 1.00 92.75 641 HIS A CA 1
ATOM 5047 C C . HIS A 1 641 ? 11.347 -21.385 -16.269 1.00 92.75 641 HIS A C 1
ATOM 5049 O O . HIS A 1 641 ? 10.935 -20.914 -15.210 1.00 92.75 641 HIS A O 1
ATOM 5055 N N . ALA A 1 642 ? 11.665 -22.675 -16.406 1.00 90.69 642 ALA A N 1
ATOM 5056 C CA . ALA A 1 642 ? 11.279 -23.757 -15.486 1.00 90.69 642 ALA A CA 1
ATOM 5057 C C . ALA A 1 642 ? 11.782 -23.653 -14.024 1.00 90.69 642 ALA A C 1
ATOM 5059 O O . ALA A 1 642 ? 11.526 -24.548 -13.224 1.00 90.69 642 ALA A O 1
ATOM 5060 N N . PHE A 1 643 ? 12.520 -22.597 -13.672 1.00 91.88 643 PHE A N 1
ATOM 5061 C CA . PHE A 1 643 ? 12.953 -22.296 -12.302 1.00 91.88 643 PHE A CA 1
ATOM 5062 C C . PHE A 1 643 ? 12.429 -20.945 -11.769 1.00 91.88 643 PHE A C 1
ATOM 5064 O O . PHE A 1 643 ? 12.268 -20.782 -10.558 1.00 91.88 643 PHE A O 1
ATOM 5071 N N . PHE A 1 644 ? 12.164 -19.977 -12.656 1.00 91.81 644 PHE A N 1
ATOM 5072 C CA . PHE A 1 644 ? 11.742 -18.616 -12.286 1.00 91.81 644 PHE A CA 1
ATOM 5073 C C . PHE A 1 644 ? 10.257 -18.341 -12.577 1.00 91.81 644 PHE A C 1
ATOM 5075 O O . PHE A 1 644 ? 9.742 -17.340 -12.095 1.00 91.81 644 PHE A O 1
ATOM 5082 N N . ASP A 1 645 ? 9.590 -19.205 -13.350 1.00 93.25 645 ASP A N 1
ATOM 5083 C CA . ASP A 1 645 ? 8.181 -19.098 -13.770 1.00 93.25 645 ASP A CA 1
ATOM 5084 C C . ASP A 1 645 ? 7.846 -17.809 -14.545 1.00 93.25 645 ASP A C 1
ATOM 5086 O O . ASP A 1 645 ? 6.702 -17.369 -14.620 1.00 93.25 645 ASP A O 1
ATOM 5090 N N . MET A 1 646 ? 8.871 -17.245 -15.185 1.00 93.44 646 MET A N 1
ATOM 5091 C CA . MET A 1 646 ? 8.836 -16.025 -15.990 1.00 93.44 646 MET A CA 1
ATOM 5092 C C . MET A 1 646 ? 9.059 -16.326 -17.478 1.00 93.44 646 MET A C 1
ATOM 5094 O O . MET A 1 646 ? 9.769 -17.284 -17.789 1.00 93.44 646 MET A O 1
ATOM 5098 N N . PRO A 1 647 ? 8.533 -15.523 -18.418 1.00 92.44 647 PRO A N 1
ATOM 5099 C CA . PRO A 1 647 ? 8.862 -15.660 -19.836 1.00 92.44 647 PRO A CA 1
ATOM 5100 C C . PRO A 1 647 ? 10.368 -15.497 -20.096 1.00 92.44 647 PRO A C 1
ATOM 5102 O O . PRO A 1 647 ? 11.064 -14.797 -19.360 1.00 92.44 647 PRO A O 1
ATOM 5105 N N . THR A 1 648 ? 10.873 -16.097 -21.172 1.00 89.94 648 THR A N 1
ATOM 5106 C CA . THR A 1 648 ? 12.261 -15.911 -21.623 1.00 89.94 648 THR A CA 1
ATOM 5107 C C . THR A 1 648 ? 12.336 -15.117 -22.921 1.00 89.94 648 THR A C 1
ATOM 5109 O O . THR A 1 648 ? 11.398 -15.091 -23.717 1.00 89.94 648 THR A O 1
ATOM 5112 N N . LEU A 1 649 ? 13.487 -14.493 -23.143 1.00 86.06 649 LEU A N 1
ATOM 5113 C CA . LEU A 1 649 ? 13.941 -14.014 -24.441 1.00 86.06 649 LEU A CA 1
ATOM 5114 C C . LEU A 1 649 ? 15.125 -14.851 -24.908 1.00 86.06 649 LEU A C 1
ATOM 5116 O O . LEU A 1 649 ? 16.006 -15.151 -24.106 1.00 86.06 649 LEU A O 1
ATOM 5120 N N . LEU A 1 650 ? 15.180 -15.156 -26.203 1.00 82.88 650 LEU A N 1
ATOM 5121 C CA . LEU A 1 650 ? 16.267 -15.903 -26.843 1.00 82.88 650 LEU A CA 1
ATOM 5122 C C . LEU A 1 650 ? 16.755 -15.141 -28.082 1.00 82.88 650 LEU A C 1
ATOM 5124 O O . LEU A 1 650 ? 15.924 -14.774 -28.911 1.00 82.88 650 LEU A O 1
ATOM 5128 N N . ARG A 1 651 ? 18.064 -14.899 -28.251 1.00 75.25 651 ARG A N 1
ATOM 5129 C CA . ARG A 1 651 ? 18.587 -14.255 -29.475 1.00 75.25 651 ARG A CA 1
ATOM 5130 C C . ARG A 1 651 ? 18.408 -15.223 -30.659 1.00 75.25 651 ARG A C 1
ATOM 5132 O O . ARG A 1 651 ? 19.032 -16.287 -30.643 1.00 75.25 651 ARG A O 1
ATOM 5139 N N . PRO A 1 652 ? 17.589 -14.911 -31.681 1.00 64.75 652 PRO A N 1
ATOM 5140 C CA . PRO A 1 652 ? 17.323 -15.844 -32.770 1.00 64.75 652 PRO A CA 1
ATOM 5141 C C . PRO A 1 652 ? 18.596 -16.118 -33.565 1.00 64.75 652 PRO A C 1
ATOM 5143 O O . PRO A 1 652 ? 19.244 -15.194 -34.046 1.00 64.75 652 PRO A O 1
ATOM 5146 N N . HIS A 1 653 ? 18.954 -17.398 -33.688 1.00 55.31 653 HIS A N 1
ATOM 5147 C CA . HIS A 1 653 ? 20.122 -17.878 -34.442 1.00 55.31 653 HIS A CA 1
ATOM 5148 C C . HIS A 1 653 ? 21.482 -17.257 -34.028 1.00 55.31 653 HIS A C 1
ATOM 5150 O O . HIS A 1 653 ? 22.487 -17.491 -34.692 1.00 55.31 653 HIS A O 1
ATOM 5156 N N . GLY A 1 654 ? 21.539 -16.502 -32.921 1.00 51.25 654 GLY A N 1
ATOM 5157 C CA . GLY A 1 654 ? 22.710 -15.720 -32.500 1.00 51.25 654 GLY A CA 1
ATOM 5158 C C . GLY A 1 654 ? 22.884 -14.355 -33.195 1.00 51.25 654 GLY A C 1
ATOM 5159 O O . GLY A 1 654 ? 23.867 -13.667 -32.917 1.00 51.25 654 GLY A O 1
ATOM 5160 N N . GLU A 1 655 ? 21.947 -13.931 -34.051 1.00 43.75 655 GLU A N 1
ATOM 5161 C CA . GLU A 1 655 ? 22.068 -12.750 -34.929 1.00 43.75 655 GLU A CA 1
ATOM 5162 C C . GLU A 1 655 ? 21.502 -11.439 -34.344 1.00 43.75 655 GLU A C 1
ATOM 5164 O O . GLU A 1 655 ? 20.729 -11.464 -33.392 1.00 43.75 655 GLU A O 1
ATOM 5169 N N . GLU A 1 656 ? 21.863 -10.283 -34.931 1.00 41.97 656 GLU A N 1
ATOM 5170 C CA . GLU A 1 656 ? 21.601 -8.945 -34.363 1.00 41.97 656 GLU A CA 1
ATOM 5171 C C . GLU A 1 656 ? 20.478 -8.107 -35.070 1.00 41.97 656 GLU A C 1
ATOM 5173 O O . GLU A 1 656 ? 20.745 -7.505 -36.108 1.00 41.97 656 GLU A O 1
ATOM 5178 N N . THR A 1 657 ? 19.241 -7.971 -34.513 1.00 44.53 657 THR A N 1
ATOM 5179 C CA . THR A 1 657 ? 18.169 -7.019 -34.972 1.00 44.53 657 THR A CA 1
ATOM 5180 C C . THR A 1 657 ? 17.071 -6.419 -33.955 1.00 44.53 657 THR A C 1
ATOM 5182 O O . THR A 1 657 ? 15.890 -6.518 -34.268 1.00 44.53 657 THR A O 1
ATOM 5185 N N . ILE A 1 658 ? 17.376 -5.713 -32.809 1.00 37.41 658 ILE A N 1
ATOM 5186 C CA . ILE A 1 658 ? 16.469 -5.308 -31.629 1.00 37.41 658 ILE A CA 1
ATOM 5187 C C . ILE A 1 658 ? 15.143 -4.568 -31.846 1.00 37.41 658 ILE A C 1
ATOM 5189 O O . ILE A 1 658 ? 15.021 -3.739 -32.743 1.00 37.41 658 ILE A O 1
ATOM 5193 N N . LEU A 1 659 ? 14.269 -4.705 -30.818 1.00 32.78 659 LEU A N 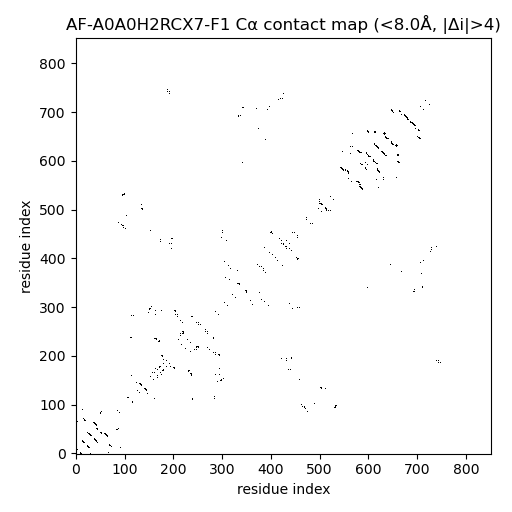1
ATOM 5194 C CA . LEU A 1 659 ? 13.747 -3.525 -30.090 1.00 32.78 659 LEU A CA 1
ATOM 5195 C C . LEU A 1 659 ? 13.309 -3.763 -28.616 1.00 32.78 659 LEU A C 1
ATOM 5197 O O . LEU A 1 659 ? 12.217 -4.236 -28.368 1.00 32.78 659 LEU A O 1
ATOM 5201 N N . ASP A 1 660 ? 14.190 -3.468 -27.656 1.00 30.44 660 ASP A N 1
ATOM 5202 C CA . ASP A 1 660 ? 13.957 -2.987 -26.267 1.00 30.44 660 ASP A CA 1
ATOM 5203 C C . ASP A 1 660 ? 12.719 -3.536 -25.457 1.00 30.44 660 ASP A C 1
ATOM 5205 O O . ASP A 1 660 ? 11.600 -3.327 -25.865 1.00 30.44 660 ASP A O 1
ATOM 5209 N N . VAL A 1 661 ? 12.850 -4.180 -24.274 1.00 38.69 661 VAL A N 1
ATOM 5210 C CA . VAL A 1 661 ? 11.804 -4.413 -23.196 1.00 38.69 661 VAL A CA 1
ATOM 5211 C C . VAL A 1 661 ? 12.543 -4.718 -21.859 1.00 38.69 661 VAL A C 1
ATOM 5213 O O . VAL A 1 661 ? 13.719 -5.034 -21.946 1.00 38.69 661 VAL A O 1
ATOM 5216 N N . PRO A 1 662 ? 11.990 -4.603 -20.624 1.00 44.88 662 PRO A N 1
ATOM 5217 C CA . PRO A 1 662 ? 12.737 -4.910 -19.379 1.00 44.88 662 PRO A CA 1
ATOM 5218 C C . PRO A 1 662 ? 13.084 -6.390 -19.132 1.00 44.88 662 PRO A C 1
ATOM 5220 O O . PRO A 1 662 ? 12.194 -7.238 -19.082 1.00 44.88 662 PRO A O 1
ATOM 5223 N N . TYR A 1 663 ? 14.366 -6.677 -18.856 1.00 59.19 663 TYR A N 1
ATOM 5224 C CA . TYR A 1 663 ? 14.886 -8.028 -18.586 1.00 59.19 663 TYR A CA 1
ATOM 5225 C C . TYR A 1 663 ? 15.951 -8.089 -17.492 1.00 59.19 663 TYR A C 1
ATOM 5227 O O . TYR A 1 663 ? 16.774 -7.183 -17.353 1.00 59.19 663 TYR A O 1
ATOM 5235 N N . ASP A 1 664 ? 15.998 -9.238 -16.820 1.00 59.91 664 ASP A N 1
ATOM 5236 C CA . ASP A 1 664 ? 17.087 -9.659 -15.944 1.00 59.91 664 ASP A CA 1
ATOM 5237 C C . ASP A 1 664 ? 17.972 -10.724 -16.615 1.00 59.91 664 ASP A C 1
ATOM 5239 O O . ASP A 1 664 ? 17.540 -11.532 -17.445 1.00 59.91 664 ASP A O 1
ATOM 5243 N N . HIS A 1 665 ? 19.251 -10.719 -16.244 1.00 70.56 665 HIS A N 1
ATOM 5244 C CA . HIS A 1 665 ? 20.252 -11.673 -16.716 1.00 70.56 665 HIS A CA 1
ATOM 5245 C C . HIS A 1 665 ? 20.129 -13.006 -15.961 1.00 70.56 665 HIS A C 1
ATOM 5247 O O . HIS A 1 665 ? 20.107 -13.006 -14.729 1.00 70.56 665 HIS A O 1
ATOM 5253 N N . ASP A 1 666 ? 20.155 -14.154 -16.653 1.00 74.25 666 ASP A N 1
ATOM 5254 C CA . ASP A 1 666 ? 20.165 -15.465 -15.983 1.00 74.25 666 ASP A CA 1
ATOM 5255 C C . ASP A 1 666 ? 21.550 -15.805 -15.401 1.00 74.25 666 ASP A C 1
ATOM 5257 O O . ASP A 1 666 ? 22.269 -16.693 -15.859 1.00 74.25 666 ASP A O 1
ATOM 5261 N N . CYS A 1 667 ? 21.930 -15.087 -14.342 1.00 75.38 667 CYS A N 1
ATOM 5262 C CA . CYS A 1 667 ? 23.159 -15.312 -13.580 1.00 75.38 667 CYS A CA 1
ATOM 5263 C C . CYS A 1 667 ? 23.286 -16.739 -13.031 1.00 75.38 667 CYS A C 1
ATOM 5265 O O . CYS A 1 667 ? 24.401 -17.189 -12.763 1.00 75.38 667 CYS A O 1
ATOM 5267 N N . ARG A 1 668 ? 22.160 -17.438 -12.846 1.00 82.06 668 ARG A N 1
ATOM 5268 C CA . ARG A 1 668 ? 22.105 -18.789 -12.290 1.00 82.06 668 ARG A CA 1
ATOM 5269 C C . ARG A 1 668 ? 22.523 -19.815 -13.341 1.00 82.06 668 ARG A C 1
ATOM 5271 O O . ARG A 1 668 ? 23.407 -20.619 -13.065 1.00 82.06 668 ARG A O 1
ATOM 5278 N N . THR A 1 669 ? 21.932 -19.776 -14.534 1.00 79.62 669 THR A N 1
ATOM 5279 C CA . THR A 1 669 ? 22.298 -20.679 -15.642 1.00 79.62 669 THR A CA 1
ATOM 5280 C C . THR A 1 669 ? 23.655 -20.307 -16.243 1.00 79.62 669 THR A C 1
ATOM 5282 O O . THR A 1 669 ? 24.435 -21.194 -16.578 1.00 79.62 669 THR A O 1
ATOM 5285 N N . ALA A 1 670 ? 23.997 -19.015 -16.276 1.00 74.56 670 ALA A N 1
ATOM 5286 C CA . ALA A 1 670 ? 25.315 -18.517 -16.682 1.00 74.56 670 ALA A CA 1
ATOM 5287 C C . ALA A 1 670 ? 26.449 -18.810 -15.680 1.00 74.56 670 ALA A C 1
ATOM 5289 O O . ALA A 1 670 ? 27.621 -18.645 -16.016 1.00 74.56 670 ALA A O 1
ATOM 5290 N N . ASN A 1 671 ? 26.123 -19.211 -14.442 1.00 80.81 671 ASN A N 1
ATOM 5291 C CA . ASN A 1 671 ? 27.083 -19.426 -13.353 1.00 80.81 671 ASN A CA 1
ATOM 5292 C C . ASN A 1 671 ? 27.991 -18.196 -13.093 1.00 80.81 671 ASN A C 1
ATOM 5294 O O . ASN A 1 671 ? 29.206 -18.330 -12.914 1.00 80.81 671 ASN A O 1
ATOM 5298 N N . CYS A 1 672 ? 27.397 -16.994 -13.097 1.00 81.19 672 CYS A N 1
ATOM 5299 C CA . CYS A 1 672 ? 28.094 -15.725 -12.856 1.00 81.19 672 CYS A CA 1
ATOM 5300 C C . CYS A 1 672 ? 28.656 -15.647 -11.429 1.00 81.19 672 CYS A C 1
ATOM 5302 O O . CYS A 1 672 ? 28.056 -16.155 -10.477 1.00 81.19 672 CYS A O 1
ATOM 5304 N N . LYS A 1 673 ? 29.803 -14.978 -11.260 1.00 84.25 673 LYS A N 1
ATOM 5305 C CA . LYS A 1 673 ? 30.580 -15.004 -10.008 1.00 84.25 673 LYS A CA 1
ATOM 5306 C C . LYS A 1 673 ? 30.897 -13.605 -9.506 1.00 84.25 673 LYS A C 1
ATOM 5308 O O . LYS A 1 673 ? 30.993 -12.662 -10.278 1.00 84.25 673 LYS A O 1
ATOM 5313 N N . ALA A 1 674 ? 31.110 -13.486 -8.197 1.00 82.06 674 ALA A N 1
ATOM 5314 C CA . ALA A 1 674 ? 31.569 -12.256 -7.549 1.00 82.06 674 ALA A CA 1
ATOM 5315 C C . ALA A 1 674 ? 33.091 -12.033 -7.728 1.00 82.06 674 ALA A C 1
ATOM 5317 O O . ALA A 1 674 ? 33.802 -11.758 -6.763 1.00 82.06 674 ALA A O 1
ATOM 5318 N N . THR A 1 675 ? 33.598 -12.253 -8.945 1.00 85.06 675 THR A N 1
ATOM 5319 C CA . THR A 1 675 ? 35.010 -12.095 -9.337 1.00 85.06 675 THR A CA 1
ATOM 5320 C C . THR A 1 675 ? 35.336 -10.682 -9.814 1.00 85.06 675 THR A C 1
ATOM 5322 O O . THR A 1 675 ? 36.492 -10.270 -9.733 1.00 85.06 675 THR A O 1
ATOM 5325 N N . GLY A 1 676 ? 34.326 -9.920 -10.240 1.00 81.62 676 GLY A N 1
ATOM 5326 C CA . GLY A 1 676 ? 34.478 -8.524 -10.625 1.00 81.62 676 GLY A CA 1
ATOM 5327 C C . GLY A 1 676 ? 34.777 -7.623 -9.426 1.00 81.62 676 GLY A C 1
ATOM 5328 O O . GLY A 1 676 ? 34.353 -7.879 -8.295 1.00 81.62 676 GLY A O 1
ATOM 5329 N N . THR A 1 677 ? 35.476 -6.521 -9.682 1.00 83.81 677 THR A N 1
ATOM 5330 C CA . THR A 1 677 ? 35.720 -5.458 -8.701 1.00 83.81 677 THR A CA 1
ATOM 5331 C C . THR A 1 677 ? 35.471 -4.103 -9.335 1.00 83.81 677 THR A C 1
ATOM 5333 O O . THR A 1 677 ? 36.029 -3.816 -10.395 1.00 83.81 677 THR A O 1
ATOM 5336 N N . ARG A 1 678 ? 34.722 -3.235 -8.654 1.00 85.44 678 ARG A N 1
ATOM 5337 C CA . ARG A 1 678 ? 34.551 -1.836 -9.059 1.00 85.44 678 ARG A CA 1
ATOM 5338 C C . ARG A 1 678 ? 35.025 -0.872 -7.984 1.00 85.44 678 ARG A C 1
ATOM 5340 O O . ARG A 1 678 ? 34.903 -1.141 -6.789 1.00 85.44 678 ARG A O 1
ATOM 5347 N N . HIS A 1 679 ? 35.519 0.278 -8.421 1.00 84.88 679 HIS A N 1
ATOM 5348 C CA . HIS A 1 679 ? 35.835 1.395 -7.539 1.00 84.88 679 HIS A CA 1
ATOM 5349 C C . HIS A 1 679 ? 34.560 1.989 -6.919 1.00 84.88 679 HIS A C 1
ATOM 5351 O O . HIS A 1 679 ? 33.467 1.950 -7.498 1.00 84.88 679 HIS A O 1
ATOM 5357 N N . VAL A 1 680 ? 34.692 2.534 -5.713 1.00 83.12 680 VAL A N 1
ATOM 5358 C CA . VAL A 1 680 ? 33.614 3.222 -5.004 1.00 83.12 680 VAL A CA 1
ATOM 5359 C C . VAL A 1 680 ? 33.655 4.706 -5.361 1.00 83.12 680 VAL A C 1
ATOM 5361 O O . VAL A 1 680 ? 34.706 5.338 -5.343 1.00 83.12 680 VAL A O 1
ATOM 5364 N N . VAL A 1 681 ? 32.492 5.285 -5.662 1.00 76.81 681 VAL A N 1
ATOM 5365 C CA . VAL A 1 681 ? 32.340 6.741 -5.744 1.00 76.81 681 VAL A CA 1
ATOM 5366 C C . VAL A 1 681 ? 31.897 7.255 -4.376 1.00 76.81 681 VAL A C 1
ATOM 5368 O O . VAL A 1 681 ? 30.845 6.856 -3.874 1.00 76.81 681 VAL A O 1
ATOM 5371 N N . GLN A 1 682 ? 32.686 8.142 -3.773 1.00 75.88 682 GLN A N 1
ATOM 5372 C CA . GLN A 1 682 ? 32.399 8.801 -2.497 1.00 75.88 682 GLN A CA 1
ATOM 5373 C C . GLN A 1 682 ? 32.427 10.313 -2.725 1.00 75.88 682 GLN A C 1
ATOM 5375 O O . GLN A 1 682 ? 33.314 10.815 -3.402 1.00 75.88 682 GLN A O 1
ATOM 5380 N N . GLU A 1 683 ? 31.422 11.042 -2.233 1.00 80.62 683 GLU A N 1
ATOM 5381 C CA . GLU A 1 683 ? 31.336 12.511 -2.383 1.00 80.62 683 GLU A CA 1
ATOM 5382 C C . GLU A 1 683 ? 31.465 13.011 -3.845 1.00 80.62 683 GLU A C 1
ATOM 5384 O O . GLU A 1 683 ? 31.912 14.121 -4.117 1.00 80.62 683 GLU A O 1
ATOM 5389 N N . ARG A 1 684 ? 31.008 12.183 -4.802 1.00 71.88 684 ARG A N 1
ATOM 5390 C CA . ARG A 1 684 ? 31.126 12.353 -6.270 1.00 71.88 684 ARG A CA 1
ATOM 5391 C C . ARG A 1 684 ? 32.545 12.209 -6.847 1.00 71.88 684 ARG A C 1
ATOM 5393 O O . ARG A 1 684 ? 32.710 12.392 -8.050 1.00 71.88 684 ARG A O 1
ATOM 5400 N N . GLN A 1 685 ? 33.535 11.829 -6.045 1.00 77.12 685 GLN A N 1
ATOM 5401 C CA . GLN A 1 685 ? 34.880 11.464 -6.493 1.00 77.12 685 GLN A CA 1
ATOM 5402 C C . GLN A 1 685 ? 35.028 9.938 -6.565 1.00 77.12 685 GLN A C 1
ATOM 5404 O O . GLN A 1 685 ? 34.463 9.214 -5.745 1.00 77.12 685 GLN A O 1
ATOM 5409 N N . LEU A 1 686 ? 35.775 9.440 -7.551 1.00 83.56 686 LEU A N 1
ATOM 5410 C CA . LEU A 1 686 ? 36.167 8.031 -7.617 1.00 83.56 686 LEU A CA 1
ATOM 5411 C C . LEU A 1 686 ? 37.307 7.795 -6.616 1.00 83.56 686 LEU A C 1
ATOM 5413 O O . LEU A 1 686 ? 38.250 8.582 -6.599 1.00 83.56 686 LEU A O 1
ATOM 5417 N N . THR A 1 687 ? 37.227 6.751 -5.790 1.00 90.12 687 THR A N 1
ATOM 5418 C CA . THR A 1 687 ? 38.255 6.444 -4.782 1.00 90.12 687 THR A CA 1
ATOM 5419 C C . THR A 1 687 ? 38.935 5.104 -5.049 1.00 90.12 687 THR A C 1
ATOM 5421 O O . THR A 1 687 ? 38.380 4.225 -5.712 1.00 90.12 687 THR A O 1
ATOM 5424 N N . ASP A 1 688 ? 40.138 4.919 -4.502 1.00 88.00 688 ASP A N 1
ATOM 5425 C CA . ASP A 1 688 ? 40.892 3.658 -4.593 1.00 88.00 688 ASP A CA 1
ATOM 5426 C C . ASP A 1 688 ? 40.238 2.504 -3.809 1.00 88.00 688 ASP A C 1
ATOM 5428 O O . ASP A 1 688 ? 40.620 1.345 -3.965 1.00 88.00 688 ASP A O 1
ATOM 5432 N N . ASN A 1 689 ? 39.222 2.797 -2.987 1.00 84.06 689 ASN A N 1
ATOM 5433 C CA . ASN A 1 689 ? 38.409 1.775 -2.340 1.00 84.06 689 ASN A CA 1
ATOM 5434 C C . ASN A 1 689 ? 37.635 0.990 -3.405 1.00 84.06 689 ASN A C 1
ATOM 5436 O O . ASN A 1 689 ? 36.838 1.562 -4.150 1.00 84.06 689 ASN A O 1
ATOM 5440 N N . THR A 1 690 ? 37.809 -0.328 -3.436 1.00 86.06 690 THR A N 1
ATOM 5441 C CA . THR A 1 690 ? 37.066 -1.232 -4.321 1.00 86.06 690 THR A CA 1
ATOM 5442 C C . THR A 1 690 ? 36.034 -2.060 -3.555 1.00 86.06 690 THR A C 1
ATOM 5444 O O . THR A 1 690 ? 36.130 -2.269 -2.344 1.00 86.06 690 THR A O 1
ATOM 5447 N N . VAL A 1 691 ? 35.012 -2.528 -4.270 1.00 84.62 691 VAL A N 1
ATOM 5448 C CA . VAL A 1 691 ? 34.018 -3.500 -3.793 1.00 84.62 691 VAL A CA 1
ATOM 5449 C C . VAL A 1 691 ? 33.799 -4.582 -4.845 1.00 84.62 691 VAL A C 1
ATOM 5451 O O . VAL A 1 691 ? 33.909 -4.318 -6.043 1.00 84.62 691 VAL A O 1
ATOM 5454 N N . SER A 1 692 ? 33.482 -5.796 -4.392 1.00 86.31 692 SER A N 1
ATOM 5455 C CA . SER A 1 692 ? 33.129 -6.916 -5.267 1.00 86.31 692 SER A CA 1
ATOM 5456 C C . SER A 1 692 ? 31.833 -6.653 -6.038 1.00 86.31 692 SER A C 1
ATOM 5458 O O . SER A 1 692 ? 30.898 -6.042 -5.519 1.00 86.31 692 SER A O 1
ATOM 5460 N N . GLU A 1 693 ? 31.786 -7.173 -7.258 1.00 87.06 693 GLU A N 1
ATOM 5461 C CA . GLU A 1 693 ? 30.715 -7.040 -8.244 1.00 87.06 693 GLU A CA 1
ATOM 5462 C C . GLU A 1 693 ? 30.459 -8.411 -8.888 1.00 87.06 693 GLU A C 1
ATOM 5464 O O . GLU A 1 693 ? 31.374 -9.234 -8.986 1.00 87.06 693 GLU A O 1
ATOM 5469 N N . ILE A 1 694 ? 29.228 -8.672 -9.335 1.00 83.31 694 ILE A N 1
ATOM 5470 C CA . ILE A 1 694 ? 28.957 -9.834 -10.189 1.00 83.31 694 ILE A CA 1
ATOM 5471 C C . ILE A 1 694 ? 29.555 -9.593 -11.580 1.00 83.31 694 ILE A C 1
ATOM 5473 O O . ILE A 1 694 ? 29.161 -8.678 -12.296 1.00 83.31 694 ILE A O 1
ATOM 5477 N N . GLU A 1 695 ? 30.489 -10.450 -11.976 1.00 82.19 695 GLU A N 1
ATOM 5478 C CA . GLU A 1 695 ? 31.028 -10.509 -13.330 1.00 82.19 695 GLU A CA 1
ATOM 5479 C C . GLU A 1 695 ? 30.092 -11.362 -14.195 1.00 82.19 695 GLU A C 1
ATOM 5481 O O . GLU A 1 695 ? 30.062 -12.596 -14.104 1.00 82.19 695 GLU A O 1
ATOM 5486 N N . HIS A 1 696 ? 29.269 -10.682 -14.994 1.00 78.75 696 HIS A N 1
ATOM 5487 C CA . HIS A 1 696 ? 28.297 -11.323 -15.873 1.00 78.75 696 HIS A CA 1
ATOM 5488 C C . HIS A 1 696 ? 28.996 -12.004 -17.055 1.00 78.75 696 HIS A C 1
ATOM 5490 O O . HIS A 1 696 ? 29.745 -11.366 -17.791 1.00 78.75 696 HIS A O 1
ATOM 5496 N N . GLN A 1 697 ? 28.742 -13.301 -17.229 1.00 76.00 697 GLN A N 1
ATOM 5497 C CA . GLN A 1 697 ? 29.161 -14.051 -18.415 1.00 76.00 697 GLN A CA 1
ATOM 5498 C C . GLN A 1 697 ? 28.219 -13.752 -19.588 1.00 76.00 697 GLN A C 1
ATOM 5500 O O . GLN A 1 697 ? 27.074 -13.368 -19.373 1.00 76.00 697 GLN A O 1
ATOM 5505 N N . GLU A 1 698 ? 28.672 -13.941 -20.827 1.00 67.12 698 GLU A N 1
ATOM 5506 C CA . GLU A 1 698 ? 27.797 -13.778 -21.992 1.00 67.12 698 GLU A CA 1
ATOM 5507 C C . GLU A 1 698 ? 26.697 -14.855 -22.017 1.00 67.12 698 GLU A C 1
ATOM 5509 O O . GLU A 1 698 ? 26.956 -16.037 -21.782 1.00 67.12 698 GLU A O 1
ATOM 5514 N N . VAL A 1 699 ? 25.464 -14.443 -22.323 1.00 66.25 699 VAL A N 1
ATOM 5515 C CA . VAL A 1 699 ? 24.314 -15.329 -22.528 1.00 66.25 699 VAL A CA 1
ATOM 5516 C C . VAL A 1 699 ? 23.498 -14.879 -23.729 1.00 66.25 699 VAL A C 1
ATOM 5518 O O . VAL A 1 699 ? 23.304 -13.689 -23.963 1.00 66.25 699 VAL A O 1
ATOM 5521 N N . HIS A 1 700 ? 22.942 -15.844 -24.456 1.00 68.44 700 HIS A N 1
ATOM 5522 C CA . HIS A 1 700 ? 21.999 -15.592 -25.552 1.00 68.44 700 HIS A CA 1
ATOM 5523 C C . HIS A 1 700 ? 20.530 -15.688 -25.093 1.00 68.44 700 HIS A C 1
ATOM 5525 O O . HIS A 1 700 ? 19.622 -15.720 -25.924 1.00 68.44 700 HIS A O 1
ATOM 5531 N N . ALA A 1 701 ? 20.304 -15.756 -23.775 1.00 74.81 701 ALA A N 1
ATOM 5532 C CA . ALA A 1 701 ? 19.002 -15.917 -23.140 1.00 74.81 701 ALA A CA 1
ATOM 5533 C C . ALA A 1 701 ? 18.837 -14.964 -21.943 1.00 74.81 701 ALA A C 1
ATOM 5535 O O . ALA A 1 701 ? 19.726 -14.864 -21.097 1.00 74.81 701 ALA A O 1
ATOM 5536 N N . TYR A 1 702 ? 17.681 -14.308 -21.856 1.00 84.12 702 TYR A N 1
ATOM 5537 C CA . TYR A 1 702 ? 17.318 -13.362 -20.793 1.00 84.12 702 TYR A CA 1
ATOM 5538 C C . TYR A 1 702 ? 15.953 -13.715 -20.188 1.00 84.12 702 TYR A C 1
ATOM 5540 O O . TYR A 1 702 ? 15.140 -14.389 -20.825 1.00 84.12 702 TYR A O 1
ATOM 5548 N N . ILE A 1 703 ? 15.684 -13.259 -18.962 1.00 88.31 703 ILE A N 1
ATOM 5549 C CA . ILE A 1 703 ? 14.444 -13.555 -18.230 1.00 88.31 703 ILE A CA 1
ATOM 5550 C C . ILE A 1 703 ? 13.599 -12.288 -18.121 1.00 88.31 703 ILE A C 1
ATOM 5552 O O . ILE A 1 703 ? 14.078 -11.238 -17.692 1.00 88.31 703 ILE A O 1
ATOM 5556 N N . LEU A 1 704 ? 12.334 -12.382 -18.526 1.00 88.75 704 LEU A N 1
ATOM 5557 C CA . LEU A 1 704 ? 11.385 -11.275 -18.520 1.00 88.75 704 LEU A CA 1
ATOM 5558 C C . LEU A 1 704 ? 10.889 -11.045 -17.097 1.00 88.75 704 LEU A C 1
ATOM 5560 O O . LEU A 1 704 ? 10.120 -11.854 -16.584 1.00 88.75 704 LEU A O 1
ATOM 5564 N N . ASN A 1 705 ? 11.321 -9.960 -16.457 1.00 91.25 705 ASN A N 1
ATOM 5565 C CA . ASN A 1 705 ? 10.980 -9.692 -15.063 1.00 91.25 705 ASN A CA 1
ATOM 5566 C C . ASN A 1 705 ? 9.503 -9.274 -14.918 1.00 91.25 705 ASN A C 1
ATOM 5568 O O . ASN A 1 705 ? 9.172 -8.097 -14.797 1.00 91.25 705 ASN A O 1
ATOM 5572 N N . THR A 1 706 ? 8.600 -10.256 -14.882 1.00 91.56 706 THR A N 1
ATOM 5573 C CA . THR A 1 706 ? 7.162 -10.065 -14.633 1.00 91.56 706 THR A CA 1
ATOM 5574 C C . THR A 1 706 ? 6.834 -9.815 -13.157 1.00 91.56 706 THR A C 1
ATOM 5576 O O . THR A 1 706 ? 5.670 -9.885 -12.775 1.00 91.56 706 THR A O 1
ATOM 5579 N N . HIS A 1 707 ? 7.833 -9.534 -12.313 1.00 93.81 707 HIS A N 1
ATOM 5580 C CA . HIS A 1 707 ? 7.634 -8.992 -10.965 1.00 93.81 707 HIS A CA 1
ATOM 5581 C C . HIS A 1 707 ? 7.823 -7.471 -10.930 1.00 93.81 707 HIS A C 1
ATOM 5583 O O . HIS A 1 707 ? 7.633 -6.871 -9.873 1.00 93.81 707 HIS A O 1
ATOM 5589 N N . CYS A 1 708 ? 8.155 -6.830 -12.061 1.00 90.44 708 CYS A N 1
ATOM 5590 C CA . CYS A 1 708 ? 8.195 -5.377 -12.161 1.00 90.44 708 CYS A CA 1
ATOM 5591 C C . CYS A 1 708 ? 6.830 -4.757 -11.807 1.00 90.44 708 CYS A C 1
ATOM 5593 O O . CYS A 1 708 ? 5.778 -5.202 -12.273 1.00 90.44 708 CYS A O 1
ATOM 5595 N N . LEU A 1 709 ? 6.853 -3.716 -10.973 1.00 91.12 709 LEU A N 1
ATOM 5596 C CA . LEU A 1 709 ? 5.673 -2.907 -10.651 1.00 91.12 709 LEU A CA 1
ATOM 5597 C C . LEU A 1 709 ? 5.475 -1.829 -11.728 1.00 91.12 709 LEU A C 1
ATOM 5599 O O . LEU A 1 709 ? 4.354 -1.498 -12.103 1.00 91.12 709 LEU A O 1
ATOM 5603 N N . HIS A 1 710 ? 6.580 -1.299 -12.259 1.00 85.12 710 HIS A N 1
ATOM 5604 C CA . HIS A 1 710 ? 6.566 -0.279 -13.303 1.00 85.12 710 HIS A CA 1
ATOM 5605 C C . HIS A 1 710 ? 6.317 -0.883 -14.687 1.00 85.12 710 HIS A C 1
ATOM 5607 O O . HIS A 1 710 ? 6.957 -1.863 -15.059 1.00 85.12 710 HIS A O 1
ATOM 5613 N N . ASN A 1 711 ? 5.378 -0.305 -15.444 1.00 83.00 711 ASN A N 1
ATOM 5614 C CA . ASN A 1 711 ? 4.919 -0.783 -16.759 1.00 83.00 711 ASN A CA 1
ATOM 5615 C C . ASN A 1 711 ? 4.484 -2.268 -16.827 1.00 83.00 711 ASN A C 1
ATOM 5617 O O . ASN A 1 711 ? 4.227 -2.782 -17.917 1.00 83.00 711 ASN A O 1
ATOM 5621 N N . GLY A 1 712 ? 4.324 -2.954 -15.689 1.00 83.19 712 GLY A N 1
ATOM 5622 C CA . GLY A 1 712 ? 3.977 -4.378 -15.635 1.00 83.19 712 GLY A CA 1
ATOM 5623 C C . GLY A 1 712 ? 2.638 -4.714 -16.307 1.00 83.19 712 GLY A C 1
ATOM 5624 O O . GLY A 1 712 ? 2.517 -5.732 -16.986 1.00 83.19 712 GLY A O 1
ATOM 5625 N N . TYR A 1 713 ? 1.657 -3.820 -16.197 1.00 85.81 713 TYR A N 1
ATOM 5626 C CA . TYR A 1 713 ? 0.374 -3.924 -16.896 1.00 85.81 713 TYR A CA 1
ATOM 5627 C C . TYR A 1 713 ? 0.533 -3.874 -18.432 1.00 85.81 713 TYR A C 1
ATOM 5629 O O . TYR A 1 713 ? -0.013 -4.729 -19.128 1.00 85.81 713 TYR A O 1
ATOM 5637 N N . LEU A 1 714 ? 1.362 -2.966 -18.973 1.00 84.88 714 LEU A N 1
ATOM 5638 C CA . LEU A 1 714 ? 1.686 -2.912 -20.411 1.00 84.88 714 LEU A CA 1
ATOM 5639 C C . LEU A 1 714 ? 2.393 -4.187 -20.881 1.00 84.88 714 LEU A C 1
ATOM 5641 O O . LEU A 1 714 ? 2.096 -4.714 -21.953 1.00 84.88 714 LEU A O 1
ATOM 5645 N N . LEU A 1 715 ? 3.293 -4.718 -20.052 1.00 83.88 715 LEU A N 1
ATOM 5646 C CA . LEU A 1 715 ? 3.967 -5.981 -20.319 1.00 83.88 715 LEU A CA 1
ATOM 5647 C C . LEU A 1 715 ? 2.964 -7.148 -20.414 1.00 83.88 715 LEU A C 1
ATOM 5649 O O . LEU A 1 715 ? 3.059 -7.965 -21.329 1.00 83.88 715 LEU A O 1
ATOM 5653 N N . ARG A 1 716 ? 1.952 -7.202 -19.537 1.00 85.69 716 ARG A N 1
ATOM 5654 C CA . ARG A 1 716 ? 0.883 -8.216 -19.599 1.00 85.69 716 ARG A CA 1
ATOM 5655 C C . ARG A 1 716 ? -0.082 -8.023 -20.769 1.00 85.69 716 ARG A C 1
ATOM 5657 O O . ARG A 1 716 ? -0.545 -9.028 -21.296 1.00 85.69 716 ARG A O 1
ATOM 5664 N N . ARG A 1 717 ? -0.348 -6.780 -21.196 1.00 85.81 717 ARG A N 1
ATOM 5665 C CA . ARG A 1 717 ? -1.112 -6.474 -22.426 1.00 85.81 717 ARG A CA 1
ATOM 5666 C C . ARG A 1 717 ? -0.426 -7.025 -23.681 1.00 85.81 717 ARG A C 1
ATOM 5668 O O . ARG A 1 717 ? -1.109 -7.460 -24.602 1.00 85.81 717 ARG A O 1
ATOM 5675 N N . PHE A 1 718 ? 0.908 -7.010 -23.721 1.00 84.50 718 PHE A N 1
ATOM 5676 C CA . PHE A 1 718 ? 1.689 -7.541 -24.843 1.00 84.50 718 PHE A CA 1
ATOM 5677 C C . PHE A 1 718 ? 1.858 -9.070 -24.808 1.00 84.50 718 PHE A C 1
ATOM 5679 O O . PHE A 1 718 ? 1.798 -9.727 -25.848 1.00 84.50 718 PHE A O 1
ATOM 5686 N N . LEU A 1 719 ? 2.103 -9.650 -23.631 1.00 88.12 719 LEU A N 1
ATOM 5687 C CA . LEU A 1 719 ? 2.420 -11.073 -23.506 1.00 88.12 719 LEU A CA 1
ATOM 5688 C C . LEU A 1 719 ? 1.187 -11.982 -23.692 1.00 88.12 719 LEU A C 1
ATOM 5690 O O . LEU A 1 719 ? 0.133 -11.733 -23.102 1.00 88.12 719 LEU A O 1
ATOM 5694 N N . PRO A 1 720 ? 1.313 -13.110 -24.421 1.00 91.75 720 PRO A N 1
ATOM 5695 C CA . PRO A 1 720 ? 0.209 -14.044 -24.610 1.00 91.75 720 PRO A CA 1
ATOM 5696 C C . PRO A 1 720 ? -0.215 -14.677 -23.277 1.00 91.75 720 PRO A C 1
ATOM 5698 O O . PRO A 1 720 ? 0.614 -14.995 -22.423 1.00 91.75 720 PRO A O 1
ATOM 5701 N N . ARG A 1 721 ? -1.521 -14.932 -23.109 1.00 92.44 721 ARG A N 1
ATOM 5702 C CA . ARG A 1 721 ? -2.096 -15.463 -21.853 1.00 92.44 721 ARG A CA 1
ATOM 5703 C C . ARG A 1 721 ? -1.516 -16.813 -21.410 1.00 92.44 721 ARG A C 1
ATOM 5705 O O . ARG A 1 721 ? -1.534 -17.101 -20.217 1.00 92.44 721 ARG A O 1
ATOM 5712 N N . SER A 1 722 ? -0.934 -17.600 -22.317 1.00 92.75 722 SER A N 1
ATOM 5713 C CA . SER A 1 722 ? -0.165 -18.818 -21.997 1.00 92.75 722 SER A CA 1
ATOM 5714 C C . SER A 1 722 ? 1.059 -18.568 -21.100 1.00 92.75 722 SER A C 1
ATOM 5716 O O . SER A 1 722 ? 1.480 -19.476 -20.382 1.00 92.75 722 SER A O 1
ATOM 5718 N N . LEU A 1 723 ? 1.599 -17.344 -21.119 1.00 93.06 723 LEU A N 1
ATOM 5719 C CA . LEU A 1 723 ? 2.768 -16.897 -20.357 1.00 93.06 723 LEU A CA 1
ATOM 5720 C C . LEU A 1 723 ? 2.421 -15.900 -19.232 1.00 93.06 723 LEU A C 1
ATOM 5722 O O . LEU A 1 723 ? 3.319 -15.463 -18.521 1.00 93.06 723 LEU A O 1
ATOM 5726 N N . THR A 1 724 ? 1.146 -15.526 -19.059 1.00 92.81 724 THR A N 1
ATOM 5727 C CA . THR A 1 724 ? 0.718 -14.567 -18.013 1.00 92.81 724 THR A CA 1
ATOM 5728 C C . THR A 1 724 ? -0.428 -15.044 -17.127 1.00 92.81 724 THR A C 1
ATOM 5730 O O . THR A 1 724 ? -0.663 -14.439 -16.081 1.00 92.81 724 THR A O 1
ATOM 5733 N N . LYS A 1 725 ? -1.147 -16.114 -17.497 1.00 94.56 725 LYS A N 1
ATOM 5734 C CA . LYS A 1 725 ? -2.170 -16.700 -16.626 1.00 94.56 725 LYS A CA 1
ATOM 5735 C C . LYS A 1 725 ? -1.493 -17.391 -15.429 1.00 94.56 725 LYS A C 1
ATOM 5737 O O . LYS A 1 725 ? -0.706 -18.318 -15.648 1.00 94.56 725 LYS A O 1
ATOM 5742 N N . PRO A 1 726 ? -1.787 -16.982 -14.182 1.00 96.06 726 PRO A N 1
ATOM 5743 C CA . PRO A 1 726 ? -1.212 -17.604 -13.002 1.00 96.06 726 PRO A CA 1
ATOM 5744 C C . PRO A 1 726 ? -1.736 -19.035 -12.838 1.00 96.06 726 PRO A C 1
ATOM 5746 O O . PRO A 1 726 ? -2.829 -19.390 -13.288 1.00 96.06 726 PRO A O 1
ATOM 5749 N N . ARG A 1 727 ? -0.931 -19.872 -12.186 1.00 94.56 727 ARG A N 1
ATOM 5750 C CA . ARG A 1 727 ? -1.231 -21.282 -11.912 1.00 94.56 727 ARG A CA 1
ATOM 5751 C C . ARG A 1 727 ? -1.384 -21.445 -10.405 1.00 94.56 727 ARG A C 1
ATOM 5753 O O . ARG A 1 727 ? -0.569 -20.891 -9.671 1.00 94.56 727 ARG A O 1
ATOM 5760 N N . ARG A 1 728 ? -2.409 -22.174 -9.951 1.00 96.12 728 ARG A N 1
ATOM 5761 C CA . ARG A 1 728 ? -2.594 -22.472 -8.522 1.00 96.12 728 ARG A CA 1
ATOM 5762 C C . ARG A 1 728 ? -1.457 -23.372 -8.024 1.00 96.12 728 ARG A C 1
ATOM 5764 O O . ARG A 1 728 ? -1.121 -24.347 -8.693 1.00 96.12 728 ARG A O 1
ATOM 5771 N N . TYR A 1 729 ? -0.875 -23.032 -6.877 1.00 96.94 729 TYR A N 1
ATOM 5772 C CA . TYR A 1 729 ? 0.205 -23.784 -6.231 1.00 96.94 729 TYR A CA 1
ATOM 5773 C C . TYR A 1 729 ? -0.312 -25.091 -5.608 1.00 96.94 729 TYR A C 1
ATOM 5775 O O . TYR A 1 729 ? 0.335 -26.130 -5.730 1.00 96.94 729 TYR A O 1
ATOM 5783 N N . ILE A 1 730 ? -1.512 -25.059 -5.019 1.00 97.06 730 ILE A N 1
ATOM 5784 C CA . ILE A 1 730 ? -2.290 -26.246 -4.641 1.00 97.06 730 ILE A CA 1
ATOM 5785 C C . ILE A 1 730 ? -3.513 -26.326 -5.574 1.00 97.06 730 ILE A C 1
ATOM 5787 O O . ILE A 1 730 ? -4.208 -25.319 -5.723 1.00 97.06 730 ILE A O 1
ATOM 5791 N N . PRO A 1 731 ? -3.804 -27.470 -6.226 1.00 96.25 731 PRO A N 1
ATOM 5792 C CA . PRO A 1 731 ? -5.020 -27.630 -7.022 1.00 96.25 731 PRO A CA 1
ATOM 5793 C C . PRO A 1 731 ? -6.279 -27.374 -6.189 1.00 96.25 731 PRO A C 1
ATOM 5795 O O . PRO A 1 731 ? -6.358 -27.802 -5.041 1.00 96.25 731 PRO A O 1
ATOM 5798 N N . GLU A 1 732 ? -7.286 -26.719 -6.769 1.00 94.00 732 GLU A N 1
ATOM 5799 C CA . GLU A 1 732 ? -8.476 -26.295 -6.013 1.00 94.00 732 GLU A CA 1
ATOM 5800 C C . GLU A 1 732 ? -9.246 -27.473 -5.392 1.00 94.00 732 GLU A C 1
ATOM 5802 O O . GLU A 1 732 ? -9.745 -27.373 -4.276 1.00 94.00 732 GLU A O 1
ATOM 5807 N N . THR A 1 733 ? -9.253 -28.621 -6.075 1.00 95.56 733 THR A N 1
ATOM 5808 C CA . THR A 1 733 ? -9.820 -29.896 -5.601 1.00 95.56 733 THR A CA 1
ATOM 5809 C C . THR A 1 733 ? -9.162 -30.439 -4.334 1.00 95.56 733 THR A C 1
ATOM 5811 O O . THR A 1 733 ? -9.786 -31.188 -3.588 1.00 95.56 733 THR A O 1
ATOM 5814 N N . ASP A 1 734 ? -7.907 -30.066 -4.092 1.00 96.75 734 ASP A N 1
ATOM 5815 C CA . ASP A 1 734 ? -7.043 -30.643 -3.061 1.00 96.75 734 ASP A CA 1
ATOM 5816 C C . ASP A 1 734 ? -6.846 -29.657 -1.893 1.00 96.75 734 ASP A C 1
ATOM 5818 O O . ASP A 1 734 ? -6.270 -29.995 -0.855 1.00 96.75 734 ASP A O 1
ATOM 5822 N N . ARG A 1 735 ? -7.305 -28.412 -2.067 1.00 95.50 735 ARG A N 1
ATOM 5823 C CA . ARG A 1 735 ? -6.932 -27.261 -1.245 1.00 95.50 735 ARG A CA 1
ATOM 5824 C C . ARG A 1 735 ? -7.516 -27.312 0.164 1.00 95.50 735 ARG A C 1
ATOM 5826 O O . ARG A 1 735 ? -6.786 -27.124 1.133 1.00 95.50 735 ARG A O 1
ATOM 5833 N N . GLU A 1 736 ? -8.790 -27.671 0.308 1.00 96.94 736 GLU A N 1
ATOM 5834 C CA . GLU A 1 736 ? -9.424 -27.896 1.619 1.00 96.94 736 GLU A CA 1
ATOM 5835 C C . GLU A 1 736 ? -8.774 -29.064 2.386 1.00 96.94 736 GLU A C 1
ATOM 5837 O O . GLU A 1 736 ? -8.482 -28.954 3.582 1.00 96.94 736 GLU A O 1
ATOM 5842 N N . ALA A 1 737 ? -8.440 -30.154 1.687 1.00 97.62 737 ALA A N 1
ATOM 5843 C CA . ALA A 1 737 ? -7.718 -31.286 2.268 1.00 97.62 737 ALA A CA 1
ATOM 5844 C C . ALA A 1 737 ? -6.297 -30.896 2.722 1.00 97.62 737 ALA A C 1
ATOM 5846 O O . ALA A 1 737 ? -5.842 -31.325 3.785 1.00 97.62 737 ALA A O 1
ATOM 5847 N N . LYS A 1 738 ? -5.606 -30.019 1.981 1.00 97.75 738 LYS A N 1
ATOM 5848 C CA . LYS A 1 738 ? -4.309 -29.467 2.397 1.00 97.75 738 LYS A CA 1
ATOM 5849 C C . LYS A 1 738 ? -4.426 -28.489 3.564 1.00 97.75 738 LYS A C 1
ATOM 5851 O O . LYS A 1 738 ? -3.626 -28.572 4.490 1.00 97.75 738 LYS A O 1
ATOM 5856 N N . HIS A 1 739 ? -5.451 -27.640 3.602 1.00 97.88 739 HIS A N 1
ATOM 5857 C CA . HIS A 1 739 ? -5.707 -26.765 4.753 1.00 97.88 739 HIS A CA 1
ATOM 5858 C C . HIS A 1 739 ? -6.018 -27.590 6.016 1.00 97.88 739 HIS A C 1
ATOM 5860 O O . HIS A 1 739 ? -5.543 -27.251 7.098 1.00 97.88 739 HIS A O 1
ATOM 5866 N N . THR A 1 740 ? -6.702 -28.729 5.868 1.00 97.75 740 THR A N 1
ATOM 5867 C CA . THR A 1 740 ? -6.914 -29.729 6.930 1.00 97.75 740 THR A CA 1
ATOM 5868 C C . THR A 1 740 ? -5.594 -30.345 7.422 1.00 97.75 740 THR A C 1
ATOM 5870 O O . THR A 1 740 ? -5.368 -30.446 8.628 1.00 97.75 740 THR A O 1
ATOM 5873 N N . GLU A 1 741 ? -4.678 -30.715 6.520 1.00 97.06 741 GLU A N 1
ATOM 5874 C CA . GLU A 1 741 ? -3.328 -31.195 6.870 1.00 97.06 741 GLU A CA 1
ATOM 5875 C C . GLU A 1 741 ? -2.522 -30.134 7.646 1.00 97.06 741 GLU A C 1
ATOM 5877 O O . GLU A 1 741 ? -1.901 -30.442 8.669 1.00 97.06 741 GLU A O 1
ATOM 5882 N N . PHE A 1 742 ? -2.580 -28.869 7.214 1.00 96.31 742 PHE A N 1
ATOM 5883 C CA . PHE A 1 742 ? -1.901 -27.750 7.876 1.00 96.31 742 PHE A CA 1
ATOM 5884 C C . PHE A 1 742 ? -2.491 -27.453 9.263 1.00 96.31 742 PHE A C 1
ATOM 5886 O O . PHE A 1 742 ? -1.725 -27.249 10.208 1.00 96.31 742 PHE A O 1
ATOM 5893 N N . ALA A 1 743 ? -3.820 -27.497 9.409 1.00 96.12 743 ALA A N 1
ATOM 5894 C CA . ALA A 1 743 ? -4.523 -27.343 10.683 1.00 96.12 743 ALA A CA 1
ATOM 5895 C C . ALA A 1 743 ? -4.117 -28.434 11.687 1.00 96.12 743 ALA A C 1
ATOM 5897 O O . ALA A 1 743 ? -3.667 -28.128 12.791 1.00 96.12 743 ALA A O 1
ATOM 5898 N N . ASN A 1 744 ? -4.148 -29.705 11.272 1.00 93.75 744 ASN A N 1
ATOM 5899 C CA . ASN A 1 744 ? -3.725 -30.834 12.105 1.00 93.75 744 ASN A CA 1
ATOM 5900 C C . ASN A 1 744 ? -2.243 -30.725 12.519 1.00 93.75 744 ASN A C 1
ATOM 5902 O O . ASN A 1 744 ? -1.894 -30.956 13.681 1.00 93.75 744 ASN A O 1
ATOM 5906 N N . SER A 1 745 ? -1.367 -30.306 11.596 1.00 92.19 745 SER A N 1
ATOM 5907 C CA . SER A 1 745 ? 0.051 -30.053 11.890 1.00 92.19 745 SER A CA 1
ATOM 5908 C C . SER A 1 745 ? 0.252 -28.893 12.873 1.00 92.19 745 SER A C 1
ATOM 5910 O O . SER A 1 745 ? 1.149 -28.946 13.715 1.00 92.19 745 SER A O 1
ATOM 5912 N N . LEU A 1 746 ? -0.569 -27.842 12.781 1.00 91.88 746 LEU A N 1
ATOM 5913 C CA . LEU A 1 746 ? -0.550 -26.707 13.701 1.00 91.88 746 LEU A CA 1
ATOM 5914 C C . LEU A 1 746 ? -1.029 -27.112 15.097 1.00 91.88 746 LEU A C 1
ATOM 5916 O O . LEU A 1 746 ? -0.352 -26.800 16.074 1.00 91.88 746 LEU A O 1
ATOM 5920 N N . HIS A 1 747 ? -2.153 -27.823 15.186 1.00 87.31 747 HIS A N 1
ATOM 5921 C CA . HIS A 1 747 ? -2.776 -28.215 16.447 1.00 87.31 747 HIS A CA 1
ATOM 5922 C C . HIS A 1 747 ? -1.829 -29.079 17.295 1.00 87.31 747 HIS A C 1
ATOM 5924 O O . HIS A 1 747 ? -1.550 -28.728 18.439 1.00 87.31 747 HIS A O 1
ATOM 5930 N N . SER A 1 748 ? -1.202 -30.103 16.697 1.00 83.25 748 SER A N 1
ATOM 5931 C CA . SER A 1 748 ? -0.166 -30.917 17.356 1.00 83.25 748 SER A CA 1
ATOM 5932 C C . SER A 1 748 ? 0.999 -30.069 17.896 1.00 83.25 748 SER A C 1
ATOM 5934 O O . SER A 1 748 ? 1.344 -30.179 19.072 1.00 83.25 748 SER A O 1
ATOM 5936 N N . LYS A 1 749 ? 1.557 -29.158 17.085 1.00 84.44 749 LYS A N 1
ATOM 5937 C CA . LYS A 1 749 ? 2.657 -28.265 17.506 1.00 84.44 749 LYS A CA 1
ATOM 5938 C C . LYS A 1 749 ? 2.240 -27.285 18.609 1.00 84.44 749 LYS A C 1
ATOM 5940 O O . LYS A 1 749 ? 3.069 -26.896 19.435 1.00 84.44 749 LYS A O 1
ATOM 5945 N N . MET A 1 750 ? 0.984 -26.835 18.611 1.00 82.31 750 MET A N 1
ATOM 5946 C CA . MET A 1 750 ? 0.459 -25.938 19.643 1.00 82.31 750 MET A CA 1
ATOM 5947 C C . MET A 1 750 ? 0.180 -26.678 20.947 1.00 82.31 750 MET A C 1
ATOM 5949 O O . MET A 1 750 ? 0.480 -26.126 22.003 1.00 82.31 750 MET A O 1
ATOM 5953 N N . ASP A 1 751 ? -0.295 -27.920 20.903 1.00 79.44 751 ASP A N 1
ATOM 5954 C CA . ASP A 1 751 ? -0.502 -28.737 22.099 1.00 79.44 751 ASP A CA 1
ATOM 5955 C C . ASP A 1 751 ? 0.820 -29.172 22.744 1.00 79.44 751 ASP A C 1
ATOM 5957 O O . ASP A 1 751 ? 0.948 -29.059 23.964 1.00 79.44 751 ASP A O 1
ATOM 5961 N N . ASP A 1 752 ? 1.855 -29.494 21.959 1.00 76.38 752 ASP A N 1
ATOM 5962 C CA . ASP A 1 752 ? 3.225 -29.660 22.471 1.00 76.38 752 ASP A CA 1
ATOM 5963 C C . ASP A 1 752 ? 3.718 -28.392 23.191 1.00 76.38 752 ASP A C 1
ATOM 5965 O O . ASP A 1 752 ? 4.241 -28.455 24.309 1.00 76.38 752 ASP A O 1
ATOM 5969 N N . ARG A 1 753 ? 3.519 -27.207 22.590 1.00 79.19 753 ARG A N 1
ATOM 5970 C CA . ARG A 1 753 ? 3.900 -25.921 23.203 1.00 79.19 753 ARG A CA 1
ATOM 5971 C C . ARG A 1 753 ? 3.072 -25.623 24.459 1.00 79.19 753 ARG A C 1
ATOM 5973 O O . ARG A 1 753 ? 3.634 -25.163 25.452 1.00 79.19 753 ARG A O 1
ATOM 5980 N N . ARG A 1 754 ? 1.765 -25.907 24.461 1.00 81.00 754 ARG A N 1
ATOM 5981 C CA . ARG A 1 754 ? 0.872 -25.769 25.630 1.00 81.00 754 ARG A CA 1
ATOM 5982 C C . ARG A 1 754 ? 1.304 -26.697 26.760 1.00 81.00 754 ARG A C 1
ATOM 5984 O O . ARG A 1 754 ? 1.385 -26.245 27.901 1.00 81.00 754 ARG A O 1
ATOM 5991 N N . ALA A 1 755 ? 1.635 -27.950 26.453 1.00 75.69 755 ALA A N 1
ATOM 5992 C CA . ALA A 1 755 ? 2.151 -28.921 27.409 1.00 75.69 755 ALA A CA 1
ATOM 5993 C C . ALA A 1 755 ? 3.479 -28.445 28.013 1.00 75.69 755 ALA A C 1
ATOM 5995 O O . ALA A 1 755 ? 3.572 -28.317 29.230 1.00 75.69 755 ALA A O 1
ATOM 5996 N N . GLN A 1 756 ? 4.462 -28.060 27.190 1.00 75.81 756 GLN A N 1
ATOM 5997 C CA . GLN A 1 756 ? 5.737 -27.503 27.664 1.00 75.81 756 GLN A CA 1
ATOM 5998 C C . GLN A 1 756 ? 5.553 -26.245 28.526 1.00 75.81 756 GLN A C 1
ATOM 6000 O O . GLN A 1 756 ? 6.219 -26.100 29.551 1.00 75.81 756 GLN A O 1
ATOM 6005 N N . THR A 1 757 ? 4.644 -25.338 28.156 1.00 76.75 757 THR A N 1
ATOM 6006 C CA . THR A 1 757 ? 4.341 -24.139 28.953 1.00 76.75 757 THR A CA 1
ATOM 6007 C C . THR A 1 757 ? 3.635 -24.487 30.264 1.00 76.75 757 THR A C 1
ATOM 6009 O O . THR A 1 757 ? 3.928 -23.873 31.289 1.00 76.75 757 THR A O 1
ATOM 6012 N N . LYS A 1 758 ? 2.755 -25.496 30.279 1.00 80.25 758 LYS A N 1
ATOM 6013 C CA . LYS A 1 758 ? 2.117 -26.015 31.498 1.00 80.25 758 LYS A CA 1
ATOM 6014 C C . LYS A 1 758 ? 3.141 -26.670 32.428 1.00 80.25 758 LYS A C 1
ATOM 6016 O O . LYS A 1 758 ? 3.106 -26.391 33.622 1.00 80.25 758 LYS A O 1
ATOM 6021 N N . THR A 1 759 ? 4.081 -27.449 31.890 1.00 77.06 759 THR A N 1
ATOM 6022 C CA . THR A 1 759 ? 5.202 -28.026 32.648 1.00 77.06 759 THR A CA 1
ATOM 6023 C C . THR A 1 759 ? 6.089 -26.925 33.224 1.00 77.06 759 THR A C 1
ATOM 6025 O O . THR A 1 759 ? 6.265 -26.890 34.431 1.00 77.06 759 THR A O 1
ATOM 6028 N N . LYS A 1 760 ? 6.518 -25.934 32.430 1.00 80.69 760 LYS A N 1
ATOM 6029 C CA . LYS A 1 760 ? 7.307 -24.787 32.927 1.00 80.69 760 LYS A CA 1
ATOM 6030 C C . LYS A 1 760 ? 6.573 -23.938 33.970 1.00 80.69 760 LYS A C 1
ATOM 6032 O O . LYS A 1 760 ? 7.194 -23.429 34.900 1.00 80.69 760 LYS A O 1
ATOM 6037 N N . ARG A 1 761 ? 5.248 -23.780 33.848 1.00 76.56 761 ARG A N 1
ATOM 6038 C CA . ARG A 1 761 ? 4.409 -23.137 34.877 1.00 76.56 761 ARG A CA 1
ATOM 6039 C C . ARG A 1 761 ? 4.332 -23.985 36.154 1.00 76.56 761 ARG A C 1
ATOM 6041 O O . ARG A 1 761 ? 4.376 -23.406 37.235 1.00 76.56 761 ARG A O 1
ATOM 6048 N N . ALA A 1 762 ? 4.262 -25.314 36.046 1.00 74.50 762 ALA A N 1
ATOM 6049 C CA . ALA A 1 762 ? 4.322 -26.226 37.190 1.00 74.50 762 ALA A CA 1
ATOM 6050 C C . ALA A 1 762 ? 5.706 -26.196 37.858 1.00 74.50 762 ALA A C 1
ATOM 6052 O O . ALA A 1 762 ? 5.782 -25.820 39.017 1.00 74.50 762 ALA A O 1
ATOM 6053 N N . GLU A 1 763 ? 6.794 -26.430 37.119 1.00 76.56 763 GLU A N 1
ATOM 6054 C CA . GLU A 1 763 ? 8.187 -26.321 37.587 1.00 76.56 763 GLU A CA 1
ATOM 6055 C C . GLU A 1 763 ? 8.440 -25.003 38.333 1.00 76.56 763 GLU A C 1
ATOM 6057 O O . GLU A 1 763 ? 8.975 -25.001 39.440 1.00 76.56 763 GLU A O 1
ATOM 6062 N N . LYS A 1 764 ? 7.999 -23.869 37.767 1.00 74.50 764 LYS A N 1
ATOM 6063 C CA . LYS A 1 764 ? 8.154 -22.552 38.397 1.00 74.50 764 LYS A CA 1
ATOM 6064 C C . LYS A 1 764 ? 7.299 -22.397 39.657 1.00 74.50 764 LYS A C 1
ATOM 6066 O O . LYS A 1 764 ? 7.773 -21.817 40.632 1.00 74.50 764 LYS A O 1
ATOM 6071 N N . ARG A 1 765 ? 6.061 -22.901 39.671 1.00 71.06 765 ARG A N 1
ATOM 6072 C CA . ARG A 1 765 ? 5.196 -22.881 40.863 1.00 71.06 765 ARG A CA 1
ATOM 6073 C C . ARG A 1 765 ? 5.756 -23.776 41.964 1.00 71.06 765 ARG A C 1
ATOM 6075 O O . ARG A 1 765 ? 5.786 -23.368 43.117 1.00 71.06 765 ARG A O 1
ATOM 6082 N N . ASP A 1 766 ? 6.223 -24.962 41.613 1.00 67.94 766 ASP A N 1
ATOM 6083 C CA . ASP A 1 766 ? 6.698 -25.965 42.555 1.00 67.94 766 ASP A CA 1
ATOM 6084 C C . ASP A 1 766 ? 8.067 -25.534 43.135 1.00 67.94 766 ASP A C 1
ATOM 6086 O O . ASP A 1 766 ? 8.275 -25.637 44.342 1.00 67.94 766 ASP A O 1
ATOM 6090 N N . ALA A 1 767 ? 8.927 -24.871 42.344 1.00 62.44 767 ALA A N 1
ATOM 6091 C CA . ALA A 1 767 ? 10.096 -24.133 42.845 1.00 62.44 767 ALA A CA 1
ATOM 6092 C C . ALA A 1 767 ? 9.707 -22.974 43.789 1.00 62.44 767 ALA A C 1
ATOM 6094 O O . ALA A 1 767 ? 10.290 -22.828 44.859 1.00 62.44 767 ALA A O 1
ATOM 6095 N N . THR A 1 768 ? 8.664 -22.204 43.452 1.00 55.50 768 THR A N 1
ATOM 6096 C CA . THR A 1 768 ? 8.110 -21.155 44.340 1.00 55.50 768 THR A CA 1
ATOM 6097 C C . THR A 1 768 ? 7.458 -21.746 45.604 1.00 55.50 768 THR A C 1
ATOM 6099 O O . THR A 1 768 ? 7.284 -21.052 46.595 1.00 55.50 768 THR A O 1
ATOM 6102 N N . THR A 1 769 ? 7.118 -23.040 45.606 1.00 53.56 769 THR A N 1
ATOM 6103 C CA . THR A 1 769 ? 6.567 -23.753 46.774 1.00 53.56 769 THR A CA 1
ATOM 6104 C C . THR A 1 769 ? 7.679 -24.317 47.673 1.00 53.56 769 THR A C 1
ATOM 6106 O O . THR A 1 769 ? 7.443 -24.577 48.852 1.00 53.56 769 THR A O 1
ATOM 6109 N N . ALA A 1 770 ? 8.902 -24.467 47.150 1.00 51.69 770 ALA A N 1
ATOM 6110 C CA . ALA A 1 770 ? 10.086 -24.834 47.928 1.00 51.69 770 ALA A CA 1
ATOM 6111 C C . ALA A 1 770 ? 10.668 -23.648 48.727 1.00 51.69 770 ALA A C 1
ATOM 6113 O O . ALA A 1 770 ? 11.257 -23.858 49.787 1.00 51.69 770 ALA A O 1
ATOM 6114 N N . GLU A 1 771 ? 10.471 -22.407 48.265 1.00 49.78 771 GLU A N 1
ATOM 6115 C CA . GLU A 1 771 ? 10.933 -21.186 48.940 1.00 49.78 771 GLU A CA 1
ATOM 6116 C C . GLU A 1 771 ? 9.768 -20.411 49.595 1.00 49.78 771 GLU A C 1
ATOM 6118 O O . GLU A 1 771 ? 9.128 -19.569 48.977 1.00 49.78 771 GLU A O 1
ATOM 6123 N N . HIS A 1 772 ? 9.558 -20.663 50.895 1.00 38.06 772 HIS A N 1
ATOM 6124 C CA . HIS A 1 772 ? 8.621 -19.991 51.822 1.00 38.06 772 HIS A CA 1
ATOM 6125 C C . HIS A 1 772 ? 7.095 -20.189 51.624 1.00 38.06 772 HIS A C 1
ATOM 6127 O O . HIS A 1 772 ? 6.451 -19.476 50.854 1.00 38.06 772 HIS A O 1
ATOM 6133 N N . PRO A 1 773 ? 6.441 -21.007 52.476 1.00 39.66 773 PRO A N 1
ATOM 6134 C CA . PRO A 1 773 ? 4.983 -21.092 52.532 1.00 39.66 773 PRO A CA 1
ATOM 6135 C C . PRO A 1 773 ? 4.357 -20.021 53.454 1.00 39.66 773 PRO A C 1
ATOM 6137 O O . PRO A 1 773 ? 3.969 -20.344 54.570 1.00 39.66 773 PRO A O 1
ATOM 6140 N N . THR A 1 774 ? 4.211 -18.769 52.993 1.00 35.84 774 THR A N 1
ATOM 6141 C CA . THR A 1 774 ? 3.157 -17.823 53.463 1.00 35.84 774 THR A CA 1
ATOM 6142 C C . THR A 1 774 ? 3.114 -16.532 52.632 1.00 35.84 774 THR A C 1
ATOM 6144 O O . THR A 1 774 ? 3.975 -15.677 52.820 1.00 35.84 774 THR A O 1
ATOM 6147 N N . ALA A 1 775 ? 2.071 -16.353 51.809 1.00 31.64 775 ALA A N 1
ATOM 6148 C CA . ALA A 1 775 ? 1.348 -15.087 51.574 1.00 31.64 775 ALA A CA 1
ATOM 6149 C C . ALA A 1 775 ? 0.289 -15.278 50.470 1.00 31.64 775 ALA A C 1
ATOM 6151 O O . ALA A 1 775 ? 0.624 -15.628 49.343 1.00 31.64 775 ALA A O 1
ATOM 6152 N N . SER A 1 776 ? -0.985 -15.016 50.767 1.00 37.09 776 SER A N 1
ATOM 6153 C CA . SER A 1 776 ? -2.038 -14.910 49.750 1.00 37.09 776 SER A CA 1
ATOM 6154 C C . SER A 1 776 ? -2.110 -13.479 49.212 1.00 37.09 776 SER A C 1
ATOM 6156 O O . SER A 1 776 ? -2.359 -12.553 49.986 1.00 37.09 776 SER A O 1
ATOM 6158 N N . GLY A 1 777 ? -1.946 -13.304 47.904 1.00 28.48 777 GLY A N 1
ATOM 6159 C CA . GLY A 1 777 ? -2.176 -12.039 47.208 1.00 28.48 777 GLY A CA 1
ATOM 6160 C C . GLY A 1 777 ? -2.452 -12.305 45.734 1.00 28.48 777 GLY A C 1
ATOM 6161 O O . GLY A 1 777 ? -1.698 -13.037 45.094 1.00 28.48 777 GLY A O 1
ATOM 6162 N N . ASP A 1 778 ? -3.553 -11.763 45.218 1.00 32.12 778 ASP A N 1
ATOM 6163 C CA . ASP A 1 778 ? -4.012 -12.043 43.860 1.00 32.12 778 ASP A CA 1
ATOM 6164 C C . ASP A 1 778 ? -3.060 -11.456 42.807 1.00 32.12 778 ASP A C 1
ATOM 6166 O O . ASP A 1 778 ? -2.718 -10.272 42.835 1.00 32.12 778 ASP A O 1
ATOM 6170 N N . LEU A 1 779 ? -2.655 -12.294 41.851 1.00 25.48 779 LEU A N 1
ATOM 6171 C CA . LEU A 1 779 ? -1.914 -11.900 40.655 1.00 25.48 779 LEU A CA 1
ATOM 6172 C C . LEU A 1 779 ? -2.727 -12.313 39.429 1.00 25.48 779 LEU A C 1
ATOM 6174 O O . LEU A 1 779 ? -2.994 -13.497 39.225 1.00 25.48 779 LEU A O 1
ATOM 6178 N N . GLU A 1 780 ? -3.126 -11.332 38.621 1.00 27.17 780 GLU A N 1
ATOM 6179 C CA . GLU A 1 780 ? -3.897 -11.568 37.400 1.00 27.17 780 GLU A CA 1
ATOM 6180 C C . GLU A 1 780 ? -3.030 -12.283 36.346 1.00 27.17 780 GLU A C 1
ATOM 6182 O O . GLU A 1 780 ? -1.963 -11.804 35.955 1.00 27.17 780 GLU A O 1
ATOM 6187 N N . ASP A 1 781 ? -3.483 -13.455 35.894 1.00 24.53 781 ASP A N 1
ATOM 6188 C CA . ASP A 1 781 ? -2.775 -14.287 34.917 1.00 24.53 781 ASP A CA 1
ATOM 6189 C C . ASP A 1 781 ? -2.936 -13.686 33.510 1.00 24.53 781 ASP A C 1
ATOM 6191 O O . ASP A 1 781 ? -3.994 -13.802 32.890 1.00 24.53 781 ASP A O 1
ATOM 6195 N N . ASN A 1 782 ? -1.894 -13.005 33.024 1.00 23.22 782 ASN A N 1
ATOM 6196 C CA . ASN A 1 782 ? -1.880 -12.318 31.731 1.00 23.22 782 ASN A CA 1
ATOM 6197 C C . ASN A 1 782 ? -0.951 -13.058 30.737 1.00 23.22 782 ASN A C 1
ATOM 6199 O O . ASN A 1 782 ? 0.275 -12.953 30.860 1.00 23.22 782 ASN A O 1
ATOM 6203 N N . PRO A 1 783 ? -1.488 -13.869 29.801 1.00 25.22 783 PRO A N 1
ATOM 6204 C CA . PRO A 1 783 ? -0.684 -14.765 28.972 1.00 25.22 783 PRO A CA 1
ATOM 6205 C C . PRO A 1 783 ? -0.216 -14.149 27.641 1.00 25.22 783 PRO A C 1
ATOM 6207 O O . PRO A 1 783 ? -1.015 -13.638 26.867 1.00 25.22 783 PRO A O 1
ATOM 6210 N N . ASP A 1 784 ? 1.073 -14.349 27.346 1.00 23.91 784 ASP A N 1
ATOM 6211 C CA . ASP A 1 784 ? 1.723 -14.239 26.025 1.00 23.91 784 ASP A CA 1
ATOM 6212 C C . ASP A 1 784 ? 1.516 -12.895 25.286 1.00 23.91 784 ASP A C 1
ATOM 6214 O O . ASP A 1 784 ? 0.719 -12.762 24.357 1.00 23.91 784 ASP A O 1
ATOM 6218 N N . SER A 1 785 ? 2.329 -11.897 25.651 1.00 24.45 785 SER A N 1
ATOM 6219 C CA . SER A 1 785 ? 2.562 -10.721 24.809 1.00 24.45 785 SER A CA 1
ATOM 6220 C C . SER A 1 785 ? 3.194 -11.154 23.482 1.00 24.45 785 SER A C 1
ATOM 6222 O O . SER A 1 785 ? 4.391 -11.439 23.426 1.00 24.45 785 SER A O 1
ATOM 6224 N N . GLY A 1 786 ? 2.401 -11.210 22.413 1.00 24.55 786 GLY A N 1
ATOM 6225 C CA . GLY A 1 786 ? 2.943 -11.354 21.064 1.00 24.55 786 GLY A CA 1
ATOM 6226 C C . GLY A 1 786 ? 3.811 -10.146 20.706 1.00 24.55 786 GLY A C 1
ATOM 6227 O O . GLY A 1 786 ? 3.444 -9.018 21.024 1.00 24.55 786 GLY A O 1
ATOM 6228 N N . ASP A 1 787 ? 4.943 -10.378 20.035 1.00 24.41 787 ASP A N 1
ATOM 6229 C CA . ASP A 1 787 ? 5.851 -9.311 19.603 1.00 24.41 787 ASP A CA 1
ATOM 6230 C C . ASP A 1 787 ? 5.174 -8.389 18.568 1.00 24.41 787 ASP A C 1
ATOM 6232 O O . ASP A 1 787 ? 5.198 -8.632 17.354 1.00 24.41 787 ASP A O 1
ATOM 6236 N N . GLU A 1 788 ? 4.562 -7.315 19.064 1.00 27.17 788 GLU A N 1
ATOM 6237 C CA . GLU A 1 788 ? 4.116 -6.147 18.303 1.00 27.17 788 GLU A CA 1
ATOM 6238 C C . GLU A 1 788 ? 5.152 -5.021 18.426 1.00 27.17 788 GLU A C 1
ATOM 6240 O O . GLU A 1 788 ? 4.857 -3.908 18.852 1.00 27.17 788 GLU A O 1
ATOM 6245 N N . ASP A 1 789 ? 6.384 -5.309 17.991 1.00 23.48 789 ASP A N 1
ATOM 6246 C CA . ASP A 1 789 ? 7.388 -4.282 17.675 1.00 23.48 789 ASP A CA 1
ATOM 6247 C C . ASP A 1 789 ? 7.025 -3.576 16.347 1.00 23.48 789 ASP A C 1
ATOM 6249 O O . ASP A 1 789 ? 7.743 -3.610 15.341 1.00 23.48 789 ASP A O 1
ATOM 6253 N N . GLU A 1 790 ? 5.841 -2.953 16.321 1.00 28.62 790 GLU A N 1
ATOM 6254 C CA . GLU A 1 790 ? 5.522 -1.866 15.392 1.00 28.62 790 GLU A CA 1
ATOM 6255 C C . GLU A 1 790 ? 6.040 -0.554 16.006 1.00 28.62 790 GLU A C 1
ATOM 6257 O O . GLU A 1 790 ? 5.291 0.349 16.378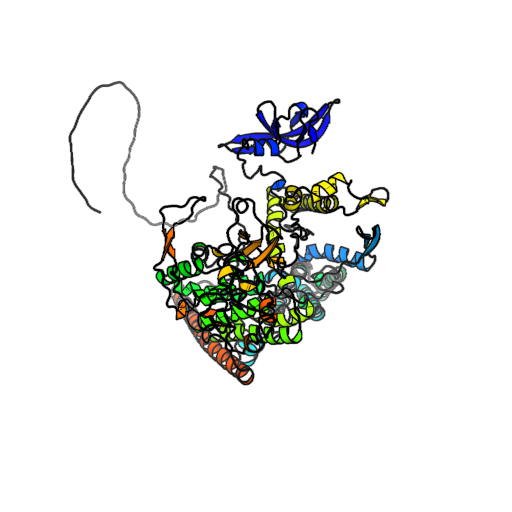 1.00 28.62 790 GLU A O 1
ATOM 6262 N N . GLY A 1 791 ? 7.370 -0.475 16.136 1.00 23.75 791 GLY A N 1
ATOM 6263 C CA . GLY A 1 791 ? 8.086 0.695 16.627 1.00 23.75 791 GLY A CA 1
ATOM 6264 C C . GLY A 1 791 ? 7.781 1.941 15.795 1.00 23.75 791 GLY A C 1
ATOM 6265 O O . GLY A 1 791 ? 8.358 2.151 14.725 1.00 23.75 791 GLY A O 1
ATOM 6266 N N . VAL A 1 792 ? 6.891 2.791 16.312 1.00 24.61 792 VAL A N 1
ATOM 6267 C CA . VAL A 1 792 ? 6.551 4.096 15.733 1.00 24.61 792 VAL A CA 1
ATOM 6268 C C . VAL A 1 792 ? 7.793 4.987 15.769 1.00 24.61 792 VAL A C 1
ATOM 6270 O O . VAL A 1 792 ? 8.116 5.601 16.785 1.00 24.61 792 VAL A O 1
ATOM 6273 N N . ALA A 1 793 ? 8.499 5.055 14.640 1.00 22.09 793 ALA A N 1
ATOM 6274 C CA . ALA A 1 793 ? 9.763 5.766 14.491 1.00 22.09 793 ALA A CA 1
ATOM 6275 C C . ALA A 1 793 ? 9.589 7.300 14.451 1.00 22.09 793 ALA A C 1
ATOM 6277 O O . ALA A 1 793 ? 9.904 7.967 13.462 1.00 22.09 793 ALA A O 1
ATOM 6278 N N . VAL A 1 794 ? 9.129 7.890 15.559 1.00 24.27 794 VAL A N 1
ATOM 6279 C CA . VAL A 1 794 ? 9.374 9.307 15.843 1.00 24.27 794 VAL A CA 1
ATOM 6280 C C . VAL A 1 794 ? 10.867 9.453 16.126 1.00 24.27 794 VAL A C 1
ATOM 6282 O O . VAL A 1 794 ? 11.336 9.175 17.227 1.00 24.27 794 VAL A O 1
ATOM 6285 N N . ALA A 1 795 ? 11.620 9.879 15.113 1.00 21.61 795 ALA A N 1
ATOM 6286 C CA . ALA A 1 795 ? 13.048 10.158 15.217 1.00 21.61 795 ALA A CA 1
ATOM 6287 C C . ALA A 1 795 ? 13.308 11.402 16.090 1.00 21.61 795 ALA A C 1
ATOM 6289 O O . ALA A 1 795 ? 13.575 12.496 15.593 1.00 21.61 795 ALA A O 1
ATOM 6290 N N . ALA A 1 796 ? 13.212 11.233 17.410 1.00 23.19 796 ALA A N 1
ATOM 6291 C CA . ALA A 1 796 ? 13.528 12.240 18.415 1.00 23.19 796 ALA A CA 1
ATOM 6292 C C . ALA A 1 796 ? 15.053 12.376 18.597 1.00 23.19 796 ALA A C 1
ATOM 6294 O O . ALA A 1 796 ? 15.603 12.102 19.662 1.00 23.19 796 ALA A O 1
ATOM 6295 N N . SER A 1 797 ? 15.747 12.795 17.536 1.00 22.06 797 SER A N 1
ATOM 6296 C CA . SER A 1 797 ? 17.191 13.058 17.534 1.00 22.06 797 SER A CA 1
ATOM 6297 C C . SER A 1 797 ? 17.515 14.366 18.268 1.00 22.06 797 SER A C 1
ATOM 6299 O O . SER A 1 797 ? 17.872 15.364 17.651 1.00 22.06 797 SER A O 1
ATOM 6301 N N . GLY A 1 798 ? 17.348 14.370 19.593 1.00 23.31 798 GLY A N 1
ATOM 6302 C CA . GLY A 1 798 ? 17.591 15.520 20.465 1.00 23.31 798 GLY A CA 1
ATOM 6303 C C . GLY A 1 798 ? 18.599 15.202 21.564 1.00 23.31 798 GLY A C 1
ATOM 6304 O O . GLY A 1 798 ? 18.216 14.790 22.656 1.00 23.31 798 GLY A O 1
ATOM 6305 N N . THR A 1 799 ? 19.888 15.419 21.299 1.00 23.14 799 THR A N 1
ATOM 6306 C CA . THR A 1 799 ? 20.931 15.406 22.335 1.00 23.14 799 THR A CA 1
ATOM 6307 C C . THR A 1 799 ? 20.728 16.568 23.303 1.00 23.14 799 THR A C 1
ATOM 6309 O O . THR A 1 799 ? 21.009 17.716 22.958 1.00 23.14 799 THR A O 1
ATOM 6312 N N . VAL A 1 800 ? 20.272 16.269 24.518 1.00 24.19 800 VAL A N 1
ATOM 6313 C CA . VAL A 1 800 ? 20.250 17.217 25.639 1.00 24.19 800 VAL A CA 1
ATOM 6314 C C . VAL A 1 800 ? 21.542 17.044 26.437 1.00 24.19 800 VAL A C 1
ATOM 6316 O O . VAL A 1 800 ? 21.832 15.950 26.915 1.00 24.19 800 VAL A O 1
ATOM 6319 N N . LEU A 1 801 ? 22.323 18.118 26.551 1.00 22.41 801 LEU A N 1
ATOM 6320 C CA . LEU A 1 801 ? 23.513 18.179 27.402 1.00 22.41 801 LEU A CA 1
ATOM 6321 C C . LEU A 1 801 ? 23.123 18.408 28.869 1.00 22.41 801 LEU A C 1
ATOM 6323 O O . LEU A 1 801 ? 22.160 19.121 29.157 1.00 22.41 801 LEU A O 1
ATOM 6327 N N . ASP A 1 802 ? 23.904 17.836 29.787 1.00 20.14 802 ASP A N 1
ATOM 6328 C CA . ASP A 1 802 ? 23.739 18.027 31.230 1.00 20.14 802 ASP A CA 1
ATOM 6329 C C . ASP A 1 802 ? 23.785 19.508 31.635 1.00 20.14 802 ASP A C 1
ATOM 6331 O O . ASP A 1 802 ? 24.737 20.227 31.333 1.00 20.14 802 ASP A O 1
ATOM 6335 N N . THR A 1 803 ? 22.812 19.931 32.442 1.00 22.81 803 THR A N 1
ATOM 6336 C CA . THR A 1 803 ? 22.952 21.069 33.363 1.00 22.81 803 THR A CA 1
ATOM 6337 C C . THR A 1 803 ? 22.312 20.715 34.706 1.00 22.81 803 THR A C 1
ATOM 6339 O O . THR A 1 803 ? 21.336 19.971 34.777 1.00 22.81 803 THR A O 1
ATOM 6342 N N . GLN A 1 804 ? 22.933 21.166 35.798 1.00 20.20 804 GLN A N 1
ATOM 6343 C CA . GLN A 1 804 ? 22.733 20.588 37.130 1.00 20.20 804 GLN A CA 1
ATOM 6344 C C . GLN A 1 804 ? 21.707 21.327 38.002 1.00 20.20 804 GLN A C 1
ATOM 6346 O O . GLN A 1 804 ? 21.499 22.532 37.874 1.00 20.20 804 GLN A O 1
ATOM 6351 N N . SER A 1 805 ? 21.242 20.605 39.032 1.00 19.95 805 SER A N 1
ATOM 6352 C CA . SER A 1 805 ? 20.464 21.078 40.191 1.00 19.95 805 SER A CA 1
ATOM 6353 C C . SER A 1 805 ? 18.976 21.386 39.904 1.00 19.95 805 SER A C 1
ATOM 6355 O O . SER A 1 805 ? 18.604 21.740 38.797 1.00 19.95 805 SER A O 1
ATOM 6357 N N . SER A 1 806 ? 18.049 21.224 40.855 1.00 21.38 806 SER A N 1
ATOM 6358 C CA . SER A 1 806 ? 18.222 21.161 42.313 1.00 21.38 806 SER A CA 1
ATOM 6359 C C . SER A 1 806 ? 17.156 20.308 43.038 1.00 21.38 806 SER A C 1
ATOM 6361 O O . SER A 1 806 ? 16.159 19.894 42.460 1.00 21.38 806 SER A O 1
ATOM 6363 N N . GLN A 1 807 ? 17.450 20.014 44.312 1.00 22.02 807 GLN A N 1
ATOM 6364 C CA . GLN A 1 807 ? 16.569 19.833 45.488 1.00 22.02 807 GLN A CA 1
ATOM 6365 C C . GLN A 1 807 ? 15.027 19.813 45.288 1.00 22.02 807 GLN A C 1
ATOM 6367 O O . GLN A 1 807 ? 14.475 20.663 44.609 1.00 22.02 807 GLN A O 1
ATOM 6372 N N . THR A 1 808 ? 14.208 19.004 45.982 1.00 20.97 808 THR A N 1
ATOM 6373 C CA . THR A 1 808 ? 14.415 17.941 46.999 1.00 20.97 808 THR A CA 1
ATOM 6374 C C . THR A 1 808 ? 13.077 17.232 47.267 1.00 20.97 808 THR A C 1
ATOM 6376 O O . THR A 1 808 ? 12.044 17.895 47.317 1.00 20.97 808 THR A O 1
ATOM 6379 N N . THR A 1 809 ? 13.079 15.948 47.648 1.00 24.03 809 THR A N 1
ATOM 6380 C CA . THR A 1 809 ? 12.105 15.428 48.639 1.00 24.03 809 THR A CA 1
ATOM 6381 C C . THR A 1 809 ? 12.619 14.155 49.322 1.00 24.03 809 THR A C 1
ATOM 6383 O O . THR A 1 809 ? 13.217 13.294 48.689 1.00 24.03 809 THR A O 1
ATOM 6386 N N . ARG A 1 810 ? 12.419 14.041 50.643 1.00 20.44 810 ARG A N 1
ATOM 6387 C CA . ARG A 1 810 ? 12.834 12.889 51.473 1.00 20.44 810 ARG A CA 1
ATOM 6388 C C . ARG A 1 810 ? 11.637 11.982 51.778 1.00 20.44 810 ARG A C 1
ATOM 6390 O O . ARG A 1 810 ? 10.602 12.531 52.147 1.00 20.44 810 ARG A O 1
ATOM 6397 N N . ARG A 1 811 ? 11.840 10.654 51.851 1.00 21.78 811 ARG A N 1
ATOM 6398 C CA . ARG A 1 811 ? 11.439 9.748 52.971 1.00 21.78 811 ARG A CA 1
ATOM 6399 C C . ARG A 1 811 ? 11.974 8.305 52.735 1.00 21.78 811 ARG A C 1
ATOM 6401 O O . ARG A 1 811 ? 12.564 8.094 51.679 1.00 21.78 811 ARG A O 1
ATOM 6408 N N . PRO A 1 812 ? 12.030 7.408 53.751 1.00 25.62 812 PRO A N 1
ATOM 6409 C CA . PRO A 1 812 ? 13.338 6.847 54.124 1.00 25.62 812 PRO A CA 1
ATOM 6410 C C . PRO A 1 812 ? 13.490 5.312 54.065 1.00 25.62 812 PRO A C 1
ATOM 6412 O O . PRO A 1 812 ? 12.521 4.563 54.020 1.00 25.62 812 PRO A O 1
ATOM 6415 N N . ASN A 1 813 ? 14.749 4.871 54.176 1.00 21.88 813 ASN A N 1
ATOM 6416 C CA . ASN A 1 813 ? 15.194 3.474 54.292 1.00 21.88 813 ASN A CA 1
ATOM 6417 C C . ASN A 1 813 ? 14.830 2.788 55.627 1.00 21.88 813 ASN A C 1
ATOM 6419 O O . ASN A 1 813 ? 14.932 3.401 56.690 1.00 21.88 813 ASN A O 1
ATOM 6423 N N . THR A 1 814 ? 14.616 1.465 55.585 1.00 25.28 814 THR A N 1
ATOM 6424 C CA . THR A 1 814 ? 14.490 0.563 56.754 1.00 25.28 814 THR A CA 1
ATOM 6425 C C . THR A 1 814 ? 15.508 -0.597 56.752 1.00 25.28 814 THR A C 1
ATOM 6427 O O . THR A 1 814 ? 15.177 -1.768 56.632 1.00 25.28 814 THR A O 1
ATOM 6430 N N . ARG A 1 815 ? 16.783 -0.234 56.938 1.00 23.98 815 ARG A N 1
ATOM 6431 C CA . ARG A 1 815 ? 17.816 -0.905 57.771 1.00 23.98 815 ARG A CA 1
ATOM 6432 C C . ARG A 1 815 ? 17.650 -2.402 58.165 1.00 23.98 815 ARG A C 1
ATOM 6434 O O . ARG A 1 815 ? 16.944 -2.693 59.124 1.00 23.98 815 ARG A O 1
ATOM 6441 N N . ALA A 1 816 ? 18.545 -3.262 57.653 1.00 24.31 816 ALA A N 1
ATOM 6442 C CA . ALA A 1 816 ? 19.255 -4.340 58.390 1.00 24.31 816 ALA A CA 1
ATOM 6443 C C . ALA A 1 816 ? 20.471 -4.811 57.543 1.00 24.31 816 ALA A C 1
ATOM 6445 O O . ALA A 1 816 ? 20.277 -5.207 56.404 1.00 24.31 816 ALA A O 1
ATOM 6446 N N . GLN A 1 817 ? 21.754 -4.594 57.871 1.00 24.05 817 GLN A N 1
ATOM 6447 C CA . GLN A 1 817 ? 22.616 -5.013 59.003 1.00 24.05 817 GLN A CA 1
ATOM 6448 C C . GLN A 1 817 ? 23.147 -6.468 58.993 1.00 24.05 817 GLN A C 1
ATOM 6450 O O . GLN A 1 817 ? 22.520 -7.358 59.555 1.00 24.05 817 GLN A O 1
ATOM 6455 N N . ARG A 1 818 ? 24.404 -6.632 58.535 1.00 24.52 818 ARG A N 1
ATOM 6456 C CA . ARG A 1 818 ? 25.553 -7.331 59.183 1.00 24.52 818 ARG A CA 1
ATOM 6457 C C . ARG A 1 818 ? 26.840 -6.884 58.437 1.00 24.52 818 ARG A C 1
ATOM 6459 O O . ARG A 1 818 ? 26.796 -6.771 57.223 1.00 24.52 818 ARG A O 1
ATOM 6466 N N . GLN A 1 819 ? 27.845 -6.271 59.087 1.00 24.45 819 GLN A N 1
ATOM 6467 C CA . GLN A 1 819 ? 28.955 -6.869 59.875 1.00 24.45 819 GLN A CA 1
ATOM 6468 C C . GLN A 1 819 ? 29.924 -7.697 58.997 1.00 24.45 819 GLN A C 1
ATOM 6470 O O . GLN A 1 819 ? 29.441 -8.553 58.272 1.00 24.45 819 GLN A O 1
ATOM 6475 N N . GLN A 1 820 ? 31.261 -7.523 58.989 1.00 25.47 820 GLN A N 1
ATOM 6476 C CA . GLN A 1 820 ? 32.261 -6.858 59.876 1.00 25.47 820 GLN A CA 1
ATOM 6477 C C . GLN A 1 820 ? 33.375 -6.170 59.018 1.00 25.47 820 GLN A C 1
ATOM 6479 O O . GLN A 1 820 ? 33.621 -6.620 57.909 1.00 25.47 820 GLN A O 1
ATOM 6484 N N . SER A 1 821 ? 33.935 -4.985 59.341 1.00 23.88 821 SER A N 1
ATOM 6485 C CA . SER A 1 821 ? 35.096 -4.666 60.233 1.00 23.88 821 SER A CA 1
ATOM 6486 C C . SER A 1 821 ? 36.395 -5.446 59.915 1.00 23.88 821 SER A C 1
ATOM 6488 O O . SER A 1 821 ? 36.304 -6.663 59.832 1.00 23.88 821 SER A O 1
ATOM 6490 N N . LYS A 1 822 ? 37.626 -4.898 59.815 1.00 26.11 822 LYS A N 1
ATOM 6491 C CA . LYS A 1 822 ? 38.304 -3.625 60.239 1.00 26.11 822 LYS A CA 1
ATOM 6492 C C . LYS A 1 822 ? 39.304 -3.193 59.109 1.00 26.11 822 LYS A C 1
ATOM 6494 O O . LYS A 1 822 ? 39.355 -3.904 58.116 1.00 26.11 822 LYS A O 1
ATOM 6499 N N . SER A 1 823 ? 40.116 -2.119 59.101 1.00 25.16 823 SER A N 1
ATOM 6500 C CA . SER A 1 823 ? 40.640 -1.123 60.080 1.00 25.16 823 SER A CA 1
ATOM 6501 C C . SER A 1 823 ? 41.004 0.185 59.304 1.00 25.16 823 SER A C 1
ATOM 6503 O O . SER A 1 823 ? 41.236 0.085 58.106 1.00 25.16 823 SER A O 1
ATOM 6505 N N . ARG A 1 824 ? 40.885 1.420 59.841 1.00 25.52 824 ARG A N 1
ATOM 6506 C CA . ARG A 1 824 ? 41.928 2.247 60.536 1.00 25.52 824 ARG A CA 1
ATOM 6507 C C . ARG A 1 824 ? 43.267 2.419 59.774 1.00 25.52 824 ARG A C 1
ATOM 6509 O O . ARG A 1 824 ? 43.760 1.419 59.272 1.00 25.52 824 ARG A O 1
ATOM 6516 N N . THR A 1 825 ? 43.919 3.592 59.703 1.00 26.19 825 THR A N 1
ATOM 6517 C CA . THR A 1 825 ? 43.794 4.903 60.419 1.00 26.19 825 THR A CA 1
ATOM 6518 C C . THR A 1 825 ? 44.212 6.096 59.524 1.00 26.19 825 THR A C 1
ATOM 6520 O O . THR A 1 825 ? 45.081 5.911 58.681 1.00 26.19 825 THR A O 1
ATOM 6523 N N . ASP A 1 826 ? 43.590 7.270 59.729 1.00 26.31 826 ASP A N 1
ATOM 6524 C CA . ASP A 1 826 ? 44.127 8.582 60.208 1.00 26.31 826 ASP A CA 1
ATOM 6525 C C . ASP A 1 826 ? 45.559 9.034 59.763 1.00 26.31 826 ASP A C 1
ATOM 6527 O O . ASP A 1 826 ? 46.430 8.195 59.569 1.00 26.31 826 ASP A O 1
ATOM 6531 N N . ALA A 1 827 ? 45.938 10.323 59.630 1.00 27.22 827 ALA A N 1
ATOM 6532 C CA . ALA A 1 827 ? 45.350 11.622 60.035 1.00 27.22 827 ALA A CA 1
ATOM 6533 C C . ALA A 1 827 ? 45.827 12.781 59.076 1.00 27.22 827 ALA A C 1
ATOM 6535 O O . ALA A 1 827 ? 46.520 12.492 58.106 1.00 27.22 827 ALA A O 1
ATOM 6536 N N . GLU A 1 828 ? 45.308 14.026 59.102 1.00 27.81 828 GLU A N 1
ATOM 6537 C CA . GLU A 1 828 ? 45.834 15.251 59.792 1.00 27.81 828 GLU A CA 1
ATOM 6538 C C . GLU A 1 828 ? 47.341 15.602 59.570 1.00 27.81 828 GLU A C 1
ATOM 6540 O O . GLU A 1 828 ? 48.160 14.695 59.509 1.00 27.81 828 GLU A O 1
ATOM 6545 N N . ASN A 1 829 ? 47.824 16.864 59.495 1.00 27.14 829 ASN A N 1
ATOM 6546 C CA . ASN A 1 829 ? 47.203 18.210 59.555 1.00 27.14 829 ASN A CA 1
ATOM 6547 C C . ASN A 1 829 ? 48.156 19.340 59.025 1.00 27.14 829 ASN A C 1
ATOM 6549 O O . ASN A 1 829 ? 49.362 19.139 58.983 1.00 27.14 829 ASN A O 1
ATOM 6553 N N . ILE A 1 830 ? 47.595 20.535 58.749 1.00 28.28 830 ILE A N 1
ATOM 6554 C CA . ILE A 1 830 ? 48.141 21.909 59.001 1.00 28.28 830 ILE A CA 1
ATOM 6555 C C . ILE A 1 830 ? 49.422 22.469 58.285 1.00 28.28 830 ILE A C 1
ATOM 6557 O O . ILE A 1 830 ? 50.542 22.018 58.476 1.00 28.28 830 ILE A O 1
ATOM 6561 N N . GLU A 1 831 ? 49.181 23.575 57.552 1.00 27.31 831 GLU A N 1
ATOM 6562 C CA . GLU A 1 831 ? 49.919 24.865 57.391 1.00 27.31 831 GLU A CA 1
ATOM 6563 C C . GLU A 1 831 ? 51.366 25.051 56.835 1.00 27.31 831 GLU A C 1
ATOM 6565 O O . GLU A 1 831 ? 52.371 24.799 57.486 1.00 27.31 831 GLU A O 1
ATOM 6570 N N . THR A 1 832 ? 51.404 25.838 55.739 1.00 26.77 832 THR A N 1
ATOM 6571 C CA . THR A 1 832 ? 52.316 26.977 55.412 1.00 26.77 832 THR A CA 1
ATOM 6572 C C . THR A 1 832 ? 53.796 26.784 55.021 1.00 26.77 832 THR A C 1
ATOM 6574 O O . THR A 1 832 ? 54.549 26.101 55.692 1.00 26.77 832 THR A O 1
ATOM 6577 N N . ASN A 1 833 ? 54.183 27.547 53.977 1.00 26.44 833 ASN A N 1
ATOM 6578 C CA . ASN A 1 833 ? 55.418 28.338 53.754 1.00 26.44 833 ASN A CA 1
ATOM 6579 C C . ASN A 1 833 ? 56.810 27.703 54.059 1.00 26.44 833 ASN A C 1
ATOM 6581 O O . ASN A 1 833 ? 57.043 27.155 55.123 1.00 26.44 833 ASN A O 1
ATOM 6585 N N . ASN A 1 834 ? 57.861 27.871 53.240 1.00 27.55 834 ASN A N 1
ATOM 6586 C CA . ASN A 1 834 ? 58.105 28.895 52.213 1.00 27.55 834 ASN A CA 1
ATOM 6587 C C . ASN A 1 834 ? 59.275 28.514 51.263 1.00 27.55 834 ASN A C 1
ATOM 6589 O O . ASN A 1 834 ? 60.067 27.645 51.600 1.00 27.55 834 ASN A O 1
ATOM 6593 N N . HIS A 1 835 ? 59.418 29.264 50.162 1.00 28.36 835 HIS A N 1
ATOM 6594 C CA . HIS A 1 835 ? 60.641 29.506 49.360 1.00 28.36 835 HIS A CA 1
ATOM 6595 C C . HIS A 1 835 ? 61.498 28.345 48.773 1.00 28.36 835 HIS A C 1
ATOM 6597 O O . HIS A 1 835 ? 62.225 27.637 49.457 1.00 28.36 835 HIS A O 1
ATOM 6603 N N . ASP A 1 836 ? 61.539 28.351 47.434 1.00 27.67 836 ASP A N 1
ATOM 6604 C CA . ASP A 1 836 ? 62.742 28.501 46.590 1.00 27.67 836 ASP A CA 1
ATOM 6605 C C . ASP A 1 836 ? 63.803 27.385 46.418 1.00 27.67 836 ASP A C 1
ATOM 6607 O O . ASP A 1 836 ? 64.814 27.320 47.110 1.00 27.67 836 ASP A O 1
ATOM 6611 N N . ASN A 1 837 ? 63.689 26.763 45.234 1.00 26.27 837 ASN A N 1
ATOM 6612 C CA . ASN A 1 837 ? 64.678 26.811 44.134 1.00 26.27 837 ASN A CA 1
ATOM 6613 C C . ASN A 1 837 ? 65.843 25.802 44.005 1.00 26.27 837 ASN A C 1
ATOM 6615 O O . ASN A 1 837 ? 66.540 25.452 44.946 1.00 26.27 837 ASN A O 1
ATOM 6619 N N . LEU A 1 838 ? 66.118 25.534 42.713 1.00 26.38 838 LEU A N 1
ATOM 6620 C CA . LEU A 1 838 ? 67.344 25.010 42.082 1.00 26.38 838 LEU A CA 1
ATOM 6621 C C . LEU A 1 838 ? 67.737 23.541 42.354 1.00 26.38 838 LEU A C 1
ATOM 6623 O O . LEU A 1 838 ? 67.814 23.070 43.481 1.00 26.38 838 LEU A O 1
ATOM 6627 N N . GLY A 1 839 ? 68.049 22.823 41.266 1.00 25.81 839 GLY A N 1
ATOM 6628 C CA . GLY A 1 839 ? 68.485 21.421 41.281 1.00 25.81 839 GLY A CA 1
ATOM 6629 C C . GLY A 1 839 ? 68.223 20.724 39.942 1.00 25.81 839 GLY A C 1
ATOM 6630 O O . GLY A 1 839 ? 67.181 20.104 39.755 1.00 25.81 839 GLY A O 1
ATOM 6631 N N . GLU A 1 840 ? 69.141 20.859 38.984 1.00 25.47 840 GLU A N 1
ATOM 6632 C CA . GLU A 1 840 ? 68.990 20.291 37.638 1.00 25.47 840 GLU A CA 1
ATOM 6633 C C . GLU A 1 840 ? 69.372 18.801 37.545 1.00 25.47 840 GLU A C 1
ATOM 6635 O O . GLU A 1 840 ? 70.294 18.343 38.219 1.00 25.47 840 GLU A O 1
ATOM 6640 N N . SER A 1 841 ? 68.822 18.134 36.518 1.00 24.80 841 SER A N 1
ATOM 6641 C CA . SER A 1 841 ? 69.469 17.031 35.773 1.00 24.80 841 SER A CA 1
ATOM 6642 C C . SER A 1 841 ? 69.574 15.649 36.469 1.00 24.80 841 SER A C 1
ATOM 6644 O O . SER A 1 841 ? 69.375 15.533 37.670 1.00 24.80 841 SER A O 1
ATOM 6646 N N . VAL A 1 842 ? 69.892 14.525 35.803 1.00 26.47 842 VAL A N 1
ATOM 6647 C CA . VAL A 1 842 ? 69.665 14.030 34.419 1.00 26.47 842 VAL A CA 1
ATOM 6648 C C . VAL A 1 842 ? 69.867 12.501 34.458 1.00 26.47 842 VAL A C 1
ATOM 6650 O O . VAL A 1 842 ? 70.807 12.041 35.096 1.00 26.47 842 VAL A O 1
ATOM 6653 N N . ALA A 1 843 ? 69.081 11.736 33.681 1.00 26.45 843 ALA A N 1
ATOM 6654 C CA . ALA A 1 843 ? 69.275 10.294 33.408 1.00 26.45 843 ALA A CA 1
ATOM 6655 C C . ALA A 1 843 ? 69.148 9.345 34.644 1.00 26.45 843 ALA A C 1
ATOM 6657 O O . ALA A 1 843 ? 69.421 9.700 35.776 1.00 26.45 843 ALA A O 1
ATOM 6658 N N . ASN A 1 844 ? 68.721 8.083 34.514 1.00 26.44 844 ASN A N 1
ATOM 6659 C CA . ASN A 1 844 ? 69.107 7.166 33.445 1.00 26.44 844 ASN A CA 1
ATOM 6660 C C . ASN A 1 844 ? 68.046 6.112 33.053 1.00 26.44 844 ASN A C 1
ATOM 6662 O O . ASN A 1 844 ? 66.911 6.084 33.510 1.00 26.44 844 ASN A O 1
ATOM 6666 N N . THR A 1 845 ? 68.434 5.300 32.079 1.00 27.66 845 THR A N 1
ATOM 6667 C CA . THR A 1 845 ? 67.595 4.682 31.056 1.00 27.66 845 THR A CA 1
ATOM 6668 C C . THR A 1 845 ? 67.077 3.261 31.348 1.00 27.66 845 THR A C 1
ATOM 6670 O O . THR A 1 845 ? 67.710 2.469 32.033 1.00 27.66 845 THR A O 1
ATOM 6673 N N . ARG A 1 846 ? 66.027 2.897 30.583 1.00 26.08 846 ARG A N 1
ATOM 6674 C CA . ARG A 1 846 ? 65.772 1.576 29.944 1.00 26.08 846 ARG A CA 1
ATOM 6675 C C . ARG A 1 846 ? 65.249 0.374 30.768 1.00 26.08 846 ARG A C 1
ATOM 6677 O O . ARG A 1 846 ? 66.023 -0.336 31.391 1.00 26.08 846 ARG A O 1
ATOM 6684 N N . ARG A 1 847 ? 64.065 -0.085 30.301 1.00 27.81 847 ARG A N 1
ATOM 6685 C CA . ARG A 1 847 ? 63.692 -1.499 29.985 1.00 27.81 847 ARG A CA 1
ATOM 6686 C C . ARG A 1 847 ? 63.451 -2.427 31.213 1.00 27.81 847 ARG A C 1
ATOM 6688 O O . ARG A 1 847 ? 64.049 -2.242 32.251 1.00 27.81 847 ARG A O 1
ATOM 6695 N N . LYS A 1 848 ? 62.602 -3.474 31.163 1.00 27.52 848 LYS A N 1
ATOM 6696 C CA . LYS A 1 848 ? 62.013 -4.225 30.024 1.00 27.52 848 LYS A CA 1
ATOM 6697 C C . LYS A 1 848 ? 60.760 -5.044 30.456 1.00 27.52 848 LYS A C 1
ATOM 6699 O O . LYS A 1 848 ? 60.847 -5.780 31.421 1.00 27.52 848 LYS A O 1
ATOM 6704 N N . ARG A 1 849 ? 59.710 -5.061 29.612 1.00 28.39 849 ARG A N 1
ATOM 6705 C CA . ARG A 1 849 ? 58.729 -6.163 29.356 1.00 28.39 849 ARG A CA 1
ATOM 6706 C C . ARG A 1 849 ? 57.823 -6.751 30.477 1.00 28.39 849 ARG A C 1
ATOM 6708 O O . ARG A 1 849 ? 58.288 -7.486 31.330 1.00 28.39 849 ARG A O 1
ATOM 6715 N N . LYS A 1 850 ? 56.510 -6.706 30.172 1.00 30.16 850 LYS A N 1
ATOM 6716 C CA . LYS A 1 850 ? 55.464 -7.757 30.320 1.00 30.16 850 LYS A CA 1
ATOM 6717 C C . LYS A 1 850 ? 55.173 -8.372 31.708 1.00 30.16 850 LYS A C 1
ATOM 6719 O O . LYS A 1 850 ? 55.904 -9.262 32.133 1.00 30.16 850 LYS A O 1
ATOM 6724 N N . ARG A 1 851 ? 53.909 -8.242 32.143 1.00 29.39 851 ARG A N 1
ATOM 6725 C CA . ARG A 1 851 ? 52.910 -9.332 32.008 1.00 29.39 851 ARG A CA 1
ATOM 6726 C C . ARG A 1 851 ? 51.468 -8.848 32.228 1.00 29.39 851 ARG A C 1
ATOM 6728 O O . ARG A 1 851 ? 51.281 -7.956 33.038 1.00 29.39 851 ARG A O 1
ATOM 6735 N N . VAL A 1 852 ? 50.543 -9.532 31.533 1.00 34.81 852 VAL A N 1
ATOM 6736 C CA . VAL A 1 852 ? 49.066 -9.410 31.551 1.00 34.81 852 VAL A CA 1
ATOM 6737 C C . VAL A 1 852 ? 48.569 -7.988 31.294 1.00 34.81 852 VAL A C 1
ATOM 6739 O O . VAL A 1 852 ? 48.372 -7.231 32.261 1.00 34.81 852 VAL A O 1
#

Mean predicted aligned error: 15.23 Å